Protein AF-F2UC76-F1 (afdb_monomer_lite)

InterPro domains:
  IPR046627 Protein of unknown function DUF6739 [PF20524] (129-553)
  IPR046627 Protein of unknown function DUF6739 [PF20524] (578-669)

pLDDT: mean 73.54, std 25.94, range [25.98, 98.62]

Structure (mmCIF, N/CA/C/O backbone):
data_AF-F2UC76-F1
#
_entry.id   AF-F2UC76-F1
#
loop_
_atom_site.group_PDB
_atom_site.id
_atom_site.type_symbol
_atom_site.label_atom_id
_atom_site.label_alt_id
_atom_site.label_comp_id
_atom_site.label_asym_id
_atom_site.label_entity_id
_atom_site.label_seq_id
_atom_site.pdbx_PDB_ins_code
_atom_site.Cartn_x
_atom_site.Cartn_y
_atom_site.Cartn_z
_atom_site.occupancy
_atom_site.B_iso_or_equiv
_atom_site.auth_seq_id
_atom_site.auth_comp_id
_atom_site.auth_asym_id
_atom_site.auth_atom_id
_atom_site.pdbx_PDB_model_num
ATOM 1 N N . MET A 1 1 ? -33.907 -21.914 22.502 1.00 32.28 1 MET A N 1
ATOM 2 C CA . MET A 1 1 ? -32.679 -21.281 23.038 1.00 32.28 1 MET A CA 1
ATOM 3 C C . MET A 1 1 ? -32.233 -22.052 24.275 1.00 32.28 1 MET A C 1
ATOM 5 O O . MET A 1 1 ? -33.024 -22.198 25.196 1.00 32.28 1 MET A O 1
ATOM 9 N N . ARG A 1 2 ? -31.029 -22.641 24.252 1.00 27.33 2 ARG A N 1
ATOM 10 C CA . ARG A 1 2 ? -30.475 -23.437 25.363 1.00 27.33 2 ARG A CA 1
ATOM 11 C C . ARG A 1 2 ? -29.870 -22.514 26.425 1.00 27.33 2 ARG A C 1
ATOM 13 O O . ARG A 1 2 ? -29.122 -21.603 26.089 1.00 27.33 2 ARG A O 1
ATOM 20 N N . TRP A 1 3 ? -30.226 -22.780 27.677 1.00 30.31 3 TRP A N 1
ATOM 21 C CA . TRP A 1 3 ? -29.804 -22.070 28.883 1.00 30.31 3 TRP A CA 1
ATOM 22 C C . TRP A 1 3 ? -28.308 -22.251 29.192 1.00 30.31 3 TRP A C 1
ATOM 24 O O . TRP A 1 3 ? -27.760 -23.338 29.016 1.00 30.31 3 TRP A O 1
ATOM 34 N N . TRP A 1 4 ? -27.679 -21.194 29.708 1.00 25.98 4 TRP A N 1
ATOM 35 C CA . TRP A 1 4 ? -26.390 -21.222 30.411 1.00 25.98 4 TRP A CA 1
ATOM 36 C C . TRP A 1 4 ? -26.646 -21.045 31.917 1.00 25.98 4 TRP A C 1
ATOM 38 O O . TRP A 1 4 ? -27.416 -20.150 32.269 1.00 25.98 4 TRP A O 1
ATOM 48 N N . PRO A 1 5 ? -26.024 -21.833 32.815 1.00 39.22 5 PRO A N 1
ATOM 49 C CA . PRO A 1 5 ? -26.157 -21.629 34.249 1.00 39.22 5 PRO A CA 1
ATOM 50 C C . PRO A 1 5 ? -25.074 -20.685 34.789 1.00 39.22 5 PRO A C 1
ATOM 52 O O . PRO A 1 5 ? -23.874 -20.885 34.599 1.00 39.22 5 PRO A O 1
ATOM 55 N N . THR A 1 6 ? -25.524 -19.664 35.509 1.00 32.34 6 THR A N 1
ATOM 56 C CA . THR A 1 6 ? -24.740 -18.779 36.368 1.00 32.34 6 THR A CA 1
ATOM 57 C C . THR A 1 6 ? -24.556 -19.417 37.745 1.00 32.34 6 THR A C 1
ATOM 59 O O . THR A 1 6 ? -25.487 -19.481 38.541 1.00 32.34 6 THR A O 1
ATOM 62 N N . SER A 1 7 ? -23.337 -19.840 38.077 1.00 29.94 7 SER A N 1
ATOM 63 C CA . SER A 1 7 ? -22.935 -20.052 39.472 1.00 29.94 7 SER A CA 1
ATOM 64 C C . SER A 1 7 ? -21.415 -19.988 39.600 1.00 29.94 7 SER A C 1
ATOM 66 O O . SER A 1 7 ? -20.745 -20.923 39.177 1.00 29.94 7 SER A O 1
ATOM 68 N N . LEU A 1 8 ? -20.879 -18.900 40.166 1.00 30.73 8 LEU A N 1
ATOM 69 C CA . LEU A 1 8 ? -19.572 -18.850 40.846 1.00 30.73 8 LEU A CA 1
ATOM 70 C C . LEU A 1 8 ? -19.371 -17.466 41.494 1.00 30.73 8 LEU A C 1
ATOM 72 O O . LEU A 1 8 ? -18.718 -16.581 40.951 1.00 30.73 8 LEU A O 1
ATOM 76 N N . LEU A 1 9 ? -19.936 -17.288 42.689 1.00 31.45 9 LEU A N 1
ATOM 77 C CA . LEU A 1 9 ? -19.522 -16.265 43.652 1.00 31.45 9 LEU A CA 1
ATOM 78 C C . LEU A 1 9 ? -19.392 -16.942 45.019 1.00 31.45 9 LEU A C 1
ATOM 80 O O . LEU A 1 9 ? -20.353 -17.051 45.773 1.00 31.45 9 LEU A O 1
ATOM 84 N N . GLY A 1 10 ? -18.190 -17.437 45.312 1.00 29.48 10 GLY A N 1
ATOM 85 C CA . GLY A 1 10 ? -17.803 -17.955 46.622 1.00 29.48 10 GLY A CA 1
ATOM 86 C C . GLY A 1 10 ? -16.734 -17.058 47.233 1.00 29.48 10 GLY A C 1
ATOM 87 O O . GLY A 1 10 ? -15.594 -17.045 46.776 1.00 29.48 10 GLY A O 1
ATOM 88 N N . ARG A 1 11 ? -17.119 -16.287 48.254 1.00 33.56 11 ARG A N 1
ATOM 89 C CA . ARG A 1 11 ? -16.221 -15.516 49.123 1.00 33.56 11 ARG A CA 1
ATOM 90 C C . ARG A 1 11 ? -15.341 -16.462 49.947 1.00 33.56 11 ARG A C 1
ATOM 92 O O . ARG A 1 11 ? -15.855 -17.396 50.552 1.00 33.56 11 ARG A O 1
ATOM 99 N N . GLY A 1 12 ? -14.052 -16.148 50.063 1.00 27.86 12 GLY A N 1
ATOM 100 C CA . GLY A 1 12 ? -13.157 -16.770 51.040 1.00 27.86 12 GLY A CA 1
ATOM 101 C C . GLY A 1 12 ? -11.856 -15.984 51.226 1.00 27.86 12 GLY A C 1
ATOM 102 O O . GLY A 1 12 ? -11.033 -15.911 50.321 1.00 27.86 12 GLY A O 1
ATOM 103 N N . ARG A 1 13 ? -11.674 -15.392 52.408 1.00 30.11 13 ARG A N 1
ATOM 104 C CA . ARG A 1 13 ? -10.412 -14.890 52.989 1.00 30.11 13 ARG A CA 1
ATOM 105 C C . ARG A 1 13 ? -10.599 -14.840 54.517 1.00 30.11 13 ARG A C 1
ATOM 107 O O . ARG A 1 13 ? -11.734 -14.631 54.941 1.00 30.11 13 ARG A O 1
ATOM 114 N N . PRO A 1 14 ? -9.531 -14.814 55.334 1.00 46.78 14 PRO A N 1
ATOM 115 C CA . PRO A 1 14 ? -8.234 -15.488 55.204 1.00 46.78 14 PRO A CA 1
ATOM 116 C C . PRO A 1 14 ? -7.811 -16.167 56.534 1.00 46.78 14 PRO A C 1
ATOM 118 O O . PRO A 1 14 ? -8.412 -15.932 57.579 1.00 46.78 14 PRO A O 1
ATOM 121 N N . ALA A 1 15 ? -6.730 -16.952 56.525 1.00 29.81 15 ALA A N 1
ATOM 122 C CA . ALA A 1 15 ? -6.036 -17.350 57.752 1.00 29.81 15 ALA A CA 1
ATOM 123 C C . ALA A 1 15 ? -4.514 -17.203 57.601 1.00 29.81 15 ALA A C 1
ATOM 125 O O . ALA A 1 15 ? -3.931 -17.587 56.590 1.00 29.81 15 ALA A O 1
ATOM 126 N N . ASN A 1 16 ? -3.932 -16.600 58.638 1.00 33.25 16 ASN A N 1
ATOM 127 C CA . ASN A 1 16 ? -2.515 -16.408 58.934 1.00 33.25 16 ASN A CA 1
ATOM 128 C C . ASN A 1 16 ? -1.682 -17.693 58.850 1.00 33.25 16 ASN A C 1
ATOM 130 O O . ASN A 1 16 ? -2.137 -18.716 59.344 1.00 33.25 16 ASN A O 1
ATOM 134 N N . THR A 1 17 ? -0.406 -17.552 58.469 1.00 31.52 17 THR A N 1
ATOM 135 C CA . THR A 1 17 ? 0.736 -17.959 59.315 1.00 31.52 17 THR A CA 1
ATOM 136 C C . THR A 1 17 ? 2.023 -17.229 58.904 1.00 31.52 17 THR A C 1
ATOM 138 O O . THR A 1 17 ? 2.332 -17.092 57.724 1.00 31.52 17 THR A O 1
ATOM 141 N N . SER A 1 18 ? 2.743 -16.784 59.937 1.00 31.27 18 SER A N 1
ATOM 142 C CA . SER A 1 18 ? 4.163 -16.403 60.062 1.00 31.27 18 SER A CA 1
ATOM 143 C C . SER A 1 18 ? 5.130 -17.377 59.351 1.00 31.27 18 SER A C 1
ATOM 145 O O . SER A 1 18 ? 4.727 -18.485 59.031 1.00 31.27 18 SER A O 1
ATOM 147 N N . SER A 1 19 ? 6.420 -17.148 59.086 1.00 31.45 19 SER A N 1
ATOM 148 C CA . SER A 1 19 ? 7.520 -16.399 59.723 1.00 31.45 19 SER A CA 1
ATOM 149 C C . SER A 1 19 ? 8.758 -16.575 58.821 1.00 31.45 19 SER A C 1
ATOM 151 O O . SER A 1 19 ? 8.915 -17.652 58.249 1.00 31.45 19 SER A O 1
ATOM 153 N N . GLY A 1 20 ? 9.688 -15.614 58.759 1.00 29.23 20 GLY A N 1
ATOM 154 C CA . GLY A 1 20 ? 10.981 -15.844 58.095 1.00 29.23 20 GLY A CA 1
ATOM 155 C C . GLY A 1 20 ? 11.883 -14.615 58.003 1.00 29.23 20 GLY A C 1
ATOM 156 O O . GLY A 1 20 ? 11.845 -13.876 57.031 1.00 29.23 20 GLY A O 1
ATOM 157 N N . SER A 1 21 ? 12.688 -14.415 59.040 1.00 33.66 21 SER A N 1
ATOM 158 C CA . SER A 1 21 ? 13.716 -13.387 59.241 1.00 33.66 21 SER A CA 1
ATOM 159 C C . SER A 1 21 ? 14.981 -13.542 58.378 1.00 33.66 21 SER A C 1
ATOM 161 O O . SER A 1 21 ? 15.459 -14.668 58.252 1.00 33.66 21 SER A O 1
ATOM 163 N N . ARG A 1 22 ? 15.587 -12.412 57.957 1.00 30.31 22 ARG A N 1
ATOM 164 C CA . ARG A 1 22 ? 17.033 -12.022 58.016 1.00 30.31 22 ARG A CA 1
ATOM 165 C C . ARG A 1 22 ? 17.294 -10.864 57.027 1.00 30.31 22 ARG A C 1
ATOM 167 O O . ARG A 1 22 ? 16.986 -11.001 55.854 1.00 30.31 22 ARG A O 1
ATOM 174 N N . SER A 1 23 ? 17.568 -9.637 57.501 1.00 30.31 23 SER A N 1
ATOM 175 C CA . SER A 1 23 ? 18.907 -9.009 57.680 1.00 30.31 23 SER A CA 1
ATOM 176 C C . SER A 1 23 ? 19.735 -8.978 56.384 1.00 30.31 23 SER A C 1
ATOM 178 O O . SER A 1 23 ? 19.892 -10.019 55.770 1.00 30.31 23 SER A O 1
ATOM 180 N N . SER A 1 24 ? 20.405 -7.925 55.924 1.00 31.89 24 SER A N 1
ATOM 181 C CA . SER A 1 24 ? 20.704 -6.562 56.381 1.00 31.89 24 SER A CA 1
ATOM 182 C C . SER A 1 24 ? 21.755 -6.046 55.385 1.00 31.89 24 SER A C 1
ATOM 184 O O . SER A 1 24 ? 22.731 -6.762 55.185 1.00 31.89 24 SER A O 1
ATOM 186 N N . SER A 1 25 ? 21.633 -4.839 54.834 1.00 31.98 25 SER A N 1
ATOM 187 C CA . SER A 1 25 ? 22.802 -3.984 54.554 1.00 31.98 25 SER A CA 1
ATOM 188 C C . SER A 1 25 ? 22.365 -2.610 54.061 1.00 31.98 25 SER A C 1
ATOM 190 O O . SER A 1 25 ? 21.724 -2.455 53.027 1.00 31.98 25 SER A O 1
ATOM 192 N N . SER A 1 26 ? 22.758 -1.643 54.872 1.00 30.92 26 SER A N 1
ATOM 193 C CA . SER A 1 26 ? 22.805 -0.202 54.700 1.00 30.92 26 SER A CA 1
ATOM 194 C C . SER A 1 26 ? 23.547 0.280 53.451 1.00 30.92 26 SER A C 1
ATOM 196 O O . SER A 1 26 ? 24.639 -0.210 53.172 1.00 30.92 26 SER A O 1
ATOM 198 N N . SER A 1 27 ? 23.090 1.393 52.880 1.00 32.66 27 SER A N 1
ATOM 199 C CA . SER A 1 27 ? 23.957 2.559 52.673 1.00 32.66 27 SER A CA 1
ATOM 200 C C . SER A 1 27 ? 23.132 3.846 52.589 1.00 32.66 27 SER A C 1
ATOM 202 O O . SER A 1 27 ? 22.078 3.916 51.964 1.00 32.66 27 SER A O 1
ATOM 204 N N . ASN A 1 28 ? 23.627 4.838 53.325 1.00 32.12 28 ASN A N 1
ATOM 205 C CA . ASN A 1 28 ? 23.124 6.196 53.454 1.00 32.12 28 ASN A CA 1
ATOM 206 C C . ASN A 1 28 ? 23.307 7.000 52.160 1.00 32.12 28 ASN A C 1
ATOM 208 O O . ASN A 1 28 ? 24.297 6.827 51.455 1.00 32.12 28 ASN A O 1
ATOM 212 N N . GLY A 1 29 ? 22.420 7.971 51.949 1.00 29.19 29 GLY A N 1
ATOM 213 C CA . GLY A 1 29 ? 22.563 9.031 50.954 1.00 29.19 29 GLY A CA 1
ATOM 214 C C . GLY A 1 29 ? 21.520 10.118 51.191 1.00 29.19 29 GLY A C 1
ATOM 215 O O . GLY A 1 29 ? 20.415 10.053 50.676 1.00 29.19 29 GLY A O 1
ATOM 216 N N . SER A 1 30 ? 21.867 11.052 52.067 1.00 32.28 30 SER A N 1
ATOM 217 C CA . SER A 1 30 ? 21.104 12.205 52.553 1.00 32.28 30 SER A CA 1
ATOM 218 C C . SER A 1 30 ? 20.958 13.355 51.543 1.00 32.28 30 SER A C 1
ATOM 220 O O . SER A 1 30 ? 21.730 13.438 50.593 1.00 32.28 30 SER A O 1
ATOM 222 N N . SER A 1 31 ? 20.083 14.311 51.905 1.00 30.73 31 SER A N 1
ATOM 223 C CA . SER A 1 31 ? 19.826 15.658 51.338 1.00 30.73 31 SER A CA 1
ATOM 224 C C . SER A 1 31 ? 18.783 15.694 50.207 1.00 30.73 31 SER A C 1
ATOM 226 O O . SER A 1 31 ? 18.779 14.824 49.355 1.00 30.73 31 SER A O 1
ATOM 228 N N . SER A 1 32 ? 17.821 16.617 50.139 1.00 32.28 32 SER A N 1
ATOM 229 C CA . SER A 1 32 ? 17.533 17.829 50.913 1.00 32.28 32 SER A CA 1
ATOM 230 C C . SER A 1 32 ? 16.061 18.230 50.739 1.00 32.28 32 SER A C 1
ATOM 232 O O . SER A 1 32 ? 15.419 17.919 49.742 1.00 32.28 32 SER A O 1
ATOM 234 N N . SER A 1 33 ? 15.583 18.959 51.739 1.00 30.77 33 SER A N 1
ATOM 235 C CA . SER A 1 33 ? 14.315 19.670 51.905 1.00 30.77 33 SER A CA 1
ATOM 236 C C . SER A 1 33 ? 13.882 20.620 50.777 1.00 30.77 33 SER A C 1
ATOM 238 O O . SER A 1 33 ? 14.704 21.375 50.265 1.00 30.77 33 SER A O 1
ATOM 240 N N . ASN A 1 34 ? 12.569 20.651 50.516 1.00 30.95 34 ASN A N 1
ATOM 241 C CA . ASN A 1 34 ? 11.653 21.811 50.387 1.00 30.95 34 ASN A CA 1
ATOM 242 C C . ASN A 1 34 ? 10.381 21.270 49.699 1.00 30.95 34 ASN A C 1
ATOM 244 O O . ASN A 1 34 ? 10.485 20.623 48.670 1.00 30.95 34 ASN A O 1
ATOM 248 N N . GLY A 1 35 ? 9.165 21.347 50.239 1.00 28.56 35 GLY A N 1
ATOM 249 C CA . GLY A 1 35 ? 8.511 22.488 50.870 1.00 28.56 35 GLY A CA 1
ATOM 250 C C . GLY A 1 35 ? 7.480 23.028 49.871 1.00 28.56 35 GLY A C 1
ATOM 251 O O . GLY A 1 35 ? 7.880 23.601 48.864 1.00 28.56 35 GLY A O 1
ATOM 252 N N . GLY A 1 36 ? 6.180 22.825 50.121 1.00 28.36 36 GLY A N 1
ATOM 253 C CA . GLY A 1 36 ? 5.116 23.463 49.335 1.00 28.36 36 GLY A CA 1
ATOM 254 C C . GLY A 1 36 ? 3.846 22.635 49.150 1.00 28.36 36 GLY A C 1
ATOM 255 O O . GLY A 1 36 ? 3.586 22.139 48.059 1.00 28.36 36 GLY A O 1
ATOM 256 N N . GLU A 1 37 ? 3.032 22.533 50.201 1.00 35.44 37 GLU A N 1
ATOM 257 C CA . GLU A 1 37 ? 1.597 22.266 50.075 1.00 35.44 37 GLU A CA 1
ATOM 258 C C . GLU A 1 37 ? 0.928 23.430 49.323 1.00 35.44 37 GLU A C 1
ATOM 260 O O . GLU A 1 37 ? 1.077 24.590 49.711 1.00 35.44 37 GLU A O 1
ATOM 265 N N . ARG A 1 38 ? 0.156 23.135 48.272 1.00 33.72 38 ARG A N 1
ATOM 266 C CA . ARG A 1 38 ? -0.876 24.042 47.753 1.00 33.72 38 ARG A CA 1
ATOM 267 C C . ARG A 1 38 ? -2.137 23.259 47.413 1.00 33.72 38 ARG A C 1
ATOM 269 O O . ARG A 1 38 ? -2.201 22.538 46.424 1.00 33.72 38 ARG A O 1
ATOM 276 N N . GLN A 1 39 ? -3.133 23.445 48.274 1.00 33.88 39 GLN A N 1
ATOM 277 C CA . GLN A 1 39 ? -4.551 23.295 47.972 1.00 33.88 39 GLN A CA 1
ATOM 278 C C . GLN A 1 39 ? -4.970 24.362 46.945 1.00 33.88 39 GLN A C 1
ATOM 280 O O . GLN A 1 39 ? -4.563 25.516 47.044 1.00 33.88 39 GLN A O 1
ATOM 285 N N . SER A 1 40 ? -5.795 23.974 45.978 1.00 34.41 40 SER A N 1
ATOM 286 C CA . SER A 1 40 ? -6.665 24.849 45.170 1.00 34.41 40 SER A CA 1
ATOM 287 C C . SER A 1 40 ? -7.873 23.973 44.828 1.00 34.41 40 SER A C 1
ATOM 289 O O . SER A 1 40 ? -7.716 22.954 44.165 1.00 34.41 40 SER A O 1
ATOM 291 N N . GLN A 1 41 ? -8.942 24.006 45.624 1.00 31.23 41 GLN A N 1
ATOM 292 C CA . GLN A 1 41 ? -10.063 24.954 45.613 1.00 31.23 41 GLN A CA 1
ATOM 293 C C . GLN A 1 41 ? -10.718 25.142 44.240 1.00 31.23 41 GLN A C 1
ATOM 295 O O . GLN A 1 41 ? -10.104 25.599 43.282 1.00 31.23 41 GLN A O 1
ATOM 300 N N . GLU A 1 42 ? -11.981 24.717 44.234 1.00 32.81 42 GLU A N 1
ATOM 301 C CA . GLU A 1 42 ? -13.008 24.786 43.207 1.00 32.81 42 GLU A CA 1
ATOM 302 C C . GLU A 1 42 ? -13.317 26.231 42.805 1.00 32.81 42 GLU A C 1
ATOM 304 O O . GLU A 1 42 ? -13.507 27.081 43.671 1.00 32.81 42 GLU A O 1
ATOM 309 N N . GLU A 1 43 ? -13.505 26.470 41.508 1.00 32.41 43 GLU A N 1
ATOM 310 C CA . GLU A 1 43 ? -14.373 27.546 41.026 1.00 32.41 43 GLU A CA 1
ATOM 311 C C . GLU A 1 43 ? -15.364 26.973 40.008 1.00 32.41 43 GLU A C 1
ATOM 313 O O . GLU A 1 43 ? -15.029 26.633 38.873 1.00 32.41 43 GLU A O 1
ATOM 318 N N . ASN A 1 44 ? -16.606 26.846 40.479 1.00 30.11 44 ASN A N 1
ATOM 319 C CA . ASN A 1 44 ? -17.812 26.743 39.672 1.00 30.11 44 ASN A CA 1
ATOM 320 C C . ASN A 1 44 ? -18.089 28.110 39.039 1.00 30.11 44 ASN A C 1
ATOM 322 O O . ASN A 1 44 ? -18.127 29.110 39.752 1.00 30.11 44 ASN A O 1
ATOM 326 N N . ASN A 1 45 ? -18.371 28.143 37.737 1.00 33.19 45 ASN A N 1
ATOM 327 C CA . ASN A 1 45 ? -19.042 29.279 37.114 1.00 33.19 45 ASN A CA 1
ATOM 328 C C . ASN A 1 45 ? -20.336 28.802 36.453 1.00 33.19 45 ASN A C 1
ATOM 330 O O . ASN A 1 45 ? -20.331 28.196 35.381 1.00 33.19 45 ASN A O 1
ATOM 334 N N . ASP A 1 46 ? -21.434 29.101 37.144 1.00 31.62 46 ASP A N 1
ATOM 335 C CA . ASP A 1 46 ? -22.800 29.106 36.641 1.00 31.62 46 ASP A CA 1
ATOM 336 C C . ASP A 1 46 ? -22.956 30.193 35.567 1.00 31.62 46 ASP A C 1
ATOM 338 O O . ASP A 1 46 ? -22.718 31.378 35.816 1.00 31.62 46 ASP A O 1
ATOM 342 N N . ARG A 1 47 ? -23.445 29.815 34.384 1.00 32.84 47 ARG A N 1
ATOM 343 C CA . ARG A 1 47 ? -24.202 30.727 33.520 1.00 32.84 47 ARG A CA 1
ATOM 344 C C . ARG A 1 47 ? -25.540 30.093 33.184 1.00 32.84 47 ARG A C 1
ATOM 346 O O . ARG A 1 47 ? -25.640 29.129 32.434 1.00 32.84 47 ARG A O 1
ATOM 353 N N . SER A 1 48 ? -26.551 30.666 33.818 1.00 31.42 48 SER A N 1
ATOM 354 C CA . SER A 1 48 ? -27.967 30.536 33.533 1.00 31.42 48 SER A CA 1
ATOM 355 C C . SER A 1 48 ? -28.304 31.180 32.190 1.00 31.42 48 SER A C 1
ATOM 357 O O . SER A 1 48 ? -28.091 32.382 32.056 1.00 31.42 48 SER A O 1
ATOM 359 N N . ASP A 1 49 ? -28.930 30.443 31.277 1.00 39.00 49 ASP A N 1
ATOM 360 C CA . ASP A 1 49 ? -29.746 31.040 30.221 1.00 39.00 49 ASP A CA 1
ATOM 361 C C . ASP A 1 49 ? -31.150 30.445 30.288 1.00 39.00 49 ASP A C 1
ATOM 363 O O . ASP A 1 49 ? -31.358 29.230 30.263 1.00 39.00 49 ASP A O 1
ATOM 367 N N . LYS A 1 50 ? -32.102 31.356 30.492 1.00 33.72 50 LYS A N 1
ATOM 368 C CA . LYS A 1 50 ? -33.532 31.107 30.603 1.00 33.72 50 LYS A CA 1
ATOM 369 C C . LYS A 1 50 ? -34.153 30.950 29.220 1.00 33.72 50 LYS A C 1
ATOM 371 O O . LYS A 1 50 ? -33.788 31.635 28.272 1.00 33.72 50 LYS A O 1
ATOM 376 N N . GLU A 1 51 ? -35.150 30.079 29.200 1.00 34.56 51 GLU A N 1
ATOM 377 C CA . GLU A 1 51 ? -36.161 29.867 28.171 1.00 34.56 51 GLU A CA 1
ATOM 378 C C . GLU A 1 51 ? -36.737 31.162 27.580 1.00 34.56 51 GLU A C 1
ATOM 380 O O . GLU A 1 51 ? -36.970 32.146 28.284 1.00 34.56 51 GLU A O 1
ATOM 385 N N . THR A 1 52 ? -37.128 31.099 26.308 1.00 31.05 52 THR A N 1
ATOM 386 C CA . THR A 1 52 ? -38.484 31.509 25.918 1.00 31.05 52 THR A CA 1
ATOM 387 C C . THR A 1 52 ? -38.908 30.791 24.640 1.00 31.05 52 THR A C 1
ATOM 389 O O . THR A 1 52 ? -38.316 30.958 23.576 1.00 31.05 52 THR A O 1
ATOM 392 N N . ASP A 1 53 ? -39.954 29.982 24.788 1.00 33.53 53 ASP A N 1
ATOM 393 C CA . ASP A 1 53 ? -40.819 29.488 23.724 1.00 33.53 53 ASP A CA 1
ATOM 394 C C . ASP A 1 53 ? -41.482 30.643 22.963 1.00 33.53 53 ASP A C 1
ATOM 396 O O . ASP A 1 53 ? -41.895 31.631 23.575 1.00 33.53 53 ASP A O 1
ATOM 400 N N . GLN A 1 54 ? -41.732 30.446 21.664 1.00 30.08 54 GLN A N 1
ATOM 401 C CA . GLN A 1 54 ? -43.023 30.803 21.073 1.00 30.08 54 GLN A CA 1
ATOM 402 C C . GLN A 1 54 ? -43.270 30.080 19.743 1.00 30.08 54 GLN A C 1
ATOM 404 O O . GLN A 1 54 ? -42.513 30.180 18.781 1.00 30.08 54 GLN A O 1
ATOM 409 N N . ALA A 1 55 ? -44.382 29.349 19.726 1.00 32.66 55 ALA A N 1
ATOM 410 C CA . ALA A 1 55 ? -45.025 28.760 18.565 1.00 32.66 55 ALA A CA 1
ATOM 411 C C . ALA A 1 55 ? -45.928 29.786 17.860 1.00 32.66 55 ALA A C 1
ATOM 413 O O . ALA A 1 55 ? -46.584 30.568 18.543 1.00 32.66 55 ALA A O 1
ATOM 414 N N . ALA A 1 56 ? -46.060 29.707 16.528 1.00 29.00 56 ALA A N 1
ATOM 415 C CA . ALA A 1 56 ? -47.270 30.132 15.811 1.00 29.00 56 ALA A CA 1
ATOM 416 C C . ALA A 1 56 ? -47.340 29.575 14.369 1.00 29.00 56 ALA A C 1
ATOM 418 O O . ALA A 1 56 ? -46.643 30.007 13.461 1.00 29.00 56 ALA A O 1
ATOM 419 N N . THR A 1 57 ? -48.208 28.578 14.219 1.00 29.31 57 THR A N 1
ATOM 420 C CA . THR A 1 57 ? -49.252 28.354 13.198 1.00 29.31 57 THR A CA 1
ATOM 421 C C . THR A 1 57 ? -49.462 29.323 12.005 1.00 29.31 57 THR A C 1
ATOM 423 O O . THR A 1 57 ? -49.631 30.519 12.199 1.00 29.31 57 THR A O 1
ATOM 426 N N . VAL A 1 58 ? -49.746 28.688 10.847 1.00 30.47 58 VAL A N 1
ATOM 427 C CA . VAL A 1 58 ? -50.789 28.970 9.812 1.00 30.47 58 VAL A CA 1
ATOM 428 C C . VAL A 1 58 ? -50.602 30.146 8.837 1.00 30.47 58 VAL A C 1
ATOM 430 O O . VAL A 1 58 ? -50.543 31.301 9.234 1.00 30.47 58 VAL A O 1
ATOM 433 N N . GLY A 1 59 ? -50.726 29.851 7.532 1.00 26.36 59 GLY A N 1
ATOM 434 C CA . GLY A 1 59 ? -51.064 30.846 6.506 1.00 26.36 59 GLY A CA 1
ATOM 435 C C . GLY A 1 59 ? -51.181 30.286 5.082 1.00 26.36 59 GLY A C 1
ATOM 436 O O . GLY A 1 59 ? -50.190 29.888 4.492 1.00 26.36 59 GLY A O 1
ATOM 437 N N . TYR A 1 60 ? -52.408 30.259 4.561 1.00 30.47 60 TYR A N 1
ATOM 438 C CA . TYR A 1 60 ? -52.851 29.849 3.219 1.00 30.47 60 TYR A CA 1
ATOM 439 C C . TYR A 1 60 ? -52.610 30.926 2.133 1.00 30.47 60 TYR A C 1
ATOM 441 O O . TYR A 1 60 ? -52.664 32.112 2.444 1.00 30.47 60 TYR A O 1
ATOM 449 N N . GLY A 1 61 ? -52.578 30.500 0.857 1.00 27.08 61 GLY A N 1
ATOM 450 C CA . GLY A 1 61 ? -52.952 31.289 -0.342 1.00 27.08 61 GLY A CA 1
ATOM 451 C C . GLY A 1 61 ? -51.789 31.978 -1.079 1.00 27.08 61 GLY A C 1
ATOM 452 O O . GLY A 1 61 ? -50.858 32.441 -0.446 1.00 27.08 61 GLY A O 1
ATOM 453 N N . GLY A 1 62 ? -51.748 32.109 -2.408 1.00 26.84 62 GLY A N 1
ATOM 454 C CA . GLY A 1 62 ? -52.674 31.760 -3.485 1.00 26.84 62 GLY A CA 1
ATOM 455 C C . GLY A 1 62 ? -52.154 32.305 -4.835 1.00 26.84 62 GLY A C 1
ATOM 456 O O . GLY A 1 62 ? -51.484 33.326 -4.861 1.00 26.84 62 GLY A O 1
ATOM 457 N N . VAL A 1 63 ? -52.445 31.555 -5.904 1.00 30.81 63 VAL A N 1
ATOM 458 C CA . VAL A 1 63 ? -52.860 31.893 -7.293 1.00 30.81 63 VAL A CA 1
ATOM 459 C C . VAL A 1 63 ? -52.400 33.192 -8.013 1.00 30.81 63 VAL A C 1
ATOM 461 O O . VAL A 1 63 ? -52.516 34.287 -7.473 1.00 30.81 63 VAL A O 1
ATOM 464 N N . ASN A 1 64 ? -52.155 33.005 -9.329 1.00 29.70 64 ASN A N 1
ATOM 465 C CA . ASN A 1 64 ? -52.159 33.919 -10.503 1.00 29.70 64 ASN A CA 1
ATOM 466 C C . ASN A 1 64 ? -50.811 34.555 -10.894 1.00 29.70 64 ASN A C 1
ATOM 468 O O . ASN A 1 64 ? -50.053 34.960 -10.027 1.00 29.70 64 ASN A O 1
ATOM 472 N N . ALA A 1 65 ? -50.469 34.779 -12.168 1.00 30.55 65 ALA A N 1
ATOM 473 C CA . ALA A 1 65 ? -50.978 34.368 -13.485 1.00 30.55 65 ALA A CA 1
ATOM 474 C C . ALA A 1 65 ? -49.967 34.867 -14.551 1.00 30.55 65 ALA A C 1
ATOM 476 O O . ALA A 1 65 ? -49.291 35.863 -14.309 1.00 30.55 65 ALA A O 1
ATOM 477 N N . ASP A 1 66 ? -49.916 34.162 -15.687 1.00 29.31 66 ASP A N 1
ATOM 478 C CA . ASP A 1 66 ? -49.724 34.600 -17.085 1.00 29.31 66 ASP A CA 1
ATOM 479 C C . ASP A 1 66 ? -48.727 35.705 -17.497 1.00 29.31 66 ASP A C 1
ATOM 481 O O . ASP A 1 66 ? -48.754 36.821 -16.991 1.00 29.31 66 ASP A O 1
ATOM 485 N N . VAL A 1 67 ? -47.960 35.397 -18.560 1.00 32.09 67 VAL A N 1
ATOM 486 C CA . VAL A 1 67 ? -47.841 36.093 -19.879 1.00 32.09 67 VAL A CA 1
ATOM 487 C C . VAL A 1 67 ? -46.806 35.289 -20.705 1.00 32.09 67 VAL A C 1
ATOM 489 O O . VAL A 1 67 ? -45.656 35.182 -20.299 1.00 32.09 67 VAL A O 1
ATOM 492 N N . GLN A 1 68 ? -47.209 34.445 -21.665 1.00 29.89 68 GLN A N 1
ATOM 493 C CA . GLN A 1 68 ? -47.491 34.692 -23.099 1.00 29.89 68 GLN A CA 1
ATOM 494 C C . GLN A 1 68 ? -46.279 34.975 -24.017 1.00 29.89 68 GLN A C 1
ATOM 496 O O . GLN A 1 68 ? -45.470 35.855 -23.745 1.00 29.89 68 GLN A O 1
ATOM 501 N N . GLY A 1 69 ? -46.273 34.274 -25.165 1.00 28.53 69 GLY A N 1
ATOM 502 C CA . GLY A 1 69 ? -45.468 34.523 -26.373 1.00 28.53 69 GLY A CA 1
ATOM 503 C C . GLY A 1 69 ? -44.766 33.249 -26.862 1.00 28.53 69 GLY A C 1
ATOM 504 O O . GLY A 1 69 ? -43.675 32.952 -26.398 1.00 28.53 69 GLY A O 1
ATOM 505 N N . GLU A 1 70 ? -45.429 32.333 -27.580 1.00 30.28 70 GLU A N 1
ATOM 506 C CA . GLU A 1 70 ? -45.585 32.310 -29.057 1.00 30.28 70 GLU A CA 1
ATOM 507 C C . GLU A 1 70 ? -44.236 32.461 -29.815 1.00 30.28 70 GLU A C 1
ATOM 509 O O . GLU A 1 70 ? -43.493 33.401 -29.572 1.00 30.28 70 GLU A O 1
ATOM 514 N N . GLY A 1 71 ? -43.839 31.591 -30.751 1.00 29.12 71 GLY A N 1
ATOM 515 C CA . GLY A 1 71 ? -44.691 30.779 -31.604 1.00 29.12 71 GLY A CA 1
ATOM 516 C C . GLY A 1 71 ? -44.014 29.657 -32.400 1.00 29.12 71 GLY A C 1
ATOM 517 O O . GLY A 1 71 ? -42.809 29.412 -32.369 1.00 29.12 71 GLY A O 1
ATOM 518 N N . GLU A 1 72 ? -44.934 28.980 -33.075 1.00 31.88 72 GLU A N 1
ATOM 519 C CA . GLU A 1 72 ? -44.889 27.834 -33.976 1.00 31.88 72 GLU A CA 1
ATOM 520 C C . GLU A 1 72 ? -44.010 28.083 -35.220 1.00 31.88 72 GLU A C 1
ATOM 522 O O . GLU A 1 72 ? -43.841 29.208 -35.679 1.00 31.88 72 GLU A O 1
ATOM 527 N N . THR A 1 73 ? -43.398 27.083 -35.848 1.00 32.03 73 THR A N 1
ATOM 528 C CA . THR A 1 73 ? -43.944 26.199 -36.907 1.00 32.03 73 THR A CA 1
ATOM 529 C C . THR A 1 73 ? -42.698 25.549 -37.553 1.00 32.03 73 THR A C 1
ATOM 531 O O . THR A 1 73 ? -41.624 26.136 -37.528 1.00 32.03 73 THR A O 1
ATOM 534 N N . GLY A 1 74 ? -42.674 24.369 -38.160 1.00 29.19 74 GLY A N 1
ATOM 535 C CA . GLY A 1 74 ? -43.695 23.429 -38.574 1.00 29.19 74 GLY A CA 1
ATOM 536 C C . GLY A 1 74 ? -42.999 22.193 -39.167 1.00 29.19 74 GLY A C 1
ATOM 537 O O . GLY A 1 74 ? -41.845 22.236 -39.591 1.00 29.19 74 GLY A O 1
ATOM 538 N N . ALA A 1 75 ? -43.720 21.081 -39.135 1.00 31.77 75 ALA A N 1
ATOM 539 C CA . ALA A 1 75 ? -43.306 19.753 -39.562 1.00 31.77 75 ALA A CA 1
ATOM 540 C C . ALA A 1 75 ? -43.256 19.577 -41.090 1.00 31.77 75 ALA A C 1
ATOM 542 O O . ALA A 1 75 ? -44.024 20.216 -41.805 1.00 31.77 75 ALA A O 1
ATOM 543 N N . ALA A 1 76 ? -42.485 18.588 -41.563 1.00 30.03 76 ALA A N 1
ATOM 544 C CA . ALA A 1 76 ? -42.914 17.706 -42.654 1.00 30.03 76 ALA A CA 1
ATOM 545 C C . ALA A 1 76 ? -42.091 16.402 -42.721 1.00 30.03 76 ALA A C 1
ATOM 547 O O . ALA A 1 76 ? -40.870 16.410 -42.839 1.00 30.03 76 ALA A O 1
ATOM 548 N N . HIS A 1 77 ? -42.827 15.289 -42.691 1.00 34.78 77 HIS A N 1
ATOM 549 C CA . HIS A 1 77 ? -42.480 13.951 -43.180 1.00 34.78 77 HIS A CA 1
ATOM 550 C C . HIS A 1 77 ? -41.863 13.951 -44.593 1.00 34.78 77 HIS A C 1
ATOM 552 O O . HIS A 1 77 ? -42.288 14.755 -45.413 1.00 34.78 77 HIS A O 1
ATOM 558 N N . VAL A 1 78 ? -41.023 12.950 -44.918 1.00 28.84 78 VAL A N 1
ATOM 559 C CA . VAL A 1 78 ? -41.183 11.995 -46.050 1.00 28.84 78 VAL A CA 1
ATOM 560 C C . VAL A 1 78 ? -40.104 10.891 -45.969 1.00 28.84 78 VAL A C 1
ATOM 562 O O . VAL A 1 78 ? -38.990 11.106 -45.509 1.00 28.84 78 VAL A O 1
ATOM 565 N N . SER A 1 79 ? -40.517 9.686 -46.363 1.00 32.62 79 SER A N 1
ATOM 566 C CA . SER A 1 79 ? -39.847 8.376 -46.324 1.00 32.62 79 SER A CA 1
ATOM 567 C C . SER A 1 79 ? -38.935 8.102 -47.559 1.00 32.62 79 SER A C 1
ATOM 569 O O . SER A 1 79 ? -38.791 8.990 -48.397 1.00 32.62 79 SER A O 1
ATOM 571 N N . PRO A 1 80 ? -38.293 6.914 -47.677 1.00 55.59 80 PRO A N 1
ATOM 572 C CA . PRO A 1 80 ? -36.993 6.709 -48.331 1.00 55.59 80 PRO A CA 1
ATOM 573 C C . PRO A 1 80 ? -37.081 6.297 -49.808 1.00 55.59 80 PRO A C 1
ATOM 575 O O . PRO A 1 80 ? -38.141 5.887 -50.278 1.00 55.59 80 PRO A O 1
ATOM 578 N N . ASN A 1 81 ? -35.945 6.312 -50.523 1.00 27.77 81 ASN A N 1
ATOM 579 C CA . ASN A 1 81 ? -35.805 5.502 -51.733 1.00 27.77 81 ASN A CA 1
ATOM 580 C C . ASN A 1 81 ? -34.363 5.098 -52.085 1.00 27.77 81 ASN A C 1
ATOM 582 O O . ASN A 1 81 ? -33.402 5.839 -51.898 1.00 27.77 81 ASN A O 1
ATOM 586 N N . SER A 1 82 ? -34.312 3.887 -52.627 1.00 34.00 82 SER A N 1
ATOM 587 C CA . SER A 1 82 ? -33.246 3.111 -53.259 1.00 34.00 82 SER A CA 1
ATOM 588 C C . SER A 1 82 ? -32.573 3.754 -54.476 1.00 34.00 82 SER A C 1
ATOM 590 O O . SER A 1 82 ? -33.252 4.435 -55.243 1.00 34.00 82 SER A O 1
ATOM 592 N N . SER A 1 83 ? -31.339 3.334 -54.780 1.00 32.38 83 SER A N 1
ATOM 593 C CA . SER A 1 83 ? -30.953 2.987 -56.160 1.00 32.38 83 SER A CA 1
ATOM 594 C C . SER A 1 83 ? -29.653 2.182 -56.231 1.00 32.38 83 SER A C 1
ATOM 596 O O . SER A 1 83 ? -28.613 2.606 -55.727 1.00 32.38 83 SER A O 1
ATOM 598 N N . ASP A 1 84 ? -29.759 1.053 -56.926 1.00 32.03 84 ASP A N 1
ATOM 599 C CA . ASP A 1 84 ? -28.703 0.246 -57.531 1.00 32.03 84 ASP A CA 1
ATOM 600 C C . ASP A 1 84 ? -27.748 1.048 -58.429 1.00 32.03 84 ASP A C 1
ATOM 602 O O . ASP A 1 84 ? -28.194 1.936 -59.151 1.00 32.03 84 ASP A O 1
ATOM 606 N N . THR A 1 85 ? -26.491 0.598 -58.536 1.00 35.62 85 THR A N 1
ATOM 607 C CA . THR A 1 85 ? -25.815 0.451 -59.841 1.00 35.62 85 THR A CA 1
ATOM 608 C C . THR A 1 85 ? -24.747 -0.643 -59.792 1.00 35.62 85 THR A C 1
ATOM 610 O O . THR A 1 85 ? -23.795 -0.573 -59.020 1.00 35.62 85 THR A O 1
ATOM 613 N N . ASN A 1 86 ? -24.918 -1.624 -60.680 1.00 32.12 86 ASN A N 1
ATOM 614 C CA . ASN A 1 86 ? -23.938 -2.616 -61.119 1.00 32.12 86 ASN A CA 1
ATOM 615 C C . ASN A 1 86 ? -22.750 -1.974 -61.857 1.00 32.12 86 ASN A C 1
ATOM 617 O O . ASN A 1 86 ? -22.956 -1.067 -62.661 1.00 32.12 86 ASN A O 1
ATOM 621 N N . HIS A 1 87 ? -21.561 -2.577 -61.740 1.00 34.69 87 HIS A N 1
ATOM 622 C CA . HIS A 1 87 ? -20.700 -2.824 -62.903 1.00 34.69 87 HIS A CA 1
ATOM 623 C C . HIS A 1 87 ? -19.747 -4.011 -62.669 1.00 34.69 87 HIS A C 1
ATOM 625 O O . HIS A 1 87 ? -18.815 -3.944 -61.874 1.00 34.69 87 HIS A O 1
ATOM 631 N N . ASP A 1 88 ? -19.988 -5.089 -63.417 1.00 34.50 88 ASP A N 1
ATOM 632 C CA . ASP A 1 88 ? -19.050 -6.176 -63.711 1.00 34.50 88 ASP A CA 1
ATOM 633 C C . ASP A 1 88 ? -17.902 -5.694 -64.617 1.00 34.50 88 ASP A C 1
ATOM 635 O O . ASP A 1 88 ? -18.154 -4.957 -65.573 1.00 34.50 88 ASP A O 1
ATOM 639 N N . THR A 1 89 ? -16.676 -6.211 -64.423 1.00 33.00 89 THR A N 1
ATOM 640 C CA . THR A 1 89 ? -15.888 -6.886 -65.488 1.00 33.00 89 THR A CA 1
ATOM 641 C C . THR A 1 89 ? -14.583 -7.548 -64.991 1.00 33.00 89 THR A C 1
ATOM 643 O O . THR A 1 89 ? -13.634 -6.892 -64.590 1.00 33.00 89 THR A O 1
ATOM 646 N N . ARG A 1 90 ? -14.553 -8.885 -65.116 1.00 30.83 90 ARG A N 1
ATOM 647 C CA . ARG A 1 90 ? -13.490 -9.780 -65.646 1.00 30.83 90 ARG A CA 1
ATOM 648 C C . ARG A 1 90 ? -11.989 -9.579 -65.308 1.00 30.83 90 ARG A C 1
ATOM 650 O O . ARG A 1 90 ? -11.307 -8.768 -65.911 1.00 30.83 90 ARG A O 1
ATOM 657 N N . ASN A 1 91 ? -11.479 -10.561 -64.550 1.00 32.03 91 ASN A N 1
ATOM 658 C CA . ASN A 1 91 ? -10.590 -11.676 -64.962 1.00 32.03 91 ASN A CA 1
ATOM 659 C C . ASN A 1 91 ? -9.220 -11.394 -65.633 1.00 32.03 91 ASN A C 1
ATOM 661 O O . ASN A 1 91 ? -9.194 -10.975 -66.783 1.00 32.03 91 ASN A O 1
ATOM 665 N N . SER A 1 92 ? -8.131 -11.830 -64.967 1.00 33.00 92 SER A N 1
ATOM 666 C CA . SER A 1 92 ? -7.028 -12.708 -65.451 1.00 33.00 92 SER A CA 1
ATOM 667 C C . SER A 1 92 ? -5.642 -12.272 -64.942 1.00 33.00 92 SER A C 1
ATOM 669 O O . SER A 1 92 ? -5.182 -11.199 -65.313 1.00 33.00 92 SER A O 1
ATOM 671 N N . ASN A 1 93 ? -4.952 -13.098 -64.148 1.00 29.22 93 ASN A N 1
ATOM 672 C CA . ASN A 1 93 ? -3.805 -13.920 -64.580 1.00 29.22 93 ASN A CA 1
ATOM 673 C C . ASN A 1 93 ? -2.959 -14.396 -63.389 1.00 29.22 93 ASN A C 1
ATOM 675 O O . ASN A 1 93 ? -2.508 -13.613 -62.561 1.00 29.22 93 ASN A O 1
ATOM 679 N N . ALA A 1 94 ? -2.699 -15.701 -63.386 1.00 39.66 94 ALA A N 1
ATOM 680 C CA . ALA A 1 94 ? -1.666 -16.362 -62.608 1.00 39.66 94 ALA A CA 1
ATOM 681 C C . ALA A 1 94 ? -0.379 -16.446 -63.444 1.00 39.66 94 ALA A C 1
ATOM 683 O O . ALA A 1 94 ? -0.444 -16.878 -64.594 1.00 39.66 94 ALA A O 1
ATOM 684 N N . ASN A 1 95 ? 0.761 -16.047 -62.874 1.00 35.88 95 ASN A N 1
ATOM 685 C CA . ASN A 1 95 ? 2.096 -16.637 -63.068 1.00 35.88 95 ASN A CA 1
ATOM 686 C C . ASN A 1 95 ? 3.161 -15.740 -62.425 1.00 35.88 95 ASN A C 1
ATOM 688 O O . ASN A 1 95 ? 3.189 -14.542 -62.688 1.00 35.88 95 ASN A O 1
ATOM 692 N N . GLY A 1 96 ? 4.077 -16.337 -61.663 1.00 32.06 96 GLY A N 1
ATOM 693 C CA . GLY A 1 96 ? 5.274 -15.651 -61.175 1.00 32.06 96 GLY A CA 1
ATOM 694 C C . GLY A 1 96 ? 5.846 -16.308 -59.928 1.00 32.06 96 GLY A C 1
ATOM 695 O O . GLY A 1 96 ? 5.603 -15.842 -58.825 1.00 32.06 96 GLY A O 1
ATOM 696 N N . LYS A 1 97 ? 6.556 -17.421 -60.125 1.00 44.09 97 LYS A N 1
ATOM 697 C CA . LYS A 1 97 ? 7.449 -18.051 -59.149 1.00 44.09 97 LYS A CA 1
ATOM 698 C C . LYS A 1 97 ? 8.884 -17.610 -59.454 1.00 44.09 97 LYS A C 1
ATOM 700 O O . LYS A 1 97 ? 9.226 -17.485 -60.628 1.00 44.09 97 LYS A O 1
ATOM 705 N N . ASP A 1 98 ? 9.670 -17.503 -58.386 1.00 45.56 98 ASP A N 1
ATOM 706 C CA . ASP A 1 98 ? 11.137 -17.492 -58.320 1.00 45.56 98 ASP A CA 1
ATOM 707 C C . ASP A 1 98 ? 11.830 -16.158 -58.682 1.00 45.56 98 ASP A C 1
ATOM 709 O O . ASP A 1 98 ? 12.196 -15.917 -59.831 1.00 45.56 98 ASP A O 1
ATOM 713 N N . GLY A 1 99 ? 12.060 -15.307 -57.666 1.00 45.31 99 GLY A N 1
ATOM 714 C CA . GLY A 1 99 ? 12.860 -14.079 -57.812 1.00 45.31 99 GLY A CA 1
ATOM 715 C C . GLY A 1 99 ? 13.290 -13.313 -56.545 1.00 45.31 99 GLY A C 1
ATOM 716 O O . GLY A 1 99 ? 13.933 -12.281 -56.694 1.00 45.31 99 GLY A O 1
ATOM 717 N N . ASP A 1 100 ? 13.002 -13.768 -55.318 1.00 44.94 100 ASP A N 1
ATOM 718 C CA . ASP A 1 100 ? 13.030 -12.862 -54.145 1.00 44.94 100 ASP A CA 1
ATOM 719 C C . ASP A 1 100 ? 14.266 -12.942 -53.223 1.00 44.94 100 ASP A C 1
ATOM 721 O O . ASP A 1 100 ? 14.270 -12.350 -52.146 1.00 44.94 100 ASP A O 1
ATOM 725 N N . ALA A 1 101 ? 15.347 -13.623 -53.616 1.00 46.62 101 ALA A N 1
ATOM 726 C CA . ALA A 1 101 ? 16.546 -13.715 -52.766 1.00 46.62 101 ALA A CA 1
ATOM 727 C C . ALA A 1 101 ? 17.541 -12.541 -52.928 1.00 46.62 101 ALA A C 1
ATOM 729 O O . ALA A 1 101 ? 18.212 -12.201 -51.960 1.00 46.62 101 ALA A O 1
ATOM 730 N N . ASP A 1 102 ? 17.609 -11.882 -54.094 1.00 48.22 102 ASP A N 1
ATOM 731 C CA . ASP A 1 102 ? 18.596 -10.809 -54.364 1.00 48.22 102 ASP A CA 1
ATOM 732 C C . ASP A 1 102 ? 18.090 -9.387 -54.020 1.00 48.22 102 ASP A C 1
ATOM 734 O O . ASP A 1 102 ? 18.873 -8.437 -53.908 1.00 48.22 102 ASP A O 1
ATOM 738 N N . ASN A 1 103 ? 16.779 -9.210 -53.814 1.00 51.66 103 ASN A N 1
ATOM 739 C CA . ASN A 1 103 ? 16.199 -7.899 -53.488 1.00 51.66 103 ASN A CA 1
ATOM 740 C C . ASN A 1 103 ? 16.371 -7.518 -52.008 1.00 51.66 103 ASN A C 1
ATOM 742 O O . ASN A 1 103 ? 16.557 -6.342 -51.698 1.00 51.66 103 ASN A O 1
ATOM 746 N N . SER A 1 104 ? 16.390 -8.497 -51.100 1.00 50.41 104 SER A N 1
ATOM 747 C CA . SER A 1 104 ? 16.518 -8.254 -49.656 1.00 50.41 104 SER A CA 1
ATOM 748 C C . SER A 1 104 ? 17.891 -7.688 -49.269 1.00 50.41 104 SER A C 1
ATOM 750 O O . SER A 1 104 ? 17.974 -6.782 -48.441 1.00 50.41 104 SER A O 1
ATOM 752 N N . GLU A 1 105 ? 18.974 -8.133 -49.920 1.00 49.56 105 GLU A N 1
ATOM 753 C CA . GLU A 1 105 ? 20.326 -7.599 -49.688 1.00 49.56 105 GLU A CA 1
ATOM 754 C C . GLU A 1 105 ? 20.474 -6.162 -50.227 1.00 49.56 105 GLU A C 1
ATOM 756 O O . GLU A 1 105 ? 21.186 -5.331 -49.656 1.00 49.56 105 GLU A O 1
ATOM 761 N N . THR A 1 106 ? 19.758 -5.837 -51.306 1.00 52.72 106 THR A N 1
ATOM 762 C CA . THR A 1 106 ? 19.761 -4.499 -51.914 1.00 52.72 106 THR A CA 1
ATOM 763 C C . THR A 1 106 ? 18.960 -3.498 -51.072 1.00 52.72 106 THR A C 1
ATOM 765 O O . THR A 1 106 ? 19.401 -2.362 -50.891 1.00 52.72 106 THR A O 1
ATOM 768 N N . GLU A 1 107 ? 17.838 -3.920 -50.484 1.00 53.03 107 GLU A N 1
ATOM 769 C CA . GLU A 1 107 ? 17.044 -3.107 -49.550 1.00 53.03 107 GLU A CA 1
ATOM 770 C C . GLU A 1 107 ? 17.740 -2.922 -48.192 1.00 53.03 107 GLU A C 1
ATOM 772 O O . GLU A 1 107 ? 17.748 -1.811 -47.662 1.00 53.03 107 GLU A O 1
ATOM 777 N N . LEU A 1 108 ? 18.435 -3.941 -47.668 1.00 52.66 108 LEU A N 1
ATOM 778 C CA . LEU A 1 108 ? 19.301 -3.800 -46.486 1.00 52.66 108 LEU A CA 1
ATOM 779 C C . LEU A 1 108 ? 20.421 -2.776 -46.714 1.00 52.66 108 LEU A C 1
ATOM 781 O O . LEU A 1 108 ? 20.696 -1.954 -45.840 1.00 52.66 108 LEU A O 1
ATOM 785 N N . ARG A 1 109 ? 21.025 -2.747 -47.909 1.00 56.97 109 ARG A N 1
ATOM 786 C CA . ARG A 1 109 ? 21.997 -1.705 -48.285 1.00 56.97 109 ARG A CA 1
ATOM 787 C C . ARG A 1 109 ? 21.357 -0.326 -48.438 1.00 56.97 109 ARG A C 1
ATOM 789 O O . ARG A 1 109 ? 22.007 0.667 -48.117 1.00 56.97 109 ARG A O 1
ATOM 796 N N . GLN A 1 110 ? 20.100 -0.237 -48.877 1.00 57.22 110 GLN A N 1
ATOM 797 C CA . GLN A 1 110 ? 19.362 1.030 -48.877 1.00 57.22 110 GLN A CA 1
ATOM 798 C C . GLN A 1 110 ? 19.058 1.509 -47.454 1.00 57.22 110 GLN A C 1
ATOM 800 O O . GLN A 1 110 ? 19.206 2.698 -47.192 1.00 57.22 110 GLN A O 1
ATOM 805 N N . LEU A 1 111 ? 18.742 0.623 -46.509 1.00 52.66 111 LEU A N 1
ATOM 806 C CA . LEU A 1 111 ? 18.578 0.985 -45.095 1.00 52.66 111 LEU A CA 1
ATOM 807 C C . LEU A 1 111 ? 19.889 1.401 -44.447 1.00 52.66 111 LEU A C 1
ATOM 809 O O . LEU A 1 111 ? 19.901 2.385 -43.716 1.00 52.66 111 LEU A O 1
ATOM 813 N N . GLN A 1 112 ? 20.990 0.714 -44.762 1.00 53.47 112 GLN A N 1
ATOM 814 C CA . GLN A 1 112 ? 22.326 1.164 -44.386 1.00 53.47 112 GLN A CA 1
ATOM 815 C C . GLN A 1 112 ? 22.560 2.577 -44.937 1.00 53.47 112 GLN A C 1
ATOM 817 O O . GLN A 1 112 ? 22.963 3.453 -44.190 1.00 53.47 112 GLN A O 1
ATOM 822 N N . SER A 1 113 ? 22.176 2.849 -46.192 1.00 54.66 113 SER A N 1
ATOM 823 C CA . SER A 1 113 ? 22.300 4.182 -46.795 1.00 54.66 113 SER A CA 1
ATOM 824 C C . SER A 1 113 ? 21.370 5.242 -46.184 1.00 54.66 113 SER A C 1
ATOM 826 O O . SER A 1 113 ? 21.752 6.406 -46.117 1.00 54.66 113 SER A O 1
ATOM 828 N N . VAL A 1 114 ? 20.176 4.870 -45.704 1.00 52.97 114 VAL A N 1
ATOM 829 C CA . VAL A 1 114 ? 19.241 5.766 -44.997 1.00 52.97 114 VAL A CA 1
ATOM 830 C C . VAL A 1 114 ? 19.731 6.030 -43.573 1.00 52.97 114 VAL A C 1
ATOM 832 O O . VAL A 1 114 ? 19.669 7.168 -43.114 1.00 52.97 114 VAL A O 1
ATOM 835 N N . ALA A 1 115 ? 20.284 5.021 -42.896 1.00 48.19 115 ALA A N 1
ATOM 836 C CA . ALA A 1 115 ? 20.964 5.170 -41.614 1.00 48.19 115 ALA A CA 1
ATOM 837 C C . ALA A 1 115 ? 22.227 6.037 -41.757 1.00 48.19 115 ALA A C 1
ATOM 839 O O . ALA A 1 115 ? 22.445 6.944 -40.956 1.00 48.19 115 ALA A O 1
ATOM 840 N N . ASP A 1 116 ? 23.001 5.845 -42.827 1.00 50.47 116 ASP A N 1
ATOM 841 C CA . ASP A 1 116 ? 24.171 6.653 -43.171 1.00 50.47 116 ASP A CA 1
ATOM 842 C C . ASP A 1 116 ? 23.766 8.090 -43.549 1.00 50.47 116 ASP A C 1
ATOM 844 O O . ASP A 1 116 ? 24.431 9.046 -43.152 1.00 50.47 116 ASP A O 1
ATOM 848 N N . ALA A 1 117 ? 22.640 8.284 -44.245 1.00 50.59 117 ALA A N 1
ATOM 849 C CA . ALA A 1 117 ? 22.088 9.603 -44.562 1.00 50.59 117 ALA A CA 1
ATOM 850 C C . ALA A 1 117 ? 21.542 10.327 -43.318 1.00 50.59 117 ALA A C 1
ATOM 852 O O . ALA A 1 117 ? 21.751 11.531 -43.170 1.00 50.59 117 ALA A O 1
ATOM 853 N N . ALA A 1 118 ? 20.906 9.606 -42.390 1.00 43.31 118 ALA A N 1
ATOM 854 C CA . ALA A 1 118 ? 20.472 10.138 -41.098 1.00 43.31 118 ALA A CA 1
ATOM 855 C C . ALA A 1 118 ? 21.663 10.448 -40.167 1.00 43.31 118 ALA A C 1
ATOM 857 O O . ALA A 1 118 ? 21.615 11.401 -39.388 1.00 43.31 118 ALA A O 1
ATOM 858 N N . SER A 1 119 ? 22.755 9.684 -40.275 1.00 42.53 119 SER A N 1
ATOM 859 C CA . SER A 1 119 ? 24.013 9.896 -39.547 1.00 42.53 119 SER A CA 1
ATOM 860 C C . SER A 1 119 ? 24.818 11.092 -40.086 1.00 42.53 119 SER A C 1
ATOM 862 O O . SER A 1 119 ? 25.406 11.851 -39.312 1.00 42.53 119 SER A O 1
ATOM 864 N N . ASN A 1 120 ? 24.781 11.335 -41.402 1.00 42.88 120 ASN A N 1
ATOM 865 C CA . ASN A 1 120 ? 25.565 12.379 -42.076 1.00 42.88 120 ASN A CA 1
ATOM 866 C C . ASN A 1 120 ? 25.088 13.824 -41.851 1.00 42.88 120 ASN A C 1
ATOM 868 O O . ASN A 1 120 ? 25.792 14.755 -42.236 1.00 42.88 120 ASN A O 1
ATOM 872 N N . ASN A 1 121 ? 23.961 14.048 -41.170 1.00 40.47 121 ASN A N 1
ATOM 873 C CA . ASN A 1 121 ? 23.494 15.401 -40.848 1.00 40.47 121 ASN A CA 1
ATOM 874 C C . ASN A 1 121 ? 24.101 16.002 -39.563 1.00 40.47 121 ASN A C 1
ATOM 876 O O . ASN A 1 121 ? 23.689 17.086 -39.166 1.00 40.47 121 ASN A O 1
ATOM 880 N N . ASN A 1 122 ? 25.079 15.352 -38.913 1.00 41.66 122 ASN A N 1
ATOM 881 C CA . ASN A 1 122 ? 25.771 15.910 -37.736 1.00 41.66 122 ASN A CA 1
ATOM 882 C C . ASN A 1 122 ? 27.200 15.351 -37.527 1.00 41.66 122 ASN A C 1
ATOM 884 O O . ASN A 1 122 ? 27.567 14.925 -36.430 1.00 41.66 122 ASN A O 1
ATOM 888 N N . SER A 1 123 ? 28.046 15.338 -38.562 1.00 34.62 123 SER A N 1
ATOM 889 C CA . SER A 1 123 ? 29.430 14.856 -38.430 1.00 34.62 123 SER A CA 1
ATOM 890 C C . SER A 1 123 ? 30.399 15.950 -37.949 1.00 34.62 123 SER A C 1
ATOM 892 O O . SER A 1 123 ? 30.999 16.670 -38.747 1.00 34.62 123 SER A O 1
ATOM 894 N N . SER A 1 124 ? 30.608 16.018 -36.633 1.00 34.72 124 SER A N 1
ATOM 895 C CA . SER A 1 124 ? 31.812 16.581 -36.009 1.00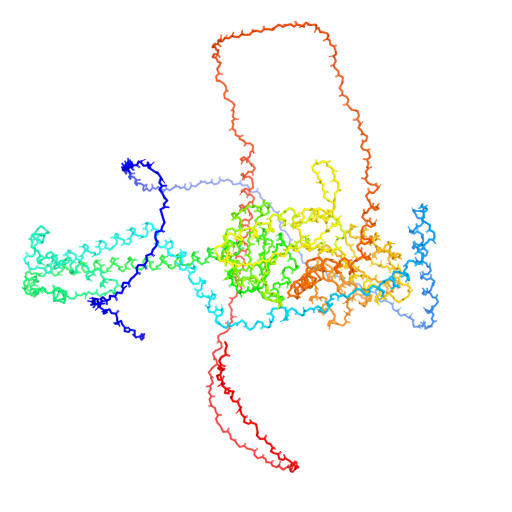 34.72 124 SER A CA 1
ATOM 896 C C . SER A 1 124 ? 32.515 15.472 -35.216 1.00 34.72 124 SER A C 1
ATOM 898 O O . SER A 1 124 ? 32.021 15.030 -34.185 1.00 34.72 124 SER A O 1
ATOM 900 N N . LEU A 1 125 ? 33.633 14.991 -35.777 1.00 40.47 125 LEU A N 1
ATOM 901 C CA . LEU A 1 125 ? 34.756 14.260 -35.160 1.00 40.47 125 LEU A CA 1
ATOM 902 C C . LEU A 1 125 ? 34.450 13.319 -33.970 1.00 40.47 125 LEU A C 1
ATOM 904 O O . LEU A 1 125 ? 34.517 13.723 -32.811 1.00 40.47 125 LEU A O 1
ATOM 908 N N . VAL A 1 126 ? 34.310 12.015 -34.246 1.00 35.53 126 VAL A N 1
ATOM 909 C CA . VAL A 1 126 ? 34.483 10.939 -33.246 1.00 35.53 126 VAL A CA 1
ATOM 910 C C . VAL A 1 126 ? 35.632 10.017 -33.697 1.00 35.53 126 VAL A C 1
ATOM 912 O O . VAL A 1 126 ? 35.645 9.590 -34.852 1.00 35.53 126 VAL A O 1
ATOM 915 N N . PRO A 1 127 ? 36.636 9.726 -32.846 1.00 36.62 127 PRO A N 1
ATOM 916 C CA . PRO A 1 127 ? 37.820 8.958 -33.234 1.00 36.62 127 PRO A CA 1
ATOM 917 C C . PRO A 1 127 ? 37.540 7.453 -33.380 1.00 36.62 127 PRO A C 1
ATOM 919 O O . PRO A 1 127 ? 36.791 6.858 -32.607 1.00 36.62 127 PRO A O 1
ATOM 922 N N . ALA A 1 128 ? 38.239 6.825 -34.331 1.00 35.97 128 ALA A N 1
ATOM 923 C CA . ALA A 1 128 ? 38.101 5.442 -34.810 1.00 35.97 128 ALA A CA 1
ATOM 924 C C . ALA A 1 128 ? 38.449 4.307 -33.806 1.00 35.97 128 ALA A C 1
ATOM 926 O O . ALA A 1 128 ? 38.913 3.245 -34.212 1.00 35.97 128 ALA A O 1
ATOM 927 N N . SER A 1 129 ? 38.241 4.491 -32.496 1.00 36.97 129 SER A N 1
ATOM 928 C CA . SER A 1 129 ? 38.543 3.469 -31.470 1.00 36.97 129 SER A CA 1
ATOM 929 C C . SER A 1 129 ? 37.331 2.663 -30.966 1.00 36.97 129 SER A C 1
ATOM 931 O O . SER A 1 129 ? 37.499 1.757 -30.147 1.00 36.97 129 SER A O 1
ATOM 933 N N . VAL A 1 130 ? 36.120 2.940 -31.464 1.00 44.72 130 VAL A N 1
ATOM 934 C CA . VAL A 1 130 ? 34.860 2.455 -30.860 1.00 44.72 130 VAL A CA 1
ATOM 935 C C . VAL A 1 130 ? 34.363 1.116 -31.427 1.00 44.72 130 VAL A C 1
ATOM 937 O O . VAL A 1 130 ? 33.759 0.338 -30.695 1.00 44.72 130 VAL A O 1
ATOM 940 N N . THR A 1 131 ? 34.741 0.729 -32.648 1.00 40.47 131 THR A N 1
ATOM 941 C CA . THR A 1 131 ? 34.286 -0.537 -33.268 1.00 40.47 131 THR A CA 1
ATOM 942 C C . THR A 1 131 ? 34.868 -1.811 -32.626 1.00 40.47 131 THR A C 1
ATOM 944 O O . THR A 1 131 ? 34.413 -2.912 -32.915 1.00 40.47 131 THR A O 1
ATOM 947 N N . SER A 1 132 ? 35.825 -1.688 -31.690 1.00 41.75 132 SER A N 1
ATOM 948 C CA . SER A 1 132 ? 36.314 -2.799 -30.841 1.00 41.75 132 SER A CA 1
ATOM 949 C C . SER A 1 132 ? 35.615 -2.906 -29.473 1.00 41.75 132 SER A C 1
ATOM 951 O O . SER A 1 132 ? 35.953 -3.779 -28.668 1.00 41.75 132 SER A O 1
ATOM 953 N N . GLY A 1 133 ? 34.663 -2.011 -29.181 1.00 45.91 133 GLY A N 1
ATOM 954 C CA . GLY A 1 133 ? 34.002 -1.911 -27.878 1.00 45.91 133 GLY A CA 1
ATOM 955 C C . GLY A 1 133 ? 33.113 -3.111 -27.555 1.00 45.91 133 GLY A C 1
ATOM 956 O O . GLY A 1 133 ? 33.126 -3.593 -26.423 1.00 45.91 133 GLY A O 1
ATOM 957 N N . PHE A 1 134 ? 32.412 -3.651 -28.555 1.00 43.34 134 PHE A N 1
ATOM 958 C CA . PHE A 1 134 ? 31.390 -4.678 -28.345 1.00 43.34 134 PHE A CA 1
ATOM 959 C C . PHE A 1 134 ? 31.974 -6.031 -27.897 1.00 43.34 134 PHE A C 1
ATOM 961 O O . PHE A 1 134 ? 31.481 -6.630 -26.939 1.00 43.34 134 PHE A O 1
ATOM 968 N N . SER A 1 135 ? 33.088 -6.483 -28.494 1.00 45.75 135 SER A N 1
ATOM 969 C CA . SER A 1 135 ? 33.732 -7.746 -28.087 1.00 45.75 135 SER A CA 1
ATOM 970 C C . SER A 1 135 ? 34.502 -7.624 -26.763 1.00 45.75 135 SER A C 1
ATOM 972 O O . SER A 1 135 ? 34.495 -8.558 -25.962 1.00 45.75 135 SER A O 1
ATOM 974 N N . LYS A 1 136 ? 35.079 -6.451 -26.454 1.00 47.84 136 LYS A N 1
ATOM 975 C CA . LYS A 1 136 ? 35.733 -6.175 -25.157 1.00 47.84 136 LYS A CA 1
ATOM 976 C C . LYS A 1 136 ? 34.749 -6.080 -23.993 1.00 47.84 136 LYS A C 1
ATOM 978 O O . LYS A 1 136 ? 35.086 -6.482 -22.880 1.00 47.84 136 LYS A O 1
ATOM 983 N N . LEU A 1 137 ? 33.551 -5.553 -24.233 1.00 48.59 137 LEU A N 1
ATOM 984 C CA . LEU A 1 137 ? 32.478 -5.493 -23.240 1.00 48.59 137 LEU A CA 1
ATOM 985 C C . LEU A 1 137 ? 31.933 -6.905 -22.960 1.00 48.59 137 LEU A C 1
ATOM 987 O O . LEU A 1 137 ? 31.743 -7.275 -21.804 1.00 48.59 137 LEU A O 1
ATOM 991 N N . HIS A 1 138 ? 31.832 -7.745 -23.998 1.00 44.84 138 HIS A N 1
ATOM 992 C CA . HIS A 1 138 ? 31.500 -9.167 -23.870 1.00 44.84 138 HIS A CA 1
ATOM 993 C C . HIS A 1 138 ? 32.558 -9.960 -23.078 1.00 44.84 138 HIS A C 1
ATOM 995 O O . HIS A 1 138 ? 32.216 -10.717 -22.172 1.00 44.84 138 HIS A O 1
ATOM 1001 N N . GLN A 1 139 ? 33.847 -9.733 -23.345 1.00 43.81 139 GLN A N 1
ATOM 1002 C CA . GLN A 1 139 ? 34.947 -10.415 -22.653 1.00 43.81 139 GLN A CA 1
ATOM 1003 C C . GLN A 1 139 ? 35.074 -9.981 -21.177 1.00 43.81 139 GLN A C 1
ATOM 1005 O O . GLN A 1 139 ? 35.338 -10.807 -20.307 1.00 43.81 139 GLN A O 1
ATOM 1010 N N . ARG A 1 140 ? 34.777 -8.711 -20.855 1.00 48.12 140 ARG A N 1
ATOM 1011 C CA . ARG A 1 140 ? 34.749 -8.200 -19.468 1.00 48.12 140 ARG A CA 1
ATOM 1012 C C . ARG A 1 140 ? 33.549 -8.675 -18.645 1.00 48.12 140 ARG A C 1
ATOM 1014 O O . ARG A 1 140 ? 33.678 -8.813 -17.430 1.00 48.12 140 ARG A O 1
ATOM 1021 N N . LEU A 1 141 ? 32.409 -8.953 -19.278 1.00 45.00 141 LEU A N 1
ATOM 1022 C CA . LEU A 1 141 ? 31.223 -9.513 -18.616 1.00 45.00 141 LEU A CA 1
ATOM 1023 C C . LEU A 1 141 ? 31.433 -10.957 -18.132 1.00 45.00 141 LEU A C 1
ATOM 1025 O O . LEU A 1 141 ? 30.792 -11.376 -17.167 1.00 45.00 141 LEU A O 1
ATOM 1029 N N . VAL A 1 142 ? 32.340 -11.697 -18.776 1.00 44.25 142 VAL A N 1
ATOM 1030 C CA . VAL A 1 142 ? 32.654 -13.101 -18.466 1.00 44.25 142 VAL A CA 1
ATOM 1031 C C . VAL A 1 142 ? 33.745 -13.238 -17.386 1.00 44.25 142 VAL A C 1
ATOM 1033 O O . VAL A 1 142 ? 33.769 -14.241 -16.678 1.00 44.25 142 VAL A O 1
ATOM 1036 N N . GLU A 1 143 ? 34.604 -12.230 -17.183 1.00 38.06 143 GLU A N 1
ATOM 1037 C CA . GLU A 1 143 ? 35.801 -12.340 -16.320 1.00 38.06 143 GLU A CA 1
ATOM 1038 C C . GLU A 1 143 ? 35.668 -11.786 -14.882 1.00 38.06 143 GLU A C 1
ATOM 1040 O O . GLU A 1 143 ? 36.574 -11.966 -14.067 1.00 38.06 143 GLU A O 1
ATOM 1045 N N . LEU A 1 144 ? 34.546 -11.165 -14.497 1.00 41.38 144 LEU A N 1
ATOM 1046 C CA . LEU A 1 144 ? 34.338 -10.694 -13.115 1.00 41.38 144 LEU A CA 1
ATOM 1047 C C . LEU A 1 144 ? 33.799 -11.810 -12.208 1.00 41.38 144 LEU A C 1
ATOM 1049 O O . LEU A 1 144 ? 32.613 -11.872 -11.883 1.00 41.38 144 LEU A O 1
ATOM 1053 N N . ASN A 1 145 ? 34.714 -12.683 -11.785 1.00 35.72 145 ASN A N 1
ATOM 1054 C CA . ASN A 1 145 ? 34.495 -13.776 -10.837 1.00 35.72 145 ASN A CA 1
ATOM 1055 C C . ASN A 1 145 ? 34.667 -13.307 -9.373 1.00 35.72 145 ASN A C 1
ATOM 1057 O O . ASN A 1 145 ? 35.418 -13.890 -8.592 1.00 35.72 145 ASN A O 1
ATOM 1061 N N . VAL A 1 146 ? 33.989 -12.215 -9.008 1.00 44.59 146 VAL A N 1
ATOM 1062 C CA . VAL A 1 146 ? 33.630 -11.947 -7.606 1.00 44.59 146 VAL A CA 1
ATOM 1063 C C . VAL A 1 146 ? 32.409 -12.818 -7.331 1.00 44.59 146 VAL A C 1
ATOM 1065 O O . VAL A 1 146 ? 31.540 -12.900 -8.197 1.00 44.59 146 VAL A O 1
ATOM 1068 N N . GLY A 1 147 ? 32.359 -13.519 -6.194 1.00 56.81 147 GLY A N 1
ATOM 1069 C CA . GLY A 1 147 ? 31.253 -14.423 -5.862 1.00 56.81 147 GLY A CA 1
ATOM 1070 C C . GLY A 1 147 ? 29.907 -13.703 -5.953 1.00 56.81 147 GLY A C 1
ATOM 1071 O O . GLY A 1 147 ? 29.530 -13.002 -5.022 1.00 56.81 147 GLY A O 1
ATOM 1072 N N . ARG A 1 148 ? 29.227 -13.853 -7.096 1.00 75.81 148 ARG A N 1
ATOM 1073 C CA . ARG A 1 148 ? 27.936 -13.227 -7.394 1.00 75.81 148 ARG A CA 1
ATOM 1074 C C . ARG A 1 148 ? 26.929 -13.643 -6.332 1.00 75.81 148 ARG A C 1
ATOM 1076 O O . ARG A 1 148 ? 26.885 -14.824 -5.967 1.00 75.81 148 ARG A O 1
ATOM 1083 N N . LEU A 1 149 ? 26.088 -12.715 -5.885 1.00 83.06 149 LEU A N 1
ATOM 1084 C CA . LEU A 1 149 ? 24.944 -13.108 -5.064 1.00 83.06 149 LEU A CA 1
ATOM 1085 C C . LEU A 1 149 ? 24.047 -14.079 -5.857 1.00 83.06 149 LEU A C 1
ATOM 1087 O O . LEU A 1 149 ? 24.005 -14.016 -7.093 1.00 83.06 149 LEU A O 1
ATOM 1091 N N . PRO A 1 150 ? 23.339 -15.004 -5.181 1.00 81.19 150 PRO A N 1
ATOM 1092 C CA . PRO A 1 150 ? 22.460 -15.950 -5.855 1.00 81.19 150 PRO A CA 1
ATOM 1093 C C . PRO A 1 150 ? 21.474 -15.213 -6.764 1.00 81.19 150 PRO A C 1
ATOM 1095 O O . PRO A 1 150 ? 20.702 -14.376 -6.295 1.00 81.19 150 PRO A O 1
ATOM 1098 N N . ARG A 1 151 ? 21.515 -15.536 -8.061 1.00 72.12 151 ARG A N 1
ATOM 1099 C CA . ARG A 1 151 ? 20.652 -14.940 -9.095 1.00 72.12 151 ARG A CA 1
ATOM 1100 C C . ARG A 1 151 ? 19.282 -15.596 -9.197 1.00 72.12 151 ARG A C 1
ATOM 1102 O O . ARG A 1 151 ? 18.433 -15.105 -9.935 1.00 72.12 151 ARG A O 1
ATOM 1109 N N . ASP A 1 152 ? 19.077 -16.709 -8.497 1.00 70.50 152 ASP A N 1
ATOM 1110 C CA . ASP A 1 152 ? 17.800 -17.405 -8.499 1.00 70.50 152 ASP A CA 1
ATOM 1111 C C . ASP A 1 152 ? 16.750 -16.501 -7.856 1.00 70.50 152 ASP A C 1
ATOM 1113 O O . ASP A 1 152 ? 16.665 -16.403 -6.628 1.00 70.50 152 ASP A O 1
ATOM 1117 N N . ILE A 1 153 ? 15.952 -15.838 -8.700 1.00 70.44 153 ILE A N 1
ATOM 1118 C CA . ILE A 1 153 ? 14.800 -15.055 -8.263 1.00 70.44 153 ILE A CA 1
ATOM 1119 C C . ILE A 1 153 ? 13.920 -16.005 -7.462 1.00 70.44 153 ILE A C 1
ATOM 1121 O O . ILE A 1 153 ? 13.324 -16.957 -7.984 1.00 70.44 153 ILE A O 1
ATOM 1125 N N . VAL A 1 154 ? 13.876 -15.773 -6.154 1.00 77.12 154 VAL A N 1
ATOM 1126 C CA . VAL A 1 154 ? 13.058 -16.572 -5.259 1.00 77.12 154 VAL A CA 1
ATOM 1127 C C . VAL A 1 154 ? 11.615 -16.369 -5.694 1.00 77.12 154 VAL A C 1
ATOM 1129 O O . VAL A 1 154 ? 11.091 -15.254 -5.690 1.00 77.12 154 VAL A O 1
ATOM 1132 N N . LYS A 1 155 ? 10.969 -17.465 -6.110 1.00 83.19 155 LYS A N 1
ATOM 1133 C CA . LYS A 1 155 ? 9.530 -17.461 -6.391 1.00 83.19 155 LYS A CA 1
ATOM 1134 C C . LYS A 1 155 ? 8.816 -16.840 -5.193 1.00 83.19 155 LYS A C 1
ATOM 1136 O O . LYS A 1 155 ? 9.111 -17.235 -4.067 1.00 83.19 155 LYS A O 1
ATOM 1141 N N . HIS A 1 156 ? 7.873 -15.932 -5.427 1.00 79.25 156 HIS A N 1
ATOM 1142 C CA . HIS A 1 156 ? 7.133 -15.237 -4.365 1.00 79.25 156 HIS A CA 1
ATOM 1143 C C . HIS A 1 156 ? 6.580 -16.203 -3.289 1.00 79.25 156 HIS A C 1
ATOM 1145 O O . HIS A 1 156 ? 6.697 -15.933 -2.098 1.00 79.25 156 HIS A O 1
ATOM 1151 N N . GLU A 1 157 ? 6.117 -17.402 -3.677 1.00 80.56 157 GLU A N 1
ATOM 1152 C CA . GLU A 1 157 ? 5.673 -18.465 -2.749 1.00 80.56 157 GLU A CA 1
ATOM 1153 C C . GLU A 1 157 ? 6.722 -18.904 -1.706 1.00 80.56 157 GLU A C 1
ATOM 1155 O O . GLU A 1 157 ? 6.377 -19.451 -0.657 1.00 80.56 157 GLU A O 1
ATOM 1160 N N . ARG A 1 158 ? 8.012 -18.751 -2.014 1.00 83.56 158 ARG A N 1
ATOM 1161 C CA . ARG A 1 158 ? 9.133 -19.184 -1.172 1.00 83.56 158 ARG A CA 1
ATOM 1162 C C . ARG A 1 158 ? 9.671 -18.071 -0.277 1.00 83.56 158 ARG A C 1
ATOM 1164 O O . ARG A 1 158 ? 10.334 -18.399 0.700 1.00 83.56 158 ARG A O 1
ATOM 1171 N N . GLU A 1 159 ? 9.387 -16.802 -0.574 1.00 82.75 159 GLU A N 1
ATOM 1172 C CA . GLU A 1 159 ? 9.931 -15.658 0.174 1.00 82.75 159 GLU A CA 1
ATOM 1173 C C . GLU A 1 159 ? 9.466 -15.665 1.640 1.00 82.75 159 GLU A C 1
ATOM 1175 O O . GLU A 1 159 ? 10.283 -15.603 2.561 1.00 82.75 159 GLU A O 1
ATOM 1180 N N . PHE A 1 160 ? 8.158 -15.836 1.853 1.00 83.25 160 PHE A N 1
ATOM 1181 C CA . PHE A 1 160 ? 7.530 -15.908 3.180 1.00 83.25 160 PHE A CA 1
ATOM 1182 C C . PHE A 1 160 ? 7.026 -17.320 3.535 1.00 83.25 160 PHE A C 1
ATOM 1184 O O . PHE A 1 160 ? 6.403 -17.525 4.578 1.00 83.25 160 PHE A O 1
ATOM 1191 N N . GLY A 1 161 ? 7.322 -18.307 2.679 1.00 76.69 161 GLY A N 1
ATOM 1192 C CA . GLY A 1 161 ? 6.761 -19.658 2.734 1.00 76.69 161 GLY A CA 1
ATOM 1193 C C . GLY A 1 161 ? 5.292 -19.711 2.295 1.00 76.69 161 GLY A C 1
ATOM 1194 O O . GLY A 1 161 ? 4.597 -18.697 2.242 1.00 76.69 161 GLY A O 1
ATOM 1195 N N . ARG A 1 162 ? 4.784 -20.915 1.986 1.00 65.06 162 ARG A N 1
ATOM 1196 C CA . ARG A 1 162 ? 3.360 -21.099 1.661 1.00 65.06 162 ARG A CA 1
ATOM 1197 C C . ARG A 1 162 ? 2.508 -20.758 2.878 1.00 65.06 162 ARG A C 1
ATOM 1199 O O . ARG A 1 162 ? 2.410 -21.538 3.827 1.00 65.06 162 ARG A O 1
ATOM 1206 N N . PHE A 1 163 ? 1.874 -19.594 2.827 1.00 58.38 163 PHE A N 1
ATOM 1207 C CA . PHE A 1 163 ? 0.932 -19.155 3.839 1.00 58.38 163 PHE A CA 1
ATOM 1208 C C . PHE A 1 163 ? -0.377 -19.932 3.696 1.00 58.38 163 PHE A C 1
ATOM 1210 O O . PHE A 1 163 ? -1.311 -19.513 3.017 1.00 58.38 163 PHE A O 1
ATOM 1217 N N . ASN A 1 164 ? -0.482 -21.057 4.402 1.00 57.12 164 ASN A N 1
ATOM 1218 C CA . ASN A 1 164 ? -1.792 -21.548 4.808 1.00 57.12 164 ASN A CA 1
ATOM 1219 C C . ASN A 1 164 ? -2.317 -20.553 5.838 1.00 57.12 164 ASN A C 1
ATOM 1221 O O . ASN A 1 164 ? -1.998 -20.684 7.018 1.00 57.12 164 ASN A O 1
ATOM 1225 N N . ILE A 1 165 ? -3.056 -19.531 5.389 1.00 58.50 165 ILE A N 1
ATOM 1226 C CA . ILE A 1 165 ? -3.765 -18.594 6.265 1.00 58.50 165 ILE A CA 1
ATOM 1227 C C . ILE A 1 165 ? -4.602 -19.457 7.212 1.00 58.50 165 ILE A C 1
ATOM 1229 O O . ILE A 1 165 ? -5.594 -20.046 6.774 1.00 58.50 165 ILE A O 1
ATOM 1233 N N . PRO A 1 166 ? -4.222 -19.597 8.494 1.00 64.56 166 PRO A N 1
ATOM 1234 C CA . PRO A 1 166 ? -4.950 -20.486 9.376 1.00 64.56 166 PRO A CA 1
ATOM 1235 C C . PRO A 1 166 ? -6.360 -19.923 9.499 1.00 64.56 166 PRO A C 1
ATOM 1237 O O . PRO A 1 166 ? -6.506 -18.708 9.667 1.00 64.56 166 PRO A O 1
ATOM 1240 N N . LEU A 1 167 ? -7.391 -20.768 9.473 1.00 68.94 167 LEU A N 1
ATOM 1241 C CA . LEU A 1 167 ? -8.784 -20.343 9.678 1.00 68.94 167 LEU A CA 1
ATOM 1242 C C . LEU A 1 167 ? -8.924 -19.442 10.929 1.00 68.94 167 LEU A C 1
ATOM 1244 O O . LEU A 1 167 ? -9.692 -18.482 10.946 1.00 68.94 167 LEU A O 1
ATOM 1248 N N . ALA A 1 168 ? -8.082 -19.679 11.941 1.00 70.81 168 ALA A N 1
ATOM 1249 C CA . ALA A 1 168 ? -7.948 -18.856 13.141 1.00 70.81 168 ALA A CA 1
ATOM 1250 C C . ALA A 1 168 ? -7.641 -17.367 12.867 1.00 70.81 168 ALA A C 1
ATOM 1252 O O . ALA A 1 168 ? -8.157 -16.497 13.565 1.00 70.81 168 ALA A O 1
ATOM 1253 N N . SER A 1 169 ? -6.838 -17.039 11.852 1.00 69.81 169 SER A N 1
ATOM 1254 C CA . SER A 1 169 ? -6.532 -15.649 11.478 1.00 69.81 169 SER A CA 1
ATOM 1255 C C . SER A 1 169 ? -7.730 -14.939 10.834 1.00 69.81 169 SER A C 1
ATOM 1257 O O . SER A 1 169 ? -7.952 -13.751 11.086 1.00 69.81 169 SER A O 1
ATOM 1259 N N . PHE A 1 170 ? -8.565 -15.675 10.092 1.00 70.88 170 PHE A N 1
ATOM 1260 C CA . PHE A 1 170 ? -9.823 -15.164 9.552 1.00 70.88 170 PHE A CA 1
ATOM 1261 C C . PHE A 1 170 ? -10.823 -14.868 10.676 1.00 70.88 170 PHE A C 1
ATOM 1263 O O . PHE A 1 170 ? -11.363 -13.762 10.752 1.00 70.88 170 PHE A O 1
ATOM 1270 N N . VAL A 1 171 ? -10.994 -15.807 11.614 1.00 77.62 171 VAL A N 1
ATOM 1271 C CA . VAL A 1 171 ? -11.841 -15.619 12.806 1.00 77.62 171 VAL A CA 1
ATOM 1272 C C . VAL A 1 171 ? -11.355 -14.433 13.642 1.00 77.62 171 VAL A C 1
ATOM 1274 O O . VAL A 1 171 ? -12.164 -13.599 14.047 1.00 77.62 171 VAL A O 1
ATOM 1277 N N . ARG A 1 172 ? -10.037 -14.299 13.841 1.00 76.75 172 ARG A N 1
ATOM 1278 C CA . ARG A 1 172 ? -9.437 -13.174 14.573 1.00 76.75 172 ARG A CA 1
ATOM 1279 C C . ARG A 1 172 ? -9.658 -11.837 13.869 1.00 76.75 172 ARG A C 1
ATOM 1281 O O . ARG A 1 172 ? -9.923 -10.844 14.535 1.00 76.75 172 ARG A O 1
ATOM 1288 N N . THR A 1 173 ? -9.594 -11.804 12.540 1.00 73.62 173 THR A N 1
ATOM 1289 C CA . THR A 1 173 ? -9.881 -10.585 11.768 1.00 73.62 173 THR A CA 1
ATOM 1290 C C . THR A 1 173 ? -11.352 -10.190 11.912 1.00 73.62 173 THR A C 1
ATOM 1292 O O . THR A 1 173 ? -11.659 -9.024 12.156 1.00 73.62 173 THR A O 1
ATOM 1295 N N . ARG A 1 174 ? -12.270 -11.164 11.856 1.00 77.56 174 ARG A N 1
ATOM 1296 C CA . ARG A 1 174 ? -13.712 -10.924 12.013 1.00 77.56 174 ARG A CA 1
ATOM 1297 C C . ARG A 1 174 ? -14.083 -10.465 13.424 1.00 77.56 174 ARG A C 1
ATOM 1299 O O . ARG A 1 174 ? -14.824 -9.494 13.558 1.00 77.56 174 ARG A O 1
ATOM 1306 N N . SER A 1 175 ? -13.560 -11.114 14.467 1.00 78.31 175 SER A N 1
ATOM 1307 C CA . SER A 1 175 ? -13.825 -10.717 15.859 1.00 78.31 175 SER A CA 1
ATOM 1308 C C . SER A 1 175 ? -13.297 -9.316 16.162 1.00 78.31 175 SER A C 1
ATOM 1310 O O . SER A 1 175 ? -13.908 -8.553 16.902 1.00 78.31 175 SER A O 1
ATOM 1312 N N . GLN A 1 176 ? -12.193 -8.935 15.531 1.00 73.88 176 GLN A N 1
ATOM 1313 C CA . GLN A 1 176 ? -11.611 -7.614 15.682 1.00 73.88 176 GLN A CA 1
ATOM 1314 C C . GLN A 1 176 ? -12.378 -6.518 14.948 1.00 73.88 176 GLN A C 1
ATOM 1316 O O . GLN A 1 176 ? -12.558 -5.447 15.522 1.00 73.88 176 GLN A O 1
ATOM 1321 N N . ALA A 1 177 ? -12.841 -6.774 13.723 1.00 74.44 177 ALA A N 1
ATOM 1322 C CA . ALA A 1 177 ? -13.741 -5.855 13.033 1.00 74.44 177 ALA A CA 1
ATOM 1323 C C . ALA A 1 177 ? -15.034 -5.662 13.843 1.00 74.44 177 ALA A C 1
ATOM 1325 O O . ALA A 1 177 ? -15.515 -4.542 13.984 1.00 74.44 177 ALA A O 1
ATOM 1326 N N . ALA A 1 178 ? -15.557 -6.734 14.453 1.00 79.88 178 ALA A N 1
ATOM 1327 C CA . ALA A 1 178 ? -16.693 -6.650 15.367 1.00 79.88 178 ALA A CA 1
ATOM 1328 C C . ALA A 1 178 ? -16.377 -5.809 16.617 1.00 79.88 178 ALA A C 1
ATOM 1330 O O . ALA A 1 178 ? -17.176 -4.957 16.985 1.00 79.88 178 ALA A O 1
ATOM 1331 N N . MET A 1 179 ? -15.197 -5.977 17.221 1.00 82.50 179 MET A N 1
ATOM 1332 C CA . MET A 1 179 ? -14.773 -5.175 18.374 1.00 82.50 179 MET A CA 1
ATOM 1333 C C . MET A 1 179 ? -14.606 -3.689 18.026 1.00 82.50 179 MET A C 1
ATOM 1335 O O . MET A 1 179 ? -15.003 -2.827 18.798 1.00 82.50 179 MET A O 1
ATOM 1339 N N . GLN A 1 180 ? -14.051 -3.365 16.856 1.00 81.38 180 GLN A N 1
ATOM 1340 C CA . GLN A 1 180 ? -13.922 -1.974 16.403 1.00 81.38 180 GLN A CA 1
ATOM 1341 C C . GLN A 1 180 ? -15.288 -1.331 16.166 1.00 81.38 180 GLN A C 1
ATOM 1343 O O . GLN A 1 180 ? -15.517 -0.211 16.617 1.00 81.38 180 GLN A O 1
ATOM 1348 N N . ARG A 1 181 ? -16.217 -2.067 15.541 1.00 81.19 181 ARG A N 1
ATOM 1349 C CA . ARG A 1 181 ? -17.617 -1.638 15.417 1.00 81.19 181 ARG A CA 1
ATOM 1350 C C . ARG A 1 181 ? -18.244 -1.415 16.785 1.00 81.19 181 ARG A C 1
ATOM 1352 O O . ARG A 1 181 ? -18.872 -0.387 16.983 1.00 81.19 181 ARG A O 1
ATOM 1359 N N . PHE A 1 182 ? -18.020 -2.322 17.734 1.00 81.50 182 PHE A N 1
ATOM 1360 C CA . PHE A 1 182 ? -18.525 -2.181 19.096 1.00 81.50 182 PHE A CA 1
ATOM 1361 C C . PHE A 1 182 ? -17.966 -0.939 19.799 1.00 81.50 182 PHE A C 1
ATOM 1363 O O . PHE A 1 182 ? -18.719 -0.231 20.451 1.00 81.50 182 PHE A O 1
ATOM 1370 N N . VAL A 1 183 ? -16.677 -0.620 19.647 1.00 84.44 183 VAL A N 1
ATOM 1371 C CA . VAL A 1 183 ? -16.085 0.594 20.240 1.00 84.44 183 VAL A CA 1
ATOM 1372 C C . VAL A 1 183 ? -16.685 1.867 19.634 1.00 84.44 183 VAL A C 1
ATOM 1374 O O . VAL A 1 183 ? -16.997 2.795 20.378 1.00 84.44 183 VAL A O 1
ATOM 1377 N N . LEU A 1 184 ? -16.878 1.918 18.310 1.00 83.00 184 LEU A N 1
ATOM 1378 C CA . LEU A 1 184 ? -17.549 3.044 17.645 1.00 83.00 184 LEU A CA 1
ATOM 1379 C C . LEU A 1 184 ? -19.010 3.169 18.104 1.00 83.00 184 LEU A C 1
ATOM 1381 O O . LEU A 1 184 ? -19.446 4.253 18.487 1.00 83.00 184 LEU A O 1
ATOM 1385 N N . GLN A 1 185 ? -19.733 2.048 18.162 1.00 82.50 185 GLN A N 1
ATOM 1386 C CA . GLN A 1 185 ? -21.106 1.988 18.669 1.00 82.50 185 GLN A CA 1
ATOM 1387 C C . GLN A 1 185 ? -21.191 2.436 20.125 1.00 82.50 185 GLN A C 1
ATOM 1389 O O . GLN A 1 185 ? -22.062 3.226 20.459 1.00 82.50 185 GLN A O 1
ATOM 1394 N N . ALA A 1 186 ? -20.280 1.982 20.987 1.00 84.50 186 ALA A N 1
ATOM 1395 C CA . ALA A 1 186 ? -20.250 2.357 22.393 1.00 84.50 186 ALA A CA 1
ATOM 1396 C C . ALA A 1 186 ? -20.031 3.866 22.548 1.00 84.50 186 ALA A C 1
ATOM 1398 O O . ALA A 1 186 ? -20.785 4.513 23.267 1.00 84.50 186 ALA A O 1
ATOM 1399 N N . LYS A 1 187 ? -19.067 4.452 21.822 1.00 85.25 187 LYS A N 1
ATOM 1400 C CA . LYS A 1 187 ? -18.844 5.909 21.831 1.00 85.25 187 LYS A CA 1
ATOM 1401 C C . LYS A 1 187 ? -20.102 6.689 21.447 1.00 85.25 187 LYS A C 1
ATOM 1403 O O . LYS A 1 187 ? -20.413 7.690 22.083 1.00 85.25 187 LYS A O 1
ATOM 1408 N N . GLN A 1 188 ? -20.834 6.221 20.439 1.00 83.06 188 GLN A N 1
ATOM 1409 C CA . GLN A 1 188 ? -22.074 6.860 20.003 1.00 83.06 188 GLN A CA 1
ATOM 1410 C C . GLN A 1 188 ? -23.242 6.609 20.976 1.00 83.06 188 GLN A C 1
ATOM 1412 O O . GLN A 1 188 ? -24.062 7.499 21.202 1.00 83.06 188 GLN A O 1
ATOM 1417 N N . PHE A 1 189 ? -23.310 5.424 21.587 1.00 80.75 189 PHE A N 1
ATOM 1418 C CA . PHE A 1 189 ? -24.346 5.043 22.549 1.00 80.75 189 PHE A CA 1
ATOM 1419 C C . PHE A 1 189 ? -24.234 5.828 23.859 1.00 80.75 189 PHE A C 1
ATOM 1421 O O . PHE A 1 189 ? -25.242 6.262 24.408 1.00 80.75 189 PHE A O 1
ATOM 1428 N N . PHE A 1 190 ? -23.011 6.089 24.325 1.00 85.88 190 PHE A N 1
ATOM 1429 C CA . PHE A 1 190 ? -22.743 6.902 25.514 1.00 85.88 190 PHE A CA 1
ATOM 1430 C C . PHE A 1 190 ? -22.771 8.413 25.240 1.00 85.88 190 PHE A C 1
ATOM 1432 O O . PHE A 1 190 ? -22.203 9.197 25.999 1.00 85.88 190 PHE A O 1
ATOM 1439 N N . THR A 1 191 ? -23.455 8.855 24.180 1.00 86.25 191 THR A N 1
ATOM 1440 C CA . THR A 1 191 ? -23.701 10.286 23.987 1.00 86.25 191 THR A CA 1
ATOM 1441 C C . THR A 1 191 ? -24.617 10.813 25.103 1.00 86.25 191 THR A C 1
ATOM 1443 O O . THR A 1 191 ? -25.621 10.167 25.426 1.00 86.25 191 THR A O 1
ATOM 1446 N N . PRO A 1 192 ? -24.335 11.998 25.685 1.00 87.81 192 PRO A N 1
ATOM 1447 C CA . PRO A 1 192 ? -25.081 12.522 26.834 1.00 87.81 192 PRO A CA 1
ATOM 1448 C C . PRO A 1 192 ? -26.596 12.567 26.617 1.00 87.81 192 PRO A C 1
ATOM 1450 O O . PRO A 1 192 ? -27.368 12.287 27.526 1.00 87.81 192 PRO A O 1
ATOM 1453 N N . ARG A 1 193 ? -27.031 12.841 25.380 1.00 84.50 193 ARG A N 1
ATOM 1454 C CA . ARG A 1 193 ? -28.449 12.875 24.996 1.00 84.50 193 ARG A CA 1
ATOM 1455 C C . ARG A 1 193 ? -29.135 11.512 25.118 1.00 84.50 193 ARG A C 1
ATOM 1457 O O . ARG A 1 193 ? -30.285 11.450 25.545 1.00 84.50 193 ARG A O 1
ATOM 1464 N N . ILE A 1 194 ? -28.458 10.425 24.742 1.00 82.69 194 ILE A N 1
ATOM 1465 C CA . ILE A 1 194 ? -29.017 9.068 24.833 1.00 82.69 194 ILE A CA 1
ATOM 1466 C C . ILE A 1 194 ? -29.086 8.639 26.292 1.00 82.69 194 ILE A C 1
ATOM 1468 O O . ILE A 1 194 ? -30.128 8.154 26.730 1.00 82.69 194 ILE A O 1
ATOM 1472 N N . VAL A 1 195 ? -28.012 8.879 27.046 1.00 87.06 195 VAL A N 1
ATOM 1473 C CA . VAL A 1 195 ? -27.968 8.593 28.483 1.00 87.06 195 VAL A CA 1
ATOM 1474 C C . VAL A 1 195 ? -29.070 9.362 29.216 1.00 87.06 195 VAL A C 1
ATOM 1476 O O . VAL A 1 195 ? -29.801 8.752 29.987 1.00 87.06 195 VAL A O 1
ATOM 1479 N N . ALA A 1 196 ? -29.267 10.647 28.904 1.00 88.00 196 ALA A N 1
ATOM 1480 C CA . ALA A 1 196 ? -30.328 11.473 29.481 1.00 88.00 196 ALA A CA 1
ATOM 1481 C C . ALA A 1 196 ? -31.740 10.969 29.126 1.00 88.00 196 ALA A C 1
ATOM 1483 O O . ALA A 1 196 ? -32.620 10.916 29.983 1.00 88.00 196 ALA A O 1
ATOM 1484 N N . ALA A 1 197 ? -31.969 10.562 27.873 1.00 85.50 197 ALA A N 1
ATOM 1485 C CA . ALA A 1 197 ? -33.257 10.010 27.455 1.00 85.50 197 ALA A CA 1
ATOM 1486 C C . ALA A 1 197 ? -33.558 8.668 28.148 1.00 85.50 197 ALA A C 1
ATOM 1488 O O . ALA A 1 197 ? -34.680 8.442 28.602 1.00 85.50 197 ALA A O 1
ATOM 1489 N N . LEU A 1 198 ? -32.550 7.796 28.269 1.00 86.56 198 LEU A N 1
ATOM 1490 C CA . LEU A 1 198 ? -32.656 6.535 29.002 1.00 86.56 198 LEU A CA 1
ATOM 1491 C C . LEU A 1 198 ? -32.901 6.780 30.493 1.00 86.56 198 LEU A C 1
ATOM 1493 O O . LEU A 1 198 ? -33.805 6.171 31.062 1.00 86.56 198 LEU A O 1
ATOM 1497 N N . SER A 1 199 ? -32.178 7.711 31.117 1.00 90.25 199 SER A N 1
ATOM 1498 C CA . SER A 1 199 ? -32.397 8.044 32.525 1.00 90.25 199 SER A CA 1
ATOM 1499 C C . SER A 1 199 ? -33.784 8.631 32.755 1.00 90.25 199 SER A C 1
ATOM 1501 O O . SER A 1 199 ? -34.462 8.213 33.684 1.00 90.25 199 SER A O 1
ATOM 1503 N N . LEU A 1 200 ? -34.256 9.532 31.885 1.00 91.00 200 LEU A N 1
ATOM 1504 C CA . LEU A 1 200 ? -35.596 10.110 31.995 1.00 91.00 200 LEU A CA 1
ATOM 1505 C C . LEU A 1 200 ? -36.676 9.025 31.895 1.00 91.00 200 LEU A C 1
ATOM 1507 O O . LEU A 1 200 ? -37.612 9.008 32.691 1.00 91.00 200 LEU A O 1
ATOM 1511 N N . SER A 1 201 ? -36.516 8.082 30.964 1.00 90.00 201 SER A N 1
ATOM 1512 C CA . SER A 1 201 ? -37.445 6.960 30.816 1.00 90.00 201 SER A CA 1
ATOM 1513 C C . SER A 1 201 ? -37.440 6.001 32.007 1.00 90.00 201 SER A C 1
ATOM 1515 O O . SER A 1 201 ? -38.507 5.583 32.453 1.00 90.00 201 SER A O 1
ATOM 1517 N N . ALA A 1 202 ? -36.261 5.687 32.552 1.00 91.62 202 ALA A N 1
ATOM 1518 C CA . ALA A 1 202 ? -36.123 4.843 33.732 1.00 91.62 202 ALA A CA 1
ATOM 1519 C C . ALA A 1 202 ? -36.760 5.517 34.955 1.00 91.62 202 ALA A C 1
ATOM 1521 O O . ALA A 1 202 ? -37.535 4.884 35.668 1.00 91.62 202 ALA A O 1
ATOM 1522 N N . THR A 1 203 ? -36.525 6.819 35.142 1.00 95.00 203 THR A N 1
ATOM 1523 C CA . THR A 1 203 ? -37.142 7.619 36.209 1.00 95.00 203 THR A CA 1
ATOM 1524 C C . THR A 1 203 ? -38.664 7.666 36.077 1.00 95.00 203 THR A C 1
ATOM 1526 O O . THR A 1 203 ? -39.365 7.502 37.072 1.00 95.00 203 THR A O 1
ATOM 1529 N N . ALA A 1 204 ? -39.197 7.836 34.864 1.00 94.38 204 ALA A N 1
ATOM 1530 C CA . ALA A 1 204 ? -40.639 7.830 34.628 1.00 94.38 204 ALA A CA 1
ATOM 1531 C C . ALA A 1 204 ? -41.270 6.449 34.897 1.00 94.38 204 ALA A C 1
ATOM 15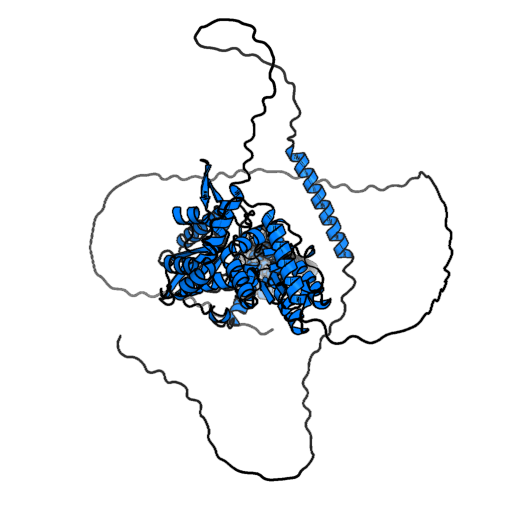33 O O . ALA A 1 204 ? -42.303 6.368 35.561 1.00 94.38 204 ALA A O 1
ATOM 1534 N N . ALA A 1 205 ? -40.634 5.359 34.455 1.00 94.69 205 ALA A N 1
ATOM 1535 C CA . ALA A 1 205 ? -41.092 3.997 34.736 1.00 94.69 205 ALA A CA 1
ATOM 1536 C C . ALA A 1 205 ? -41.050 3.671 36.239 1.00 94.69 205 ALA A C 1
ATOM 1538 O O . ALA A 1 205 ? -42.000 3.098 36.773 1.00 94.69 205 ALA A O 1
ATOM 1539 N N . PHE A 1 206 ? -39.984 4.087 36.928 1.00 96.62 206 PHE A N 1
ATOM 1540 C CA . PHE A 1 206 ? -39.855 3.969 38.377 1.00 96.62 206 PHE A CA 1
ATOM 1541 C C . PHE A 1 206 ? -40.942 4.771 39.108 1.00 96.62 206 PHE A C 1
ATOM 1543 O O . PHE A 1 206 ? -41.603 4.236 39.992 1.00 96.62 206 PHE A O 1
ATOM 1550 N N . GLY A 1 207 ? -41.188 6.023 38.708 1.00 96.44 207 GLY A N 1
ATOM 1551 C CA . GLY A 1 207 ? -42.232 6.867 39.297 1.00 96.44 207 GLY A CA 1
ATOM 1552 C C . GLY A 1 207 ? -43.640 6.288 39.125 1.00 96.44 207 GLY A C 1
ATOM 1553 O O . GLY A 1 207 ? -44.430 6.303 40.067 1.00 96.44 207 GLY A O 1
ATOM 1554 N N . LEU A 1 208 ? -43.944 5.709 37.958 1.00 96.38 208 LEU A N 1
ATOM 1555 C CA . LEU A 1 208 ? -45.206 4.996 37.730 1.00 96.38 208 LEU A CA 1
ATOM 1556 C C . LEU A 1 208 ? -45.314 3.725 38.583 1.00 96.38 208 LEU A C 1
ATOM 1558 O O . LEU A 1 208 ? -46.393 3.446 39.100 1.00 96.38 208 LEU A O 1
ATOM 1562 N N . GLY A 1 209 ? -44.209 2.999 38.779 1.00 97.12 209 GLY A N 1
ATOM 1563 C CA . GLY A 1 209 ? -44.140 1.873 39.714 1.00 97.12 209 GLY A CA 1
ATOM 1564 C C . GLY A 1 209 ? -44.372 2.293 41.170 1.00 97.12 209 GLY A C 1
ATOM 1565 O O . GLY A 1 209 ? -45.022 1.569 41.921 1.00 97.12 209 GLY A O 1
ATOM 1566 N N . LEU A 1 210 ? -43.924 3.493 41.551 1.00 97.31 210 LEU A N 1
ATOM 1567 C CA . LEU A 1 210 ? -44.140 4.037 42.893 1.00 97.31 210 LEU A CA 1
ATOM 1568 C C . LEU A 1 210 ? -45.616 4.376 43.099 1.00 97.31 210 LEU A C 1
ATOM 1570 O O . LEU A 1 210 ? -46.199 3.997 44.108 1.00 97.31 210 LEU A O 1
ATOM 1574 N N . MET A 1 211 ? -46.240 5.029 42.117 1.00 97.00 211 MET A N 1
ATOM 1575 C CA . MET A 1 211 ? -47.678 5.319 42.127 1.00 97.00 211 MET A CA 1
ATOM 1576 C C . MET A 1 211 ? -48.523 4.039 42.161 1.00 97.00 211 MET A C 1
ATOM 1578 O O . MET A 1 211 ? -49.504 3.963 42.899 1.00 97.00 211 MET A O 1
ATOM 1582 N N . GLU A 1 212 ? -48.120 3.014 41.407 1.00 96.88 212 GLU A N 1
ATOM 1583 C CA . GLU A 1 212 ? -48.719 1.678 41.454 1.00 96.88 212 GLU A CA 1
ATOM 1584 C C . GLU A 1 212 ? -48.609 1.082 42.870 1.00 96.88 212 GLU A C 1
ATOM 1586 O O . GLU A 1 212 ? -49.622 0.658 43.427 1.00 96.88 212 GLU A O 1
ATOM 1591 N N . ALA A 1 213 ? -47.428 1.156 43.504 1.00 97.00 213 ALA A N 1
ATOM 1592 C CA . ALA A 1 213 ? -47.197 0.696 44.877 1.00 97.00 213 ALA A CA 1
ATOM 1593 C C . ALA A 1 213 ? -48.084 1.412 45.916 1.00 97.00 213 ALA A C 1
ATOM 1595 O O . ALA A 1 213 ? -48.616 0.779 46.831 1.00 97.00 213 ALA A O 1
ATOM 1596 N N . LEU A 1 214 ? -48.295 2.724 45.771 1.00 96.38 214 LEU A N 1
ATOM 1597 C CA . LEU A 1 214 ? -49.172 3.509 46.653 1.00 96.38 214 LEU A CA 1
ATOM 1598 C C . LEU A 1 214 ? -50.642 3.084 46.550 1.00 96.38 214 LEU A C 1
ATOM 1600 O O . LEU A 1 214 ? -51.375 3.120 47.534 1.00 96.38 214 LEU A O 1
ATOM 1604 N N . HIS A 1 215 ? -51.088 2.662 45.365 1.00 95.69 215 HIS A N 1
ATOM 1605 C CA . HIS A 1 215 ? -52.465 2.215 45.159 1.00 95.69 215 HIS A CA 1
ATOM 1606 C C . HIS A 1 215 ? -52.734 0.791 45.656 1.00 95.69 215 HIS A C 1
ATOM 1608 O O . HIS A 1 215 ? -53.880 0.485 45.984 1.00 95.69 215 HIS A O 1
ATOM 1614 N N . ILE A 1 216 ? -51.709 -0.063 45.729 1.00 96.44 216 ILE A N 1
ATOM 1615 C CA . ILE A 1 216 ? -51.828 -1.451 46.211 1.00 96.44 216 ILE A CA 1
ATOM 1616 C C . ILE A 1 216 ? -51.520 -1.612 47.706 1.00 96.44 216 ILE A C 1
ATOM 1618 O O . ILE A 1 216 ? -51.756 -2.683 48.266 1.00 96.44 216 ILE A O 1
ATOM 1622 N N . THR A 1 217 ? -50.992 -0.577 48.360 1.00 96.75 217 THR A N 1
ATOM 1623 C CA . THR A 1 217 ? -50.644 -0.612 49.785 1.00 96.75 217 THR A CA 1
ATOM 1624 C C . THR A 1 217 ? -51.842 -0.317 50.686 1.00 96.75 217 THR A C 1
ATOM 1626 O O . THR A 1 217 ? -52.768 0.428 50.350 1.00 96.75 217 THR A O 1
ATOM 1629 N N . LYS A 1 218 ? -51.848 -0.949 51.859 1.00 93.62 218 LYS A N 1
ATOM 1630 C CA . LYS A 1 218 ? -52.926 -0.855 52.842 1.00 93.62 218 LYS A CA 1
ATOM 1631 C C . LYS A 1 218 ? -53.060 0.576 53.366 1.00 93.62 218 LYS A C 1
ATOM 1633 O O . LYS A 1 218 ? -52.074 1.208 53.716 1.00 93.62 218 LYS A O 1
ATOM 1638 N N . GLY A 1 219 ? -54.293 1.075 53.444 1.00 89.50 219 GLY A N 1
ATOM 1639 C CA . GLY A 1 219 ? -54.580 2.415 53.969 1.00 89.50 219 GLY A CA 1
ATOM 1640 C C . GLY A 1 219 ? -54.331 3.567 52.992 1.00 89.50 219 GLY A C 1
ATOM 1641 O O . GLY A 1 219 ? -54.651 4.695 53.345 1.00 89.50 219 GLY A O 1
ATOM 1642 N N . GLN A 1 220 ? -53.839 3.288 51.776 1.00 88.31 220 GLN A N 1
ATOM 1643 C CA . GLN A 1 220 ? -53.586 4.284 50.718 1.00 88.31 220 GLN A CA 1
ATOM 1644 C C . GLN A 1 220 ? -52.795 5.495 51.226 1.00 88.31 220 GLN A C 1
ATOM 1646 O O . GLN A 1 220 ? -53.261 6.637 51.157 1.00 88.31 220 GLN A O 1
ATOM 1651 N N . PRO A 1 221 ? -51.612 5.226 51.786 1.00 90.88 221 PRO A N 1
ATOM 1652 C CA . PRO A 1 221 ? -50.809 6.229 52.452 1.00 90.88 221 PRO A CA 1
ATOM 1653 C C . PRO A 1 221 ? -50.426 7.336 51.467 1.00 90.88 221 PRO A C 1
ATOM 1655 O O . PRO A 1 221 ? -50.110 7.081 50.299 1.00 90.88 221 PRO A O 1
ATOM 1658 N N . SER A 1 222 ? -50.441 8.583 51.934 1.00 93.38 222 SER A N 1
ATOM 1659 C CA . SER A 1 222 ? -49.869 9.677 51.159 1.00 93.38 222 SER A CA 1
ATOM 1660 C C . SER A 1 222 ? -48.360 9.460 50.994 1.00 93.38 222 SER A C 1
ATOM 1662 O O . SER A 1 222 ? -47.728 8.722 51.752 1.00 93.38 222 SER A O 1
ATOM 1664 N N . VAL A 1 223 ? -47.742 10.137 50.024 1.00 92.44 223 VAL A N 1
ATOM 1665 C CA . VAL A 1 223 ? -46.280 10.069 49.826 1.00 92.44 223 VAL A CA 1
ATOM 1666 C C . VAL A 1 223 ? -45.520 10.419 51.114 1.00 92.44 223 VAL A C 1
ATOM 1668 O O . VAL A 1 223 ? -44.475 9.834 51.394 1.00 92.44 223 VAL A O 1
ATOM 1671 N N . MET A 1 224 ? -46.064 11.333 51.924 1.00 93.44 224 MET A N 1
ATOM 1672 C CA . MET A 1 224 ? -45.472 11.714 53.207 1.00 93.44 224 MET A CA 1
ATOM 1673 C C . MET A 1 224 ? -45.572 10.597 54.248 1.00 93.44 224 MET A C 1
ATOM 1675 O O . MET A 1 224 ? -44.604 10.366 54.968 1.00 93.44 224 MET A O 1
ATOM 1679 N N . ASP A 1 225 ? -46.688 9.868 54.286 1.00 92.69 225 ASP A N 1
ATOM 1680 C CA . ASP A 1 225 ? -46.869 8.727 55.193 1.00 92.69 225 ASP A CA 1
ATOM 1681 C C . ASP A 1 225 ? -45.897 7.594 54.835 1.00 92.69 225 ASP A C 1
ATOM 1683 O O . ASP A 1 225 ? -45.259 7.005 55.706 1.00 92.69 225 ASP A O 1
ATOM 1687 N N . VAL A 1 226 ? -45.687 7.361 53.534 1.00 93.31 226 VAL A N 1
ATOM 1688 C CA . VAL A 1 226 ? -44.711 6.382 53.031 1.00 93.31 226 VAL A CA 1
ATOM 1689 C C . VAL A 1 226 ? -43.301 6.733 53.478 1.00 93.31 226 VAL A C 1
ATOM 1691 O O . VAL A 1 226 ? -42.566 5.843 53.884 1.00 93.31 226 VAL A O 1
ATOM 1694 N N . MET A 1 227 ? -42.913 8.011 53.437 1.00 93.38 227 MET A N 1
ATOM 1695 C CA . MET A 1 227 ? -41.588 8.441 53.898 1.00 93.38 227 MET A CA 1
ATOM 1696 C C . MET A 1 227 ? -41.401 8.316 55.415 1.00 93.38 227 MET A C 1
ATOM 1698 O O . MET A 1 227 ? -40.265 8.188 55.871 1.00 93.38 227 MET A O 1
ATOM 1702 N N . GLN A 1 228 ? -42.483 8.347 56.196 1.00 95.38 228 GLN A N 1
ATOM 1703 C CA . GLN A 1 228 ? -42.434 8.210 57.654 1.00 95.38 228 GLN A CA 1
ATOM 1704 C C . GLN A 1 228 ? -42.404 6.750 58.114 1.00 95.38 228 GLN A C 1
ATOM 1706 O O . GLN A 1 228 ? -41.843 6.463 59.172 1.00 95.38 228 GLN A O 1
ATOM 1711 N N . GLU A 1 229 ? -42.964 5.824 57.331 1.00 95.94 229 GLU A N 1
ATOM 1712 C CA . GLU A 1 229 ? -43.025 4.404 57.668 1.00 95.94 229 GLU A CA 1
ATOM 1713 C C . GLU A 1 229 ? -41.950 3.585 56.913 1.00 95.94 229 GLU A C 1
ATOM 1715 O O . GLU A 1 229 ? -42.088 3.304 55.719 1.00 95.94 229 GLU A O 1
ATOM 1720 N N . PRO A 1 230 ? -40.872 3.122 57.584 1.00 95.12 230 PRO A N 1
ATOM 1721 C CA . PRO A 1 230 ? -39.711 2.534 56.905 1.00 95.12 230 PRO A CA 1
ATOM 1722 C C . PRO A 1 230 ? -40.014 1.255 56.113 1.00 95.12 230 PRO A C 1
ATOM 1724 O O . PRO A 1 230 ? -39.383 0.991 55.088 1.00 95.12 230 PRO A O 1
ATOM 1727 N N . LEU A 1 231 ? -40.961 0.440 56.594 1.00 95.25 231 LEU A N 1
ATOM 1728 C CA . LEU A 1 231 ? -41.361 -0.809 55.936 1.00 95.25 231 LEU A CA 1
ATOM 1729 C C . LEU A 1 231 ? -42.103 -0.535 54.626 1.00 95.25 231 LEU A C 1
ATOM 1731 O O . LEU A 1 231 ? -41.840 -1.188 53.616 1.00 95.25 231 LEU A O 1
ATOM 1735 N N . LEU A 1 232 ? -42.979 0.465 54.644 1.00 95.00 232 LEU A N 1
ATOM 1736 C CA . LEU A 1 232 ? -43.770 0.893 53.504 1.00 95.00 232 LEU A CA 1
ATOM 1737 C C . LEU A 1 232 ? -42.893 1.578 52.448 1.00 95.00 232 LEU A C 1
ATOM 1739 O O . LEU A 1 232 ? -42.964 1.216 51.274 1.00 95.00 232 LEU A O 1
ATOM 1743 N N . PHE A 1 233 ? -41.989 2.475 52.862 1.00 96.56 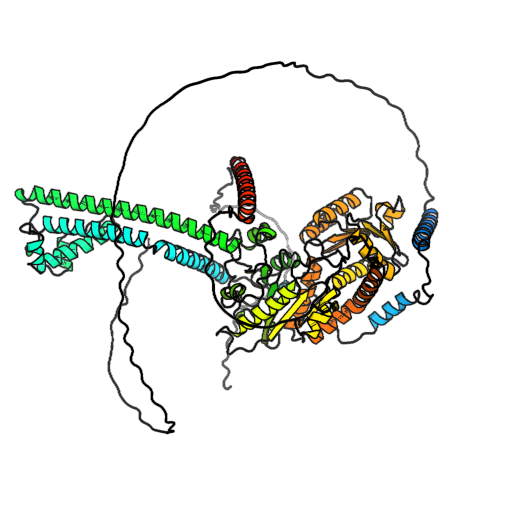233 PHE A N 1
ATOM 1744 C CA . PHE A 1 233 ? -40.980 3.066 51.976 1.00 96.56 233 PHE A CA 1
ATOM 1745 C C . PHE A 1 233 ? -40.160 1.991 51.262 1.00 96.56 233 PHE A C 1
ATOM 1747 O O . PHE A 1 233 ? -40.024 2.004 50.036 1.00 96.56 233 PHE A O 1
ATOM 1754 N N . ARG A 1 234 ? -39.638 1.027 52.031 1.00 96.69 234 ARG A N 1
ATOM 1755 C CA . ARG A 1 234 ? -38.826 -0.067 51.498 1.00 96.69 234 ARG A CA 1
ATOM 1756 C C . ARG A 1 234 ? -39.613 -0.911 50.501 1.00 96.69 234 ARG A C 1
ATOM 1758 O O . ARG A 1 234 ? -39.072 -1.214 49.442 1.00 96.69 234 ARG A O 1
ATOM 1765 N N . PHE A 1 235 ? -40.867 -1.253 50.804 1.00 97.50 235 PHE A N 1
ATOM 1766 C CA . PHE A 1 235 ? -41.729 -1.976 49.869 1.00 97.50 235 PHE A CA 1
ATOM 1767 C C . PHE A 1 235 ? -41.949 -1.185 48.575 1.00 97.50 235 PHE A C 1
ATOM 1769 O O . PHE A 1 235 ? -41.687 -1.720 47.501 1.00 97.50 235 PHE A O 1
ATOM 1776 N N . CYS A 1 236 ? -42.365 0.083 48.658 1.00 97.38 236 CYS A N 1
ATOM 1777 C CA . CYS A 1 236 ? -42.667 0.901 47.483 1.00 97.38 236 CYS A CA 1
ATOM 1778 C C . CYS A 1 236 ? -41.448 1.076 46.567 1.00 97.38 236 CYS A C 1
ATOM 1780 O O . CYS A 1 236 ? -41.571 0.928 45.351 1.00 97.38 236 CYS A O 1
ATOM 1782 N N . VAL A 1 237 ? -40.262 1.332 47.128 1.00 97.12 237 VAL A N 1
ATOM 1783 C CA . VAL A 1 237 ? -39.018 1.458 46.348 1.00 97.12 237 VAL A CA 1
ATOM 1784 C C . VAL A 1 237 ? -38.632 0.128 45.700 1.00 97.12 237 VAL A C 1
ATOM 1786 O O . VAL A 1 237 ? -38.359 0.094 44.500 1.00 97.12 237 VAL A O 1
ATOM 1789 N N . SER A 1 238 ? -38.645 -0.968 46.464 1.00 96.75 238 SER A N 1
ATOM 1790 C CA . SER A 1 238 ? -38.353 -2.311 45.951 1.00 96.75 238 SER A CA 1
ATOM 1791 C C . SER A 1 238 ? -39.309 -2.718 44.833 1.00 96.75 238 SER A C 1
ATOM 1793 O O . SER A 1 238 ? -38.872 -3.155 43.773 1.00 96.75 238 SER A O 1
ATOM 1795 N N . TYR A 1 239 ? -40.610 -2.517 45.036 1.00 97.62 239 TYR A N 1
ATOM 1796 C CA . TYR A 1 239 ? -41.636 -2.796 44.038 1.00 97.62 239 TYR A CA 1
ATOM 1797 C C . TYR A 1 239 ? -41.432 -1.975 42.772 1.00 97.62 239 TYR A C 1
ATOM 1799 O O . TYR A 1 239 ? -41.455 -2.530 41.679 1.00 97.62 239 TYR A O 1
ATOM 1807 N N . SER A 1 240 ? -41.143 -0.682 42.901 1.00 97.06 240 SER A N 1
ATOM 1808 C CA . SER A 1 240 ? -40.895 0.192 41.751 1.00 97.06 240 SER A CA 1
ATOM 1809 C C . SER A 1 240 ? -39.669 -0.234 40.941 1.00 97.06 240 SER A C 1
ATOM 1811 O O . SER A 1 240 ? -39.718 -0.220 39.712 1.00 97.06 240 SER A O 1
ATOM 1813 N N . LEU A 1 241 ? -38.580 -0.645 41.605 1.00 96.00 241 LEU A N 1
ATOM 1814 C CA . LEU A 1 241 ? -37.384 -1.174 40.939 1.00 96.00 241 LEU A CA 1
ATOM 1815 C C . LEU A 1 241 ? -37.677 -2.486 40.203 1.00 96.00 241 LEU A C 1
ATOM 1817 O O . LEU A 1 241 ? -37.322 -2.619 39.031 1.00 96.00 241 LEU A O 1
ATOM 1821 N N . GLU A 1 242 ? -38.353 -3.429 40.862 1.00 95.62 242 GLU A N 1
ATOM 1822 C CA . GLU A 1 242 ? -38.724 -4.716 40.264 1.00 95.62 242 GLU A CA 1
ATOM 1823 C C . GLU A 1 242 ? -39.679 -4.529 39.080 1.00 95.62 242 GLU A C 1
ATOM 1825 O O . GLU A 1 242 ? -39.476 -5.119 38.020 1.00 95.62 242 GLU A O 1
ATOM 1830 N N . GLN A 1 243 ? -40.672 -3.641 39.202 1.00 95.62 243 GLN A N 1
ATOM 1831 C CA . GLN A 1 243 ? -41.571 -3.322 38.096 1.00 95.62 243 GLN A CA 1
ATOM 1832 C C . GLN A 1 243 ? -40.854 -2.610 36.952 1.00 95.62 243 GLN A C 1
ATOM 1834 O O . GLN A 1 243 ? -41.122 -2.924 35.795 1.00 95.62 243 GLN A O 1
ATOM 1839 N N . MET A 1 244 ? -39.928 -1.686 37.224 1.00 94.19 244 MET A N 1
ATOM 1840 C CA . MET A 1 244 ? -39.117 -1.048 36.181 1.00 94.19 244 MET A CA 1
ATOM 1841 C C . MET A 1 244 ? -38.353 -2.102 35.368 1.00 94.19 244 MET A C 1
ATOM 1843 O O . MET A 1 244 ? -38.390 -2.066 34.139 1.00 94.19 244 MET A O 1
ATOM 1847 N N . MET A 1 245 ? -37.724 -3.074 36.037 1.00 90.56 245 MET A N 1
ATOM 1848 C CA . MET A 1 245 ? -36.996 -4.161 35.376 1.00 90.56 245 MET A CA 1
ATOM 1849 C C . MET A 1 245 ? -37.927 -5.110 34.611 1.00 90.56 245 MET A C 1
ATOM 1851 O O . MET A 1 245 ? -37.666 -5.424 33.448 1.00 90.56 245 MET A O 1
ATOM 1855 N N . ALA A 1 246 ? -39.039 -5.526 35.221 1.00 92.12 246 ALA A N 1
ATOM 1856 C CA . ALA A 1 246 ? -40.014 -6.423 34.602 1.00 92.12 246 ALA A CA 1
ATOM 1857 C C . ALA A 1 246 ? -40.695 -5.791 33.371 1.00 92.12 246 ALA A C 1
ATOM 1859 O O . ALA A 1 246 ? -40.966 -6.481 32.384 1.00 92.12 246 ALA A O 1
ATOM 1860 N N . SER A 1 247 ? -40.863 -4.461 33.367 1.00 92.19 247 SER A N 1
ATOM 1861 C CA . SER A 1 247 ? -41.418 -3.701 32.234 1.00 92.19 247 SER A CA 1
ATOM 1862 C C . SER A 1 247 ? -40.628 -3.889 30.940 1.00 92.19 247 SER A C 1
ATOM 1864 O O . SER A 1 247 ? -41.226 -3.899 29.866 1.00 92.19 247 SER A O 1
ATOM 1866 N N . PHE A 1 248 ? -39.304 -4.075 31.017 1.00 84.69 248 PHE A N 1
ATOM 1867 C CA . PHE A 1 248 ? -38.477 -4.344 29.834 1.00 84.69 248 PHE A CA 1
ATOM 1868 C C . PHE A 1 248 ? -38.793 -5.701 29.195 1.00 84.69 248 PHE A C 1
ATOM 1870 O O . PHE A 1 248 ? -38.642 -5.859 27.986 1.00 84.69 248 PHE A O 1
ATOM 1877 N N . ALA A 1 249 ? -39.255 -6.669 29.991 1.00 87.62 249 ALA A N 1
ATOM 1878 C CA . ALA A 1 249 ? -39.666 -7.992 29.529 1.00 87.62 249 ALA A CA 1
ATOM 1879 C C . ALA A 1 249 ? -41.166 -8.076 29.200 1.00 87.62 249 ALA A C 1
ATOM 1881 O O . ALA A 1 249 ? -41.640 -9.148 28.837 1.00 87.62 249 ALA A O 1
ATOM 1882 N N . MET A 1 250 ? -41.911 -6.968 29.319 1.00 88.81 250 MET A N 1
ATOM 1883 C CA . MET A 1 250 ? -43.377 -6.944 29.229 1.00 88.81 250 MET A CA 1
ATOM 1884 C C . MET A 1 250 ? -44.062 -7.833 30.280 1.00 88.81 250 MET A C 1
ATOM 1886 O O . MET A 1 250 ? -45.137 -8.379 30.038 1.00 88.81 250 MET A O 1
ATOM 1890 N N . VAL A 1 251 ? -43.434 -7.993 31.445 1.00 93.50 251 VAL A N 1
ATOM 1891 C CA . VAL A 1 251 ? -43.962 -8.787 32.559 1.00 93.50 251 VAL A CA 1
ATOM 1892 C C . VAL A 1 251 ? -44.194 -7.869 33.754 1.00 93.50 251 VAL A C 1
ATOM 1894 O O . VAL A 1 251 ? -43.573 -6.813 33.881 1.00 93.50 251 VAL A O 1
ATOM 1897 N N . THR A 1 252 ? -45.098 -8.270 34.639 1.00 95.00 252 THR A N 1
ATOM 1898 C CA . THR A 1 252 ? -45.258 -7.654 35.952 1.00 95.00 252 THR A CA 1
ATOM 1899 C C . THR A 1 252 ? -44.998 -8.672 37.041 1.00 95.00 252 THR A C 1
ATOM 1901 O O . THR A 1 252 ? -45.385 -9.837 36.943 1.00 95.00 252 THR A O 1
ATOM 1904 N N . THR A 1 253 ? -44.288 -8.240 38.079 1.00 96.38 253 THR A N 1
ATOM 1905 C CA . THR A 1 253 ? -44.002 -9.099 39.229 1.00 96.38 253 THR A CA 1
ATOM 1906 C C . THR A 1 253 ? -45.155 -8.976 40.227 1.00 96.38 253 THR A C 1
ATOM 1908 O O . THR A 1 253 ? -45.526 -7.852 40.573 1.00 96.38 253 THR A O 1
ATOM 1911 N N . PRO A 1 254 ? -45.751 -10.079 40.709 1.00 96.88 254 PRO A N 1
ATOM 1912 C CA . PRO A 1 254 ? -46.818 -9.987 41.697 1.00 96.88 254 PRO A CA 1
ATOM 1913 C C . PRO A 1 254 ? -46.304 -9.318 42.987 1.00 96.88 254 PRO A C 1
ATOM 1915 O O . PRO A 1 254 ? -45.188 -9.620 43.430 1.00 96.88 254 PRO A O 1
ATOM 1918 N N . PRO A 1 255 ? -47.073 -8.394 43.592 1.00 97.06 255 PRO A N 1
ATOM 1919 C CA . PRO A 1 255 ? -46.621 -7.610 44.741 1.00 97.06 255 PRO A CA 1
ATOM 1920 C C . PRO A 1 255 ? -46.299 -8.467 45.969 1.00 97.06 255 PRO A C 1
ATOM 1922 O O . PRO A 1 255 ? -45.383 -8.135 46.720 1.00 97.06 255 PRO A O 1
ATOM 1925 N N . GLU A 1 256 ? -46.972 -9.605 46.139 1.00 97.38 256 GLU A N 1
ATOM 1926 C CA . GLU A 1 256 ? -46.702 -10.576 47.201 1.00 97.38 256 GLU A CA 1
ATOM 1927 C C . GLU A 1 256 ? -45.311 -11.193 47.043 1.00 97.38 256 GLU A C 1
ATOM 1929 O O . GLU A 1 256 ? -44.586 -11.353 48.023 1.00 97.38 256 GLU A O 1
ATOM 1934 N N . ALA A 1 257 ? -44.905 -11.501 45.807 1.00 97.12 257 ALA A N 1
ATOM 1935 C CA . ALA A 1 257 ? -43.585 -12.057 45.533 1.00 97.12 257 ALA A CA 1
ATOM 1936 C C . ALA A 1 257 ? -42.478 -11.038 45.826 1.00 97.12 257 ALA A C 1
ATOM 1938 O O . ALA A 1 257 ? -41.465 -11.403 46.420 1.00 97.12 257 ALA A O 1
ATOM 1939 N N . VAL A 1 258 ? -42.688 -9.763 45.478 1.00 97.31 258 VAL A N 1
ATOM 1940 C CA . VAL A 1 258 ? -41.743 -8.687 45.819 1.00 97.31 258 VAL A CA 1
ATOM 1941 C C . VAL A 1 258 ? -41.658 -8.499 47.337 1.00 97.31 258 VAL A C 1
ATOM 1943 O O . VAL A 1 258 ? -40.559 -8.432 47.888 1.00 97.31 258 VAL A O 1
ATOM 1946 N N . ALA A 1 259 ? -42.798 -8.463 48.036 1.00 97.12 259 ALA A N 1
ATOM 1947 C CA . ALA A 1 259 ? -42.833 -8.347 49.493 1.00 97.12 259 ALA A CA 1
ATOM 1948 C C . ALA A 1 259 ? -42.072 -9.505 50.162 1.00 97.12 259 ALA A C 1
ATOM 1950 O O . ALA A 1 259 ? -41.156 -9.269 50.954 1.00 97.12 259 ALA A O 1
ATOM 1951 N N . HIS A 1 260 ? -42.352 -10.749 49.762 1.00 97.50 260 HIS A N 1
ATOM 1952 C CA . HIS A 1 260 ? -41.648 -11.928 50.264 1.00 97.50 260 HIS A CA 1
ATOM 1953 C C . HIS A 1 260 ? -40.146 -11.905 49.959 1.00 97.50 260 HIS A C 1
ATOM 1955 O O . HIS A 1 260 ? -39.346 -12.198 50.849 1.00 97.50 260 HIS A O 1
ATOM 1961 N N . ALA A 1 261 ? -39.746 -11.512 48.744 1.00 96.75 261 ALA A N 1
ATOM 1962 C CA . ALA A 1 261 ? -38.338 -11.412 48.355 1.00 96.75 261 ALA A CA 1
ATOM 1963 C C . ALA A 1 261 ? -37.557 -10.420 49.232 1.00 96.75 261 ALA A C 1
ATOM 1965 O O . ALA A 1 261 ? -36.377 -10.630 49.517 1.00 96.75 261 ALA A O 1
ATOM 1966 N N . HIS A 1 262 ? -38.222 -9.371 49.722 1.00 96.25 262 HIS A N 1
ATOM 1967 C CA . HIS A 1 262 ? -37.632 -8.376 50.614 1.00 96.25 262 HIS A CA 1
ATOM 1968 C C . HIS A 1 262 ? -37.904 -8.616 52.108 1.00 96.25 262 HIS A C 1
ATOM 1970 O O . HIS A 1 262 ? -37.564 -7.749 52.917 1.00 96.25 262 HIS A O 1
ATOM 1976 N N . MET A 1 263 ? -38.422 -9.797 52.480 1.00 97.12 263 MET A N 1
ATOM 1977 C CA . MET A 1 263 ? -38.765 -10.194 53.857 1.00 97.12 263 MET A CA 1
ATOM 1978 C C . MET A 1 263 ? -39.817 -9.288 54.517 1.00 97.12 263 MET A C 1
ATOM 1980 O O . MET A 1 263 ? -39.771 -9.036 55.720 1.00 97.12 263 MET A O 1
ATOM 1984 N N . ILE A 1 264 ? -40.753 -8.779 53.722 1.00 96.94 264 ILE A N 1
ATOM 1985 C CA . ILE A 1 264 ? -41.887 -7.976 54.170 1.00 96.94 264 ILE A CA 1
ATOM 1986 C C . ILE A 1 264 ? -43.113 -8.887 54.160 1.00 96.94 264 ILE A C 1
ATOM 1988 O O . ILE A 1 264 ? -43.397 -9.525 53.148 1.00 96.94 264 ILE A O 1
ATOM 1992 N N . ASP A 1 265 ? -43.824 -8.975 55.283 1.00 96.81 265 ASP A N 1
ATOM 1993 C CA . ASP A 1 265 ? -45.079 -9.724 55.343 1.00 96.81 265 ASP A CA 1
ATOM 1994 C C . ASP A 1 265 ? -46.130 -9.016 54.462 1.00 96.81 265 ASP A C 1
ATOM 1996 O O . ASP A 1 265 ? -46.498 -7.870 54.759 1.00 96.81 265 ASP A O 1
ATOM 2000 N N . PRO A 1 266 ? -46.621 -9.658 53.382 1.00 96.38 266 PRO A N 1
ATOM 2001 C CA . PRO A 1 266 ? -47.575 -9.037 52.471 1.00 96.38 266 PRO A CA 1
ATOM 2002 C C . PRO A 1 266 ? -48.868 -8.617 53.174 1.00 96.38 266 PRO A C 1
ATOM 2004 O O . PRO A 1 266 ? -49.464 -7.615 52.795 1.00 96.38 266 PRO A O 1
ATOM 2007 N N . SER A 1 267 ? -49.284 -9.332 54.225 1.00 95.94 267 SER A N 1
ATOM 2008 C CA . SER A 1 267 ? -50.529 -9.051 54.954 1.00 95.94 267 SER A CA 1
ATOM 2009 C C . SER A 1 267 ? -50.493 -7.738 55.748 1.00 95.94 267 SER A C 1
ATOM 2011 O O . SER A 1 267 ? -51.538 -7.155 56.061 1.00 95.94 267 SER A O 1
ATOM 2013 N N . ILE A 1 268 ? -49.285 -7.260 56.061 1.00 94.69 268 ILE A N 1
ATOM 2014 C CA . ILE A 1 268 ? -49.060 -6.002 56.773 1.00 94.69 268 ILE A CA 1
ATOM 2015 C C . ILE A 1 268 ? -49.138 -4.825 55.797 1.00 94.69 268 ILE A C 1
ATOM 2017 O O . ILE A 1 268 ? -49.731 -3.800 56.129 1.00 94.69 268 ILE A O 1
ATOM 2021 N N . VAL A 1 269 ? -48.570 -4.982 54.598 1.00 95.06 269 VAL A N 1
ATOM 2022 C CA . VAL A 1 269 ? -48.299 -3.866 53.677 1.00 95.06 269 VAL A CA 1
ATOM 2023 C C . VAL A 1 269 ? -49.288 -3.781 52.511 1.00 95.06 269 VAL A C 1
ATOM 2025 O O . VAL A 1 269 ? -49.603 -2.675 52.077 1.00 95.06 269 VAL A O 1
ATOM 2028 N N . LEU A 1 270 ? -49.817 -4.900 52.012 1.00 96.12 270 LEU A N 1
ATOM 2029 C CA . LEU A 1 270 ? -50.728 -4.927 50.862 1.00 96.12 270 LEU A CA 1
ATOM 2030 C C . LEU A 1 270 ? -52.196 -4.792 51.283 1.00 96.12 270 LEU A C 1
ATOM 2032 O O . LEU A 1 270 ? -52.630 -5.321 52.309 1.00 96.12 270 LEU A O 1
ATOM 2036 N N . ALA A 1 271 ? -52.975 -4.085 50.467 1.00 93.06 271 ALA A N 1
ATOM 2037 C CA . ALA A 1 271 ? -54.423 -4.022 50.598 1.00 93.06 271 ALA A CA 1
ATOM 2038 C C . ALA A 1 271 ? -55.078 -5.287 50.016 1.00 93.06 271 ALA A C 1
ATOM 2040 O O . ALA A 1 271 ? -54.658 -5.802 48.980 1.00 93.06 271 ALA A O 1
ATOM 2041 N N . ASP A 1 272 ? -56.153 -5.761 50.648 1.00 92.62 272 ASP A N 1
ATOM 2042 C CA . ASP A 1 272 ? -56.982 -6.835 50.097 1.00 92.62 272 ASP A CA 1
ATOM 2043 C C . ASP A 1 272 ? -57.857 -6.293 48.958 1.00 92.62 272 ASP A C 1
ATOM 2045 O O . ASP A 1 272 ? -58.980 -5.825 49.159 1.00 92.62 272 ASP A O 1
ATOM 2049 N N . MET A 1 273 ? -57.323 -6.354 47.738 1.00 89.00 273 MET A N 1
ATOM 2050 C CA . MET A 1 273 ? -57.962 -5.816 46.533 1.00 89.00 273 MET A CA 1
ATOM 2051 C C . MET A 1 273 ? -59.238 -6.561 46.107 1.00 89.00 273 MET A C 1
ATOM 2053 O O . MET A 1 273 ? -59.871 -6.163 45.129 1.00 89.00 273 MET A O 1
ATOM 2057 N N . THR A 1 274 ? -59.650 -7.614 46.823 1.00 90.81 274 THR A N 1
ATOM 2058 C CA . THR A 1 274 ? -60.933 -8.293 46.576 1.00 90.81 274 THR A CA 1
ATOM 2059 C C . THR A 1 274 ? -62.135 -7.496 47.095 1.00 90.81 274 THR A C 1
ATOM 2061 O O . THR A 1 274 ? -63.278 -7.772 46.722 1.00 90.81 274 THR A O 1
ATOM 2064 N N . GLN A 1 275 ? -61.901 -6.472 47.922 1.00 91.56 275 GLN A N 1
ATOM 2065 C CA . GLN A 1 275 ? -62.963 -5.699 48.556 1.00 91.56 275 GLN A CA 1
ATOM 2066 C C . GLN A 1 275 ? -63.571 -4.658 47.589 1.00 91.56 275 GLN A C 1
ATOM 2068 O O . GLN A 1 275 ? -62.838 -3.862 46.999 1.00 91.56 275 GLN A O 1
ATOM 2073 N N . PRO A 1 276 ? -64.914 -4.572 47.458 1.00 89.94 276 PRO A N 1
ATOM 2074 C CA . PRO A 1 276 ? -65.566 -3.731 46.444 1.00 89.94 276 PRO A CA 1
ATOM 2075 C C . PRO A 1 276 ? -65.233 -2.237 46.534 1.00 89.94 276 PRO A C 1
ATOM 2077 O O . PRO A 1 276 ? -65.160 -1.555 45.516 1.00 89.94 276 PRO A O 1
ATOM 2080 N N . HIS A 1 277 ? -65.014 -1.716 47.744 1.00 90.75 277 HIS A N 1
ATOM 2081 C CA . HIS A 1 277 ? -64.704 -0.298 47.948 1.00 90.75 277 HIS A CA 1
ATOM 2082 C C . HIS A 1 277 ? -63.295 0.086 47.461 1.00 90.75 277 HIS A C 1
ATOM 2084 O O . HIS A 1 277 ? -63.029 1.264 47.238 1.00 90.75 277 HIS A O 1
ATOM 2090 N N . LEU A 1 278 ? -62.411 -0.894 47.238 1.00 90.25 278 LEU A N 1
ATOM 2091 C CA . LEU A 1 278 ? -61.066 -0.694 46.693 1.00 90.25 278 LEU A CA 1
ATOM 2092 C C . LEU A 1 278 ? -61.011 -0.815 45.163 1.00 90.25 278 LEU A C 1
ATOM 2094 O O . LEU A 1 278 ? -59.954 -0.591 44.573 1.00 90.25 278 LEU A O 1
ATOM 2098 N N . ALA A 1 279 ? -62.136 -1.089 44.493 1.00 89.19 279 ALA A N 1
ATOM 2099 C CA . ALA A 1 279 ? -62.183 -1.261 43.039 1.00 89.19 279 ALA A CA 1
ATOM 2100 C C . ALA A 1 279 ? -61.603 -0.059 42.268 1.00 89.19 279 ALA A C 1
ATOM 2102 O O . ALA A 1 279 ? -60.902 -0.244 41.275 1.00 89.19 279 ALA A O 1
ATOM 2103 N N . HIS A 1 280 ? -61.824 1.172 42.746 1.00 90.00 280 HIS A N 1
ATOM 2104 C CA . HIS A 1 280 ? -61.243 2.374 42.137 1.00 90.00 280 HIS A CA 1
ATOM 2105 C C . HIS A 1 280 ? -59.702 2.366 42.174 1.00 90.00 280 HIS A C 1
ATOM 2107 O O . HIS A 1 280 ? -59.052 2.751 41.204 1.00 90.00 280 HIS A O 1
ATOM 2113 N N . HIS A 1 281 ? -59.112 1.874 43.264 1.00 88.19 281 HIS A N 1
ATOM 2114 C CA . HIS A 1 281 ? -57.659 1.799 43.440 1.00 88.19 281 HIS A CA 1
ATOM 2115 C C . HIS A 1 281 ? -57.044 0.682 42.617 1.00 88.19 281 HIS A C 1
ATOM 2117 O O . HIS A 1 281 ? -55.986 0.878 42.028 1.00 88.19 281 HIS A O 1
ATOM 2123 N N . LEU A 1 282 ? -57.743 -0.446 42.487 1.00 91.75 282 LEU A N 1
ATOM 2124 C CA . LEU A 1 282 ? -57.347 -1.503 41.564 1.00 91.75 282 LEU A CA 1
ATOM 2125 C C . LEU A 1 282 ? -57.316 -0.994 40.116 1.00 91.75 282 LEU A C 1
ATOM 2127 O O . LEU A 1 282 ? -56.345 -1.233 39.402 1.00 91.75 282 LEU A O 1
ATOM 2131 N N . VAL A 1 283 ? -58.335 -0.240 39.689 1.00 93.88 283 VAL A N 1
ATOM 2132 C CA . VAL A 1 283 ? -58.357 0.376 38.353 1.00 93.88 283 VAL A CA 1
ATOM 2133 C C . VAL A 1 283 ? -57.219 1.389 38.190 1.00 93.88 283 VAL A C 1
ATOM 2135 O O . VAL A 1 283 ? -56.572 1.404 37.143 1.00 93.88 283 VAL A O 1
ATOM 2138 N N . ALA A 1 284 ? -56.938 2.213 39.204 1.00 92.88 284 ALA A N 1
ATOM 2139 C CA . ALA A 1 284 ? -55.825 3.162 39.175 1.00 92.88 284 ALA A CA 1
ATOM 2140 C C . ALA A 1 284 ? -54.461 2.454 39.074 1.00 92.88 284 ALA A C 1
ATOM 2142 O O . ALA A 1 284 ? -53.666 2.796 38.200 1.00 92.88 284 ALA A O 1
ATOM 2143 N N . ALA A 1 285 ? -54.232 1.409 39.874 1.00 93.00 285 ALA A N 1
ATOM 2144 C CA . ALA A 1 285 ? -53.030 0.579 39.807 1.00 93.00 285 ALA A CA 1
ATOM 2145 C C . ALA A 1 285 ? -52.860 -0.055 38.416 1.00 93.00 285 ALA A C 1
ATOM 2147 O O . ALA A 1 285 ? -51.794 0.059 37.819 1.00 93.00 285 ALA A O 1
ATOM 2148 N N . LYS A 1 286 ? -53.931 -0.613 37.830 1.00 94.38 286 LYS A N 1
ATOM 2149 C CA . LYS A 1 286 ? -53.906 -1.172 36.465 1.00 94.38 286 LYS A CA 1
ATOM 2150 C C . LYS A 1 286 ? -53.635 -0.132 35.374 1.00 94.38 286 LYS A C 1
ATOM 2152 O O . LYS A 1 286 ? -53.027 -0.459 34.352 1.00 94.38 286 LYS A O 1
ATOM 2157 N N . ARG A 1 287 ? -54.048 1.126 35.569 1.00 95.88 287 ARG A N 1
ATOM 2158 C CA . ARG A 1 287 ? -53.689 2.234 34.666 1.00 95.88 287 ARG A CA 1
ATOM 2159 C C . ARG A 1 287 ? -52.208 2.583 34.775 1.00 95.88 287 ARG A C 1
ATOM 2161 O O . ARG A 1 287 ? -51.571 2.743 33.738 1.00 95.88 287 ARG A O 1
ATOM 2168 N N . CYS A 1 288 ? -51.660 2.658 35.990 1.00 94.88 288 CYS A N 1
ATOM 2169 C CA . CYS A 1 288 ? -50.225 2.860 36.210 1.00 94.88 288 CYS A CA 1
ATOM 2170 C C . CYS A 1 288 ? -49.398 1.720 35.602 1.00 94.88 288 CYS A C 1
ATOM 2172 O O . CYS A 1 288 ? -48.446 1.996 34.876 1.00 94.88 288 CYS A O 1
ATOM 2174 N N . GLU A 1 289 ? -49.817 0.467 35.806 1.00 94.31 289 GLU A N 1
ATOM 2175 C CA . GLU A 1 289 ? -49.225 -0.726 35.190 1.00 94.31 289 GLU A CA 1
ATOM 2176 C C . GLU A 1 289 ? -49.188 -0.600 33.660 1.00 94.31 289 GLU A C 1
ATOM 2178 O O . GLU A 1 289 ? -48.127 -0.694 33.043 1.00 94.31 289 GLU A O 1
ATOM 2183 N N . SER A 1 290 ? -50.338 -0.315 33.042 1.00 94.94 290 SER A N 1
ATOM 2184 C CA . SER A 1 290 ? -50.454 -0.195 31.583 1.00 94.94 290 SER A CA 1
ATOM 2185 C C . SER A 1 290 ? -49.615 0.962 31.031 1.00 94.94 290 SER A C 1
ATOM 2187 O O . SER A 1 290 ? -48.937 0.804 30.014 1.00 94.94 290 SER A O 1
ATOM 2189 N N . ALA A 1 291 ? -49.626 2.118 31.702 1.00 94.00 291 ALA A N 1
ATOM 2190 C CA . ALA A 1 291 ? -48.844 3.289 31.311 1.00 94.00 291 ALA A CA 1
ATOM 2191 C C . ALA A 1 291 ? -47.339 3.018 31.406 1.00 94.00 291 ALA A C 1
ATOM 2193 O O . ALA A 1 291 ? -46.601 3.339 30.476 1.00 94.00 291 ALA A O 1
ATOM 2194 N N . ARG A 1 292 ? -46.892 2.376 32.491 1.00 94.56 292 ARG A N 1
ATOM 2195 C CA . ARG A 1 292 ? -45.497 1.982 32.706 1.00 94.56 292 ARG A CA 1
ATOM 2196 C C . ARG A 1 292 ? -45.029 1.026 31.616 1.00 94.56 292 ARG A C 1
ATOM 2198 O O . ARG A 1 292 ? -44.019 1.298 30.976 1.00 94.56 292 ARG A O 1
ATOM 2205 N N . ILE A 1 293 ? -45.780 -0.048 31.367 1.00 93.25 293 ILE A N 1
ATOM 2206 C CA . ILE A 1 293 ? -45.449 -1.032 30.327 1.00 93.25 293 ILE A CA 1
ATOM 2207 C C . ILE A 1 293 ? -45.375 -0.349 28.958 1.00 93.25 293 ILE A C 1
ATOM 2209 O O . ILE A 1 293 ? -44.379 -0.504 28.258 1.00 93.25 293 ILE A O 1
ATOM 2213 N N . THR A 1 294 ? -46.376 0.461 28.600 1.00 92.25 294 THR A N 1
ATOM 2214 C CA . THR A 1 294 ? -46.414 1.168 27.307 1.00 92.25 294 THR A CA 1
ATOM 2215 C C . THR A 1 294 ? -45.226 2.119 27.149 1.00 92.25 294 THR A C 1
ATOM 2217 O O . THR A 1 294 ? -44.571 2.126 26.107 1.00 92.25 294 THR A O 1
ATOM 2220 N N . LEU A 1 295 ? -44.902 2.891 28.193 1.00 91.19 295 LEU A N 1
ATOM 2221 C CA . LEU A 1 295 ? -43.764 3.809 28.205 1.00 91.19 295 LEU A CA 1
ATOM 2222 C C . LEU A 1 295 ? -42.444 3.051 28.017 1.00 91.19 295 LEU A C 1
ATOM 2224 O O . LEU A 1 295 ? -41.652 3.398 27.140 1.00 91.19 295 LEU A O 1
ATOM 2228 N N . THR A 1 296 ? -42.209 1.998 28.804 1.00 89.94 296 THR A N 1
ATOM 2229 C CA . THR A 1 296 ? -40.979 1.205 28.710 1.00 89.94 296 THR A CA 1
ATOM 2230 C C . THR A 1 296 ? -40.862 0.516 27.355 1.00 89.94 296 THR A C 1
ATOM 2232 O O . THR A 1 296 ? -39.770 0.489 26.791 1.00 89.94 296 THR A O 1
ATOM 2235 N N . GLN A 1 297 ? -41.958 0.013 26.784 1.00 88.00 297 GLN A N 1
ATOM 2236 C CA . GLN A 1 297 ? -41.965 -0.583 25.446 1.00 88.00 297 GLN A CA 1
ATOM 2237 C C . GLN A 1 297 ? -41.616 0.440 24.365 1.00 88.00 297 GLN A C 1
ATOM 2239 O O . GLN A 1 297 ? -40.717 0.187 23.564 1.00 88.00 297 GLN A O 1
ATOM 2244 N N . LEU A 1 298 ? -42.271 1.605 24.366 1.00 90.12 298 LEU A N 1
ATOM 2245 C CA . LEU A 1 298 ? -42.011 2.663 23.390 1.00 90.12 298 LEU A CA 1
ATOM 2246 C C . LEU A 1 298 ? -40.547 3.105 23.440 1.00 90.12 298 LEU A C 1
ATOM 2248 O O . LEU A 1 298 ? -39.891 3.229 22.405 1.00 90.12 298 LEU A O 1
ATOM 2252 N N . VAL A 1 299 ? -40.015 3.285 24.648 1.00 88.19 299 VAL A N 1
ATOM 2253 C CA . VAL A 1 299 ? -38.609 3.623 24.864 1.00 88.19 299 VAL A CA 1
ATOM 2254 C C . VAL A 1 299 ? -37.714 2.496 24.362 1.00 88.19 299 VAL A C 1
ATOM 2256 O O . VAL A 1 299 ? -36.814 2.758 23.574 1.00 88.19 299 VAL A O 1
ATOM 2259 N N . THR A 1 300 ? -37.966 1.248 24.753 1.00 84.75 300 THR A N 1
ATOM 2260 C CA . THR A 1 300 ? -37.132 0.101 24.362 1.00 84.75 300 THR A CA 1
ATOM 2261 C C . THR A 1 300 ? -37.078 -0.048 22.844 1.00 84.75 300 THR A C 1
ATOM 2263 O O . THR A 1 300 ? -35.993 -0.135 22.276 1.00 84.75 300 THR A O 1
ATOM 2266 N N . VAL A 1 301 ? -38.228 0.011 22.169 1.00 89.12 301 VAL A N 1
ATOM 2267 C CA . VAL A 1 301 ? -38.320 -0.052 20.704 1.00 89.12 301 VAL A CA 1
ATOM 2268 C C . VAL A 1 301 ? -37.586 1.124 20.057 1.00 89.12 301 VAL A C 1
ATOM 2270 O O . VAL A 1 301 ? -36.776 0.919 19.155 1.00 89.12 301 VAL A O 1
ATOM 2273 N N . THR A 1 302 ? -37.781 2.348 20.556 1.00 89.00 302 THR A N 1
ATOM 2274 C CA . THR A 1 302 ? -37.078 3.540 20.048 1.00 89.00 302 THR A CA 1
ATOM 2275 C C . THR A 1 302 ? -35.561 3.400 20.185 1.00 89.00 302 THR A C 1
ATOM 2277 O O . THR A 1 302 ? -34.813 3.758 19.274 1.00 89.00 302 THR A O 1
ATOM 2280 N N . GLN A 1 303 ? -35.084 2.857 21.305 1.00 85.25 303 GLN A N 1
ATOM 2281 C CA . GLN A 1 303 ? -33.657 2.654 21.548 1.00 85.25 303 GLN A CA 1
ATOM 2282 C C . GLN A 1 303 ? -33.086 1.518 20.694 1.00 85.25 303 GLN A C 1
ATOM 2284 O O . GLN A 1 303 ? -31.960 1.642 20.221 1.00 85.25 303 GLN A O 1
ATOM 2289 N N . LEU A 1 304 ? -33.859 0.463 20.413 1.00 84.56 304 LEU A N 1
ATOM 2290 C CA . LEU A 1 304 ? -33.470 -0.591 19.470 1.00 84.56 304 LEU A CA 1
ATOM 2291 C C . LEU A 1 304 ? -33.317 -0.049 18.043 1.00 84.56 304 LEU A C 1
ATOM 2293 O O . LEU A 1 304 ? -32.292 -0.305 17.412 1.00 84.56 304 LEU A O 1
ATOM 2297 N N . PHE A 1 305 ? -34.269 0.754 17.552 1.00 89.19 305 PHE A N 1
ATOM 2298 C CA . PHE A 1 305 ? -34.150 1.406 16.239 1.00 89.19 305 PHE A CA 1
ATOM 2299 C C . PHE A 1 305 ? -32.951 2.354 16.174 1.00 89.19 305 PHE A C 1
ATOM 2301 O O . PHE A 1 305 ? -32.200 2.350 15.199 1.00 89.19 305 PHE A O 1
ATOM 2308 N N . ARG A 1 306 ? -32.717 3.140 17.231 1.00 85.88 306 ARG A N 1
ATOM 2309 C CA . ARG A 1 306 ? -31.529 3.999 17.316 1.00 85.88 306 ARG A CA 1
ATOM 2310 C C . ARG A 1 306 ? -30.244 3.184 17.315 1.00 85.88 306 ARG A C 1
ATOM 2312 O O . ARG A 1 306 ? -29.332 3.526 16.573 1.00 85.88 306 ARG A O 1
ATOM 2319 N N . LEU A 1 307 ? -30.170 2.105 18.092 1.00 83.00 307 LEU A N 1
ATOM 2320 C CA . LEU A 1 307 ? -29.007 1.222 18.131 1.00 83.00 307 LEU A CA 1
ATOM 2321 C C . LEU A 1 307 ? -28.738 0.586 16.760 1.00 83.00 307 LEU A C 1
ATOM 2323 O O . LEU A 1 307 ? -27.580 0.510 16.346 1.00 83.00 307 LEU A O 1
ATOM 2327 N N . ALA A 1 308 ? -29.787 0.183 16.037 1.00 86.38 308 ALA A N 1
ATOM 2328 C CA . ALA A 1 308 ? -29.676 -0.310 14.667 1.00 86.38 308 ALA A CA 1
ATOM 2329 C C . ALA A 1 308 ? -29.113 0.771 13.725 1.00 86.38 308 ALA A C 1
ATOM 2331 O O . ALA A 1 308 ? -28.119 0.525 13.040 1.00 86.38 308 ALA A O 1
ATOM 2332 N N . ASN A 1 309 ? -29.652 1.993 13.771 1.00 89.81 309 ASN A N 1
ATOM 2333 C CA . ASN A 1 309 ? -29.175 3.115 12.955 1.00 89.81 309 ASN A CA 1
ATOM 2334 C C . ASN A 1 309 ? -27.726 3.518 13.284 1.00 89.81 309 ASN A C 1
ATOM 2336 O O . ASN A 1 309 ? -26.927 3.738 12.376 1.00 89.81 309 ASN A O 1
ATOM 2340 N N . LEU A 1 310 ? -27.354 3.574 14.568 1.00 86.62 310 LEU A N 1
ATOM 2341 C CA . LEU A 1 310 ? -25.973 3.823 15.001 1.00 86.62 310 LEU A CA 1
ATOM 2342 C C . LEU A 1 310 ? -25.036 2.706 14.536 1.00 86.62 310 LEU A C 1
ATOM 2344 O O . LEU A 1 310 ? -23.920 2.965 14.101 1.00 86.62 310 LEU A O 1
ATOM 2348 N N . THR A 1 311 ? -25.499 1.456 14.565 1.00 84.44 311 THR A N 1
ATOM 2349 C CA . THR A 1 311 ? -24.731 0.311 14.066 1.00 84.44 311 THR A CA 1
ATOM 2350 C C . THR A 1 311 ? -24.463 0.412 12.567 1.00 84.44 311 THR A C 1
ATOM 2352 O O . THR A 1 311 ? -23.346 0.111 12.140 1.00 84.44 311 THR A O 1
ATOM 2355 N N . MET A 1 312 ? -25.452 0.843 11.779 1.00 88.88 312 MET A N 1
ATOM 2356 C CA . MET A 1 312 ? -25.285 1.082 10.343 1.00 88.88 312 MET A CA 1
ATOM 2357 C C . MET A 1 312 ? -24.304 2.230 10.090 1.00 88.88 312 MET A C 1
ATOM 2359 O O . MET A 1 312 ? -23.295 2.018 9.426 1.00 88.88 312 MET A O 1
ATOM 2363 N N . ARG A 1 313 ? -24.491 3.385 10.742 1.00 90.12 313 ARG A N 1
ATOM 2364 C CA . ARG A 1 313 ? -23.573 4.531 10.614 1.00 90.12 313 ARG A CA 1
ATOM 2365 C C . ARG A 1 313 ? -22.142 4.194 11.020 1.00 90.12 313 ARG A C 1
ATOM 2367 O O . ARG A 1 313 ? -21.217 4.519 10.293 1.00 90.12 313 ARG A O 1
ATOM 2374 N N . ALA A 1 314 ? -21.946 3.485 12.131 1.00 88.00 314 ALA A N 1
ATOM 2375 C CA . ALA A 1 314 ? -20.620 3.053 12.570 1.00 88.00 314 ALA A CA 1
ATOM 2376 C C . ALA A 1 314 ? -19.962 2.074 11.581 1.00 88.00 314 ALA A C 1
ATOM 2378 O O . ALA A 1 314 ? -18.736 2.034 11.466 1.00 88.00 314 ALA A O 1
ATOM 2379 N N . ARG A 1 315 ? -20.754 1.261 10.869 1.00 90.00 315 ARG A N 1
ATOM 2380 C CA . ARG A 1 315 ? -20.249 0.397 9.795 1.00 90.00 315 ARG A CA 1
ATOM 2381 C C . ARG A 1 315 ? -19.804 1.227 8.594 1.00 90.00 315 ARG A C 1
ATOM 2383 O O . ARG A 1 315 ? -18.732 0.937 8.066 1.00 90.00 315 ARG A O 1
ATOM 2390 N N . ASP A 1 316 ? -20.594 2.210 8.184 1.00 94.19 316 ASP A N 1
ATOM 2391 C CA . ASP A 1 316 ? -20.294 3.056 7.026 1.00 94.19 316 ASP A CA 1
ATOM 2392 C C . ASP A 1 316 ? -19.117 3.993 7.311 1.00 94.19 316 ASP A C 1
ATOM 2394 O O . ASP A 1 316 ? -18.214 4.111 6.491 1.00 94.19 316 ASP A O 1
ATOM 2398 N N . GLU A 1 317 ? -19.039 4.542 8.523 1.00 93.94 317 GLU A N 1
ATOM 2399 C CA . GLU A 1 317 ? -17.901 5.325 9.012 1.00 93.94 317 GLU A CA 1
ATOM 2400 C C . GLU A 1 317 ? -16.622 4.478 9.063 1.00 93.94 317 GLU A C 1
ATOM 2402 O O . GLU A 1 317 ? -15.570 4.898 8.585 1.00 93.94 317 GLU A O 1
ATOM 2407 N N . LEU A 1 318 ? -16.695 3.244 9.579 1.00 91.44 318 LEU A N 1
ATOM 2408 C CA . LEU A 1 318 ? -15.560 2.317 9.551 1.00 91.44 318 LEU A CA 1
ATOM 2409 C C . LEU A 1 318 ? -15.130 2.006 8.113 1.00 91.44 318 LEU A C 1
ATOM 2411 O O . LEU A 1 318 ? -13.932 1.995 7.830 1.00 91.44 318 LEU A O 1
ATOM 2415 N N . LYS A 1 319 ? -16.093 1.760 7.216 1.00 95.31 319 LYS A N 1
ATOM 2416 C CA . LYS A 1 319 ? -15.834 1.525 5.793 1.00 95.31 319 LYS A CA 1
ATOM 2417 C C . LYS A 1 319 ? -15.124 2.735 5.186 1.00 95.31 319 LYS A C 1
ATOM 2419 O O . LYS A 1 319 ? -14.047 2.558 4.631 1.00 95.31 319 LYS A O 1
ATOM 2424 N N . ALA A 1 320 ? -15.661 3.942 5.351 1.00 96.50 320 ALA A N 1
ATOM 2425 C CA . ALA A 1 320 ? -15.074 5.182 4.848 1.00 96.50 320 ALA A CA 1
ATOM 2426 C C . ALA A 1 320 ? -13.656 5.407 5.394 1.00 96.50 320 ALA A C 1
ATOM 2428 O O . ALA A 1 320 ? -12.726 5.643 4.630 1.00 96.50 320 ALA A O 1
ATOM 2429 N N . ASN A 1 321 ? -13.446 5.221 6.697 1.00 95.38 321 ASN A N 1
ATOM 2430 C CA . ASN A 1 321 ? -12.132 5.375 7.320 1.00 95.38 321 ASN A CA 1
ATOM 2431 C C . ASN A 1 321 ? -11.108 4.343 6.815 1.00 95.38 321 ASN A C 1
ATOM 2433 O O . ASN A 1 321 ? -9.926 4.664 6.692 1.00 95.38 321 ASN A O 1
ATOM 2437 N N . ILE A 1 322 ? -11.533 3.113 6.504 1.00 95.62 322 ILE A N 1
ATOM 2438 C CA . ILE A 1 322 ? -10.670 2.110 5.857 1.00 95.62 322 ILE A CA 1
ATOM 2439 C C . ILE A 1 322 ? -10.372 2.512 4.409 1.00 95.62 322 ILE A C 1
ATOM 2441 O O . ILE A 1 322 ? -9.220 2.434 3.993 1.00 95.62 322 ILE A O 1
ATOM 2445 N N . MET A 1 323 ? -11.385 2.960 3.663 1.00 96.81 323 MET A N 1
ATOM 2446 C CA . MET A 1 323 ? -11.240 3.428 2.279 1.00 96.81 323 MET A CA 1
ATOM 2447 C C . MET A 1 323 ? -10.377 4.693 2.162 1.00 96.81 323 MET A C 1
ATOM 2449 O O . MET A 1 323 ? -9.839 4.951 1.094 1.00 96.81 323 MET A O 1
ATOM 2453 N N . ASN A 1 324 ? -10.233 5.453 3.252 1.00 97.06 324 ASN A N 1
ATOM 2454 C CA . ASN A 1 324 ? -9.416 6.663 3.343 1.00 97.06 324 ASN A CA 1
ATOM 2455 C C . ASN A 1 324 ? -8.045 6.430 4.005 1.00 97.06 324 ASN A C 1
ATOM 2457 O O . ASN A 1 324 ? -7.291 7.385 4.186 1.00 97.06 324 ASN A O 1
ATOM 2461 N N . GLY A 1 325 ? -7.710 5.192 4.388 1.00 95.88 325 GLY A N 1
ATOM 2462 C CA . GLY A 1 325 ? -6.408 4.848 4.974 1.00 95.88 325 GLY A CA 1
ATOM 2463 C C . GLY A 1 325 ? -6.182 5.391 6.389 1.00 95.88 325 GLY A C 1
ATOM 2464 O O . GLY A 1 325 ? -5.043 5.469 6.836 1.00 95.88 325 GLY A O 1
ATOM 2465 N N . VAL A 1 326 ? -7.257 5.753 7.099 1.00 94.88 326 VAL A N 1
ATOM 2466 C CA . VAL A 1 326 ? -7.225 6.288 8.476 1.00 94.88 326 VAL A CA 1
ATOM 2467 C C . VAL A 1 326 ? -7.065 5.165 9.508 1.00 94.88 326 VAL A C 1
ATOM 2469 O O . VAL A 1 326 ? -6.566 5.372 10.612 1.00 94.88 326 VAL A O 1
ATOM 2472 N N . TYR A 1 327 ? -7.481 3.940 9.169 1.00 91.50 327 TYR A N 1
ATOM 2473 C CA . TYR A 1 327 ? -7.332 2.782 10.049 1.00 91.50 327 TYR A CA 1
ATOM 2474 C C . TYR A 1 327 ? -6.043 2.007 9.781 1.00 91.50 327 TYR A C 1
ATOM 2476 O O . TYR A 1 327 ? -5.874 1.393 8.733 1.00 91.50 327 TYR A O 1
ATOM 2484 N N . ALA A 1 328 ? -5.182 1.944 10.797 1.00 90.19 328 ALA A N 1
ATOM 2485 C CA . ALA A 1 328 ? -3.893 1.266 10.728 1.00 90.19 328 ALA A CA 1
ATOM 2486 C C . ALA A 1 328 ? -4.030 -0.264 10.482 1.00 90.19 328 ALA A C 1
ATOM 2488 O O . ALA A 1 328 ? -4.747 -0.946 11.235 1.00 90.19 328 ALA A O 1
ATOM 2489 N N . PRO A 1 329 ? -3.327 -0.839 9.481 1.00 91.56 329 PRO A N 1
ATOM 2490 C CA . PRO A 1 329 ? -3.382 -2.273 9.175 1.00 91.56 329 PRO A CA 1
ATOM 2491 C C . PRO A 1 329 ? -2.729 -3.150 10.243 1.00 91.56 329 PRO A C 1
ATOM 2493 O O . PRO A 1 329 ? -1.526 -3.098 10.495 1.00 91.56 329 PRO A O 1
ATOM 2496 N N . LYS A 1 330 ? -3.505 -4.040 10.856 1.00 86.94 330 LYS A N 1
ATOM 2497 C CA . LYS A 1 330 ? -3.014 -4.845 11.981 1.00 86.94 330 LYS A CA 1
ATOM 2498 C C . LYS A 1 330 ? -1.832 -5.737 11.642 1.00 86.94 330 LYS A C 1
ATOM 2500 O O . LYS A 1 330 ? -1.672 -6.206 10.521 1.00 86.94 330 LYS A O 1
ATOM 2505 N N . ASP A 1 331 ? -1.066 -6.041 12.682 1.00 83.19 331 ASP A N 1
ATOM 2506 C CA . ASP A 1 331 ? 0.019 -7.001 12.597 1.00 83.19 331 ASP A CA 1
ATOM 2507 C C . ASP A 1 331 ? -0.403 -8.440 12.341 1.00 83.19 331 ASP A C 1
ATOM 2509 O O . ASP A 1 331 ? -1.300 -8.983 12.993 1.00 83.19 331 ASP A O 1
ATOM 2513 N N . ARG A 1 332 ? 0.284 -9.042 11.369 1.00 84.25 332 ARG A N 1
ATOM 2514 C CA . ARG A 1 332 ? 0.052 -10.394 10.867 1.00 84.25 332 ARG A CA 1
ATOM 2515 C C . ARG A 1 332 ? 1.344 -11.196 10.699 1.00 84.25 332 ARG A C 1
ATOM 2517 O O . ARG A 1 332 ? 1.298 -12.276 10.116 1.00 84.25 332 ARG A O 1
ATOM 2524 N N . GLY A 1 333 ? 2.450 -10.722 11.273 1.00 90.38 333 GLY A N 1
ATOM 2525 C CA . GLY A 1 333 ? 3.764 -11.352 11.171 1.00 90.38 333 GLY A CA 1
ATOM 2526 C C . GLY A 1 333 ? 4.710 -10.540 10.296 1.00 90.38 333 GLY A C 1
ATOM 2527 O O . GLY A 1 333 ? 4.482 -9.353 10.087 1.00 90.38 333 GLY A O 1
ATOM 2528 N N . GLU A 1 334 ? 5.771 -11.191 9.817 1.00 93.62 334 GLU A N 1
ATOM 2529 C CA . GLU A 1 334 ? 6.856 -10.548 9.068 1.00 93.62 334 GLU A CA 1
ATOM 2530 C C . GLU A 1 334 ? 6.332 -9.778 7.854 1.00 93.62 334 GLU A C 1
ATOM 2532 O O . GLU A 1 334 ? 5.647 -10.353 7.005 1.00 93.62 334 GLU A O 1
ATOM 2537 N N . ARG A 1 335 ? 6.690 -8.497 7.760 1.00 94.69 335 ARG A N 1
ATOM 2538 C CA . ARG A 1 335 ? 6.351 -7.621 6.642 1.00 94.69 335 ARG A CA 1
ATOM 2539 C C . ARG A 1 335 ? 7.433 -6.585 6.376 1.00 94.69 335 ARG A C 1
ATOM 2541 O O . ARG A 1 335 ? 8.242 -6.279 7.250 1.00 94.69 335 ARG A O 1
ATOM 2548 N N . PHE A 1 336 ? 7.402 -6.030 5.176 1.00 96.81 336 PHE A N 1
ATOM 2549 C CA . PHE A 1 336 ? 8.129 -4.823 4.806 1.00 96.81 336 PHE A CA 1
ATOM 2550 C C . PHE A 1 336 ? 7.146 -3.668 4.602 1.00 96.81 336 PHE A C 1
ATOM 2552 O O . PHE A 1 336 ? 5.957 -3.877 4.339 1.00 96.81 336 PHE A O 1
ATOM 2559 N N . ILE A 1 337 ? 7.637 -2.449 4.775 1.00 98.12 337 ILE A N 1
ATOM 2560 C CA . ILE A 1 337 ? 6.872 -1.221 4.556 1.00 98.12 337 ILE A CA 1
ATOM 2561 C C . ILE A 1 337 ? 7.280 -0.683 3.197 1.00 98.12 337 ILE A C 1
ATOM 2563 O O . ILE A 1 337 ? 8.474 -0.640 2.914 1.00 98.12 337 ILE A O 1
ATOM 2567 N N . ARG A 1 338 ? 6.316 -0.273 2.375 1.00 98.38 338 ARG A N 1
ATOM 2568 C CA . ARG A 1 338 ? 6.617 0.364 1.095 1.00 98.38 338 ARG A CA 1
ATOM 2569 C C . ARG A 1 338 ? 5.938 1.718 0.986 1.00 98.38 338 ARG A C 1
ATOM 2571 O O . ARG A 1 338 ? 4.719 1.806 1.110 1.00 98.38 338 ARG A O 1
ATOM 2578 N N . LEU A 1 339 ? 6.733 2.751 0.761 1.00 98.56 339 LEU A N 1
ATOM 2579 C CA . LEU A 1 339 ? 6.292 4.102 0.445 1.00 98.56 339 LEU A CA 1
ATOM 2580 C C . LEU A 1 339 ? 6.003 4.147 -1.052 1.00 98.56 339 LEU A C 1
ATOM 2582 O O . LEU A 1 339 ? 6.870 3.777 -1.840 1.00 98.56 339 LEU A O 1
ATOM 2586 N N . CYS A 1 340 ? 4.780 4.512 -1.416 1.00 97.38 340 CYS A N 1
ATOM 2587 C CA . CYS A 1 340 ? 4.246 4.308 -2.762 1.00 97.38 340 CYS A CA 1
ATOM 2588 C C . CYS A 1 340 ? 3.898 5.613 -3.487 1.00 97.38 340 CYS A C 1
ATOM 2590 O O . CYS A 1 340 ? 3.333 5.533 -4.570 1.00 97.38 340 CYS A O 1
ATOM 2592 N N . GLY A 1 341 ? 4.120 6.781 -2.870 1.00 96.44 341 GLY A N 1
ATOM 2593 C CA . GLY A 1 341 ? 3.651 8.059 -3.410 1.00 96.44 341 GLY A CA 1
ATOM 2594 C C . GLY A 1 341 ? 2.130 8.078 -3.603 1.00 96.44 341 GLY A C 1
ATOM 2595 O O . GLY A 1 341 ? 1.364 7.593 -2.755 1.00 96.44 341 GLY A O 1
ATOM 2596 N N . GLU A 1 342 ? 1.677 8.611 -4.735 1.00 96.12 342 GLU A N 1
ATOM 2597 C CA . GLU A 1 342 ? 0.262 8.632 -5.112 1.00 96.12 342 GLU A CA 1
ATOM 2598 C C . GLU A 1 342 ? -0.235 7.270 -5.621 1.00 96.12 342 GLU A C 1
ATOM 2600 O O . GLU A 1 342 ? -1.283 6.786 -5.175 1.00 96.12 342 GLU A O 1
ATOM 2605 N N . ILE A 1 343 ? 0.520 6.639 -6.526 1.00 95.62 343 ILE A N 1
ATOM 2606 C CA . ILE A 1 343 ? 0.205 5.368 -7.189 1.00 95.62 343 ILE A CA 1
ATOM 2607 C C . ILE A 1 343 ? 1.494 4.544 -7.304 1.00 95.62 343 ILE A C 1
ATOM 2609 O O . ILE A 1 343 ? 2.572 5.080 -7.500 1.00 95.62 343 ILE A O 1
ATOM 2613 N N . SER A 1 344 ? 1.392 3.215 -7.205 1.00 95.56 344 SER A N 1
ATOM 2614 C CA . SER A 1 344 ? 2.528 2.322 -7.460 1.00 95.56 344 SER A CA 1
ATOM 2615 C C . SER A 1 344 ? 2.048 1.004 -8.060 1.00 95.56 344 SER A C 1
ATOM 2617 O O . SER A 1 344 ? 1.419 0.178 -7.382 1.00 95.56 344 SER A O 1
ATOM 2619 N N . ASP A 1 345 ? 2.374 0.797 -9.336 1.00 94.94 345 ASP A N 1
ATOM 2620 C CA . ASP A 1 345 ? 2.038 -0.419 -10.085 1.00 94.94 345 ASP A CA 1
ATOM 2621 C C . ASP A 1 345 ? 2.836 -1.628 -9.589 1.00 94.94 345 ASP A C 1
ATOM 2623 O O . ASP A 1 345 ? 2.304 -2.737 -9.475 1.00 94.94 345 ASP A O 1
ATOM 2627 N N . CYS A 1 346 ? 4.091 -1.396 -9.195 1.00 94.94 346 CYS A N 1
ATOM 2628 C CA . CYS A 1 346 ? 4.929 -2.378 -8.511 1.00 94.94 346 CYS A CA 1
ATOM 2629 C C . CYS A 1 346 ? 4.251 -2.868 -7.223 1.00 94.94 346 CYS A C 1
ATOM 2631 O O . CYS A 1 346 ? 4.162 -4.070 -6.975 1.00 94.94 346 CYS A O 1
ATOM 2633 N N . THR A 1 347 ? 3.695 -1.960 -6.417 1.00 96.31 347 THR A N 1
ATOM 2634 C CA . THR A 1 347 ? 2.988 -2.312 -5.176 1.00 96.31 347 THR A CA 1
ATOM 2635 C C . THR A 1 347 ? 1.667 -3.019 -5.431 1.00 96.31 347 THR A C 1
ATOM 2637 O O . THR A 1 347 ? 1.353 -3.975 -4.719 1.00 96.31 347 THR A O 1
ATOM 2640 N N . ALA A 1 348 ? 0.901 -2.596 -6.440 1.00 95.44 348 ALA A N 1
ATOM 2641 C CA . ALA A 1 348 ? -0.318 -3.291 -6.840 1.00 95.44 348 ALA A CA 1
ATOM 2642 C C . ALA A 1 348 ? -0.017 -4.759 -7.186 1.00 95.44 348 ALA A C 1
ATOM 2644 O O . ALA A 1 348 ? -0.672 -5.660 -6.661 1.00 95.44 348 ALA A O 1
ATOM 2645 N N . LEU A 1 349 ? 1.045 -5.008 -7.958 1.00 94.81 349 LEU A N 1
ATOM 2646 C CA . LEU A 1 349 ? 1.515 -6.355 -8.274 1.00 94.81 349 LEU A CA 1
ATOM 2647 C C . LEU A 1 349 ? 2.033 -7.105 -7.037 1.00 94.81 349 LEU A C 1
ATOM 2649 O O . LEU A 1 349 ? 1.698 -8.277 -6.835 1.00 94.81 349 LEU A O 1
ATOM 2653 N N . SER A 1 350 ? 2.810 -6.447 -6.173 1.00 95.00 350 SER A N 1
ATOM 2654 C CA . SER A 1 350 ? 3.268 -7.051 -4.920 1.00 95.00 350 SER A CA 1
ATOM 2655 C C . SER A 1 350 ? 2.098 -7.454 -4.024 1.00 95.00 350 SER A C 1
ATOM 2657 O O . SER A 1 350 ? 2.208 -8.469 -3.361 1.00 95.00 350 SER A O 1
ATOM 2659 N N . LEU A 1 351 ? 0.977 -6.727 -3.998 1.00 94.44 351 LEU A N 1
ATOM 2660 C CA . LEU A 1 351 ? -0.218 -7.103 -3.222 1.00 94.44 351 LEU A CA 1
ATOM 2661 C C . LEU A 1 351 ? -0.942 -8.336 -3.784 1.00 94.44 351 LEU A C 1
ATOM 2663 O O . LEU A 1 351 ? -1.634 -9.037 -3.042 1.00 94.44 351 LEU A O 1
ATOM 2667 N N . GLU A 1 352 ? -0.809 -8.598 -5.085 1.00 91.56 352 GLU A N 1
ATOM 2668 C CA . GLU A 1 352 ? -1.352 -9.800 -5.722 1.00 91.56 352 GLU A CA 1
ATOM 2669 C C . GLU A 1 352 ? -0.451 -11.019 -5.495 1.00 91.56 352 GLU A C 1
ATOM 2671 O O . GLU A 1 352 ? -0.944 -12.113 -5.214 1.00 91.56 352 GLU A O 1
ATOM 2676 N N . ARG A 1 353 ? 0.872 -10.829 -5.571 1.00 90.06 353 ARG A N 1
ATOM 2677 C CA . ARG A 1 353 ? 1.880 -11.890 -5.385 1.00 90.06 353 ARG A CA 1
ATOM 2678 C C . ARG A 1 353 ? 2.137 -12.209 -3.919 1.00 90.06 353 ARG A C 1
ATOM 2680 O O . ARG A 1 353 ? 2.218 -13.373 -3.521 1.00 90.06 353 ARG A O 1
ATOM 2687 N N . CYS A 1 354 ? 2.292 -11.168 -3.117 1.00 82.88 354 CYS A N 1
ATOM 2688 C CA . CYS A 1 354 ? 2.492 -11.229 -1.684 1.00 82.88 354 CYS A CA 1
ATOM 2689 C C . CYS A 1 354 ? 1.148 -10.954 -1.022 1.00 82.88 354 CYS A C 1
ATOM 2691 O O . CYS A 1 354 ? 0.529 -9.914 -1.219 1.00 82.88 354 CYS A O 1
ATOM 2693 N N . SER A 1 355 ? 0.698 -11.880 -0.179 1.00 82.50 355 SER A N 1
ATOM 2694 C CA . SER A 1 355 ? -0.468 -11.631 0.666 1.00 82.50 355 SER A CA 1
ATOM 2695 C C . SER A 1 355 ? -0.323 -10.290 1.399 1.00 82.50 355 SER A C 1
ATOM 2697 O O . SER A 1 355 ? 0.760 -9.967 1.891 1.00 82.50 355 SER A O 1
ATOM 2699 N N . ILE A 1 356 ? -1.438 -9.579 1.582 1.00 89.75 356 ILE A N 1
ATOM 2700 C CA . ILE A 1 356 ? -1.603 -8.355 2.400 1.00 89.75 356 ILE A CA 1
ATOM 2701 C C . ILE A 1 356 ? -1.040 -8.438 3.834 1.00 89.75 356 ILE A C 1
ATOM 2703 O O . ILE A 1 356 ? -1.120 -7.489 4.606 1.00 89.75 356 ILE A O 1
ATOM 2707 N N . ASN A 1 357 ? -0.554 -9.608 4.241 1.00 88.81 357 ASN A N 1
ATOM 2708 C CA . ASN A 1 357 ? 0.095 -9.846 5.519 1.00 88.81 357 ASN A CA 1
ATOM 2709 C C . ASN A 1 357 ? 1.579 -9.441 5.521 1.00 88.81 357 ASN A C 1
ATOM 2711 O O . ASN A 1 357 ? 2.114 -9.232 6.605 1.00 88.81 357 ASN A O 1
ATOM 2715 N N . HIS A 1 358 ? 2.226 -9.369 4.352 1.00 92.56 358 HIS A N 1
ATOM 2716 C CA . HIS A 1 358 ? 3.684 -9.221 4.214 1.00 92.56 358 HIS A CA 1
ATOM 2717 C C . HIS A 1 358 ? 4.137 -7.874 3.667 1.00 92.56 358 HIS A C 1
ATOM 2719 O O . HIS A 1 358 ? 5.313 -7.541 3.766 1.00 92.56 358 HIS A O 1
ATOM 2725 N N . ILE A 1 359 ? 3.217 -7.096 3.117 1.00 95.69 359 ILE A N 1
ATOM 2726 C CA . ILE A 1 359 ? 3.478 -5.741 2.655 1.00 95.69 359 ILE A CA 1
ATOM 2727 C C . ILE A 1 359 ? 2.562 -4.790 3.419 1.00 95.69 359 ILE A C 1
ATOM 2729 O O . ILE A 1 359 ? 1.381 -5.078 3.619 1.00 95.69 359 ILE A O 1
ATOM 2733 N N . LEU A 1 360 ? 3.122 -3.673 3.871 1.00 97.25 360 LEU A N 1
ATOM 2734 C CA . LEU A 1 360 ? 2.391 -2.537 4.417 1.00 97.25 360 LEU A CA 1
ATOM 2735 C C . LEU A 1 360 ? 2.604 -1.338 3.482 1.00 97.25 360 LEU A C 1
ATOM 2737 O O . LEU A 1 360 ? 3.602 -0.631 3.634 1.00 97.25 360 LEU A O 1
ATOM 2741 N N . PRO A 1 361 ? 1.704 -1.129 2.505 1.00 97.81 361 PRO A N 1
ATOM 2742 C CA . PRO A 1 361 ? 1.763 0.015 1.610 1.00 97.81 361 PRO A CA 1
ATOM 2743 C C . PRO A 1 361 ? 1.440 1.315 2.345 1.00 97.81 361 PRO A C 1
ATOM 2745 O O . PRO A 1 361 ? 0.538 1.350 3.192 1.00 97.81 361 PRO A O 1
ATOM 2748 N N . VAL A 1 362 ? 2.133 2.384 1.972 1.00 98.25 362 VAL A N 1
ATOM 2749 C CA . VAL A 1 362 ? 1.882 3.757 2.407 1.00 98.25 362 VAL A CA 1
ATOM 2750 C C . VAL A 1 362 ? 1.626 4.606 1.167 1.00 98.25 362 VAL A C 1
ATOM 2752 O O . VAL A 1 362 ? 2.505 4.705 0.317 1.00 98.25 362 VAL A O 1
ATOM 2755 N N . TYR A 1 363 ? 0.432 5.189 1.073 1.00 98.12 363 TYR A N 1
ATOM 2756 C CA . TYR A 1 363 ? -0.013 5.996 -0.067 1.00 98.12 363 TYR A CA 1
ATOM 2757 C C . TYR A 1 363 ? -0.401 7.413 0.362 1.00 98.12 363 TYR A C 1
ATOM 2759 O O . TYR A 1 363 ? -0.877 7.625 1.479 1.00 98.12 363 TYR A O 1
ATOM 2767 N N . GLU A 1 364 ? -0.300 8.368 -0.554 1.00 97.75 364 GLU A N 1
ATOM 2768 C CA . GLU A 1 364 ? -0.636 9.775 -0.306 1.00 97.75 364 GLU A CA 1
ATOM 2769 C C . GLU A 1 364 ? -2.114 10.076 -0.553 1.00 97.75 364 GLU A C 1
ATOM 2771 O O . GLU A 1 364 ? -2.799 10.686 0.285 1.00 97.75 364 GLU A O 1
ATOM 2776 N N . LYS A 1 365 ? -2.628 9.587 -1.690 1.00 97.06 365 LYS A N 1
ATOM 2777 C CA . LYS A 1 365 ? -3.974 9.875 -2.196 1.00 97.06 365 LYS A CA 1
ATOM 2778 C C . LYS A 1 365 ? -4.803 8.594 -2.368 1.00 97.06 365 LYS A C 1
ATOM 2780 O O . LYS A 1 365 ? -4.717 7.925 -3.394 1.00 97.06 365 LYS A O 1
ATOM 2785 N N . PRO A 1 366 ? -5.692 8.262 -1.411 1.00 97.06 366 PRO A N 1
ATOM 2786 C CA . PRO A 1 366 ? -6.598 7.115 -1.532 1.00 97.06 366 PRO A CA 1
ATOM 2787 C C . PRO A 1 366 ? -7.494 7.126 -2.778 1.00 97.06 366 PRO A C 1
ATOM 2789 O O . PRO A 1 366 ? -7.886 6.067 -3.264 1.00 97.06 366 PRO A O 1
ATOM 2792 N N . THR A 1 367 ? -7.833 8.313 -3.286 1.00 97.12 367 THR A N 1
ATOM 2793 C CA . THR A 1 367 ? -8.670 8.497 -4.479 1.00 97.12 367 THR A CA 1
ATOM 2794 C C . THR A 1 367 ? -8.007 7.930 -5.731 1.00 97.12 367 THR A C 1
ATOM 2796 O O . THR A 1 367 ? -8.671 7.223 -6.489 1.00 97.12 367 THR A O 1
ATOM 2799 N N . ALA A 1 368 ? -6.695 8.128 -5.885 1.00 96.12 368 ALA A N 1
ATOM 2800 C CA . ALA A 1 368 ? -5.905 7.615 -7.004 1.00 96.12 368 ALA A CA 1
ATOM 2801 C C . ALA A 1 368 ? -5.896 6.074 -7.059 1.00 96.12 368 ALA A C 1
ATOM 2803 O O . ALA A 1 368 ? -5.906 5.467 -8.127 1.00 96.12 368 ALA A O 1
ATOM 2804 N N . ILE A 1 369 ? -5.993 5.421 -5.896 1.00 96.31 369 ILE A N 1
ATOM 2805 C CA . ILE A 1 369 ? -5.999 3.959 -5.757 1.00 96.31 369 ILE A CA 1
ATOM 2806 C C . ILE A 1 369 ? -7.376 3.379 -5.392 1.00 96.31 369 ILE A C 1
ATOM 2808 O O . ILE A 1 369 ? -7.462 2.238 -4.933 1.00 96.31 369 ILE A O 1
ATOM 2812 N N . LYS A 1 370 ? -8.484 4.108 -5.610 1.00 96.88 370 LYS A N 1
ATOM 2813 C CA . LYS A 1 370 ? -9.849 3.705 -5.191 1.00 96.88 370 LYS A CA 1
ATOM 2814 C C . LYS A 1 370 ? -10.217 2.286 -5.642 1.00 96.88 370 LYS A C 1
ATOM 2816 O O . LYS A 1 370 ? -10.781 1.514 -4.862 1.00 96.88 370 LYS A O 1
ATOM 2821 N N . ARG A 1 371 ? -9.864 1.915 -6.881 1.00 95.94 371 ARG A N 1
ATOM 2822 C CA . ARG A 1 371 ? -10.108 0.569 -7.441 1.00 95.94 371 ARG A CA 1
ATOM 2823 C C . ARG A 1 371 ? -9.317 -0.511 -6.698 1.00 95.94 371 ARG A C 1
ATOM 2825 O O . ARG A 1 371 ? -9.902 -1.510 -6.274 1.00 95.94 371 ARG A O 1
ATOM 2832 N N . LEU A 1 372 ? -8.020 -0.284 -6.478 1.00 95.69 372 LEU A N 1
ATOM 2833 C CA . LEU A 1 372 ? -7.147 -1.190 -5.728 1.00 95.69 372 LEU A CA 1
ATOM 2834 C C . LEU A 1 372 ? -7.628 -1.338 -4.281 1.00 95.69 372 LEU A C 1
ATOM 2836 O O . LEU A 1 372 ? -7.767 -2.458 -3.787 1.00 95.69 372 LEU A O 1
ATOM 2840 N N . VAL A 1 373 ? -7.971 -0.226 -3.624 1.00 96.50 373 VAL A N 1
ATOM 2841 C CA . VAL A 1 373 ? -8.483 -0.232 -2.254 1.00 96.50 373 VAL A CA 1
ATOM 2842 C C . VAL A 1 373 ? -9.780 -1.023 -2.178 1.00 96.50 373 VAL A C 1
ATOM 2844 O O . VAL A 1 373 ? -9.869 -1.925 -1.348 1.00 96.50 373 VAL A O 1
ATOM 2847 N N . LYS A 1 374 ? -10.758 -0.781 -3.061 1.00 96.44 374 LYS A N 1
ATOM 2848 C CA . LYS A 1 374 ? -12.023 -1.537 -3.091 1.00 96.44 374 LYS A CA 1
ATOM 2849 C C . LYS A 1 374 ? -11.779 -3.042 -3.270 1.00 96.44 374 LYS A C 1
ATOM 2851 O O . LYS A 1 374 ? -12.347 -3.833 -2.513 1.00 96.44 374 LYS A O 1
ATOM 2856 N N . LYS A 1 375 ? -10.892 -3.433 -4.196 1.00 95.31 375 LYS A N 1
ATOM 2857 C CA . LYS A 1 375 ? -10.520 -4.835 -4.473 1.00 95.31 375 LYS A CA 1
ATOM 2858 C C . LYS A 1 375 ? -9.862 -5.499 -3.256 1.00 95.31 375 LYS A C 1
ATOM 2860 O O . LYS A 1 375 ? -10.363 -6.501 -2.746 1.00 95.31 375 LYS A O 1
ATOM 2865 N N . VAL A 1 376 ? -8.773 -4.924 -2.748 1.00 94.62 376 VAL A N 1
ATOM 2866 C CA . VAL A 1 376 ? -7.915 -5.543 -1.721 1.00 94.62 376 VAL A CA 1
ATOM 2867 C C . VAL A 1 376 ? -8.536 -5.465 -0.322 1.00 94.62 376 VAL A C 1
ATOM 2869 O O . VAL A 1 376 ? -8.501 -6.442 0.431 1.00 94.62 376 VAL A O 1
ATOM 2872 N N . SER A 1 377 ? -9.187 -4.349 0.024 1.00 93.88 377 SER A N 1
ATOM 2873 C CA . SER A 1 377 ? -9.889 -4.193 1.310 1.00 93.88 377 SER A CA 1
ATOM 2874 C C . SER A 1 377 ? -11.204 -4.975 1.392 1.00 93.88 377 SER A C 1
ATOM 2876 O O . SER A 1 377 ? -11.817 -5.031 2.464 1.00 93.88 377 SER A O 1
ATOM 2878 N N . ARG A 1 378 ? -11.649 -5.584 0.281 1.00 94.50 378 ARG A N 1
ATOM 2879 C CA . ARG A 1 378 ? -12.973 -6.208 0.124 1.00 94.50 378 ARG A CA 1
ATOM 2880 C C . ARG A 1 378 ? -14.095 -5.218 0.436 1.00 94.50 378 ARG A C 1
ATOM 2882 O O . ARG A 1 378 ? -14.957 -5.509 1.269 1.00 94.50 378 ARG A O 1
ATOM 2889 N N . ASP A 1 379 ? -14.046 -4.061 -0.218 1.00 95.19 379 ASP A N 1
ATOM 2890 C CA . ASP A 1 379 ? -15.000 -2.957 -0.070 1.00 95.19 379 ASP A CA 1
ATOM 2891 C C . ASP A 1 379 ? -15.024 -2.369 1.359 1.00 95.19 379 ASP A C 1
ATOM 2893 O O . ASP A 1 379 ? -16.057 -2.279 2.022 1.00 95.19 379 ASP A O 1
ATOM 2897 N N . GLY A 1 380 ? -13.839 -2.030 1.873 1.00 93.00 380 GLY A N 1
ATOM 2898 C CA . GLY A 1 380 ? -13.633 -1.405 3.182 1.00 93.00 380 GLY A CA 1
ATOM 2899 C C . GLY A 1 380 ? -13.878 -2.334 4.374 1.00 93.00 380 GLY A C 1
ATOM 2900 O O . GLY A 1 380 ? -14.106 -1.878 5.490 1.00 93.00 380 GLY A O 1
ATOM 2901 N N . LYS A 1 381 ? -13.833 -3.657 4.172 1.00 90.75 381 LYS A N 1
ATOM 2902 C CA . LYS A 1 381 ? -13.927 -4.646 5.263 1.00 90.75 381 LYS A CA 1
ATOM 2903 C C . LYS A 1 381 ? -12.592 -4.857 5.972 1.00 90.75 381 LYS A C 1
ATOM 2905 O O . LYS A 1 381 ? -12.584 -5.338 7.107 1.00 90.75 381 LYS A O 1
ATOM 2910 N N . LEU A 1 382 ? -11.479 -4.547 5.308 1.00 91.1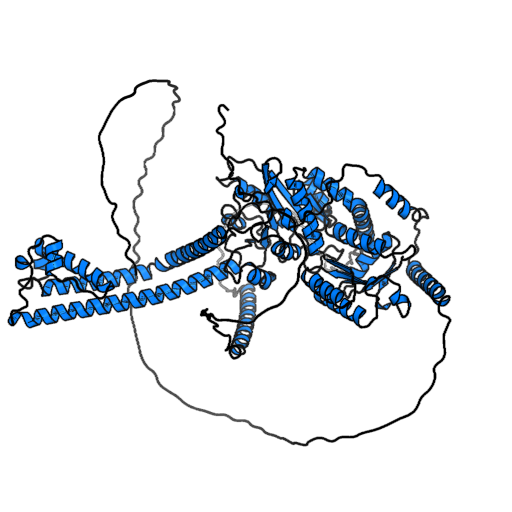2 382 LEU A N 1
ATOM 2911 C CA . LEU A 1 382 ? -10.138 -4.805 5.806 1.00 91.12 382 LEU A CA 1
ATOM 2912 C C . LEU A 1 382 ? -9.152 -3.679 5.471 1.00 91.12 382 LEU A C 1
ATOM 2914 O O . LEU A 1 382 ? -8.862 -3.433 4.307 1.00 91.12 382 LEU A O 1
ATOM 2918 N N . ALA A 1 383 ? -8.566 -3.072 6.502 1.00 94.06 383 ALA A N 1
ATOM 2919 C CA . ALA A 1 383 ? -7.419 -2.183 6.347 1.00 94.06 383 ALA A CA 1
ATOM 2920 C C . ALA A 1 383 ? -6.168 -2.968 5.926 1.00 94.06 383 ALA A C 1
ATOM 2922 O O . ALA A 1 383 ? -5.805 -3.949 6.585 1.00 94.06 383 ALA A O 1
ATOM 2923 N N . PHE A 1 384 ? -5.513 -2.521 4.855 1.00 95.19 384 PHE A N 1
ATOM 2924 C CA . PHE A 1 384 ? -4.270 -3.115 4.346 1.00 95.19 384 PHE A CA 1
ATOM 2925 C C . PHE A 1 384 ? -3.166 -2.085 4.073 1.00 95.19 384 PHE A C 1
ATOM 2927 O O . PHE A 1 384 ? -2.006 -2.473 4.066 1.00 95.19 384 PHE A O 1
ATOM 2934 N N . TYR A 1 385 ? -3.503 -0.802 3.913 1.00 97.62 385 TYR A N 1
ATOM 2935 C CA . TYR A 1 385 ? -2.555 0.283 3.658 1.00 97.62 385 TYR A CA 1
ATOM 2936 C C . TYR A 1 385 ? -2.695 1.405 4.693 1.00 97.62 385 TYR A C 1
ATOM 2938 O O . TYR A 1 385 ? -3.661 1.439 5.461 1.00 97.62 385 TYR A O 1
ATOM 2946 N N . TRP A 1 386 ? -1.721 2.307 4.711 1.00 97.88 386 TRP A N 1
ATOM 2947 C CA . TRP A 1 386 ? -1.715 3.516 5.526 1.00 97.88 386 TRP A CA 1
ATOM 2948 C C . TRP A 1 386 ? -1.674 4.760 4.645 1.00 97.88 386 TRP A C 1
ATOM 2950 O O . TRP A 1 386 ? -1.041 4.738 3.589 1.00 97.88 386 TRP A O 1
ATOM 2960 N N . ARG A 1 387 ? -2.339 5.837 5.069 1.00 97.75 387 ARG A N 1
ATOM 2961 C CA . ARG A 1 387 ? -2.272 7.119 4.368 1.00 97.75 387 ARG A CA 1
ATOM 2962 C C . ARG A 1 387 ? -1.282 8.063 5.045 1.00 97.75 387 ARG A C 1
ATOM 2964 O O . ARG A 1 387 ? -1.418 8.322 6.236 1.00 97.75 387 ARG A O 1
ATOM 2971 N N . VAL A 1 388 ? -0.368 8.636 4.267 1.00 98.00 388 VAL A N 1
ATOM 2972 C CA . VAL A 1 388 ? 0.471 9.775 4.674 1.00 98.00 388 VAL A CA 1
ATOM 2973 C C . VAL A 1 388 ? 0.397 10.819 3.567 1.00 98.00 388 VAL A C 1
ATOM 2975 O O . VAL A 1 388 ? 0.886 10.533 2.485 1.00 98.00 388 VAL A O 1
ATOM 2978 N N . PRO A 1 389 ? -0.248 11.979 3.776 1.00 97.00 389 PRO A N 1
ATOM 2979 C CA . PRO A 1 389 ? -0.296 13.031 2.763 1.00 97.00 389 PRO A CA 1
ATOM 2980 C C . PRO A 1 389 ? 1.096 13.488 2.288 1.00 97.00 389 PRO A C 1
ATOM 2982 O O . PRO A 1 389 ? 2.057 13.495 3.060 1.00 97.00 389 PRO A O 1
ATOM 2985 N N . ALA A 1 390 ? 1.180 13.928 1.029 1.00 95.88 390 ALA A N 1
ATOM 2986 C CA . ALA A 1 390 ? 2.388 14.537 0.475 1.00 95.88 390 ALA A CA 1
ATOM 2987 C C . ALA A 1 390 ? 2.887 15.689 1.369 1.00 95.88 390 ALA A C 1
ATOM 2989 O O . ALA A 1 390 ? 2.090 16.489 1.869 1.00 95.88 390 ALA A O 1
ATOM 2990 N N . GLY A 1 391 ? 4.200 15.761 1.603 1.00 96.00 391 GLY A N 1
ATOM 2991 C CA . GLY A 1 391 ? 4.823 16.778 2.454 1.00 96.00 391 GLY A CA 1
ATOM 2992 C C . GLY A 1 391 ? 4.641 16.590 3.968 1.00 96.00 391 GLY A C 1
ATOM 2993 O O . GLY A 1 391 ? 5.213 17.358 4.743 1.00 96.00 391 GLY A O 1
ATOM 2994 N N . THR A 1 392 ? 3.898 15.575 4.435 1.00 97.62 392 THR A N 1
ATOM 2995 C CA . THR A 1 392 ? 3.731 15.295 5.878 1.00 97.62 392 THR A CA 1
ATOM 2996 C C . THR A 1 392 ? 4.506 14.066 6.360 1.00 97.62 392 THR A C 1
ATOM 2998 O O . THR A 1 392 ? 4.376 13.678 7.525 1.00 97.62 392 THR A O 1
ATOM 3001 N N . TYR A 1 393 ? 5.368 13.472 5.524 1.00 97.62 393 TYR A N 1
ATOM 3002 C CA . TYR A 1 393 ? 6.202 12.316 5.891 1.00 97.62 393 TYR A CA 1
ATOM 3003 C C . TYR A 1 393 ? 7.150 12.598 7.063 1.00 97.62 393 TYR A C 1
ATOM 3005 O O . TYR A 1 393 ? 7.510 11.678 7.796 1.00 97.62 393 TYR A O 1
ATOM 3013 N N . GLY A 1 394 ? 7.524 13.861 7.277 1.00 97.12 394 GLY A N 1
ATOM 3014 C CA . GLY A 1 394 ? 8.341 14.297 8.410 1.00 97.12 394 GLY A CA 1
ATOM 3015 C C . GLY A 1 394 ? 7.598 14.528 9.723 1.00 97.12 394 GLY A C 1
ATOM 3016 O O . GLY A 1 394 ? 8.248 14.768 10.737 1.00 97.12 394 GLY A O 1
ATOM 3017 N N . GLN A 1 395 ? 6.264 14.497 9.715 1.00 97.19 395 GLN A N 1
ATOM 3018 C CA . GLN A 1 395 ? 5.448 14.808 10.887 1.00 97.19 395 GLN A CA 1
ATOM 3019 C C . GLN A 1 395 ? 5.213 13.539 11.721 1.00 97.19 395 GLN A C 1
ATOM 3021 O O . GLN A 1 395 ? 4.694 12.557 11.183 1.00 97.19 395 GLN A O 1
ATOM 3026 N N . PRO A 1 396 ? 5.569 13.513 13.020 1.00 95.25 396 PRO A N 1
ATOM 3027 C CA . PRO A 1 396 ? 5.323 12.366 13.899 1.00 95.25 396 PRO A CA 1
ATOM 3028 C C . PRO A 1 396 ? 3.861 11.896 13.920 1.00 95.25 396 PRO A C 1
ATOM 3030 O O . PRO A 1 396 ? 3.593 10.693 13.971 1.00 95.25 396 PRO A O 1
ATOM 3033 N N . GLU A 1 397 ? 2.920 12.833 13.828 1.00 95.44 397 GLU A N 1
ATOM 3034 C CA . GLU A 1 397 ? 1.473 12.609 13.866 1.00 95.44 397 GLU A CA 1
ATOM 3035 C C . GLU A 1 397 ? 0.997 11.753 12.682 1.00 95.44 397 GLU A C 1
ATOM 3037 O O . GLU A 1 397 ? 0.089 10.933 12.835 1.00 95.44 397 GLU A O 1
ATOM 3042 N N . SER A 1 398 ? 1.666 11.860 11.525 1.00 96.19 398 SER A N 1
ATOM 3043 C CA . SER A 1 398 ? 1.412 11.019 10.344 1.00 96.19 398 SER A CA 1
ATOM 3044 C C . SER A 1 398 ? 1.686 9.533 10.602 1.00 96.19 398 SER A C 1
ATOM 3046 O O . SER A 1 398 ? 1.196 8.675 9.868 1.00 96.19 398 SER A O 1
ATOM 3048 N N . TRP A 1 399 ? 2.468 9.205 11.636 1.00 95.62 399 TRP A N 1
ATOM 3049 C CA . TRP A 1 399 ? 2.951 7.850 11.910 1.00 95.62 399 TRP A CA 1
ATOM 3050 C C . TRP A 1 399 ? 2.456 7.273 13.233 1.00 95.62 399 TRP A C 1
ATOM 3052 O O . TRP A 1 399 ? 2.431 6.051 13.377 1.00 95.62 399 TRP A O 1
ATOM 3062 N N . GLU A 1 400 ? 2.032 8.110 14.182 1.00 89.31 400 GLU A N 1
ATOM 3063 C CA . GLU A 1 400 ? 1.697 7.717 15.558 1.00 89.31 400 GLU A CA 1
ATOM 3064 C C . GLU A 1 400 ? 0.717 6.534 15.626 1.00 89.31 400 GLU A C 1
ATOM 3066 O O . GLU A 1 400 ? 0.893 5.593 16.397 1.00 89.31 400 GLU A O 1
ATOM 3071 N N . GLN A 1 401 ? -0.318 6.535 14.784 1.00 89.19 401 GLN A N 1
ATOM 3072 C CA . GLN A 1 401 ? -1.315 5.462 14.795 1.00 89.19 401 GLN A CA 1
ATOM 3073 C C . GLN A 1 401 ? -0.848 4.186 14.088 1.00 89.19 401 GLN A C 1
ATOM 3075 O O . GLN A 1 401 ? -1.340 3.094 14.405 1.00 89.19 401 GLN A O 1
ATOM 3080 N N . LEU A 1 402 ? 0.068 4.309 13.126 1.00 91.44 402 LEU A N 1
ATOM 3081 C CA . LEU A 1 402 ? 0.648 3.175 12.417 1.00 91.44 402 LEU A CA 1
ATOM 3082 C C . LEU A 1 402 ? 1.652 2.454 13.315 1.00 91.44 402 LEU A C 1
ATOM 3084 O O . LEU A 1 402 ? 1.596 1.233 13.503 1.00 91.44 402 LEU A O 1
ATOM 3088 N N . VAL A 1 403 ? 2.559 3.228 13.897 1.00 87.81 403 VAL A N 1
ATOM 3089 C CA . VAL A 1 403 ? 3.683 2.762 14.692 1.00 87.81 403 VAL A CA 1
ATOM 3090 C C . VAL A 1 403 ? 3.168 2.402 16.092 1.00 87.81 403 VAL A C 1
ATOM 3092 O O . VAL A 1 403 ? 2.821 3.252 16.894 1.00 87.81 403 VAL A O 1
ATOM 3095 N N . GLY A 1 404 ? 3.044 1.102 16.373 1.00 81.00 404 GLY A N 1
ATOM 3096 C CA . GLY A 1 404 ? 2.497 0.563 17.630 1.00 81.00 404 GLY A CA 1
ATOM 3097 C C . GLY A 1 404 ? 1.272 -0.326 17.430 1.00 81.00 404 GLY A C 1
ATOM 3098 O O . GLY A 1 404 ? 1.034 -1.252 18.207 1.00 81.00 404 GLY A O 1
ATOM 3099 N N . ARG A 1 405 ? 0.529 -0.126 16.335 1.00 87.56 405 ARG A N 1
ATOM 3100 C CA . ARG A 1 405 ? -0.558 -1.031 15.907 1.00 87.56 405 ARG A CA 1
ATOM 3101 C C . ARG A 1 405 ? -0.121 -1.957 14.777 1.00 87.56 405 ARG A C 1
ATOM 3103 O O . ARG A 1 405 ? -0.453 -3.147 14.772 1.00 87.56 405 ARG A O 1
ATOM 3110 N N . SER A 1 406 ? 0.631 -1.393 13.842 1.00 91.12 406 SER A N 1
ATOM 3111 C CA . SER A 1 406 ? 1.029 -1.994 12.572 1.00 91.12 406 SER A CA 1
ATOM 3112 C C . SER A 1 406 ? 2.535 -2.170 12.449 1.00 91.12 406 SER A C 1
ATOM 3114 O O . SER A 1 406 ? 3.010 -2.605 11.416 1.00 91.12 406 SER A O 1
ATOM 3116 N N . ILE A 1 407 ? 3.314 -1.844 13.469 1.00 94.31 407 ILE A N 1
ATOM 3117 C CA . ILE A 1 407 ? 4.731 -2.200 13.511 1.00 94.31 407 ILE A CA 1
ATOM 3118 C C . ILE A 1 407 ? 4.978 -2.723 14.911 1.00 94.31 407 ILE A C 1
ATOM 3120 O O . ILE A 1 407 ? 5.000 -1.959 15.870 1.00 94.31 407 ILE A O 1
ATOM 3124 N N . THR A 1 408 ? 5.077 -4.043 15.024 1.00 94.06 408 THR A N 1
ATOM 3125 C CA . THR A 1 408 ? 5.394 -4.743 16.273 1.00 94.06 408 THR A CA 1
ATOM 3126 C C . THR A 1 408 ? 6.687 -5.532 16.089 1.00 94.06 408 THR A C 1
ATOM 3128 O O . THR A 1 408 ? 7.104 -5.781 14.954 1.00 94.06 408 THR A O 1
ATOM 3131 N N . PRO A 1 409 ? 7.327 -6.024 17.156 1.00 94.12 409 PRO A N 1
ATOM 3132 C CA . PRO A 1 409 ? 8.532 -6.823 16.993 1.00 94.12 409 PRO A CA 1
ATOM 3133 C C . PRO A 1 409 ? 8.351 -8.054 16.096 1.00 94.12 409 PRO A C 1
ATOM 3135 O O . PRO A 1 409 ? 9.308 -8.493 15.464 1.00 94.12 409 PRO A O 1
ATOM 3138 N N . ASN A 1 410 ? 7.148 -8.638 16.050 1.00 92.69 410 ASN A N 1
ATOM 3139 C CA . ASN A 1 410 ? 6.846 -9.793 15.198 1.00 92.69 410 ASN A CA 1
ATOM 3140 C C . ASN A 1 410 ? 6.645 -9.417 13.730 1.00 92.69 410 ASN A C 1
ATOM 3142 O O . ASN A 1 410 ? 6.661 -10.311 12.889 1.00 92.69 410 ASN A O 1
ATOM 3146 N N . SER A 1 411 ? 6.483 -8.125 13.451 1.00 94.12 411 SER A N 1
ATOM 3147 C CA . SER A 1 411 ? 6.385 -7.608 12.096 1.00 94.12 411 SER A CA 1
ATOM 3148 C C . SER A 1 411 ? 7.720 -7.445 11.387 1.00 94.12 411 SER A C 1
ATOM 3150 O O . SER A 1 411 ? 7.749 -7.386 10.165 1.00 94.12 411 SER A O 1
ATOM 3152 N N . LEU A 1 412 ? 8.824 -7.415 12.137 1.00 96.31 412 LEU A N 1
ATOM 3153 C CA . LEU A 1 412 ? 10.160 -7.306 11.564 1.00 96.31 412 LEU A CA 1
ATOM 3154 C C . LEU A 1 412 ? 10.527 -8.567 10.779 1.00 96.31 412 LEU A C 1
ATOM 3156 O O . LEU A 1 412 ? 10.276 -9.683 11.246 1.00 96.31 412 LEU A O 1
ATOM 3160 N N . LEU A 1 413 ? 11.185 -8.389 9.633 1.00 96.00 413 LEU A N 1
ATOM 3161 C CA . LEU A 1 413 ? 11.737 -9.499 8.865 1.00 96.00 413 LEU A CA 1
ATOM 3162 C C . LEU A 1 413 ? 12.801 -10.220 9.692 1.00 96.00 413 LEU A C 1
ATOM 3164 O O . LEU A 1 413 ? 13.572 -9.587 10.418 1.00 96.00 413 LEU A O 1
ATOM 3168 N N . ARG A 1 414 ? 12.863 -11.546 9.570 1.00 95.56 414 ARG A N 1
ATOM 3169 C CA . ARG A 1 414 ? 13.915 -12.346 10.200 1.00 95.56 414 ARG A CA 1
ATOM 3170 C C . ARG A 1 414 ? 14.945 -12.770 9.177 1.00 95.56 414 ARG A C 1
ATOM 3172 O O . ARG A 1 414 ? 14.597 -13.268 8.106 1.00 95.56 414 ARG A O 1
ATOM 3179 N N . THR A 1 415 ? 16.209 -12.610 9.534 1.00 95.81 415 THR A N 1
ATOM 3180 C CA . THR A 1 415 ? 17.302 -13.186 8.760 1.00 95.81 415 THR A CA 1
ATOM 3181 C C . THR A 1 415 ? 17.521 -14.653 9.107 1.00 95.81 415 THR A C 1
ATOM 3183 O O . THR A 1 415 ? 16.984 -15.172 10.090 1.00 95.81 415 THR A O 1
ATOM 3186 N N . LYS A 1 416 ? 18.355 -15.328 8.317 1.00 94.31 416 LYS A N 1
ATOM 3187 C CA . LYS A 1 416 ? 18.778 -16.711 8.531 1.00 94.31 416 LYS A CA 1
ATOM 3188 C C . LYS A 1 416 ? 19.483 -16.900 9.880 1.00 94.31 416 LYS A C 1
ATOM 3190 O O . LYS A 1 416 ? 19.296 -17.935 10.513 1.00 94.31 416 LYS A O 1
ATOM 3195 N N . SER A 1 417 ? 20.236 -15.904 10.343 1.00 95.50 417 SER A N 1
ATOM 3196 C CA . SER A 1 417 ? 20.861 -15.866 11.672 1.00 95.50 417 SER A CA 1
ATOM 3197 C C . SER A 1 417 ? 19.887 -15.519 12.806 1.00 95.50 417 SER A C 1
ATOM 3199 O O . SER A 1 417 ? 20.253 -15.589 13.977 1.00 95.50 417 SER A O 1
ATOM 3201 N N . GLY A 1 418 ? 18.640 -15.162 12.487 1.00 95.06 418 GLY A N 1
ATOM 3202 C CA . GLY A 1 418 ? 17.610 -14.789 13.455 1.00 95.06 418 GLY A CA 1
ATOM 3203 C C . GLY A 1 418 ? 17.608 -13.309 13.848 1.00 95.06 418 GLY A C 1
ATOM 3204 O O . GLY A 1 418 ? 16.806 -12.925 14.708 1.00 95.06 418 GLY A O 1
ATOM 3205 N N . ARG A 1 419 ? 18.448 -12.469 13.219 1.00 95.62 419 ARG A N 1
ATOM 3206 C CA . ARG A 1 419 ? 18.400 -11.008 13.392 1.00 95.62 419 ARG A CA 1
ATOM 3207 C C . ARG A 1 419 ? 17.060 -10.470 12.902 1.00 95.62 419 ARG A C 1
ATOM 3209 O O . ARG A 1 419 ? 16.459 -11.018 11.978 1.00 95.62 419 ARG A O 1
ATOM 3216 N N . ARG A 1 420 ? 16.583 -9.400 13.541 1.00 96.44 420 ARG A N 1
ATOM 3217 C CA . ARG A 1 420 ? 15.340 -8.723 13.160 1.00 96.44 420 ARG A CA 1
ATOM 3218 C C . ARG A 1 420 ? 15.652 -7.453 12.387 1.00 96.44 420 ARG A C 1
ATOM 3220 O O . ARG A 1 420 ? 16.485 -6.665 12.831 1.00 96.44 420 ARG A O 1
ATOM 3227 N N . ILE A 1 421 ? 14.958 -7.267 11.271 1.00 97.81 421 ILE A N 1
ATOM 3228 C CA . ILE A 1 421 ? 15.166 -6.151 10.354 1.00 97.81 421 ILE A CA 1
ATOM 3229 C C . ILE A 1 421 ? 13.850 -5.405 10.143 1.00 97.81 421 ILE A C 1
ATOM 3231 O O . ILE A 1 421 ? 12.843 -6.000 9.752 1.00 97.81 421 ILE A O 1
ATOM 3235 N N . LEU A 1 422 ? 13.870 -4.098 10.389 1.00 97.94 422 LEU A N 1
ATOM 3236 C CA . LEU A 1 422 ? 12.854 -3.165 9.918 1.00 97.94 422 LEU A CA 1
ATOM 3237 C C . LEU A 1 422 ? 13.175 -2.827 8.461 1.00 97.94 422 LEU A C 1
ATOM 3239 O O . LEU A 1 422 ? 14.121 -2.098 8.189 1.00 97.94 422 LEU A O 1
ATOM 3243 N N . HIS A 1 423 ? 12.436 -3.425 7.531 1.00 98.31 423 HIS A N 1
ATOM 3244 C CA . HIS A 1 423 ? 12.681 -3.267 6.100 1.00 98.31 423 HIS A CA 1
ATOM 3245 C C . HIS A 1 423 ? 11.703 -2.243 5.522 1.00 98.31 423 HIS A C 1
ATOM 3247 O O . HIS A 1 423 ? 10.487 -2.452 5.588 1.00 98.31 423 HIS A O 1
ATOM 3253 N N . ILE A 1 424 ? 12.236 -1.145 4.990 1.00 98.56 424 ILE A N 1
ATOM 3254 C CA . ILE A 1 424 ? 11.473 -0.031 4.432 1.00 98.56 424 ILE A CA 1
ATOM 3255 C C . ILE A 1 424 ? 11.948 0.201 3.000 1.00 98.56 424 ILE A C 1
ATOM 3257 O O . ILE A 1 424 ? 13.138 0.369 2.752 1.00 98.56 424 ILE A O 1
ATOM 3261 N N . GLU A 1 425 ? 11.007 0.214 2.070 1.00 98.62 425 GLU A N 1
ATOM 3262 C CA . GLU A 1 425 ? 11.238 0.438 0.648 1.00 98.62 425 GLU A CA 1
ATOM 3263 C C . GLU A 1 425 ? 10.563 1.748 0.239 1.00 98.62 425 GLU A C 1
ATOM 3265 O O . GLU A 1 425 ? 9.427 2.005 0.633 1.00 98.62 425 GLU A O 1
ATOM 3270 N N . ALA A 1 426 ? 11.243 2.568 -0.548 1.00 98.31 426 ALA A N 1
ATOM 3271 C CA . ALA A 1 426 ? 10.665 3.708 -1.240 1.00 98.31 426 ALA A CA 1
ATOM 3272 C C . ALA A 1 426 ? 10.573 3.370 -2.725 1.00 98.31 426 ALA A C 1
ATOM 3274 O O . ALA A 1 426 ? 11.596 3.104 -3.356 1.00 98.31 426 ALA A O 1
ATOM 3275 N N . ASP A 1 427 ? 9.354 3.350 -3.253 1.00 97.25 427 ASP A N 1
ATOM 3276 C CA . ASP A 1 427 ? 9.093 3.283 -4.683 1.00 97.25 427 ASP A CA 1
ATOM 3277 C C . ASP A 1 427 ? 8.874 4.709 -5.191 1.00 97.25 427 ASP A C 1
ATOM 3279 O O . ASP A 1 427 ? 7.795 5.276 -5.047 1.00 97.25 427 ASP A O 1
ATOM 3283 N N . ALA A 1 428 ? 9.949 5.300 -5.703 1.00 95.25 428 ALA A N 1
ATOM 3284 C CA . ALA A 1 428 ? 9.995 6.630 -6.298 1.00 95.25 428 ALA A CA 1
ATOM 3285 C C . ALA A 1 428 ? 10.011 6.536 -7.835 1.00 95.25 428 ALA A C 1
ATOM 3287 O O . ALA A 1 428 ? 10.726 7.272 -8.518 1.00 95.25 428 ALA A O 1
ATOM 3288 N N . THR A 1 429 ? 9.281 5.557 -8.373 1.00 93.19 429 THR A N 1
ATOM 3289 C CA . THR A 1 429 ? 9.004 5.427 -9.806 1.00 93.19 429 THR A CA 1
ATOM 3290 C C . THR A 1 429 ? 7.627 6.003 -10.117 1.00 93.19 429 THR A C 1
ATOM 3292 O O . THR A 1 429 ? 6.783 6.106 -9.231 1.00 93.19 429 THR A O 1
ATOM 3295 N N . ASN A 1 430 ? 7.409 6.389 -11.372 1.00 89.19 430 ASN A N 1
ATOM 3296 C CA . ASN A 1 430 ? 6.139 6.967 -11.804 1.00 89.19 430 ASN A CA 1
ATOM 3297 C C . ASN A 1 430 ? 5.270 5.893 -12.446 1.00 89.19 430 ASN A C 1
ATOM 3299 O O . ASN A 1 430 ? 5.747 5.136 -13.299 1.00 89.19 430 ASN A O 1
ATOM 3303 N N . SER A 1 431 ? 3.993 5.855 -12.070 1.00 84.81 431 SER A N 1
ATOM 3304 C CA . SER A 1 431 ? 3.010 4.991 -12.730 1.00 84.81 431 SER A CA 1
ATOM 3305 C C . SER A 1 431 ? 2.844 5.388 -14.206 1.00 84.81 431 SER A C 1
ATOM 3307 O O . SER A 1 431 ? 2.870 6.573 -14.528 1.00 84.81 431 SER A O 1
ATOM 3309 N N . GLU A 1 432 ? 2.720 4.397 -15.099 1.00 85.50 432 GLU A N 1
ATOM 3310 C CA . GLU A 1 432 ? 2.574 4.567 -16.570 1.00 85.50 432 GLU A CA 1
ATOM 3311 C C . GLU A 1 432 ? 3.718 5.350 -17.264 1.00 85.50 432 GLU A C 1
ATOM 3313 O O . GLU A 1 432 ? 3.600 5.773 -18.411 1.00 85.50 432 GLU A O 1
ATOM 3318 N N . HIS A 1 433 ? 4.847 5.556 -16.577 1.00 84.56 433 HIS A N 1
ATOM 3319 C CA . HIS A 1 433 ? 5.994 6.303 -17.101 1.00 84.56 433 HIS A CA 1
ATOM 3320 C C . HIS A 1 433 ? 7.341 5.685 -16.708 1.00 84.56 433 HIS A C 1
ATOM 3322 O O . HIS A 1 433 ? 8.382 6.326 -16.850 1.00 84.56 433 HIS A O 1
ATOM 3328 N N . ALA A 1 434 ? 7.370 4.444 -16.220 1.00 77.06 434 ALA A N 1
ATOM 3329 C CA . ALA A 1 434 ? 8.608 3.822 -15.758 1.00 77.06 434 ALA A CA 1
ATOM 3330 C C . ALA A 1 434 ? 9.579 3.526 -16.913 1.00 77.06 434 ALA A C 1
ATOM 3332 O O . ALA A 1 434 ? 10.793 3.454 -16.715 1.00 77.06 434 ALA A O 1
ATOM 3333 N N . VAL A 1 435 ? 9.049 3.363 -18.126 1.00 75.06 435 VAL A N 1
ATOM 3334 C CA . VAL A 1 435 ? 9.826 3.162 -19.359 1.00 75.06 435 VAL A CA 1
ATOM 3335 C C . VAL A 1 435 ? 10.318 4.487 -19.956 1.00 75.06 435 VAL A C 1
ATOM 3337 O O . VAL A 1 435 ? 11.194 4.507 -20.823 1.00 75.06 435 VAL A O 1
ATOM 3340 N N . ALA A 1 436 ? 9.806 5.618 -19.482 1.00 72.44 436 ALA A N 1
ATOM 3341 C CA . ALA A 1 436 ? 10.240 6.906 -19.964 1.00 72.44 436 ALA A CA 1
ATOM 3342 C C . ALA A 1 436 ? 11.594 7.265 -19.349 1.00 72.44 436 ALA A C 1
ATOM 3344 O O . ALA A 1 436 ? 11.682 7.734 -18.221 1.00 72.44 436 ALA A O 1
ATOM 3345 N N . PHE A 1 437 ? 12.672 7.042 -20.103 1.00 74.69 437 PHE A N 1
ATOM 3346 C CA . PHE A 1 437 ? 14.058 7.223 -19.653 1.00 74.69 437 PHE A CA 1
ATOM 3347 C C . PHE A 1 437 ? 14.481 8.695 -19.398 1.00 74.69 437 PHE A C 1
ATOM 3349 O O . PHE A 1 437 ? 15.623 9.072 -19.680 1.00 74.69 437 PHE A O 1
ATOM 3356 N N . ARG A 1 438 ? 13.587 9.554 -18.890 1.00 74.06 438 ARG A N 1
ATOM 3357 C CA . ARG A 1 438 ? 13.793 10.987 -18.628 1.00 74.06 438 ARG A CA 1
ATOM 3358 C C . ARG A 1 438 ? 13.503 11.368 -17.171 1.00 74.06 438 ARG A C 1
ATOM 3360 O O . ARG A 1 438 ? 12.765 10.703 -16.460 1.00 74.06 438 ARG A O 1
ATOM 3367 N N . ASN A 1 439 ? 14.115 12.474 -16.738 1.00 60.56 439 ASN A N 1
ATOM 3368 C CA . ASN A 1 439 ? 14.014 13.012 -15.377 1.00 60.56 439 ASN A CA 1
ATOM 3369 C C . ASN A 1 439 ? 12.671 13.731 -15.165 1.00 60.56 439 ASN A C 1
ATOM 3371 O O . ASN A 1 439 ? 12.616 14.961 -15.245 1.00 60.56 439 ASN A O 1
ATOM 3375 N N . TRP A 1 440 ? 11.598 12.992 -14.903 1.00 63.44 440 TRP A N 1
ATOM 3376 C CA . TRP A 1 440 ? 10.337 13.589 -14.461 1.00 63.44 440 TRP A CA 1
ATOM 3377 C C . TRP A 1 440 ? 10.223 13.658 -12.943 1.00 63.44 440 TRP A C 1
ATOM 3379 O O . TRP A 1 440 ? 11.001 13.050 -12.205 1.00 63.44 440 TRP A O 1
ATOM 3389 N N . SER A 1 441 ? 9.283 14.487 -12.485 1.00 71.00 441 SER A N 1
ATOM 3390 C CA . SER A 1 441 ? 8.849 14.535 -11.091 1.00 71.00 441 SER A CA 1
ATOM 3391 C C . SER A 1 441 ? 8.508 13.123 -10.637 1.00 71.00 441 SER A C 1
ATOM 3393 O O . SER A 1 441 ? 7.679 12.482 -11.270 1.00 71.00 441 SER A O 1
ATOM 3395 N N . SER A 1 442 ? 9.171 12.644 -9.589 1.00 81.69 442 SER A N 1
ATOM 3396 C CA . SER A 1 442 ? 8.801 11.387 -8.943 1.00 81.69 442 SER A CA 1
ATOM 3397 C C . SER A 1 442 ? 7.513 11.587 -8.147 1.00 81.69 442 SER A C 1
ATOM 3399 O O . SER A 1 442 ? 7.433 12.574 -7.411 1.00 81.69 442 SER A O 1
ATOM 3401 N N . ASP A 1 443 ? 6.566 10.649 -8.238 1.00 86.19 443 ASP A N 1
ATOM 3402 C CA . ASP A 1 443 ? 5.356 10.621 -7.395 1.00 86.19 443 ASP A CA 1
ATOM 3403 C C . ASP A 1 443 ? 5.715 10.662 -5.903 1.00 86.19 443 ASP A C 1
ATOM 3405 O O . ASP A 1 443 ? 5.027 11.286 -5.103 1.00 86.19 443 ASP A O 1
ATOM 3409 N N . LEU A 1 444 ? 6.832 10.030 -5.529 1.00 94.25 444 LEU A N 1
ATOM 3410 C CA . LEU A 1 444 ? 7.405 10.097 -4.190 1.00 94.25 444 LEU A CA 1
ATOM 3411 C C . LEU A 1 444 ? 8.735 10.852 -4.229 1.00 94.25 444 LEU A C 1
ATOM 3413 O O . LEU A 1 444 ? 9.731 10.363 -4.775 1.00 94.25 444 LEU A O 1
ATOM 3417 N N . SER A 1 445 ? 8.794 12.035 -3.620 1.00 94.31 445 SER A N 1
ATOM 3418 C CA . SER A 1 445 ? 10.031 12.813 -3.620 1.00 94.31 445 SER A CA 1
ATOM 3419 C C . SER A 1 445 ? 11.151 12.115 -2.830 1.00 94.31 445 SER A C 1
ATOM 3421 O O . SER A 1 445 ? 10.923 11.359 -1.876 1.00 94.31 445 SER A O 1
ATOM 3423 N N . VAL A 1 446 ? 12.405 12.390 -3.208 1.00 94.75 446 VAL A N 1
ATOM 3424 C CA . VAL A 1 446 ? 13.584 11.901 -2.469 1.00 94.75 446 VAL A CA 1
ATOM 3425 C C . VAL A 1 446 ? 13.525 12.365 -1.012 1.00 94.75 446 VAL A C 1
ATOM 3427 O O . VAL A 1 446 ? 13.784 11.580 -0.106 1.00 94.75 446 VAL A O 1
ATOM 3430 N N . MET A 1 447 ? 13.132 13.619 -0.770 1.00 95.44 447 MET A N 1
ATOM 3431 C CA . MET A 1 447 ? 13.045 14.168 0.584 1.00 95.44 447 MET A CA 1
ATOM 3432 C C . MET A 1 447 ? 11.948 13.496 1.411 1.00 95.44 447 MET A C 1
ATOM 3434 O O . MET A 1 447 ? 12.207 13.124 2.555 1.00 95.44 447 MET A O 1
ATOM 3438 N N . ASP A 1 448 ? 10.768 13.262 0.836 1.00 96.94 448 ASP A N 1
ATOM 3439 C CA . ASP A 1 448 ? 9.679 12.551 1.516 1.00 96.94 448 ASP A CA 1
ATOM 3440 C C . ASP A 1 448 ? 10.093 11.126 1.896 1.00 96.94 448 ASP A C 1
ATOM 3442 O O . ASP A 1 448 ? 9.887 10.702 3.035 1.00 96.94 448 ASP A O 1
ATOM 3446 N N . SER A 1 449 ? 10.778 10.421 0.988 1.00 97.25 449 SER A N 1
ATOM 3447 C CA . SER A 1 449 ? 11.333 9.084 1.242 1.00 97.25 449 SER A CA 1
ATOM 3448 C C . SER A 1 449 ? 12.272 9.079 2.452 1.00 97.25 449 SER A C 1
ATOM 3450 O O . SER A 1 449 ? 12.159 8.242 3.349 1.00 97.25 449 SER A O 1
ATOM 3452 N N . ILE A 1 450 ? 13.183 10.052 2.508 1.00 97.31 450 ILE A N 1
ATOM 3453 C CA . ILE A 1 450 ? 14.169 10.192 3.583 1.00 97.31 450 ILE A CA 1
ATOM 3454 C C . ILE A 1 450 ? 13.495 10.511 4.920 1.00 97.31 450 ILE A C 1
ATOM 3456 O O . ILE A 1 450 ? 13.794 9.885 5.944 1.00 97.31 450 ILE A O 1
ATOM 3460 N N . MET A 1 451 ? 12.567 11.470 4.919 1.00 97.81 451 MET A N 1
ATOM 3461 C CA . MET A 1 451 ? 11.806 11.837 6.110 1.00 97.81 451 MET A CA 1
ATOM 3462 C C . MET A 1 451 ? 11.024 10.639 6.649 1.00 97.81 451 MET A C 1
ATOM 3464 O O . MET A 1 451 ? 11.049 10.381 7.854 1.00 97.81 451 MET A O 1
ATOM 3468 N N . ALA A 1 452 ? 10.408 9.861 5.761 1.00 98.00 452 ALA A N 1
ATOM 3469 C CA . ALA A 1 452 ? 9.689 8.647 6.108 1.00 98.00 452 ALA A CA 1
ATOM 3470 C C . ALA A 1 452 ? 10.604 7.578 6.718 1.00 98.00 452 ALA A C 1
ATOM 3472 O O . ALA A 1 452 ? 10.285 7.047 7.782 1.00 98.00 452 ALA A O 1
ATOM 3473 N N . PHE A 1 453 ? 11.757 7.286 6.097 1.00 98.06 453 PHE A N 1
ATOM 3474 C CA . PHE A 1 453 ? 12.733 6.332 6.637 1.00 98.06 453 PHE A CA 1
ATOM 3475 C C . PHE A 1 453 ? 13.108 6.683 8.076 1.00 98.06 453 PHE A C 1
ATOM 3477 O O . PHE A 1 453 ? 13.059 5.825 8.963 1.00 98.06 453 PHE A O 1
ATOM 3484 N N . ARG A 1 454 ? 13.419 7.960 8.320 1.00 97.38 454 ARG A N 1
ATOM 3485 C CA . ARG A 1 454 ? 13.771 8.459 9.648 1.00 97.38 454 ARG A CA 1
ATOM 3486 C C . ARG A 1 454 ? 12.605 8.359 10.629 1.00 97.38 454 ARG A C 1
ATOM 3488 O O . ARG A 1 454 ? 12.804 7.876 11.742 1.00 97.38 454 ARG A O 1
ATOM 3495 N N . MET A 1 455 ? 11.410 8.811 10.248 1.00 97.62 455 MET A N 1
ATOM 3496 C CA . MET A 1 455 ? 10.250 8.817 11.142 1.00 97.62 455 MET A CA 1
ATOM 3497 C C . MET A 1 455 ? 9.814 7.405 11.523 1.00 97.62 455 MET A C 1
ATOM 3499 O O . MET A 1 455 ? 9.590 7.138 12.703 1.00 97.62 455 MET A O 1
ATOM 3503 N N . ILE A 1 456 ? 9.756 6.481 10.565 1.00 97.31 456 ILE A N 1
ATOM 3504 C CA . ILE A 1 456 ? 9.390 5.088 10.832 1.00 97.31 456 ILE A CA 1
ATOM 3505 C C . ILE A 1 456 ? 10.409 4.442 11.781 1.00 97.31 456 ILE A C 1
ATOM 3507 O O . ILE A 1 456 ? 10.001 3.808 12.758 1.00 97.31 456 ILE A O 1
ATOM 3511 N N . ASP A 1 457 ? 11.717 4.610 11.543 1.00 96.69 457 ASP A N 1
ATOM 3512 C CA . ASP A 1 457 ? 12.762 4.064 12.422 1.00 96.69 457 ASP A CA 1
ATOM 3513 C C . ASP A 1 457 ? 12.683 4.665 13.833 1.00 96.69 457 ASP A C 1
ATOM 3515 O O . ASP A 1 457 ? 12.568 3.930 14.818 1.00 96.69 457 ASP A O 1
ATOM 3519 N N . GLN A 1 458 ? 12.654 5.997 13.934 1.00 95.81 458 GLN A N 1
ATOM 3520 C CA . GLN A 1 458 ? 12.610 6.717 15.205 1.00 95.81 458 GLN A CA 1
ATOM 3521 C C . GLN A 1 458 ? 11.377 6.331 16.028 1.00 95.81 458 GLN A C 1
ATOM 3523 O O . GLN A 1 458 ? 11.510 5.932 17.185 1.00 95.81 458 GLN A O 1
ATOM 3528 N N . GLN A 1 459 ? 10.182 6.398 15.438 1.00 95.50 459 GLN A N 1
ATOM 3529 C CA . GLN A 1 459 ? 8.941 6.058 16.134 1.00 95.50 459 GLN A CA 1
ATOM 3530 C C . GLN A 1 459 ? 8.917 4.577 16.540 1.00 95.50 459 GLN A C 1
ATOM 3532 O O . GLN A 1 459 ? 8.430 4.237 17.617 1.00 95.50 459 GLN A O 1
ATOM 3537 N N . THR A 1 460 ? 9.488 3.678 15.727 1.00 95.50 460 THR A N 1
ATOM 3538 C CA . THR A 1 460 ? 9.569 2.249 16.073 1.00 95.50 460 THR A CA 1
ATOM 3539 C C . THR A 1 460 ? 10.479 2.019 17.278 1.00 95.50 460 THR A C 1
ATOM 3541 O O . THR A 1 460 ? 10.123 1.244 18.165 1.00 95.50 460 THR A O 1
ATOM 3544 N N . ARG A 1 461 ? 11.617 2.720 17.365 1.00 94.94 461 ARG A N 1
ATOM 3545 C CA . ARG A 1 461 ? 12.539 2.635 18.513 1.00 94.94 461 ARG A CA 1
ATOM 3546 C C . ARG A 1 461 ? 11.948 3.199 19.804 1.00 94.94 461 ARG A C 1
ATOM 3548 O O . ARG A 1 461 ? 12.272 2.698 20.876 1.00 94.94 461 ARG A O 1
ATOM 3555 N N . LEU A 1 462 ? 11.080 4.208 19.713 1.00 93.88 462 LEU A N 1
ATOM 3556 C CA . LEU A 1 462 ? 10.416 4.806 20.879 1.00 93.88 462 LEU A CA 1
ATOM 3557 C C . LEU A 1 462 ? 9.355 3.891 21.507 1.00 93.88 462 LEU A C 1
ATOM 3559 O O . LEU A 1 462 ? 8.992 4.073 22.670 1.00 93.88 462 LEU A O 1
ATOM 3563 N N . GLN A 1 463 ? 8.865 2.888 20.777 1.00 93.31 463 GLN A N 1
ATOM 3564 C CA . GLN A 1 463 ? 7.855 1.981 21.301 1.00 93.31 463 GLN A CA 1
ATOM 3565 C C . GLN A 1 463 ? 8.391 1.117 22.461 1.00 93.31 463 GLN A C 1
ATOM 3567 O O . GLN A 1 463 ? 9.413 0.439 22.308 1.00 93.31 463 GLN A O 1
ATOM 3572 N N . PRO A 1 464 ? 7.634 0.977 23.569 1.00 93.19 464 PRO A N 1
ATOM 3573 C CA . PRO A 1 464 ? 8.006 0.105 24.688 1.00 93.19 464 PRO A CA 1
ATOM 3574 C C . PRO A 1 464 ? 8.277 -1.347 24.277 1.00 93.19 464 PRO A C 1
ATOM 3576 O O . PRO A 1 464 ? 9.144 -2.010 24.835 1.00 93.19 464 PRO A O 1
ATOM 3579 N N . ALA A 1 465 ? 7.577 -1.843 23.251 1.00 91.06 465 ALA A N 1
ATOM 3580 C CA . ALA A 1 465 ? 7.745 -3.205 22.744 1.00 91.06 465 ALA A CA 1
ATOM 3581 C C . ALA A 1 465 ? 9.140 -3.488 22.140 1.00 91.06 465 ALA A C 1
ATOM 3583 O O . ALA A 1 465 ? 9.483 -4.658 21.935 1.00 91.06 465 ALA A O 1
ATOM 3584 N N . PHE A 1 466 ? 9.921 -2.444 21.844 1.00 92.25 466 PHE A N 1
ATOM 3585 C CA . PHE A 1 466 ? 11.235 -2.524 21.209 1.00 92.25 466 PHE A CA 1
ATOM 3586 C C . PHE A 1 466 ? 12.397 -2.085 22.113 1.00 92.25 466 PHE A C 1
ATOM 3588 O O . PHE A 1 466 ? 13.540 -2.302 21.725 1.00 92.25 466 PHE A O 1
ATOM 3595 N N . GLN A 1 467 ? 12.140 -1.556 23.317 1.00 87.06 467 GLN A N 1
ATOM 3596 C CA . GLN A 1 467 ? 13.191 -1.059 24.224 1.00 87.06 467 GLN A CA 1
ATOM 3597 C C . GLN A 1 467 ? 14.255 -2.123 24.553 1.00 87.06 467 GLN A C 1
ATOM 3599 O O . GLN A 1 467 ? 15.445 -1.823 24.554 1.00 87.06 467 GLN A O 1
ATOM 3604 N N . ASP A 1 468 ? 13.842 -3.383 24.719 1.00 82.44 468 ASP A N 1
ATOM 3605 C CA . ASP A 1 468 ? 14.747 -4.501 25.033 1.00 82.44 468 ASP A CA 1
ATOM 3606 C C . ASP A 1 468 ? 15.192 -5.307 23.798 1.00 82.44 468 ASP A C 1
ATOM 3608 O O . ASP A 1 468 ? 15.830 -6.357 23.919 1.00 82.44 468 ASP A O 1
ATOM 3612 N N . ARG A 1 469 ? 14.800 -4.895 22.586 1.00 82.31 469 ARG A N 1
ATOM 3613 C CA . ARG A 1 469 ? 14.987 -5.696 21.368 1.00 82.31 469 ARG A CA 1
ATOM 3614 C C . ARG A 1 469 ? 15.843 -4.957 20.360 1.00 82.31 469 ARG A C 1
ATOM 3616 O O . ARG A 1 469 ? 15.405 -4.000 19.734 1.00 82.31 469 ARG A O 1
ATOM 3623 N N . GLN A 1 470 ? 17.038 -5.484 20.125 1.00 90.50 470 GLN A N 1
ATOM 3624 C CA . GLN A 1 470 ? 17.890 -4.998 19.050 1.00 90.50 470 GLN A CA 1
ATOM 3625 C C . GLN A 1 470 ? 17.302 -5.391 17.689 1.00 90.50 470 GLN A C 1
ATOM 3627 O O . GLN A 1 470 ? 16.989 -6.559 17.436 1.00 90.50 470 GLN A O 1
ATOM 3632 N N . PHE A 1 471 ? 17.156 -4.399 16.816 1.00 96.56 471 PHE A N 1
ATOM 3633 C CA . PHE A 1 471 ? 16.855 -4.579 15.404 1.00 96.56 471 PHE A CA 1
ATOM 3634 C C . PHE A 1 471 ? 17.660 -3.579 14.575 1.00 96.56 471 PHE A C 1
ATOM 3636 O O . PHE A 1 471 ? 18.013 -2.495 15.052 1.00 96.56 471 PHE A O 1
ATOM 3643 N N . THR A 1 472 ? 17.945 -3.960 13.335 1.00 96.81 472 THR A N 1
ATOM 3644 C CA . THR A 1 472 ? 18.559 -3.084 12.334 1.00 96.81 472 THR A CA 1
ATOM 3645 C C . THR A 1 472 ? 17.502 -2.607 11.353 1.00 96.81 472 THR A C 1
ATOM 3647 O O . THR A 1 472 ? 16.474 -3.263 11.179 1.00 96.81 472 THR A O 1
ATOM 3650 N N . THR A 1 473 ? 17.759 -1.488 10.695 1.00 97.75 473 THR A N 1
ATOM 3651 C CA . THR A 1 473 ? 16.863 -0.939 9.674 1.00 97.75 473 THR A CA 1
ATOM 3652 C C . THR A 1 473 ? 17.538 -1.077 8.318 1.00 97.75 473 THR A C 1
ATOM 3654 O O . THR A 1 473 ? 18.753 -0.943 8.231 1.00 97.75 473 THR A O 1
ATOM 3657 N N . MET A 1 474 ? 16.763 -1.456 7.305 1.00 98.25 474 MET A N 1
ATOM 3658 C CA . MET A 1 474 ? 17.188 -1.560 5.912 1.00 98.25 474 MET A CA 1
ATOM 3659 C C . MET A 1 474 ? 16.292 -0.634 5.094 1.00 98.25 474 MET A C 1
ATOM 3661 O O . MET A 1 474 ? 15.083 -0.865 5.026 1.00 98.25 474 MET A O 1
ATOM 3665 N N . ARG A 1 475 ? 16.885 0.408 4.517 1.00 98.50 475 ARG A N 1
ATOM 3666 C CA . ARG A 1 475 ? 16.248 1.453 3.713 1.00 98.50 475 ARG A CA 1
ATOM 3667 C C . ARG A 1 475 ? 16.620 1.233 2.255 1.00 98.50 475 ARG A C 1
ATOM 3669 O O . ARG A 1 475 ? 17.783 1.378 1.881 1.00 98.50 475 ARG A O 1
ATOM 3676 N N . VAL A 1 476 ? 15.640 0.877 1.439 1.00 98.62 476 VAL A N 1
ATOM 3677 C CA . VAL A 1 476 ? 15.829 0.618 0.010 1.00 98.62 476 VAL A CA 1
ATOM 3678 C C . VAL A 1 476 ? 15.142 1.721 -0.776 1.00 98.62 476 VAL A C 1
ATOM 3680 O O . VAL A 1 476 ? 13.954 1.954 -0.582 1.00 98.62 476 VAL A O 1
ATOM 3683 N N . TYR A 1 477 ? 15.866 2.390 -1.664 1.00 98.31 477 TYR A N 1
ATOM 3684 C CA . TYR A 1 477 ? 15.328 3.413 -2.555 1.00 98.31 477 TYR A CA 1
ATOM 3685 C C . TYR A 1 477 ? 15.331 2.892 -3.994 1.00 98.31 477 TYR A C 1
ATOM 3687 O O . TYR A 1 477 ? 16.397 2.620 -4.544 1.00 98.31 477 TYR A O 1
ATOM 3695 N N . LEU A 1 478 ? 14.154 2.737 -4.596 1.00 97.44 478 LEU A N 1
ATOM 3696 C CA . LEU A 1 478 ? 13.971 2.453 -6.018 1.00 97.44 478 LEU A CA 1
ATOM 3697 C C . LEU A 1 478 ? 13.553 3.748 -6.713 1.00 97.44 478 LEU A C 1
ATOM 3699 O O . LEU A 1 478 ? 12.526 4.318 -6.365 1.00 97.44 478 LEU A O 1
ATOM 3703 N N . GLY A 1 479 ? 14.326 4.198 -7.696 1.00 94.81 479 GLY A N 1
ATOM 3704 C CA . GLY A 1 479 ? 14.008 5.417 -8.435 1.00 94.81 479 GLY A CA 1
ATOM 3705 C C . GLY A 1 479 ? 15.083 5.756 -9.457 1.00 94.81 479 GLY A C 1
ATOM 3706 O O . GLY A 1 479 ? 15.711 4.862 -10.027 1.00 94.81 479 GLY A O 1
ATOM 3707 N N . TYR A 1 480 ? 15.321 7.052 -9.660 1.00 92.31 480 TYR A N 1
ATOM 3708 C CA . TYR A 1 480 ? 16.231 7.568 -10.686 1.00 92.31 480 TYR A CA 1
ATOM 3709 C C . TYR A 1 480 ? 17.518 8.136 -10.059 1.00 92.31 480 TYR A C 1
ATOM 3711 O O . TYR A 1 480 ? 17.645 9.347 -9.876 1.00 92.31 480 TYR A O 1
ATOM 3719 N N . PRO A 1 481 ? 18.516 7.295 -9.721 1.00 92.69 481 PRO A N 1
ATOM 3720 C CA . PRO A 1 481 ? 19.712 7.720 -8.987 1.00 92.69 481 PRO A CA 1
ATOM 3721 C C . PRO A 1 481 ? 20.540 8.789 -9.702 1.00 92.69 481 PRO A C 1
ATOM 3723 O O . PRO A 1 481 ? 21.239 9.555 -9.046 1.00 92.69 481 PRO A O 1
ATOM 3726 N N . HIS A 1 482 ? 20.469 8.838 -11.033 1.00 90.19 482 HIS A N 1
ATOM 3727 C CA . HIS A 1 482 ? 21.195 9.795 -11.869 1.00 90.19 482 HIS A CA 1
ATOM 3728 C C . HIS A 1 482 ? 20.483 11.141 -12.032 1.00 90.19 482 HIS A C 1
ATOM 3730 O O . HIS A 1 482 ? 21.056 12.061 -12.624 1.00 90.19 482 HIS A O 1
ATOM 3736 N N . GLN A 1 483 ? 19.259 11.276 -11.514 1.00 88.75 483 GLN A N 1
ATOM 3737 C CA . GLN A 1 483 ? 18.558 12.552 -11.492 1.00 88.75 483 GLN A CA 1
ATOM 3738 C C . GLN A 1 483 ? 19.386 13.571 -10.707 1.00 88.75 483 GLN A C 1
ATOM 3740 O O . GLN A 1 483 ? 19.980 13.259 -9.674 1.00 88.75 483 GLN A O 1
ATOM 3745 N N . ARG A 1 484 ? 19.462 14.799 -11.223 1.00 88.50 484 ARG A N 1
ATOM 3746 C CA . ARG A 1 484 ? 20.205 15.879 -10.575 1.00 88.50 484 ARG A CA 1
ATOM 3747 C C . ARG A 1 484 ? 19.368 16.498 -9.468 1.00 88.50 484 ARG A C 1
ATOM 3749 O O . ARG A 1 484 ? 18.215 16.859 -9.689 1.00 88.50 484 ARG A O 1
ATOM 3756 N N . VAL A 1 485 ? 19.986 16.675 -8.311 1.00 89.50 485 VAL A N 1
ATOM 3757 C CA . VAL A 1 485 ? 19.477 17.490 -7.214 1.00 89.50 485 VAL A CA 1
ATOM 3758 C C . VAL A 1 485 ? 20.368 18.714 -7.056 1.00 89.50 485 VAL A C 1
ATOM 3760 O O . VAL A 1 485 ? 21.565 18.692 -7.357 1.00 89.50 485 VAL A O 1
ATOM 3763 N N . TRP A 1 486 ? 19.755 19.807 -6.624 1.00 88.62 486 TRP A N 1
ATOM 3764 C CA . TRP A 1 486 ? 20.424 21.090 -6.479 1.00 88.62 486 TRP A CA 1
ATOM 3765 C C . TRP A 1 486 ? 20.451 21.474 -5.012 1.00 88.62 486 TRP A C 1
ATOM 3767 O O . TRP A 1 486 ? 19.413 21.499 -4.350 1.00 88.62 486 TRP A O 1
ATOM 3777 N N . SER A 1 487 ? 21.638 21.792 -4.504 1.00 87.12 487 SER A N 1
ATOM 3778 C CA . SER A 1 487 ? 21.739 22.445 -3.204 1.00 87.12 487 SER A CA 1
ATOM 3779 C C . SER A 1 487 ? 21.246 23.892 -3.301 1.00 87.12 487 SER A C 1
ATOM 3781 O O . SER A 1 487 ? 21.262 24.495 -4.377 1.00 87.12 487 SER A O 1
ATOM 3783 N N . GLY A 1 488 ? 20.878 24.495 -2.166 1.00 87.44 488 GLY A N 1
ATOM 3784 C CA . GLY A 1 488 ? 20.531 25.923 -2.116 1.00 87.44 488 GLY A CA 1
ATOM 3785 C C . GLY A 1 488 ? 21.667 26.852 -2.576 1.00 87.44 488 GLY A C 1
ATOM 3786 O O . GLY A 1 488 ? 21.410 27.984 -2.964 1.00 87.44 488 GLY A O 1
ATOM 3787 N N . GLY A 1 489 ? 22.915 26.365 -2.583 1.00 91.50 489 GLY A N 1
ATOM 3788 C CA . GLY A 1 489 ? 24.083 27.068 -3.126 1.00 91.50 489 GLY A CA 1
ATOM 3789 C C . GLY A 1 489 ? 24.360 26.796 -4.610 1.00 91.50 489 GLY A C 1
ATOM 3790 O O . GLY A 1 489 ? 25.414 27.186 -5.104 1.00 91.50 489 GLY A O 1
ATOM 3791 N N . GLY A 1 490 ? 23.474 26.087 -5.318 1.00 90.75 490 GLY A N 1
ATOM 3792 C CA . GLY A 1 490 ? 23.616 25.778 -6.745 1.00 90.75 490 GLY A CA 1
ATOM 3793 C C . GLY A 1 490 ? 24.580 24.631 -7.072 1.00 90.75 490 GLY A C 1
ATOM 3794 O O . GLY A 1 490 ? 24.855 24.386 -8.248 1.00 90.75 490 GLY A O 1
ATOM 3795 N N . VAL A 1 491 ? 25.090 23.906 -6.067 1.00 91.19 491 VAL A N 1
ATOM 3796 C CA . VAL A 1 491 ? 25.913 22.710 -6.300 1.00 91.19 491 VAL A CA 1
ATOM 3797 C C . VAL A 1 491 ? 25.016 21.604 -6.842 1.00 91.19 491 VAL A C 1
ATOM 3799 O O . VAL A 1 491 ? 23.996 21.268 -6.239 1.00 91.19 491 VAL A O 1
ATOM 3802 N N . LYS A 1 492 ? 25.413 21.050 -7.987 1.00 89.94 492 LYS A N 1
ATOM 3803 C CA . LYS A 1 492 ? 24.758 19.905 -8.616 1.00 89.94 492 LYS A CA 1
ATOM 3804 C C . LYS A 1 492 ? 25.328 18.618 -8.031 1.00 89.94 492 LYS A C 1
ATOM 3806 O O . LYS A 1 492 ? 26.531 18.392 -8.145 1.00 89.94 492 LYS A O 1
ATOM 3811 N N . SER A 1 493 ? 24.475 17.762 -7.492 1.00 92.88 493 SER A N 1
ATOM 3812 C CA . SER A 1 493 ? 24.802 16.366 -7.183 1.00 92.88 493 SER A CA 1
ATOM 3813 C C . SER A 1 493 ? 23.748 15.445 -7.792 1.00 92.88 493 SER A C 1
ATOM 3815 O O . SER A 1 493 ? 22.701 15.904 -8.254 1.00 92.88 493 SER A O 1
ATOM 3817 N N . THR A 1 494 ? 24.031 14.148 -7.885 1.00 92.88 494 THR A N 1
ATOM 3818 C CA . THR A 1 494 ? 22.998 13.176 -8.265 1.00 92.88 494 THR A CA 1
ATOM 3819 C C . THR A 1 494 ? 22.204 12.737 -7.036 1.00 92.88 494 THR A C 1
ATOM 3821 O O . THR A 1 494 ? 22.691 12.846 -5.909 1.00 92.88 494 THR A O 1
ATOM 3824 N N . VAL A 1 495 ? 20.990 12.215 -7.228 1.00 93.81 495 VAL A N 1
ATOM 3825 C CA . VAL A 1 495 ? 20.200 11.610 -6.143 1.00 93.81 495 VAL A CA 1
ATOM 3826 C C . VAL A 1 495 ? 21.010 10.528 -5.428 1.00 93.81 495 VAL A C 1
ATOM 3828 O O . VAL A 1 495 ? 21.000 10.474 -4.203 1.00 93.81 495 VAL A O 1
ATOM 3831 N N . ARG A 1 496 ? 21.758 9.695 -6.162 1.00 94.31 496 ARG A N 1
ATOM 3832 C CA . ARG A 1 496 ? 22.624 8.672 -5.560 1.00 94.31 496 ARG A CA 1
ATOM 3833 C C . ARG A 1 496 ? 23.738 9.280 -4.718 1.00 94.31 496 ARG A C 1
ATOM 3835 O O . ARG A 1 496 ? 23.920 8.829 -3.592 1.00 94.31 496 ARG A O 1
ATOM 3842 N N . ASP A 1 497 ? 24.449 10.283 -5.231 1.00 93.81 497 ASP A N 1
ATOM 3843 C CA . ASP A 1 497 ? 25.515 10.943 -4.466 1.00 93.81 497 ASP A CA 1
ATOM 3844 C C . ASP A 1 497 ? 24.949 11.555 -3.185 1.00 93.81 497 ASP A C 1
ATOM 3846 O O . ASP A 1 497 ? 25.491 11.336 -2.110 1.00 93.81 497 ASP A O 1
ATOM 3850 N N . PHE A 1 498 ? 23.801 12.228 -3.288 1.00 94.38 498 PHE A N 1
ATOM 3851 C CA . PHE A 1 498 ? 23.096 12.803 -2.148 1.00 94.38 498 PHE A CA 1
ATOM 3852 C C . PHE A 1 498 ? 22.689 11.737 -1.117 1.00 94.38 498 PHE A C 1
ATOM 3854 O O . PHE A 1 498 ? 22.957 11.884 0.074 1.00 94.38 498 PHE A O 1
ATOM 3861 N N . LEU A 1 499 ? 22.081 10.630 -1.549 1.00 95.25 499 LEU A N 1
ATOM 3862 C CA . LEU A 1 499 ? 21.666 9.558 -0.640 1.00 95.25 499 LEU A CA 1
ATOM 3863 C C . LEU A 1 499 ? 22.855 8.892 0.068 1.00 95.25 499 LEU A C 1
ATOM 3865 O O . LEU A 1 499 ? 22.736 8.558 1.248 1.00 95.25 499 LEU A O 1
ATOM 3869 N N . LEU A 1 500 ? 23.979 8.707 -0.631 1.00 91.06 500 LEU A N 1
ATOM 3870 C CA . LEU A 1 500 ? 25.187 8.085 -0.085 1.00 91.06 500 LEU A CA 1
ATOM 3871 C C . LEU A 1 500 ? 25.975 9.034 0.826 1.00 91.06 500 LEU A C 1
ATOM 3873 O O . LEU A 1 500 ? 26.406 8.621 1.899 1.00 91.06 500 LEU A O 1
ATOM 3877 N N . GLU A 1 501 ? 26.148 10.296 0.425 1.00 91.31 501 GLU A N 1
ATOM 3878 C CA . GLU A 1 501 ? 26.882 11.313 1.191 1.00 91.31 501 GLU A CA 1
ATOM 3879 C C . GLU A 1 501 ? 26.259 11.533 2.571 1.00 91.31 501 GLU A C 1
ATOM 3881 O O . GLU A 1 501 ? 26.969 11.656 3.569 1.00 91.31 501 GLU A O 1
ATOM 3886 N N . TYR A 1 502 ? 24.927 11.529 2.636 1.00 92.50 502 TYR A N 1
ATOM 3887 C CA . TYR A 1 502 ? 24.189 11.765 3.870 1.00 92.50 502 TYR A CA 1
ATOM 3888 C C . TYR A 1 502 ? 23.746 10.483 4.588 1.00 92.50 502 TYR A C 1
ATOM 3890 O O . TYR A 1 502 ? 23.030 10.600 5.582 1.00 92.50 502 TYR A O 1
ATOM 3898 N N . ASP A 1 503 ? 24.131 9.289 4.119 1.00 94.62 503 ASP A N 1
ATOM 3899 C CA . ASP A 1 503 ? 23.701 7.992 4.672 1.00 94.62 503 ASP A CA 1
ATOM 3900 C C . ASP A 1 503 ? 22.171 7.914 4.862 1.00 94.62 503 ASP A C 1
ATOM 3902 O O . ASP A 1 503 ? 21.653 7.662 5.953 1.00 94.62 503 ASP A O 1
ATOM 3906 N N . GLN A 1 504 ? 21.416 8.218 3.803 1.00 95.88 504 GLN A N 1
ATOM 3907 C CA . GLN A 1 504 ? 19.951 8.304 3.856 1.00 95.88 504 GLN A CA 1
ATOM 3908 C C . GLN A 1 504 ? 19.242 7.070 3.287 1.00 95.88 504 GLN A C 1
ATOM 3910 O O . GLN A 1 504 ? 18.089 6.817 3.641 1.00 95.88 504 GLN A O 1
ATOM 3915 N N . ALA A 1 505 ? 19.931 6.271 2.470 1.00 97.38 505 ALA A N 1
ATOM 3916 C CA . ALA A 1 505 ? 19.464 4.979 1.977 1.00 97.38 505 ALA A CA 1
ATOM 3917 C C . ALA A 1 505 ? 20.599 3.949 2.042 1.00 97.38 505 ALA A C 1
ATOM 3919 O O . ALA A 1 505 ? 21.748 4.270 1.750 1.00 97.38 505 ALA A O 1
ATOM 3920 N N . ASP A 1 506 ? 20.262 2.709 2.397 1.00 98.00 506 ASP A N 1
ATOM 3921 C CA . ASP A 1 506 ? 21.230 1.617 2.529 1.00 98.00 506 ASP A CA 1
ATOM 3922 C C . ASP A 1 506 ? 21.465 0.903 1.187 1.00 98.00 506 ASP A C 1
ATOM 3924 O O . ASP A 1 506 ? 22.556 0.398 0.925 1.00 98.00 506 ASP A O 1
ATOM 3928 N N . VAL A 1 507 ? 20.433 0.857 0.335 1.00 98.12 507 VAL A N 1
ATOM 3929 C CA . VAL A 1 507 ? 20.473 0.284 -1.017 1.00 98.12 507 VAL A CA 1
ATOM 3930 C C . VAL A 1 507 ? 19.718 1.202 -1.979 1.00 98.12 507 VAL A C 1
ATOM 3932 O O . VAL A 1 507 ? 18.577 1.574 -1.717 1.00 98.12 507 VAL A O 1
ATOM 3935 N N . VAL A 1 508 ? 20.334 1.537 -3.113 1.00 97.88 508 VAL A N 1
ATOM 3936 C CA . VAL A 1 508 ? 19.785 2.393 -4.173 1.00 97.88 508 VAL A CA 1
ATOM 3937 C C . VAL A 1 508 ? 19.687 1.600 -5.476 1.00 97.88 508 VAL A C 1
ATOM 3939 O O . VAL A 1 508 ? 20.700 1.305 -6.124 1.00 97.88 508 VAL A O 1
ATOM 3942 N N . VAL A 1 509 ? 18.455 1.286 -5.870 1.00 97.12 509 VAL A N 1
ATOM 3943 C CA . VAL A 1 509 ? 18.107 0.564 -7.097 1.00 97.12 509 VAL A CA 1
ATOM 3944 C C . VAL A 1 509 ? 17.816 1.563 -8.217 1.00 97.12 509 VAL A C 1
ATOM 3946 O O . VAL A 1 509 ? 16.946 2.423 -8.089 1.00 97.12 509 VAL A O 1
ATOM 3949 N N . ASP A 1 510 ? 18.543 1.430 -9.325 1.00 95.38 510 ASP A N 1
ATOM 3950 C CA . ASP A 1 510 ? 18.356 2.239 -10.531 1.00 95.38 510 ASP A CA 1
ATOM 3951 C C . ASP A 1 510 ? 17.231 1.666 -11.402 1.00 95.38 510 ASP A C 1
ATOM 3953 O O . ASP A 1 510 ? 17.415 0.650 -12.077 1.00 95.38 510 ASP A O 1
ATOM 3957 N N . ALA A 1 511 ? 16.069 2.318 -11.395 1.00 94.31 511 ALA A N 1
ATOM 3958 C CA . ALA A 1 511 ? 14.898 1.889 -12.153 1.00 94.31 511 ALA A CA 1
ATOM 3959 C C . ALA A 1 511 ? 15.186 1.791 -13.666 1.00 94.31 511 ALA A C 1
ATOM 3961 O O . ALA A 1 511 ? 14.864 0.779 -14.298 1.00 94.31 511 ALA A O 1
ATOM 3962 N N . HIS A 1 512 ? 15.870 2.788 -14.239 1.00 91.56 512 HIS A N 1
ATOM 3963 C CA . HIS A 1 512 ? 16.206 2.802 -15.664 1.00 91.56 512 HIS A CA 1
ATOM 3964 C C . HIS A 1 512 ? 17.190 1.696 -16.019 1.00 91.56 512 HIS A C 1
ATOM 3966 O O . HIS A 1 512 ? 16.994 0.995 -17.014 1.00 91.56 512 HIS A O 1
ATOM 3972 N N . ALA A 1 513 ? 18.242 1.513 -15.218 1.00 93.06 513 ALA A N 1
ATOM 3973 C CA . ALA A 1 513 ? 19.256 0.520 -15.541 1.00 93.06 513 ALA A CA 1
ATOM 3974 C C . ALA A 1 513 ? 18.696 -0.909 -15.518 1.00 93.06 513 ALA A C 1
ATOM 3976 O O . ALA A 1 513 ? 19.099 -1.739 -16.339 1.00 93.06 513 ALA A O 1
ATOM 3977 N N . VAL A 1 514 ? 17.735 -1.190 -14.630 1.00 94.00 514 VAL A N 1
ATOM 3978 C CA . VAL A 1 514 ? 17.089 -2.505 -14.568 1.00 94.00 514 VAL A CA 1
ATOM 3979 C C . VAL A 1 514 ? 16.228 -2.738 -15.818 1.00 94.00 514 VAL A C 1
ATOM 3981 O O . VAL A 1 514 ? 16.384 -3.773 -16.467 1.00 94.00 514 VAL A O 1
ATOM 3984 N N . ILE A 1 515 ? 15.391 -1.776 -16.229 1.00 93.69 515 ILE A N 1
ATOM 3985 C CA . ILE A 1 515 ? 14.575 -1.896 -17.455 1.00 93.69 515 ILE A CA 1
ATOM 3986 C C . ILE A 1 515 ? 15.466 -2.030 -18.696 1.00 93.69 515 ILE A C 1
ATOM 3988 O O . ILE A 1 515 ? 15.298 -2.963 -19.487 1.00 93.69 515 ILE A O 1
ATOM 3992 N N . LEU A 1 516 ? 16.457 -1.148 -18.849 1.00 92.88 516 LEU A N 1
ATOM 3993 C CA . LEU A 1 516 ? 17.374 -1.158 -19.991 1.00 92.88 516 LEU A CA 1
ATOM 3994 C C . LEU A 1 516 ? 18.168 -2.459 -20.076 1.00 92.88 516 LEU A C 1
ATOM 3996 O O . LEU A 1 516 ? 18.366 -2.978 -21.170 1.00 92.88 516 LEU A O 1
ATOM 4000 N N . GLN A 1 517 ? 18.590 -3.043 -18.951 1.00 93.88 517 GLN A N 1
ATOM 4001 C CA . GLN A 1 517 ? 19.249 -4.348 -18.973 1.00 93.88 517 GLN A CA 1
ATOM 4002 C C . GLN A 1 517 ? 18.347 -5.429 -19.588 1.00 93.88 517 GLN A C 1
ATOM 4004 O O . GLN A 1 517 ? 18.831 -6.256 -20.367 1.00 93.88 517 GLN A O 1
ATOM 4009 N N . HIS A 1 518 ? 17.060 -5.447 -19.237 1.00 94.06 518 HIS A N 1
ATOM 4010 C CA . HIS A 1 518 ? 16.104 -6.405 -19.791 1.00 94.06 518 HIS A CA 1
ATOM 4011 C C . HIS A 1 518 ? 15.839 -6.149 -21.276 1.00 94.06 518 HIS A C 1
ATOM 4013 O O . HIS A 1 518 ? 15.862 -7.097 -22.062 1.00 94.06 518 HIS A O 1
ATOM 4019 N N . LEU A 1 519 ? 15.691 -4.882 -21.668 1.00 94.31 519 LEU A N 1
ATOM 4020 C CA . LEU A 1 519 ? 15.528 -4.488 -23.063 1.00 94.31 519 LEU A CA 1
ATOM 4021 C C . LEU A 1 519 ? 16.728 -4.913 -23.917 1.00 94.31 519 LEU A C 1
ATOM 4023 O O . LEU A 1 519 ? 16.571 -5.600 -24.922 1.00 94.31 519 LEU A O 1
ATOM 4027 N N . LEU A 1 520 ? 17.945 -4.581 -23.485 1.00 92.62 520 LEU A N 1
ATOM 4028 C CA . LEU A 1 520 ? 19.168 -4.942 -24.200 1.00 92.62 520 LEU A CA 1
ATOM 4029 C C . LEU A 1 520 ? 19.374 -6.454 -24.269 1.00 92.62 520 LEU A C 1
ATOM 4031 O O . LEU A 1 520 ? 19.918 -6.953 -25.250 1.00 92.62 520 LEU A O 1
ATOM 4035 N N . ARG A 1 521 ? 18.949 -7.201 -23.243 1.00 92.50 521 ARG A N 1
ATOM 4036 C CA . ARG A 1 521 ? 18.978 -8.668 -23.271 1.00 92.50 521 ARG A CA 1
ATOM 4037 C C . ARG A 1 521 ? 18.016 -9.219 -24.322 1.00 92.50 521 ARG A C 1
ATOM 4039 O O . ARG A 1 521 ? 18.396 -10.157 -25.012 1.00 92.50 521 ARG A O 1
ATOM 4046 N N . TRP A 1 522 ? 16.821 -8.641 -24.454 1.00 93.56 522 TRP A N 1
ATOM 4047 C CA . TRP A 1 522 ? 15.867 -9.024 -25.496 1.00 93.56 522 TRP A CA 1
ATOM 4048 C C . TRP A 1 522 ? 16.405 -8.705 -26.894 1.00 93.56 522 TRP A C 1
ATOM 4050 O O . TRP A 1 522 ? 16.480 -9.611 -27.717 1.00 93.56 522 TRP A O 1
ATOM 4060 N N . ILE A 1 523 ? 16.894 -7.479 -27.126 1.00 92.69 523 ILE A N 1
ATOM 4061 C CA . ILE A 1 523 ? 17.487 -7.085 -28.417 1.00 92.69 523 ILE A CA 1
ATOM 4062 C C . ILE A 1 523 ? 18.622 -8.044 -28.794 1.00 92.69 523 ILE A C 1
ATOM 4064 O O . ILE A 1 523 ? 18.644 -8.565 -29.900 1.00 92.69 523 ILE A O 1
ATOM 4068 N N . LYS A 1 524 ? 19.530 -8.352 -27.859 1.00 88.94 524 LYS A N 1
ATOM 4069 C CA . LYS A 1 524 ? 20.637 -9.297 -28.092 1.00 88.94 524 LYS A CA 1
ATOM 4070 C C . LYS A 1 524 ? 20.182 -10.728 -28.362 1.00 88.94 524 LYS A C 1
ATOM 4072 O O . LYS A 1 524 ? 20.913 -11.470 -29.002 1.00 88.94 524 LYS A O 1
ATOM 4077 N N . HIS A 1 525 ? 19.044 -11.138 -27.808 1.00 89.88 525 HIS A N 1
ATOM 4078 C CA . HIS A 1 525 ? 18.511 -12.475 -28.036 1.00 89.88 525 HIS A CA 1
ATOM 4079 C C . HIS A 1 525 ? 17.897 -12.608 -29.431 1.00 89.88 525 HIS A C 1
ATOM 4081 O O . HIS A 1 525 ? 18.012 -13.674 -30.023 1.00 89.88 525 HIS A O 1
ATOM 4087 N N . GLN A 1 526 ? 17.284 -11.533 -29.936 1.00 88.00 526 GLN A N 1
ATOM 4088 C CA . GLN A 1 526 ? 16.642 -11.503 -31.252 1.00 88.00 526 GLN A CA 1
ATOM 4089 C C . GLN A 1 526 ? 17.596 -11.123 -32.393 1.00 88.00 526 GLN A C 1
ATOM 4091 O O . GLN A 1 526 ? 17.389 -11.521 -33.533 1.00 88.00 526 GLN A O 1
ATOM 4096 N N . ALA A 1 527 ? 18.646 -10.350 -32.109 1.00 77.94 527 ALA A N 1
ATOM 4097 C CA . ALA A 1 527 ? 19.611 -9.914 -33.110 1.00 77.94 527 ALA A CA 1
ATOM 4098 C C . ALA A 1 527 ? 20.518 -11.075 -33.565 1.00 77.94 527 ALA A C 1
ATOM 4100 O O . ALA A 1 527 ? 21.562 -11.338 -32.967 1.00 77.94 527 ALA A O 1
ATOM 4101 N N . GLU A 1 528 ? 20.152 -11.749 -34.654 1.00 65.12 528 GLU A N 1
ATOM 4102 C CA . GLU A 1 528 ? 21.051 -12.637 -35.402 1.00 65.12 528 GLU A CA 1
ATOM 4103 C C . GLU A 1 528 ? 22.123 -11.794 -36.121 1.00 65.12 528 GLU A C 1
ATOM 4105 O O . GLU A 1 528 ? 21.791 -11.184 -37.124 1.00 65.12 528 GLU A O 1
ATOM 4110 N N . GLU A 1 529 ? 23.356 -11.696 -35.592 1.00 60.19 529 GLU A N 1
ATOM 4111 C CA . GLU A 1 529 ? 24.605 -11.053 -36.112 1.00 60.19 529 GLU A CA 1
ATOM 4112 C C . GLU A 1 529 ? 24.559 -9.689 -36.874 1.00 60.19 529 GLU A C 1
ATOM 4114 O O . GLU A 1 529 ? 25.611 -9.079 -37.075 1.00 60.19 529 GLU A O 1
ATOM 4119 N N . HIS A 1 530 ? 23.403 -9.134 -37.251 1.00 60.88 530 HIS A N 1
ATOM 4120 C CA . HIS A 1 530 ? 23.255 -8.070 -38.257 1.00 60.88 530 HIS A CA 1
ATOM 4121 C C . HIS A 1 530 ? 22.182 -7.014 -37.932 1.00 60.88 530 HIS A C 1
ATOM 4123 O O . HIS A 1 530 ? 21.972 -6.087 -38.715 1.00 60.88 530 HIS A O 1
ATOM 4129 N N . TRP A 1 531 ? 21.504 -7.101 -36.786 1.00 70.56 531 TRP A N 1
ATOM 4130 C CA . TRP A 1 531 ? 20.398 -6.194 -36.470 1.00 70.56 531 TRP A CA 1
ATOM 4131 C C . TRP A 1 531 ? 20.905 -4.968 -35.711 1.00 70.56 531 TRP A C 1
ATOM 4133 O O . TRP A 1 531 ? 20.927 -4.937 -34.482 1.00 70.56 531 TRP A O 1
ATOM 4143 N N . ASN A 1 532 ? 21.290 -3.940 -36.466 1.00 84.44 532 ASN A N 1
ATOM 4144 C CA . ASN A 1 532 ? 21.656 -2.629 -35.921 1.00 84.44 532 ASN A CA 1
ATOM 4145 C C . ASN A 1 532 ? 20.498 -1.623 -35.982 1.00 84.44 532 ASN A C 1
ATOM 4147 O O . ASN A 1 532 ? 20.703 -0.455 -35.671 1.00 84.44 532 ASN A O 1
ATOM 4151 N N . VAL A 1 533 ? 19.300 -2.036 -36.410 1.00 90.50 533 VAL A N 1
ATOM 4152 C CA . VAL A 1 533 ? 18.143 -1.148 -36.586 1.00 90.50 533 VAL A CA 1
ATOM 4153 C C . VAL A 1 533 ? 16.956 -1.669 -35.785 1.00 90.50 533 VAL A C 1
ATOM 4155 O O . VAL A 1 533 ? 16.598 -2.842 -35.876 1.00 90.50 533 VAL A O 1
ATOM 4158 N N . VAL A 1 534 ? 16.339 -0.781 -35.010 1.00 93.81 534 VAL A N 1
ATOM 4159 C CA . VAL A 1 534 ? 15.136 -1.046 -34.218 1.00 93.81 534 VAL A CA 1
ATOM 4160 C C . VAL A 1 534 ? 14.091 0.008 -34.554 1.00 93.81 534 VAL A C 1
ATOM 4162 O O . VAL A 1 534 ? 14.367 1.205 -34.519 1.00 93.81 534 VAL A O 1
ATOM 4165 N N . SER A 1 535 ? 12.882 -0.434 -34.867 1.00 95.19 535 SER A N 1
ATOM 4166 C CA . SER A 1 535 ? 11.728 0.430 -35.060 1.00 95.19 535 SER A CA 1
ATOM 4167 C C . SER A 1 535 ? 11.040 0.662 -33.721 1.00 95.19 535 SER A C 1
ATOM 4169 O O . SER A 1 535 ? 10.695 -0.295 -33.026 1.00 95.19 535 SER A O 1
ATOM 4171 N N . PHE A 1 536 ? 10.835 1.924 -33.356 1.00 95.69 536 PHE A N 1
ATOM 4172 C CA . PHE A 1 536 ? 10.146 2.281 -32.122 1.00 95.69 536 PHE A CA 1
ATOM 4173 C C . PHE A 1 536 ? 8.785 2.909 -32.425 1.00 95.69 536 PHE A C 1
ATOM 4175 O O . PHE A 1 536 ? 8.690 3.921 -33.120 1.00 95.69 536 PHE A O 1
ATOM 4182 N N . HIS A 1 537 ? 7.734 2.268 -31.921 1.00 95.81 537 HIS A N 1
ATOM 4183 C CA . HIS A 1 537 ? 6.349 2.720 -31.977 1.00 95.81 537 HIS A CA 1
ATOM 4184 C C . HIS A 1 537 ? 6.014 3.397 -30.651 1.00 95.81 537 HIS A C 1
ATOM 4186 O O . HIS A 1 537 ? 5.902 2.731 -29.621 1.00 95.81 537 HIS A O 1
ATOM 4192 N N . THR A 1 538 ? 5.908 4.720 -30.688 1.00 94.38 538 THR A N 1
ATOM 4193 C CA . THR A 1 538 ? 5.545 5.564 -29.549 1.00 94.38 538 THR A CA 1
ATOM 4194 C C . THR A 1 538 ? 4.839 6.808 -30.065 1.00 94.38 538 THR A C 1
ATOM 4196 O O . THR A 1 538 ? 5.165 7.309 -31.140 1.00 94.38 538 THR A O 1
ATOM 4199 N N . ASP A 1 539 ? 3.875 7.311 -29.306 1.00 92.50 539 ASP A N 1
ATOM 4200 C CA . ASP A 1 539 ? 3.234 8.612 -29.521 1.00 92.50 539 ASP A CA 1
ATOM 4201 C C . ASP A 1 539 ? 3.928 9.748 -28.757 1.00 92.50 539 ASP A C 1
ATOM 4203 O O . ASP A 1 539 ? 3.695 10.915 -29.063 1.00 92.50 539 ASP A O 1
ATOM 4207 N N . ALA A 1 540 ? 4.807 9.414 -27.809 1.00 89.50 540 ALA A N 1
ATOM 4208 C CA . ALA A 1 540 ? 5.564 10.356 -26.994 1.00 89.50 540 ALA A CA 1
ATOM 4209 C C . ALA A 1 540 ? 6.959 10.647 -27.600 1.00 89.50 540 ALA A C 1
ATOM 4211 O O . ALA A 1 540 ? 7.840 9.769 -27.569 1.00 89.50 540 ALA A O 1
ATOM 4212 N N . PRO A 1 541 ? 7.216 11.864 -28.127 1.00 89.38 541 PRO A N 1
ATOM 4213 C CA . PRO A 1 541 ? 8.506 12.234 -28.724 1.00 89.38 541 PRO A CA 1
ATOM 4214 C C . PRO A 1 541 ? 9.684 12.114 -27.751 1.00 89.38 541 PRO A C 1
ATOM 4216 O O . PRO A 1 541 ? 10.783 11.696 -28.111 1.00 89.38 541 PRO A O 1
ATOM 4219 N N . GLU A 1 542 ? 9.453 12.433 -26.484 1.00 84.50 542 GLU A N 1
ATOM 4220 C CA . GLU A 1 542 ? 10.407 12.295 -25.389 1.00 84.50 542 GLU A CA 1
ATOM 4221 C C . GLU A 1 542 ? 10.915 10.861 -25.195 1.00 84.50 542 GLU A C 1
ATOM 4223 O O . GLU A 1 542 ? 12.108 10.669 -24.932 1.00 84.50 542 GLU A O 1
ATOM 4228 N N . HIS A 1 543 ? 10.040 9.858 -25.325 1.00 87.81 543 HIS A N 1
ATOM 4229 C CA . HIS A 1 543 ? 10.406 8.451 -25.203 1.00 87.81 543 HIS A CA 1
ATOM 4230 C C . HIS A 1 543 ? 11.309 8.090 -26.373 1.00 87.81 543 HIS A C 1
ATOM 4232 O O . HIS A 1 543 ? 12.367 7.484 -26.177 1.00 87.81 543 HIS A O 1
ATOM 4238 N N . PHE A 1 544 ? 10.919 8.523 -27.578 1.00 91.50 544 PHE A N 1
ATOM 4239 C CA . PHE A 1 544 ? 11.674 8.293 -28.800 1.00 91.50 544 PHE A CA 1
ATOM 4240 C C . PHE A 1 544 ? 13.089 8.863 -28.705 1.00 91.50 544 PHE A C 1
ATOM 4242 O O . PHE A 1 544 ? 14.061 8.126 -28.872 1.00 91.50 544 PHE A O 1
ATOM 4249 N N . GLU A 1 545 ? 13.226 10.144 -28.355 1.00 89.81 545 GLU A N 1
ATOM 4250 C CA . GLU A 1 545 ? 14.530 10.797 -28.206 1.00 89.81 545 GLU A CA 1
ATOM 4251 C C . GLU A 1 545 ? 15.420 10.099 -27.176 1.00 89.81 545 GLU A C 1
ATOM 4253 O O . GLU A 1 545 ? 16.624 9.940 -27.390 1.00 89.81 545 GLU A O 1
ATOM 4258 N N . SER A 1 546 ? 14.845 9.726 -26.032 1.00 87.00 546 SER A N 1
ATOM 4259 C CA . SER A 1 546 ? 15.597 9.143 -24.920 1.00 87.00 546 SER A CA 1
ATOM 4260 C C . SER A 1 546 ? 16.103 7.754 -25.286 1.00 87.00 546 SER A C 1
ATOM 4262 O O . SER A 1 546 ? 17.299 7.479 -25.158 1.00 87.00 546 SER A O 1
ATOM 4264 N N . LEU A 1 547 ? 15.227 6.903 -25.829 1.00 90.12 547 LEU A N 1
ATOM 4265 C CA . LEU A 1 547 ? 15.608 5.567 -26.270 1.00 90.12 547 LEU A CA 1
ATOM 4266 C C . LEU A 1 547 ? 16.592 5.621 -27.444 1.00 90.12 547 LEU A C 1
ATOM 4268 O O . LEU A 1 547 ? 17.577 4.884 -27.444 1.00 90.12 547 LEU A O 1
ATOM 4272 N N . GLN A 1 548 ? 16.385 6.528 -28.402 1.00 92.50 548 GLN A N 1
ATOM 4273 C CA . GLN A 1 548 ? 17.301 6.733 -29.521 1.00 92.50 548 GLN A CA 1
ATOM 4274 C C . GLN A 1 548 ? 18.697 7.131 -29.038 1.00 92.50 548 GLN A C 1
ATOM 4276 O O . GLN A 1 548 ? 19.679 6.539 -29.479 1.00 92.50 548 GLN A O 1
ATOM 4281 N N . LYS A 1 549 ? 18.816 8.096 -28.117 1.00 89.75 549 LYS A N 1
ATOM 4282 C CA . LYS A 1 549 ? 20.113 8.508 -27.551 1.00 89.75 549 LYS A CA 1
ATOM 4283 C C . LYS A 1 549 ? 20.808 7.355 -26.825 1.00 89.75 549 LYS A C 1
ATOM 4285 O O . LYS A 1 549 ? 22.012 7.172 -26.999 1.00 89.75 549 LYS A O 1
ATOM 4290 N N . LEU A 1 550 ? 20.056 6.575 -26.047 1.00 88.81 550 LEU A N 1
ATOM 4291 C CA . LEU A 1 550 ? 20.574 5.431 -25.294 1.00 88.81 550 LEU A CA 1
ATOM 4292 C C . LEU A 1 550 ? 21.075 4.311 -26.209 1.00 88.81 550 LEU A C 1
ATOM 4294 O O . LEU A 1 550 ? 22.194 3.833 -26.038 1.00 88.81 550 LEU A O 1
ATOM 4298 N N . LEU A 1 551 ? 20.273 3.912 -27.195 1.00 91.06 551 LEU A N 1
ATOM 4299 C CA . LEU A 1 551 ? 20.611 2.822 -28.109 1.00 91.06 551 LEU A CA 1
ATOM 4300 C C . LEU A 1 551 ? 21.665 3.230 -29.148 1.00 91.06 551 LEU A C 1
ATOM 4302 O O . LEU A 1 551 ? 22.528 2.418 -29.480 1.00 91.06 551 LEU A O 1
ATOM 4306 N N . LYS A 1 552 ? 21.704 4.503 -29.565 1.00 91.69 552 LYS A N 1
ATOM 4307 C CA . LYS A 1 552 ? 22.752 5.027 -30.457 1.00 91.69 552 LYS A CA 1
ATOM 4308 C C . LYS A 1 552 ? 24.148 4.904 -29.851 1.00 91.69 552 LYS A C 1
ATOM 4310 O O . LYS A 1 552 ? 25.104 4.649 -30.572 1.00 91.69 552 LYS A O 1
ATOM 4315 N N . ALA A 1 553 ? 24.277 5.045 -28.532 1.00 88.81 553 ALA A N 1
ATOM 4316 C CA . ALA A 1 553 ? 25.549 4.852 -27.837 1.00 88.81 553 ALA A CA 1
ATOM 4317 C C . ALA A 1 553 ? 26.017 3.377 -27.799 1.00 88.81 553 ALA A C 1
ATOM 4319 O O . ALA A 1 553 ? 27.143 3.102 -27.389 1.00 88.81 553 ALA A O 1
ATOM 4320 N N . LEU A 1 554 ? 25.176 2.442 -28.251 1.00 88.62 554 LEU A N 1
ATOM 4321 C CA . LEU A 1 554 ? 25.489 1.026 -28.462 1.00 88.62 554 LEU A CA 1
ATOM 4322 C C . LEU A 1 554 ? 25.547 0.647 -29.951 1.00 88.62 554 LEU A C 1
ATOM 4324 O O . LEU A 1 554 ? 25.446 -0.535 -30.268 1.00 88.62 554 LEU A O 1
ATOM 4328 N N . ASP A 1 555 ? 25.666 1.633 -30.845 1.00 90.75 555 ASP A N 1
ATOM 4329 C CA . ASP A 1 555 ? 25.626 1.459 -32.303 1.00 90.75 555 ASP A CA 1
ATOM 4330 C C . ASP A 1 555 ? 24.303 0.852 -32.828 1.00 90.75 555 ASP A C 1
ATOM 4332 O O . ASP A 1 555 ? 24.252 0.293 -33.923 1.00 90.75 555 ASP A O 1
ATOM 4336 N N . ILE A 1 556 ? 23.207 0.998 -32.070 1.00 92.50 556 ILE A N 1
ATOM 4337 C CA . ILE A 1 556 ? 21.856 0.597 -32.482 1.00 92.50 556 ILE A CA 1
ATOM 4338 C C . ILE A 1 556 ? 21.083 1.840 -32.935 1.00 92.50 556 ILE A C 1
ATOM 4340 O O . ILE A 1 556 ? 20.845 2.779 -32.173 1.00 92.50 556 ILE A O 1
ATOM 4344 N N . THR A 1 557 ? 20.659 1.837 -34.191 1.00 93.31 557 THR A N 1
ATOM 4345 C CA . THR A 1 557 ? 19.868 2.899 -34.809 1.00 93.31 557 THR A CA 1
ATOM 4346 C C . THR A 1 557 ? 18.394 2.700 -34.487 1.00 93.31 557 THR A C 1
ATOM 4348 O O . THR A 1 557 ? 17.788 1.708 -34.885 1.00 93.31 557 THR A O 1
ATOM 4351 N N . VAL A 1 558 ? 17.802 3.667 -33.787 1.00 94.19 558 VAL A N 1
ATOM 4352 C CA . VAL A 1 558 ? 16.355 3.698 -33.542 1.00 94.19 558 VAL A CA 1
ATOM 4353 C C . VAL A 1 558 ? 15.688 4.549 -34.613 1.00 94.19 558 VAL A C 1
ATOM 4355 O O . VAL A 1 558 ? 16.018 5.731 -34.759 1.00 94.19 558 VAL A O 1
ATOM 4358 N N . VAL A 1 559 ? 14.764 3.938 -35.350 1.00 94.94 559 VAL A N 1
ATOM 4359 C CA . VAL A 1 559 ? 13.973 4.572 -36.409 1.00 94.94 559 VAL A CA 1
ATOM 4360 C C . VAL A 1 559 ? 12.512 4.673 -35.990 1.00 94.94 559 VAL A C 1
ATOM 4362 O O . VAL A 1 559 ? 11.983 3.799 -35.300 1.00 94.94 559 VAL A O 1
ATOM 4365 N N . ASP A 1 560 ? 11.857 5.751 -36.406 1.00 94.75 560 ASP A N 1
ATOM 4366 C CA . ASP A 1 560 ? 10.434 5.945 -36.149 1.00 94.75 560 ASP A CA 1
ATOM 4367 C C . ASP A 1 560 ? 9.604 4.931 -36.947 1.00 94.75 560 ASP A C 1
ATOM 4369 O O . ASP A 1 560 ? 9.917 4.616 -38.101 1.00 94.75 560 ASP A O 1
ATOM 4373 N N . SER A 1 561 ? 8.539 4.413 -36.340 1.00 90.81 561 SER A N 1
ATOM 4374 C CA . SER A 1 561 ? 7.641 3.439 -36.971 1.00 90.81 561 SER A CA 1
ATOM 4375 C C . SER A 1 561 ? 7.094 3.865 -38.343 1.00 90.81 561 SER A C 1
ATOM 4377 O O . SER A 1 561 ? 6.957 3.025 -39.237 1.00 90.81 561 SER A O 1
ATOM 4379 N N . GLY A 1 562 ? 6.847 5.161 -38.555 1.00 88.75 562 GLY A N 1
ATOM 4380 C CA . GLY A 1 562 ? 6.365 5.717 -39.816 1.00 88.75 562 GLY A CA 1
ATOM 4381 C C . GLY A 1 562 ? 7.415 5.726 -40.929 1.00 88.75 562 GLY A C 1
ATOM 4382 O O . GLY A 1 562 ? 7.055 5.754 -42.104 1.00 88.75 562 GLY A O 1
ATOM 4383 N N . THR A 1 563 ? 8.704 5.657 -40.581 1.00 87.88 563 THR A N 1
ATOM 4384 C CA . THR A 1 563 ? 9.816 5.693 -41.551 1.00 87.88 563 THR A CA 1
ATOM 4385 C C . THR A 1 563 ? 10.145 4.331 -42.153 1.00 87.88 563 THR A C 1
ATOM 4387 O O . THR A 1 563 ? 10.701 4.255 -43.248 1.00 87.88 563 THR A O 1
ATOM 4390 N N . VAL A 1 564 ? 9.774 3.243 -41.476 1.00 84.25 564 VAL A N 1
ATOM 4391 C CA . VAL A 1 564 ? 9.960 1.882 -41.990 1.00 84.25 564 VAL A CA 1
ATOM 4392 C C . VAL A 1 564 ? 8.833 1.584 -42.979 1.00 84.25 564 VAL A C 1
ATOM 4394 O O . VAL A 1 564 ? 7.672 1.839 -42.662 1.00 84.25 564 VAL A O 1
ATOM 4397 N N . SER A 1 565 ? 9.123 1.041 -44.165 1.00 77.44 565 SER A N 1
ATOM 4398 C CA . SER A 1 565 ? 8.113 0.739 -45.198 1.00 77.44 565 SER A CA 1
ATOM 4399 C C . SER A 1 565 ? 8.221 -0.697 -45.726 1.00 77.44 565 SER A C 1
ATOM 4401 O O . SER A 1 565 ? 9.304 -1.276 -45.718 1.00 77.44 565 SER A O 1
ATOM 4403 N N . GLY A 1 566 ? 7.092 -1.264 -46.175 1.00 73.19 566 GLY A N 1
ATOM 4404 C CA . GLY A 1 566 ? 7.036 -2.522 -46.935 1.00 73.19 566 GLY A CA 1
ATOM 4405 C C . GLY A 1 566 ? 7.721 -3.727 -46.277 1.00 73.19 566 GLY A C 1
ATOM 4406 O O . GLY A 1 566 ? 7.565 -3.955 -45.080 1.00 73.19 566 GLY A O 1
ATOM 4407 N N . ILE A 1 567 ? 8.481 -4.470 -47.091 1.00 62.94 567 ILE A N 1
ATOM 4408 C CA . ILE A 1 567 ? 9.167 -5.742 -46.783 1.00 62.94 567 ILE A CA 1
ATOM 4409 C C . ILE A 1 567 ? 10.129 -5.606 -45.593 1.00 62.94 567 ILE A C 1
ATOM 4411 O O . ILE A 1 567 ? 10.267 -6.518 -44.781 1.00 62.94 567 ILE A O 1
ATOM 4415 N N . VAL A 1 568 ? 10.730 -4.428 -45.415 1.00 72.25 568 VAL A N 1
ATOM 4416 C CA . VAL A 1 568 ? 11.636 -4.138 -44.296 1.00 72.25 568 VAL A CA 1
ATOM 4417 C C . VAL A 1 568 ? 10.933 -4.244 -42.941 1.00 72.25 568 VAL A C 1
ATOM 4419 O O . VAL A 1 568 ? 11.560 -4.644 -41.961 1.00 72.25 568 VAL A O 1
ATOM 4422 N N . ARG A 1 569 ? 9.632 -3.927 -42.866 1.00 78.38 569 ARG A N 1
ATOM 4423 C CA . ARG A 1 569 ? 8.872 -4.007 -41.606 1.00 78.38 569 ARG A CA 1
ATOM 4424 C C . ARG A 1 569 ? 8.839 -5.421 -41.039 1.00 78.38 569 ARG A C 1
ATOM 4426 O O . ARG A 1 569 ? 8.778 -5.585 -39.834 1.00 78.38 569 ARG A O 1
ATOM 4433 N N . GLU A 1 570 ? 8.930 -6.455 -41.864 1.00 76.69 570 GLU A N 1
ATOM 4434 C CA . GLU A 1 570 ? 8.905 -7.823 -41.347 1.00 76.69 570 GLU A CA 1
ATOM 4435 C C . GLU A 1 570 ? 10.228 -8.265 -40.707 1.00 76.69 570 GLU A C 1
ATOM 4437 O O . GLU A 1 570 ? 10.244 -9.226 -39.937 1.00 76.69 570 GLU A O 1
ATOM 4442 N N . HIS A 1 571 ? 11.331 -7.587 -41.027 1.00 83.19 571 HIS A N 1
ATOM 4443 C CA . HIS A 1 571 ? 12.695 -7.987 -40.673 1.00 83.19 571 HIS A CA 1
ATOM 4444 C C . HIS A 1 571 ? 13.371 -7.038 -39.677 1.00 83.19 571 HIS A C 1
ATOM 4446 O O . HIS A 1 571 ? 14.577 -7.130 -39.472 1.00 83.19 571 HIS A O 1
ATOM 4452 N N . VAL A 1 572 ? 12.625 -6.108 -39.078 1.00 90.19 572 VAL A N 1
ATOM 4453 C CA . VAL A 1 572 ? 13.136 -5.155 -38.084 1.00 90.19 572 VAL A CA 1
ATOM 4454 C C . VAL A 1 572 ? 12.512 -5.454 -36.724 1.00 90.19 572 VAL A C 1
ATOM 4456 O O . VAL A 1 572 ? 11.369 -5.895 -36.634 1.00 90.19 572 VAL A O 1
ATOM 4459 N N . LEU A 1 573 ? 13.274 -5.253 -35.642 1.00 94.31 573 LEU A N 1
ATOM 4460 C CA . LEU A 1 573 ? 12.731 -5.405 -34.294 1.00 94.31 573 LEU A CA 1
ATOM 4461 C C . LEU A 1 573 ? 11.825 -4.221 -34.004 1.00 94.31 573 LEU A C 1
ATOM 4463 O O . LEU A 1 573 ? 12.220 -3.071 -34.193 1.00 94.31 573 LEU A O 1
ATOM 4467 N N . HIS A 1 574 ? 10.635 -4.505 -33.501 1.00 95.06 574 HIS A N 1
ATOM 4468 C CA . HIS A 1 574 ? 9.651 -3.505 -33.138 1.00 95.06 574 HIS A CA 1
ATOM 4469 C C . HIS A 1 574 ? 9.535 -3.425 -31.627 1.00 95.06 574 HIS A C 1
ATOM 4471 O O . HIS A 1 574 ? 9.152 -4.386 -30.968 1.00 95.06 574 HIS A O 1
ATOM 4477 N N . ILE A 1 575 ? 9.840 -2.257 -31.081 1.00 96.38 575 ILE A N 1
ATOM 4478 C CA . ILE A 1 575 ? 9.518 -1.909 -29.702 1.00 96.38 575 ILE A CA 1
ATOM 4479 C C . ILE A 1 575 ? 8.244 -1.071 -29.743 1.00 96.38 575 ILE A C 1
ATOM 4481 O O . ILE A 1 575 ? 8.152 -0.151 -30.553 1.00 96.38 575 ILE A O 1
ATOM 4485 N N . VAL A 1 576 ? 7.275 -1.370 -28.884 1.00 96.94 576 VAL A N 1
ATOM 4486 C CA . VAL A 1 576 ? 6.022 -0.615 -28.767 1.00 96.94 576 VAL A CA 1
ATOM 4487 C C . VAL A 1 576 ? 5.871 -0.121 -27.333 1.00 96.94 576 VAL A C 1
ATOM 4489 O O . VAL A 1 576 ? 5.923 -0.924 -26.400 1.00 96.94 576 VAL A O 1
ATOM 4492 N N . CYS A 1 577 ? 5.713 1.190 -27.161 1.00 95.44 577 CYS A N 1
ATOM 4493 C CA . CYS A 1 577 ? 5.497 1.853 -25.875 1.00 95.44 577 CYS A CA 1
ATOM 4494 C C . CYS A 1 577 ? 4.701 3.140 -26.106 1.00 95.44 577 CYS A C 1
ATOM 4496 O O . CYS A 1 577 ? 5.208 4.062 -26.734 1.00 95.44 577 CYS A O 1
ATOM 4498 N N . HIS A 1 578 ? 3.483 3.207 -25.588 1.00 93.56 578 HIS A N 1
ATOM 4499 C CA . HIS A 1 578 ? 2.613 4.385 -25.645 1.00 93.56 578 HIS A CA 1
ATOM 4500 C C . HIS A 1 578 ? 2.419 4.987 -24.250 1.00 93.56 578 HIS A C 1
ATOM 4502 O O . HIS A 1 578 ? 2.932 4.440 -23.273 1.00 93.56 578 HIS A O 1
ATOM 4508 N N . HIS A 1 579 ? 1.693 6.105 -24.162 1.00 89.94 579 HIS A N 1
ATOM 4509 C CA . HIS A 1 579 ? 1.383 6.784 -22.899 1.00 89.94 579 HIS A CA 1
ATOM 4510 C C . HIS A 1 579 ? 0.797 5.853 -21.827 1.00 89.94 579 HIS A C 1
ATOM 4512 O O . HIS A 1 579 ? 1.167 5.975 -20.663 1.00 89.94 579 HIS A O 1
ATOM 4518 N N . SER A 1 580 ? -0.102 4.939 -22.198 1.00 93.19 580 SER A N 1
ATOM 4519 C CA . SER A 1 580 ? -0.659 3.966 -21.259 1.00 93.19 580 SER A CA 1
ATOM 4520 C C . SER A 1 580 ? -0.347 2.520 -21.636 1.00 93.19 580 SER A C 1
ATOM 4522 O O . SER A 1 580 ? -0.218 2.135 -22.808 1.00 93.19 580 SER A O 1
ATOM 4524 N N . THR A 1 581 ? -0.323 1.660 -20.618 1.00 95.06 581 THR A N 1
ATOM 4525 C CA . THR A 1 581 ? -0.173 0.211 -20.787 1.00 95.06 581 THR A CA 1
ATOM 4526 C C . THR A 1 581 ? -1.242 -0.370 -21.725 1.00 95.06 581 THR A C 1
ATOM 4528 O O . THR A 1 581 ? -0.946 -1.245 -22.539 1.00 95.06 581 THR A O 1
ATOM 4531 N N . MET A 1 582 ? -2.489 0.106 -21.643 1.00 95.75 582 MET A N 1
ATOM 4532 C CA . MET A 1 582 ? -3.590 -0.429 -22.456 1.00 95.75 582 MET A CA 1
ATOM 4533 C C . MET A 1 582 ? -3.539 0.037 -23.912 1.00 95.75 582 MET A C 1
ATOM 4535 O O . MET A 1 582 ? -3.839 -0.759 -24.803 1.00 95.75 582 MET A O 1
ATOM 4539 N N . GLU A 1 583 ? -3.113 1.273 -24.177 1.00 96.50 583 GLU A N 1
ATOM 4540 C CA . GLU A 1 583 ? -2.854 1.738 -25.546 1.00 96.50 583 GLU A CA 1
ATOM 4541 C C . GLU A 1 583 ? -1.708 0.954 -26.178 1.00 96.50 583 GLU A C 1
ATOM 4543 O O . GLU A 1 583 ? -1.833 0.492 -27.310 1.00 96.50 583 GLU A O 1
ATOM 4548 N N . THR A 1 584 ? -0.637 0.702 -25.419 1.00 96.94 584 THR A N 1
ATOM 4549 C CA . THR A 1 584 ? 0.480 -0.133 -25.879 1.00 96.94 584 THR A CA 1
ATOM 4550 C C . THR A 1 584 ? -0.007 -1.518 -26.302 1.00 96.94 584 THR A C 1
ATOM 4552 O O . THR A 1 584 ? 0.303 -1.981 -27.399 1.00 96.94 584 THR A O 1
ATOM 4555 N N . VAL A 1 585 ? -0.820 -2.173 -25.465 1.00 97.81 585 VAL A N 1
ATOM 4556 C CA . VAL A 1 585 ? -1.430 -3.474 -25.786 1.00 97.81 585 VAL A CA 1
ATOM 4557 C C . VAL A 1 585 ? -2.291 -3.392 -27.046 1.00 97.81 585 VAL A C 1
ATOM 4559 O O . VAL A 1 585 ? -2.182 -4.263 -27.907 1.00 97.81 585 VAL A O 1
ATOM 4562 N N . HIS A 1 586 ? -3.124 -2.358 -27.176 1.00 97.88 586 HIS A N 1
ATOM 4563 C CA . HIS A 1 586 ? -4.002 -2.182 -28.331 1.00 97.88 586 HIS A CA 1
ATOM 4564 C C . HIS A 1 586 ? -3.221 -2.005 -29.642 1.00 97.88 586 HIS A C 1
ATOM 4566 O O . HIS A 1 586 ? -3.570 -2.599 -30.668 1.00 97.88 586 HIS A O 1
ATOM 4572 N N . VAL A 1 587 ? -2.142 -1.219 -29.614 1.00 97.62 587 VAL A N 1
ATOM 4573 C CA . VAL A 1 587 ? -1.266 -1.009 -30.772 1.00 97.62 587 VAL A CA 1
ATOM 4574 C C . VAL A 1 587 ? -0.560 -2.309 -31.143 1.00 97.62 587 VAL A C 1
ATOM 4576 O O . VAL A 1 587 ? -0.603 -2.703 -32.307 1.00 97.62 587 VAL A O 1
ATOM 4579 N N . VAL A 1 588 ? -0.001 -3.032 -30.170 1.00 98.00 588 VAL A N 1
ATOM 4580 C CA . VAL A 1 588 ? 0.611 -4.355 -30.389 1.00 98.00 588 VAL A CA 1
ATOM 4581 C C . VAL A 1 588 ? -0.382 -5.328 -31.028 1.00 98.00 588 VAL A C 1
ATOM 4583 O O . VAL A 1 588 ? -0.082 -5.937 -32.054 1.00 98.00 588 VAL A O 1
ATOM 4586 N N . GLU A 1 589 ? -1.582 -5.449 -30.461 1.00 97.94 589 GLU A N 1
ATOM 4587 C CA . GLU A 1 589 ? -2.644 -6.318 -30.975 1.00 97.94 589 GLU A CA 1
ATOM 4588 C C . GLU A 1 589 ? -3.019 -5.949 -32.416 1.00 97.94 589 GLU A C 1
ATOM 4590 O O . GLU A 1 589 ? -3.176 -6.831 -33.262 1.00 97.94 589 GLU A O 1
ATOM 4595 N N . THR A 1 590 ? -3.108 -4.653 -32.717 1.00 97.56 590 THR A N 1
ATOM 4596 C CA . THR A 1 590 ? -3.424 -4.148 -34.057 1.00 97.56 590 THR A CA 1
ATOM 4597 C C . THR A 1 590 ? -2.319 -4.455 -35.061 1.00 97.56 590 THR A C 1
ATOM 4599 O O . THR A 1 590 ? -2.619 -4.930 -36.157 1.00 97.56 590 THR A O 1
ATOM 4602 N N . LEU A 1 591 ? -1.058 -4.192 -34.708 1.00 95.69 591 LEU A N 1
ATOM 4603 C CA . LEU A 1 591 ? 0.091 -4.415 -35.585 1.00 95.69 591 LEU A CA 1
ATOM 4604 C C . LEU A 1 591 ? 0.245 -5.899 -35.923 1.00 95.69 591 LEU A C 1
ATOM 4606 O O . LEU A 1 591 ? 0.463 -6.251 -37.080 1.00 95.69 591 LEU A O 1
ATOM 4610 N N . VAL A 1 592 ? 0.067 -6.765 -34.930 1.00 96.50 592 VAL A N 1
ATOM 4611 C CA . VAL A 1 592 ? 0.271 -8.203 -35.083 1.00 96.50 592 VAL A CA 1
ATOM 4612 C C . VAL A 1 592 ? -0.913 -8.885 -35.777 1.00 96.50 592 VAL A C 1
ATOM 4614 O O . VAL A 1 592 ? -0.713 -9.676 -36.692 1.00 96.50 592 VAL A O 1
ATOM 4617 N N . ARG A 1 593 ? -2.167 -8.558 -35.427 1.00 96.50 593 ARG A N 1
ATOM 4618 C CA . ARG A 1 593 ? -3.341 -9.181 -36.078 1.00 96.50 593 ARG A CA 1
ATOM 4619 C C . ARG A 1 593 ? -3.543 -8.756 -37.524 1.00 96.50 593 ARG A C 1
ATOM 4621 O O . ARG A 1 593 ? -4.141 -9.500 -38.295 1.00 96.50 593 ARG A O 1
ATOM 4628 N N . LYS A 1 594 ? -3.103 -7.549 -37.879 1.00 95.38 594 LYS A N 1
ATOM 4629 C CA . LYS A 1 594 ? -3.120 -7.074 -39.266 1.00 95.38 594 LYS A CA 1
ATOM 4630 C C . LYS A 1 594 ? -1.908 -7.552 -40.067 1.00 95.38 594 LYS A C 1
ATOM 4632 O O . LYS A 1 594 ? -1.778 -7.126 -41.209 1.00 95.38 594 LYS A O 1
ATOM 4637 N N . ASP A 1 595 ? -1.051 -8.385 -39.472 1.00 93.88 595 ASP A N 1
ATOM 4638 C CA . ASP A 1 595 ? 0.176 -8.898 -40.088 1.00 93.88 595 ASP A CA 1
ATOM 4639 C C . ASP A 1 595 ? 1.088 -7.766 -40.601 1.00 93.88 595 ASP A C 1
ATOM 4641 O O . ASP A 1 595 ? 1.725 -7.856 -41.644 1.00 93.88 595 ASP A O 1
ATOM 4645 N N . ILE A 1 596 ? 1.102 -6.634 -39.881 1.00 92.81 596 ILE A N 1
ATOM 4646 C CA . ILE A 1 596 ? 1.971 -5.489 -40.194 1.00 92.81 596 ILE A CA 1
ATOM 4647 C C . ILE A 1 596 ? 3.393 -5.772 -39.703 1.00 92.81 596 ILE A C 1
ATOM 4649 O O . ILE A 1 596 ? 4.357 -5.314 -40.316 1.00 92.81 596 ILE A O 1
ATOM 4653 N N . ILE A 1 597 ? 3.510 -6.489 -38.580 1.00 93.81 597 ILE A N 1
ATOM 4654 C CA . ILE A 1 597 ? 4.775 -6.919 -37.981 1.00 93.81 597 ILE A CA 1
ATOM 4655 C C . ILE A 1 597 ? 4.675 -8.385 -37.563 1.00 93.81 597 ILE A C 1
ATOM 4657 O O . ILE A 1 597 ? 3.618 -8.841 -37.117 1.00 93.81 597 ILE A O 1
ATOM 4661 N N . LYS A 1 598 ? 5.803 -9.096 -37.619 1.00 93.88 598 LYS A N 1
ATOM 4662 C CA . LYS A 1 598 ? 5.898 -10.463 -37.099 1.00 93.88 598 LYS A CA 1
ATOM 4663 C C . LYS A 1 598 ? 5.821 -10.460 -35.564 1.00 93.88 598 LYS A C 1
ATOM 4665 O O . LYS A 1 598 ? 6.556 -9.685 -34.941 1.00 93.88 598 LYS A O 1
ATOM 4670 N N . PRO A 1 599 ? 4.979 -11.305 -34.937 1.00 96.06 599 PRO A N 1
ATOM 4671 C CA . PRO A 1 599 ? 4.820 -11.342 -33.481 1.00 96.06 599 PRO A CA 1
ATOM 4672 C C . PRO A 1 599 ? 6.144 -11.532 -32.727 1.00 96.06 599 PRO A C 1
ATOM 4674 O O . PRO A 1 599 ? 6.388 -10.858 -31.729 1.00 96.06 599 PRO A O 1
ATOM 4677 N N . GLU A 1 600 ? 7.015 -12.409 -33.226 1.00 94.88 600 GLU A N 1
ATOM 4678 C CA . GLU A 1 600 ? 8.320 -12.734 -32.643 1.00 94.88 600 GLU A CA 1
ATOM 4679 C C . GLU A 1 600 ? 9.294 -11.547 -32.619 1.00 94.88 600 GLU A C 1
ATOM 4681 O O . GLU A 1 600 ? 10.122 -11.445 -31.711 1.00 94.88 600 GLU A O 1
ATOM 4686 N N . ASN A 1 601 ? 9.138 -10.611 -33.559 1.00 94.31 601 ASN A N 1
ATOM 4687 C CA . ASN A 1 601 ? 9.951 -9.401 -33.669 1.00 94.31 601 ASN A CA 1
ATOM 4688 C C . ASN A 1 601 ? 9.367 -8.233 -32.863 1.00 94.31 601 ASN A C 1
ATOM 4690 O O . ASN A 1 601 ? 9.938 -7.144 -32.865 1.00 94.31 601 ASN A O 1
ATOM 4694 N N . CYS A 1 602 ? 8.238 -8.435 -32.179 1.00 96.38 602 CYS A N 1
ATOM 4695 C CA . CYS A 1 602 ? 7.549 -7.410 -31.411 1.00 96.38 602 CYS A CA 1
ATOM 4696 C C . CYS A 1 602 ? 7.851 -7.523 -29.910 1.00 96.38 602 CYS A C 1
ATOM 4698 O O . CYS A 1 602 ? 7.692 -8.582 -29.292 1.00 96.38 602 CYS A O 1
ATOM 4700 N N . LEU A 1 603 ? 8.208 -6.390 -29.306 1.00 97.62 603 LEU A N 1
ATOM 4701 C CA . LEU A 1 603 ? 8.343 -6.195 -27.871 1.00 97.62 603 LEU A CA 1
ATOM 4702 C C . LEU A 1 603 ? 7.359 -5.136 -27.377 1.00 97.62 603 LEU A C 1
ATOM 4704 O O . LEU A 1 603 ? 7.485 -3.960 -27.710 1.00 97.62 603 LEU A O 1
ATOM 4708 N N . ALA A 1 604 ? 6.438 -5.542 -26.512 1.00 97.62 604 ALA A N 1
ATOM 4709 C CA . ALA A 1 604 ? 5.607 -4.619 -25.750 1.00 97.62 604 ALA A CA 1
ATOM 4710 C C . ALA A 1 604 ? 6.360 -4.145 -24.494 1.00 97.62 604 ALA A C 1
ATOM 4712 O O . ALA A 1 604 ? 6.749 -4.974 -23.664 1.00 97.62 604 ALA A O 1
ATOM 4713 N N . LEU A 1 605 ? 6.555 -2.836 -24.333 1.00 96.50 605 LEU A N 1
ATOM 4714 C CA . LEU A 1 605 ? 7.034 -2.238 -23.084 1.00 96.50 605 LEU A CA 1
ATOM 4715 C C . LEU A 1 605 ? 5.832 -1.738 -22.287 1.00 96.50 605 LEU A C 1
ATOM 4717 O O . LEU A 1 605 ? 5.107 -0.860 -22.731 1.00 96.50 605 LEU A O 1
ATOM 4721 N N . LEU A 1 606 ? 5.599 -2.344 -21.131 1.00 96.44 606 LEU A N 1
ATOM 4722 C CA . LEU A 1 606 ? 4.406 -2.142 -20.320 1.00 96.44 606 LEU A CA 1
ATOM 4723 C C . LEU A 1 606 ? 4.814 -1.614 -18.947 1.00 96.44 606 LEU A C 1
ATOM 4725 O O . LEU A 1 606 ? 5.769 -2.117 -18.355 1.00 96.44 606 LEU A O 1
ATOM 4729 N N . ASP A 1 607 ? 4.050 -0.696 -18.374 1.00 93.88 607 ASP A N 1
ATOM 4730 C CA . ASP A 1 607 ? 4.271 -0.284 -16.986 1.00 93.88 607 ASP A CA 1
ATOM 4731 C C . ASP A 1 607 ? 3.526 -1.211 -16.022 1.00 93.88 607 ASP A C 1
ATOM 4733 O O . ASP A 1 607 ? 4.088 -1.673 -15.024 1.00 93.88 607 ASP A O 1
ATOM 4737 N N . ARG A 1 608 ? 2.289 -1.589 -16.375 1.00 94.50 608 ARG A N 1
ATOM 4738 C CA . ARG A 1 608 ? 1.370 -2.337 -15.506 1.00 94.50 608 ARG A CA 1
ATOM 4739 C C . ARG A 1 608 ? 1.276 -3.823 -15.799 1.00 94.50 608 ARG A C 1
ATOM 4741 O O . ARG A 1 608 ? 1.322 -4.280 -16.940 1.00 94.50 608 ARG A O 1
ATOM 4748 N N . HIS A 1 609 ? 1.013 -4.583 -14.735 1.00 93.94 609 HIS A N 1
ATOM 4749 C CA . HIS A 1 609 ? 0.818 -6.029 -14.822 1.00 93.94 609 HIS A CA 1
ATOM 4750 C C . HIS A 1 609 ? -0.414 -6.432 -15.645 1.00 93.94 609 HIS A C 1
ATOM 4752 O O . HIS A 1 609 ? -0.387 -7.464 -16.315 1.00 93.94 609 HIS A O 1
ATOM 4758 N N . ASP A 1 610 ? -1.472 -5.616 -15.640 1.00 92.56 610 ASP A N 1
ATOM 4759 C CA . ASP A 1 610 ? -2.704 -5.889 -16.393 1.00 92.56 610 ASP A CA 1
ATOM 4760 C C . ASP A 1 610 ? -2.417 -6.071 -17.899 1.00 92.56 610 ASP A C 1
ATOM 4762 O O . ASP A 1 610 ? -2.983 -6.959 -18.543 1.00 92.56 610 ASP A O 1
ATOM 4766 N N . GLY A 1 611 ? -1.453 -5.318 -18.445 1.00 94.69 611 GLY A N 1
ATOM 4767 C CA . GLY A 1 611 ? -1.037 -5.449 -19.842 1.00 94.69 611 GLY A CA 1
ATOM 4768 C C . GLY A 1 611 ? -0.411 -6.808 -20.164 1.00 94.69 611 GLY A C 1
ATOM 4769 O O . GLY A 1 611 ? -0.636 -7.356 -21.242 1.00 94.69 611 GLY A O 1
ATOM 4770 N N . LEU A 1 612 ? 0.306 -7.426 -19.217 1.00 94.81 612 LEU A N 1
ATOM 4771 C CA . LEU A 1 612 ? 0.874 -8.763 -19.419 1.00 94.81 612 LEU A CA 1
ATOM 4772 C C . LEU A 1 612 ? -0.206 -9.831 -19.569 1.00 94.81 612 LEU A C 1
ATOM 4774 O O . LEU A 1 612 ? -0.014 -10.787 -20.319 1.00 94.81 612 LEU A O 1
ATOM 4778 N N . ALA A 1 613 ? -1.331 -9.702 -18.863 1.00 93.81 613 ALA A N 1
ATOM 4779 C CA . ALA A 1 613 ? -2.449 -10.628 -19.018 1.00 93.81 613 ALA A CA 1
ATOM 4780 C C . ALA A 1 613 ? -3.049 -10.538 -20.432 1.00 93.81 613 ALA A C 1
ATOM 4782 O O . ALA A 1 613 ? -3.355 -11.569 -21.040 1.00 93.81 613 ALA A O 1
ATOM 4783 N N . ALA A 1 614 ? -3.141 -9.326 -20.984 1.00 95.75 614 ALA A N 1
ATOM 4784 C CA . ALA A 1 614 ? -3.597 -9.113 -22.351 1.00 95.75 614 ALA A CA 1
ATOM 4785 C C . ALA A 1 614 ? -2.610 -9.684 -23.385 1.00 95.75 614 ALA A C 1
ATOM 4787 O O . ALA A 1 614 ? -3.024 -10.457 -24.250 1.00 95.75 614 ALA A O 1
ATOM 4788 N N . ILE A 1 615 ? -1.301 -9.434 -23.239 1.00 97.69 615 ILE A N 1
ATOM 4789 C CA . ILE A 1 615 ? -0.283 -10.033 -24.123 1.00 97.69 615 ILE A CA 1
ATOM 4790 C C . ILE A 1 615 ? -0.277 -11.565 -24.022 1.00 97.69 615 ILE A C 1
ATOM 4792 O O . ILE A 1 615 ? -0.217 -12.248 -25.037 1.00 97.69 615 ILE A O 1
ATOM 4796 N N . ARG A 1 616 ? -0.423 -12.151 -22.826 1.00 97.06 616 ARG A N 1
ATOM 4797 C CA . ARG A 1 616 ? -0.553 -13.617 -22.679 1.00 97.06 616 ARG A CA 1
ATOM 4798 C C . ARG A 1 616 ? -1.779 -14.164 -23.405 1.00 97.06 616 ARG A C 1
ATOM 4800 O O . ARG A 1 616 ? -1.712 -15.250 -23.973 1.00 97.06 616 ARG A O 1
ATOM 4807 N N . THR A 1 617 ? -2.885 -13.425 -23.390 1.00 97.06 617 THR A N 1
ATOM 4808 C CA . THR A 1 617 ? -4.098 -13.795 -24.131 1.00 97.06 617 THR A CA 1
ATOM 4809 C C . THR A 1 617 ? -3.834 -13.781 -25.635 1.00 97.06 617 THR A C 1
ATOM 4811 O O . THR A 1 617 ? -4.201 -14.736 -26.315 1.00 97.06 617 THR A O 1
ATOM 4814 N N . LEU A 1 618 ? -3.126 -12.766 -26.136 1.00 96.75 618 LEU A N 1
ATOM 4815 C CA . LEU A 1 618 ? -2.693 -12.681 -27.532 1.00 96.75 618 LEU A CA 1
ATOM 4816 C C . LEU A 1 618 ? -1.746 -13.840 -27.911 1.00 96.75 618 LEU A C 1
ATOM 4818 O O . LEU A 1 618 ? -1.950 -14.499 -28.929 1.00 96.75 618 LEU A O 1
ATOM 4822 N N . ASN A 1 619 ? -0.799 -14.190 -27.037 1.00 97.69 619 ASN A N 1
ATOM 4823 C CA . ASN A 1 619 ? 0.107 -15.328 -27.232 1.00 97.69 619 ASN A CA 1
ATOM 4824 C C . ASN A 1 619 ? -0.648 -16.663 -27.300 1.00 97.69 619 ASN A C 1
ATOM 4826 O O . ASN A 1 619 ? -0.355 -17.498 -28.155 1.00 97.69 619 ASN A O 1
ATOM 4830 N N . ASN A 1 620 ? -1.666 -16.854 -26.457 1.00 97.50 620 ASN A N 1
ATOM 4831 C CA . ASN A 1 620 ? -2.521 -18.045 -26.489 1.00 97.50 620 ASN A CA 1
ATOM 4832 C C . ASN A 1 620 ? -3.371 -18.139 -27.769 1.00 97.50 620 ASN A C 1
ATOM 4834 O O . ASN A 1 620 ? -3.796 -19.232 -28.135 1.00 97.50 620 ASN A O 1
ATOM 4838 N N . GLN A 1 621 ? -3.606 -17.017 -28.455 1.00 97.31 621 GLN A N 1
ATOM 4839 C CA . GLN A 1 621 ? -4.272 -16.970 -29.761 1.00 97.31 621 GLN A CA 1
ATOM 4840 C C . GLN A 1 621 ? -3.326 -17.291 -30.932 1.00 97.31 621 GLN A C 1
ATOM 4842 O O . GLN A 1 621 ? -3.761 -17.258 -32.080 1.00 97.31 621 GLN A O 1
ATOM 4847 N N . GLY A 1 622 ? -2.059 -17.624 -30.662 1.00 97.06 622 GLY A N 1
ATOM 4848 C CA . GLY A 1 622 ? -1.077 -18.007 -31.680 1.00 97.06 622 GLY A CA 1
ATOM 4849 C C . GLY A 1 622 ? -0.147 -16.880 -32.131 1.00 97.06 622 GLY A C 1
ATOM 4850 O O . GLY A 1 622 ? 0.581 -17.065 -33.099 1.00 97.06 622 GLY A O 1
ATOM 4851 N N . TYR A 1 623 ? -0.136 -15.743 -31.434 1.00 96.88 623 TYR A N 1
ATOM 4852 C CA . TYR A 1 623 ? 0.710 -14.593 -31.756 1.00 96.88 623 TYR A CA 1
ATOM 4853 C C . TYR A 1 623 ? 1.796 -14.412 -30.684 1.00 96.88 623 TYR A C 1
ATOM 4855 O O . TYR A 1 623 ? 1.538 -13.726 -29.702 1.00 96.88 623 TYR A O 1
ATOM 4863 N N . PRO A 1 624 ? 2.983 -15.037 -30.800 1.00 96.38 624 PRO A N 1
ATOM 4864 C CA . PRO A 1 624 ? 3.990 -15.079 -29.733 1.00 96.38 624 PRO A CA 1
ATOM 4865 C C . PRO A 1 624 ? 4.742 -13.747 -29.550 1.00 96.38 624 PRO A C 1
ATOM 4867 O O . PRO A 1 624 ? 5.912 -13.625 -29.903 1.00 96.38 624 PRO A O 1
ATOM 4870 N N . VAL A 1 625 ? 4.086 -12.755 -28.951 1.00 97.31 625 VAL A N 1
ATOM 4871 C CA . VAL A 1 625 ? 4.663 -11.437 -28.666 1.00 97.31 625 VAL A CA 1
ATOM 4872 C C . VAL A 1 625 ? 5.468 -11.458 -27.365 1.00 97.31 625 VAL A C 1
ATOM 4874 O O . VAL A 1 625 ? 5.039 -12.007 -26.341 1.00 97.31 625 VAL A O 1
ATOM 4877 N N . SER A 1 626 ? 6.642 -10.825 -27.390 1.00 97.44 626 SER A N 1
ATOM 4878 C CA . SER A 1 626 ? 7.450 -10.594 -26.190 1.00 97.44 626 SER A CA 1
ATOM 4879 C C . SER A 1 626 ? 6.934 -9.380 -25.415 1.00 97.44 626 SER A C 1
ATOM 4881 O O . SER A 1 626 ? 6.527 -8.384 -26.006 1.00 97.44 626 SER A O 1
ATOM 4883 N N . ALA A 1 627 ? 6.998 -9.416 -24.084 1.00 97.31 627 ALA A N 1
ATOM 4884 C CA . ALA A 1 627 ? 6.644 -8.269 -23.251 1.00 97.31 627 ALA A CA 1
ATOM 4885 C C . ALA A 1 627 ? 7.642 -8.069 -22.108 1.00 97.31 627 ALA A C 1
ATOM 4887 O O . ALA A 1 627 ? 8.076 -9.035 -21.476 1.00 97.31 627 ALA A O 1
ATOM 4888 N N . LEU A 1 628 ? 7.966 -6.808 -21.822 1.00 96.44 628 LEU A N 1
ATOM 4889 C CA . LEU A 1 628 ? 8.658 -6.382 -20.609 1.00 96.44 628 LEU A CA 1
ATOM 4890 C C . LEU A 1 628 ? 7.711 -5.511 -19.796 1.00 96.44 628 LEU A C 1
ATOM 4892 O O . LEU A 1 628 ? 7.182 -4.536 -20.314 1.00 96.44 628 LEU A O 1
ATOM 4896 N N . CYS A 1 629 ? 7.516 -5.859 -18.527 1.00 96.81 629 CYS A N 1
ATOM 4897 C CA . CYS A 1 629 ? 6.673 -5.097 -17.616 1.00 96.81 629 CYS A CA 1
ATOM 4898 C C . CYS A 1 629 ? 7.516 -4.478 -16.503 1.00 96.81 629 CYS A C 1
ATOM 4900 O O . CYS A 1 629 ? 8.145 -5.213 -15.735 1.00 96.81 629 CYS A O 1
ATOM 4902 N N . ALA A 1 630 ? 7.510 -3.150 -16.396 1.00 95.75 630 ALA A N 1
ATOM 4903 C CA . ALA A 1 630 ? 8.268 -2.419 -15.389 1.00 95.75 630 ALA A CA 1
ATOM 4904 C C . ALA A 1 630 ? 7.870 -2.841 -13.967 1.00 95.75 630 ALA A C 1
ATOM 4906 O O . ALA A 1 630 ? 8.744 -3.209 -13.184 1.00 95.75 630 ALA A O 1
ATOM 4907 N N . ALA A 1 631 ? 6.568 -2.919 -13.659 1.00 95.88 631 ALA A N 1
ATOM 4908 C CA . ALA A 1 631 ? 6.091 -3.366 -12.348 1.00 95.88 631 ALA A CA 1
ATOM 4909 C C . ALA A 1 631 ? 6.605 -4.765 -11.959 1.00 95.88 631 ALA A C 1
ATOM 4911 O O . ALA A 1 631 ? 6.959 -4.987 -10.802 1.00 95.88 631 ALA A O 1
ATOM 4912 N N . GLU A 1 632 ? 6.679 -5.712 -12.904 1.00 95.44 632 GLU A N 1
ATOM 4913 C CA . GLU A 1 632 ? 7.209 -7.060 -12.644 1.00 95.44 632 GLU A CA 1
ATOM 4914 C C . GLU A 1 632 ? 8.715 -7.043 -12.381 1.00 95.44 632 GLU A C 1
ATOM 4916 O O . GLU A 1 632 ? 9.178 -7.670 -11.427 1.00 95.44 632 GLU A O 1
ATOM 4921 N N . ILE A 1 633 ? 9.459 -6.286 -13.187 1.00 95.69 633 ILE A N 1
ATOM 4922 C CA . ILE A 1 633 ? 10.909 -6.131 -13.063 1.00 95.69 633 ILE A CA 1
ATOM 4923 C C . ILE A 1 633 ? 11.274 -5.468 -11.723 1.00 95.69 633 ILE A C 1
ATOM 4925 O O . ILE A 1 633 ? 12.165 -5.945 -11.016 1.00 95.69 633 ILE A O 1
ATOM 4929 N N . PHE A 1 634 ? 10.567 -4.400 -11.345 1.00 96.25 634 PHE A N 1
ATOM 4930 C CA . PHE A 1 634 ? 10.762 -3.686 -10.083 1.00 96.25 634 PHE A CA 1
ATOM 4931 C C . PHE A 1 634 ? 10.403 -4.541 -8.866 1.00 96.25 634 PHE A C 1
ATOM 4933 O O . PHE A 1 634 ? 11.162 -4.601 -7.895 1.00 96.25 634 PHE A O 1
ATOM 4940 N N . ASP A 1 635 ? 9.281 -5.258 -8.917 1.00 95.94 635 ASP A N 1
ATOM 4941 C CA . ASP A 1 635 ? 8.889 -6.158 -7.835 1.00 95.94 635 ASP A CA 1
ATOM 4942 C C . ASP A 1 635 ? 9.910 -7.294 -7.656 1.00 95.94 635 ASP A C 1
ATOM 4944 O O . ASP A 1 635 ? 10.263 -7.633 -6.524 1.00 95.94 635 ASP A O 1
ATOM 4948 N N . ASP A 1 636 ? 10.440 -7.848 -8.750 1.00 94.94 636 ASP A N 1
ATOM 4949 C CA . ASP A 1 636 ? 11.446 -8.910 -8.702 1.00 94.94 636 ASP A CA 1
ATOM 4950 C C . ASP A 1 636 ? 12.795 -8.426 -8.144 1.00 94.94 636 ASP A C 1
ATOM 4952 O O . ASP A 1 636 ? 13.391 -9.136 -7.326 1.00 94.94 636 ASP A O 1
ATOM 4956 N N . ILE A 1 637 ? 13.268 -7.225 -8.505 1.00 96.19 637 ILE A N 1
ATOM 4957 C CA . ILE A 1 637 ? 14.532 -6.697 -7.962 1.00 96.19 637 ILE A CA 1
ATOM 4958 C C . ILE A 1 637 ? 14.404 -6.318 -6.481 1.00 96.19 637 ILE A C 1
ATOM 4960 O O . ILE A 1 637 ? 15.278 -6.665 -5.686 1.00 96.19 637 ILE A O 1
ATOM 4964 N N . LEU A 1 638 ? 13.285 -5.712 -6.064 1.00 96.88 638 LEU A N 1
ATOM 4965 C CA . LEU A 1 638 ? 13.017 -5.450 -4.645 1.00 96.88 638 LEU A CA 1
ATOM 4966 C C . LEU A 1 638 ? 12.923 -6.764 -3.855 1.00 96.88 638 LEU A C 1
ATOM 4968 O O . LEU A 1 638 ? 13.458 -6.881 -2.750 1.00 96.88 638 LEU A O 1
ATOM 4972 N N . ARG A 1 639 ? 12.325 -7.808 -4.442 1.00 95.25 639 ARG A N 1
ATOM 4973 C CA . ARG A 1 639 ? 12.295 -9.150 -3.843 1.00 95.25 639 ARG A CA 1
ATOM 4974 C C . ARG A 1 639 ? 13.682 -9.767 -3.708 1.00 95.25 639 ARG A C 1
ATOM 4976 O O . ARG A 1 639 ? 13.954 -10.429 -2.701 1.00 95.25 639 ARG A O 1
ATOM 4983 N N . ALA A 1 640 ? 14.560 -9.565 -4.687 1.00 95.12 640 ALA A N 1
ATOM 4984 C CA . ALA A 1 640 ? 15.950 -10.001 -4.601 1.00 95.12 640 ALA A CA 1
ATOM 4985 C C . ALA A 1 640 ? 16.667 -9.304 -3.434 1.00 95.12 640 ALA A C 1
ATOM 4987 O O . ALA A 1 640 ? 17.241 -9.989 -2.587 1.00 95.12 640 ALA A O 1
ATOM 4988 N N . VAL A 1 641 ? 16.518 -7.980 -3.298 1.00 96.88 641 VAL A N 1
ATOM 4989 C CA . VAL A 1 641 ? 17.073 -7.204 -2.173 1.00 96.88 641 VAL A CA 1
ATOM 4990 C C . VAL A 1 641 ? 16.563 -7.723 -0.826 1.00 96.88 641 VAL A C 1
ATOM 4992 O O . VAL A 1 641 ? 17.367 -7.996 0.073 1.00 96.88 641 VAL A O 1
ATOM 4995 N N . ARG A 1 642 ? 15.251 -7.953 -0.674 1.00 96.44 642 ARG A N 1
ATOM 4996 C CA . ARG A 1 642 ? 14.680 -8.554 0.547 1.00 96.44 642 ARG A CA 1
ATOM 4997 C C . ARG A 1 642 ? 15.229 -9.951 0.813 1.00 96.44 642 ARG A C 1
ATOM 4999 O O . ARG A 1 642 ? 15.574 -10.270 1.951 1.00 96.44 642 ARG A O 1
ATOM 5006 N N . THR A 1 643 ? 15.349 -10.782 -0.217 1.00 95.06 643 THR A N 1
ATOM 5007 C CA . THR A 1 643 ? 15.896 -12.139 -0.103 1.00 95.06 643 THR A CA 1
ATOM 5008 C C . THR A 1 643 ? 17.343 -12.111 0.378 1.00 95.06 643 THR A C 1
ATOM 5010 O O . THR A 1 643 ? 17.676 -12.815 1.332 1.00 95.06 643 THR A O 1
ATOM 5013 N N . TRP A 1 644 ? 18.193 -11.281 -0.227 1.00 96.25 644 TRP A N 1
ATOM 5014 C CA . TRP A 1 644 ? 19.589 -11.147 0.180 1.00 96.25 644 TRP A CA 1
ATOM 5015 C C . TRP A 1 644 ? 19.707 -10.583 1.599 1.00 96.25 644 TRP A C 1
ATOM 5017 O O . TRP A 1 644 ? 20.450 -11.119 2.419 1.00 96.25 644 TRP A O 1
ATOM 5027 N N . THR A 1 645 ? 18.865 -9.609 1.951 1.00 96.31 645 THR A N 1
ATOM 5028 C CA . THR A 1 645 ? 18.756 -9.088 3.323 1.00 96.31 645 THR A CA 1
ATOM 5029 C C . THR A 1 645 ? 18.437 -10.208 4.324 1.00 96.31 645 THR A C 1
ATOM 5031 O O . THR A 1 645 ? 19.071 -10.331 5.373 1.00 96.31 645 THR A O 1
ATOM 5034 N N . ARG A 1 646 ? 17.488 -11.096 3.995 1.00 95.06 646 ARG A N 1
ATOM 5035 C CA . ARG A 1 646 ? 17.139 -12.266 4.825 1.00 95.06 646 ARG A CA 1
ATOM 5036 C C . ARG A 1 646 ? 18.253 -13.311 4.877 1.00 95.06 646 ARG A C 1
ATOM 5038 O O . ARG A 1 646 ? 18.336 -14.056 5.848 1.00 95.06 646 ARG A O 1
ATOM 5045 N N . GLN A 1 647 ? 19.110 -13.373 3.865 1.00 95.56 647 GLN A N 1
ATOM 5046 C CA . GLN A 1 647 ? 20.282 -14.251 3.824 1.00 95.56 647 GLN A CA 1
ATOM 5047 C C . GLN A 1 647 ? 21.487 -13.690 4.596 1.00 95.56 647 GLN A C 1
ATOM 5049 O O . GLN A 1 647 ? 22.550 -14.300 4.556 1.00 95.56 647 GLN A O 1
ATOM 5054 N N . ASP A 1 648 ? 21.295 -12.601 5.351 1.00 95.75 648 ASP A N 1
ATOM 5055 C CA . ASP A 1 648 ? 22.308 -11.911 6.155 1.00 95.75 648 ASP A CA 1
ATOM 5056 C C . ASP A 1 648 ? 23.367 -11.130 5.362 1.00 95.75 648 ASP A C 1
ATOM 5058 O O . ASP A 1 648 ? 24.319 -10.651 5.980 1.00 95.75 648 ASP A O 1
ATOM 5062 N N . TYR A 1 649 ? 23.178 -10.919 4.053 1.00 96.44 649 TYR A N 1
ATOM 5063 C CA . TYR A 1 649 ? 24.040 -10.014 3.289 1.00 96.44 649 TYR A CA 1
ATOM 5064 C C . TYR A 1 649 ? 23.911 -8.577 3.799 1.00 96.44 649 TYR A C 1
ATOM 5066 O O . TYR A 1 649 ? 22.826 -8.107 4.159 1.00 96.44 649 TYR A O 1
ATOM 5074 N N . THR A 1 650 ? 25.042 -7.885 3.859 1.00 96.19 650 THR A N 1
ATOM 5075 C CA . THR A 1 650 ? 25.124 -6.485 4.272 1.00 96.19 650 THR A CA 1
ATOM 5076 C C . THR A 1 650 ? 24.597 -5.561 3.169 1.00 96.19 650 THR A C 1
ATOM 5078 O O . THR A 1 650 ? 24.652 -5.924 1.990 1.00 96.19 650 THR A O 1
ATOM 5081 N N . PRO A 1 651 ? 24.123 -4.346 3.507 1.00 96.69 651 PRO A N 1
ATOM 5082 C CA . PRO A 1 651 ? 23.690 -3.393 2.489 1.00 96.69 651 PRO A CA 1
ATOM 5083 C C . PRO A 1 651 ? 24.770 -3.091 1.445 1.00 96.69 651 PRO A C 1
ATOM 5085 O O . PRO A 1 651 ? 24.478 -3.051 0.256 1.00 96.69 651 PRO A O 1
ATOM 5088 N N . LEU A 1 652 ? 26.033 -2.981 1.875 1.00 95.62 652 LEU A N 1
ATOM 5089 C CA . LEU A 1 652 ? 27.168 -2.735 0.985 1.00 95.62 652 LEU A CA 1
ATOM 5090 C C . LEU A 1 652 ? 27.392 -3.879 -0.017 1.00 95.62 652 LEU A C 1
ATOM 5092 O O . LEU A 1 652 ? 27.671 -3.621 -1.185 1.00 95.62 652 LEU A O 1
ATOM 5096 N N . GLU A 1 653 ? 27.260 -5.138 0.413 1.00 96.00 653 GLU A N 1
ATOM 5097 C CA . GLU A 1 653 ? 27.355 -6.299 -0.486 1.00 96.00 653 GLU A CA 1
ATOM 5098 C C . GLU A 1 653 ? 26.213 -6.312 -1.506 1.00 96.00 653 GLU A C 1
ATOM 5100 O O . GLU A 1 653 ? 26.449 -6.566 -2.686 1.00 96.00 653 GLU A O 1
ATOM 5105 N N . ILE A 1 654 ? 24.992 -5.992 -1.066 1.00 96.75 654 ILE A N 1
ATOM 5106 C CA . ILE A 1 654 ? 23.819 -5.899 -1.942 1.00 96.75 654 ILE A CA 1
ATOM 5107 C C . ILE A 1 654 ? 24.004 -4.774 -2.966 1.00 96.75 654 ILE A C 1
ATOM 5109 O O . ILE A 1 654 ? 23.829 -5.003 -4.162 1.00 96.75 654 ILE A O 1
ATOM 5113 N N . GLN A 1 655 ? 24.404 -3.582 -2.518 1.00 96.44 655 GLN A N 1
ATOM 5114 C CA . GLN A 1 655 ? 24.660 -2.435 -3.388 1.00 96.44 655 GLN A CA 1
ATOM 5115 C C . GLN A 1 655 ? 25.759 -2.746 -4.412 1.00 96.44 655 GLN A C 1
ATOM 5117 O O . GLN A 1 655 ? 25.585 -2.488 -5.600 1.00 96.44 655 GLN A O 1
ATOM 5122 N N . SER A 1 656 ? 26.854 -3.373 -3.972 1.00 95.19 656 SER A N 1
ATOM 5123 C CA . SER A 1 656 ? 27.962 -3.785 -4.838 1.00 95.19 656 SER A CA 1
ATOM 5124 C C . SER A 1 656 ? 27.535 -4.800 -5.905 1.00 95.19 656 SER A C 1
ATOM 5126 O O . SER A 1 656 ? 27.955 -4.687 -7.060 1.00 95.19 656 SER A O 1
ATOM 5128 N N . GLU A 1 657 ? 26.672 -5.770 -5.570 1.00 95.12 657 GLU A N 1
ATOM 5129 C CA . GLU A 1 657 ? 26.121 -6.688 -6.576 1.00 95.12 657 GLU A CA 1
ATOM 5130 C C . GLU A 1 657 ? 25.245 -5.944 -7.582 1.00 95.12 657 GLU A C 1
ATOM 5132 O O . GLU A 1 657 ? 25.423 -6.156 -8.779 1.00 95.12 657 GLU A O 1
ATOM 5137 N N . LEU A 1 658 ? 24.346 -5.061 -7.133 1.00 94.94 658 LEU A N 1
ATOM 5138 C CA . LEU A 1 658 ? 23.498 -4.275 -8.035 1.00 94.94 658 LEU A CA 1
ATOM 5139 C C . LEU A 1 658 ? 24.353 -3.424 -8.982 1.00 94.94 658 LEU A C 1
ATOM 5141 O O . LEU A 1 658 ? 24.189 -3.496 -10.200 1.00 94.94 658 LEU A O 1
ATOM 5145 N N . ASP A 1 659 ? 25.335 -2.696 -8.453 1.00 94.44 659 ASP A N 1
ATOM 5146 C CA . ASP A 1 659 ? 26.242 -1.884 -9.264 1.00 94.44 659 ASP A CA 1
ATOM 5147 C C . ASP A 1 659 ? 27.056 -2.744 -10.238 1.00 94.44 659 ASP A C 1
ATOM 5149 O O . ASP A 1 659 ? 27.261 -2.356 -11.385 1.00 94.44 659 ASP A O 1
ATOM 5153 N N . THR A 1 660 ? 27.467 -3.950 -9.837 1.00 92.94 660 THR A N 1
ATOM 5154 C CA . THR A 1 660 ? 28.164 -4.900 -10.718 1.00 92.94 660 THR A CA 1
ATOM 5155 C C . THR A 1 660 ? 27.236 -5.500 -11.777 1.00 92.94 660 THR A C 1
ATOM 5157 O O . THR A 1 660 ? 27.663 -5.765 -12.903 1.00 92.94 660 THR A O 1
ATOM 5160 N N . GLN A 1 661 ? 25.971 -5.750 -11.442 1.00 90.31 661 GLN A N 1
ATOM 5161 C CA . GLN A 1 661 ? 24.962 -6.275 -12.356 1.00 90.31 661 GLN A CA 1
ATOM 5162 C C . GLN A 1 661 ? 24.592 -5.249 -13.427 1.00 90.31 661 GLN A C 1
ATOM 5164 O O . GLN A 1 661 ? 24.410 -5.637 -14.582 1.00 90.31 661 GLN A O 1
ATOM 5169 N N . PHE A 1 662 ? 24.502 -3.971 -13.064 1.00 91.75 662 PHE A N 1
ATOM 5170 C CA . PHE A 1 662 ? 24.026 -2.907 -13.948 1.00 91.75 662 PHE A CA 1
ATOM 5171 C C . PHE A 1 662 ? 25.132 -1.995 -14.487 1.00 91.75 662 PHE A C 1
ATOM 5173 O O . PHE A 1 662 ? 24.839 -1.135 -15.309 1.00 91.75 662 PHE A O 1
ATOM 5180 N N . LYS A 1 663 ? 26.401 -2.224 -14.119 1.00 91.62 663 LYS A N 1
ATOM 5181 C CA . LYS A 1 663 ? 27.569 -1.400 -14.480 1.00 91.62 663 LYS A CA 1
ATOM 5182 C C . LYS A 1 663 ? 27.574 -0.895 -15.922 1.00 91.62 663 LYS A C 1
ATOM 5184 O O . LYS A 1 663 ? 27.768 0.298 -16.151 1.00 91.62 663 LYS A O 1
ATOM 5189 N N . ASP A 1 664 ? 27.385 -1.796 -16.883 1.00 87.38 664 ASP A N 1
ATOM 5190 C CA . ASP A 1 664 ? 27.459 -1.459 -18.308 1.00 87.38 664 ASP A CA 1
ATOM 5191 C C . ASP A 1 664 ? 26.339 -0.493 -18.713 1.00 87.38 664 ASP A C 1
ATOM 5193 O O . ASP A 1 664 ? 26.570 0.478 -19.430 1.00 87.38 664 ASP A O 1
ATOM 5197 N N . VAL A 1 665 ? 25.135 -0.722 -18.188 1.00 89.12 665 VAL A N 1
ATOM 5198 C CA . VAL A 1 665 ? 23.951 0.096 -18.460 1.00 89.12 665 VAL A CA 1
ATOM 5199 C C . VAL A 1 665 ? 24.030 1.428 -17.719 1.00 89.12 665 VAL A C 1
ATOM 5201 O O . VAL A 1 665 ? 23.806 2.475 -18.309 1.00 89.12 665 VAL A O 1
ATOM 5204 N N . THR A 1 666 ? 24.439 1.422 -16.455 1.00 87.75 666 THR A N 1
ATOM 5205 C CA . THR A 1 666 ? 24.662 2.633 -15.658 1.00 87.75 666 THR A CA 1
ATOM 5206 C C . THR A 1 666 ? 25.711 3.550 -16.297 1.00 87.75 666 THR A C 1
ATOM 5208 O O . THR A 1 666 ? 25.535 4.768 -16.339 1.00 87.75 666 THR A O 1
ATOM 5211 N N . THR A 1 667 ? 26.780 2.981 -16.867 1.00 88.31 667 THR A N 1
ATOM 5212 C CA . THR A 1 667 ? 27.805 3.745 -17.604 1.00 88.31 667 THR A CA 1
ATOM 5213 C C . THR A 1 667 ? 27.229 4.364 -18.884 1.00 88.31 667 THR A C 1
ATOM 5215 O O . THR A 1 667 ? 27.525 5.517 -19.215 1.00 88.31 667 THR A O 1
ATOM 5218 N N . LEU A 1 668 ? 26.361 3.629 -19.586 1.00 86.25 668 LEU A N 1
ATOM 5219 C CA . LEU A 1 668 ? 25.650 4.106 -20.773 1.00 86.25 668 LEU A CA 1
ATOM 5220 C C . LEU A 1 668 ? 24.692 5.262 -20.441 1.00 86.25 668 LEU A C 1
ATOM 5222 O O . LEU A 1 668 ? 24.730 6.308 -21.089 1.00 86.25 668 LEU A O 1
ATOM 5226 N N . VAL A 1 669 ? 23.880 5.112 -19.395 1.00 84.00 669 VAL A N 1
ATOM 5227 C CA . VAL A 1 669 ? 22.939 6.144 -18.929 1.00 84.00 669 VAL A CA 1
ATOM 5228 C C . VAL A 1 669 ? 23.698 7.391 -18.475 1.00 84.00 669 VAL A C 1
ATOM 5230 O O . VAL A 1 669 ? 23.385 8.500 -18.896 1.00 84.00 669 VAL A O 1
ATOM 5233 N N . SER A 1 670 ? 24.762 7.226 -17.689 1.00 82.81 670 SER A N 1
ATOM 5234 C CA . SER A 1 670 ? 25.554 8.360 -17.197 1.00 82.81 670 SER A CA 1
ATOM 5235 C C . SER A 1 670 ? 26.201 9.157 -18.337 1.00 82.81 670 SER A C 1
ATOM 5237 O O . SER A 1 670 ? 26.192 10.388 -18.319 1.00 82.81 670 SER A O 1
ATOM 5239 N N . SER A 1 671 ? 26.732 8.476 -19.361 1.00 83.31 671 SER A N 1
ATOM 5240 C CA . SER A 1 671 ? 27.376 9.147 -20.500 1.00 83.31 671 SER A CA 1
ATOM 5241 C C . SER A 1 671 ? 26.378 9.891 -21.396 1.00 83.31 671 SER A C 1
ATOM 5243 O O . SER A 1 671 ? 26.660 11.006 -21.839 1.00 83.31 671 SER A O 1
ATOM 5245 N N . THR A 1 672 ? 25.186 9.330 -21.605 1.00 79.06 672 THR A N 1
ATOM 5246 C CA . THR A 1 672 ? 24.126 9.946 -22.420 1.00 79.06 672 THR A CA 1
ATOM 5247 C C . THR A 1 672 ? 23.454 11.129 -21.724 1.00 79.06 672 THR A C 1
ATOM 5249 O O . THR A 1 672 ? 23.246 12.166 -22.360 1.00 79.06 672 THR A O 1
ATOM 5252 N N . VAL A 1 673 ? 23.196 11.038 -20.414 1.00 71.94 673 VAL A N 1
ATOM 5253 C CA . VAL A 1 673 ? 22.658 12.152 -19.612 1.00 71.94 673 VAL A CA 1
ATOM 5254 C C . VAL A 1 673 ? 23.623 13.343 -19.606 1.00 71.94 673 VAL A C 1
ATOM 5256 O O . VAL A 1 673 ? 23.197 14.485 -19.762 1.00 71.94 673 VAL A O 1
ATOM 5259 N N . HIS A 1 674 ? 24.933 13.106 -19.485 1.00 67.50 674 HIS A N 1
ATOM 5260 C CA . HIS A 1 674 ? 25.926 14.186 -19.527 1.00 67.50 674 HIS A CA 1
ATOM 5261 C C . HIS A 1 674 ? 26.053 14.850 -20.905 1.00 67.50 674 HIS A C 1
ATOM 5263 O O . HIS A 1 674 ? 26.281 16.058 -20.971 1.00 67.50 674 HIS A O 1
ATOM 5269 N N . ALA A 1 675 ? 25.873 14.099 -21.994 1.00 63.19 675 ALA A N 1
ATOM 5270 C CA . ALA A 1 675 ? 25.956 14.635 -23.352 1.00 63.19 675 ALA A CA 1
ATOM 5271 C C . ALA A 1 675 ? 24.756 15.528 -23.724 1.00 63.19 675 ALA A C 1
ATOM 5273 O O . ALA A 1 675 ? 24.929 16.526 -24.422 1.00 63.19 675 ALA A O 1
ATOM 5274 N N . GLY A 1 676 ? 23.550 15.200 -23.246 1.00 58.78 676 GLY A N 1
ATOM 5275 C CA . GLY A 1 676 ? 22.319 15.917 -23.600 1.00 58.78 676 GLY A CA 1
ATOM 5276 C C . GLY A 1 676 ? 22.215 17.345 -23.050 1.00 58.78 676 GLY A C 1
ATOM 5277 O O . GLY A 1 676 ? 21.602 18.196 -23.686 1.00 58.78 676 GLY A O 1
ATOM 5278 N N . GLU A 1 677 ? 22.831 17.635 -21.903 1.00 53.44 677 GLU A N 1
ATOM 5279 C CA . GLU A 1 677 ? 22.701 18.939 -21.230 1.00 53.44 677 GLU A CA 1
ATOM 5280 C C . GLU A 1 677 ? 23.774 19.964 -21.629 1.00 53.44 677 GLU A C 1
ATOM 5282 O O . GLU A 1 677 ? 23.622 21.153 -21.354 1.00 53.44 677 GLU A O 1
ATOM 5287 N N . SER A 1 678 ? 24.844 19.549 -22.317 1.00 45.34 678 SER A N 1
ATOM 5288 C CA . SER A 1 678 ? 25.873 20.482 -22.806 1.00 45.34 678 SER A CA 1
ATOM 5289 C C . SER A 1 678 ? 25.374 21.398 -23.938 1.00 45.34 678 SER A C 1
ATOM 5291 O O . SER A 1 678 ? 26.109 22.296 -24.345 1.00 45.34 678 SER A O 1
ATOM 5293 N N . MET A 1 679 ? 24.159 21.185 -24.460 1.00 38.41 679 MET A N 1
ATOM 5294 C CA . MET A 1 679 ? 23.615 21.913 -25.615 1.00 38.41 679 MET A CA 1
ATOM 5295 C C . MET A 1 679 ? 22.445 22.865 -25.303 1.00 38.41 679 MET A C 1
ATOM 5297 O O . MET A 1 679 ? 22.045 23.606 -26.194 1.00 38.41 679 MET A O 1
ATOM 5301 N N . THR A 1 680 ? 21.907 22.910 -24.077 1.00 40.47 680 THR A N 1
ATOM 5302 C CA . THR A 1 680 ? 20.662 23.660 -23.776 1.00 40.47 680 THR A CA 1
ATOM 5303 C C . THR A 1 680 ? 20.792 24.732 -22.691 1.00 40.47 680 THR A C 1
ATOM 5305 O O . THR A 1 680 ? 19.839 24.982 -21.958 1.00 40.47 680 THR A O 1
ATOM 5308 N N . VAL A 1 681 ? 21.937 25.416 -22.592 1.00 32.66 681 VAL A N 1
ATOM 5309 C CA . VAL A 1 681 ? 21.988 26.717 -21.898 1.00 32.66 681 VAL A CA 1
ATOM 5310 C C . VAL A 1 681 ? 22.039 27.818 -22.957 1.00 32.66 681 VAL A C 1
ATOM 5312 O O . VAL A 1 681 ? 23.132 28.162 -23.410 1.00 32.66 681 VAL A O 1
ATOM 5315 N N . PRO A 1 682 ? 20.899 28.392 -23.384 1.00 36.97 682 PRO A N 1
ATOM 5316 C CA . PRO A 1 682 ? 20.950 29.697 -24.012 1.00 36.97 682 PRO A CA 1
ATOM 5317 C C . PRO A 1 682 ? 21.463 30.664 -22.943 1.00 36.97 682 PRO A C 1
ATOM 5319 O O . PRO A 1 682 ? 20.824 30.859 -21.909 1.00 36.97 682 PRO A O 1
ATOM 5322 N N . GLN A 1 683 ? 22.652 31.231 -23.158 1.00 36.88 683 GLN A N 1
ATOM 5323 C CA . GLN A 1 683 ? 23.065 32.432 -22.441 1.00 36.88 683 GLN A CA 1
ATOM 5324 C C . GLN A 1 683 ? 21.978 33.477 -22.689 1.00 36.88 683 GLN A C 1
ATOM 5326 O O . GLN A 1 683 ? 21.890 34.032 -23.783 1.00 36.88 683 GLN A O 1
ATOM 5331 N N . GLY A 1 684 ? 21.128 33.707 -21.689 1.00 37.44 684 GLY A N 1
ATOM 5332 C CA . GLY A 1 684 ? 20.229 34.845 -21.674 1.00 37.44 684 GLY A CA 1
ATOM 5333 C C . GLY A 1 684 ? 21.072 36.105 -21.801 1.00 37.44 684 GLY A C 1
ATOM 5334 O O . GLY A 1 684 ? 21.740 36.510 -20.852 1.00 37.44 684 GLY A O 1
ATOM 5335 N N . HIS A 1 685 ? 21.076 36.679 -23.002 1.00 37.59 685 HIS A N 1
ATOM 5336 C CA . HIS A 1 685 ? 21.396 38.077 -23.219 1.00 37.59 685 HIS A CA 1
ATOM 5337 C C . HIS A 1 685 ? 20.469 38.883 -22.309 1.00 37.59 685 HIS A C 1
ATOM 5339 O O . HIS A 1 685 ? 19.254 38.882 -22.502 1.00 37.59 685 HIS A O 1
ATOM 5345 N N . SER A 1 686 ? 21.041 39.537 -21.302 1.00 37.16 686 SER A N 1
ATOM 5346 C CA . SER A 1 686 ? 20.393 40.619 -20.573 1.00 37.16 686 SER A CA 1
ATOM 5347 C C . SER A 1 686 ? 20.152 41.761 -21.562 1.00 37.16 686 SER A C 1
ATOM 5349 O O . SER A 1 686 ? 21.044 42.568 -21.822 1.00 37.16 686 SER A O 1
ATOM 5351 N N . GLY A 1 687 ? 18.973 41.737 -22.183 1.00 37.41 687 GLY A N 1
ATOM 5352 C CA . GLY A 1 687 ? 18.427 42.815 -22.987 1.00 37.41 687 GLY A CA 1
ATOM 5353 C C . GLY A 1 687 ? 18.041 43.971 -22.079 1.00 37.41 687 GLY A C 1
ATOM 5354 O O . GLY A 1 687 ? 17.122 43.867 -21.275 1.00 37.41 687 GLY A O 1
ATOM 5355 N N . ASP A 1 688 ? 18.834 45.017 -22.218 1.00 44.88 688 ASP A N 1
ATOM 5356 C CA . ASP A 1 688 ? 18.654 46.387 -21.778 1.00 44.88 688 ASP A CA 1
ATOM 5357 C C . ASP A 1 688 ? 17.324 46.962 -22.304 1.00 44.88 688 ASP A C 1
ATOM 5359 O O . ASP A 1 688 ? 17.151 47.128 -23.511 1.00 44.88 688 ASP A O 1
ATOM 5363 N N . GLU A 1 689 ? 16.384 47.259 -21.402 1.00 41.75 689 GLU A N 1
ATOM 5364 C CA . GLU A 1 689 ? 15.267 48.171 -21.659 1.00 41.75 689 GLU A CA 1
ATOM 5365 C C . GLU A 1 689 ? 15.143 49.171 -20.498 1.00 41.75 689 GLU A C 1
ATOM 5367 O O . GLU A 1 689 ? 14.561 48.897 -19.454 1.00 41.75 689 GLU A O 1
ATOM 5372 N N . GLY A 1 690 ? 15.715 50.356 -20.716 1.00 37.66 690 GLY A N 1
ATOM 5373 C CA . GLY A 1 690 ? 14.985 51.619 -20.622 1.00 37.66 690 GLY A CA 1
ATOM 5374 C C . GLY A 1 690 ? 14.512 52.087 -19.244 1.00 37.66 690 GLY A C 1
ATOM 5375 O O . GLY A 1 690 ? 13.352 51.913 -18.885 1.00 37.66 690 GLY A O 1
ATOM 5376 N N . MET A 1 691 ? 15.336 52.900 -18.580 1.00 35.72 691 MET A N 1
ATOM 5377 C CA . MET A 1 691 ? 14.828 54.038 -17.808 1.00 35.72 691 MET A CA 1
ATOM 5378 C C . MET A 1 691 ? 15.571 55.309 -18.212 1.00 35.72 691 MET A C 1
ATOM 5380 O O . MET A 1 691 ? 16.741 55.500 -17.898 1.00 35.72 691 MET A O 1
ATOM 5384 N N . GLY A 1 692 ? 14.862 56.170 -18.940 1.00 37.22 692 GLY A N 1
ATOM 5385 C CA . GLY A 1 692 ? 15.169 57.589 -19.015 1.00 37.22 692 GLY A CA 1
ATOM 5386 C C . GLY A 1 692 ? 14.376 58.331 -17.944 1.00 37.22 692 GLY A C 1
ATOM 5387 O O . GLY A 1 692 ? 13.223 57.985 -17.691 1.00 37.22 692 GLY A O 1
ATOM 5388 N N . GLY A 1 693 ? 14.975 59.366 -17.356 1.00 33.84 693 GLY A N 1
ATOM 5389 C CA . GLY A 1 693 ? 14.227 60.351 -16.581 1.00 33.84 693 GLY A CA 1
ATOM 5390 C C . GLY A 1 693 ? 14.993 60.975 -15.423 1.00 33.84 693 GLY A C 1
ATOM 5391 O O . GLY A 1 693 ? 14.836 60.531 -14.296 1.00 33.84 693 GLY A O 1
ATOM 5392 N N . ASN A 1 694 ? 15.691 62.062 -15.753 1.00 35.47 694 ASN A N 1
ATOM 5393 C CA . ASN A 1 694 ? 15.955 63.248 -14.933 1.00 35.47 694 ASN A CA 1
ATOM 5394 C C . ASN A 1 694 ? 16.845 63.102 -13.691 1.00 35.47 694 ASN A C 1
ATOM 5396 O O . ASN A 1 694 ? 16.378 62.846 -12.583 1.00 35.47 694 ASN A O 1
ATOM 5400 N N . ASP A 1 695 ? 18.117 63.431 -13.913 1.00 39.66 695 ASP A N 1
ATOM 5401 C CA . ASP A 1 695 ? 18.946 64.141 -12.948 1.00 39.66 695 AS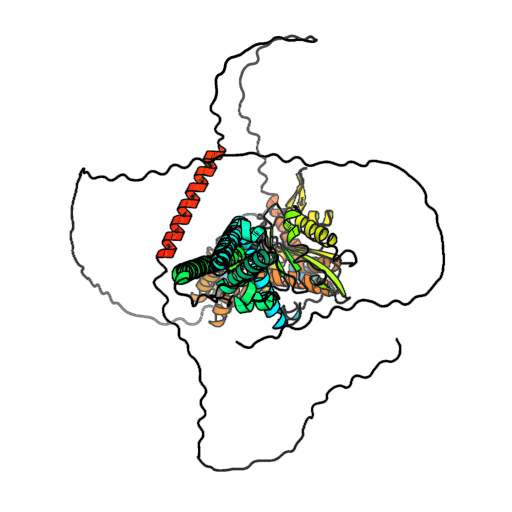P A CA 1
ATOM 5402 C C . ASP A 1 695 ? 18.430 65.585 -12.832 1.00 39.66 695 ASP A C 1
ATOM 5404 O O . ASP A 1 695 ? 18.329 66.274 -13.845 1.00 39.66 695 ASP A O 1
ATOM 5408 N N . ASP A 1 696 ? 18.112 66.024 -11.618 1.00 49.72 696 ASP A N 1
ATOM 5409 C CA . ASP A 1 696 ? 18.277 67.412 -11.195 1.00 49.72 696 ASP A CA 1
ATOM 5410 C C . ASP A 1 696 ? 18.708 67.401 -9.721 1.00 49.72 696 ASP A C 1
ATOM 5412 O O . ASP A 1 696 ? 18.105 66.755 -8.859 1.00 49.72 696 ASP A O 1
ATOM 5416 N N . ASP A 1 697 ? 19.826 68.085 -9.531 1.00 42.31 697 ASP A N 1
ATOM 5417 C CA . ASP A 1 697 ? 20.563 68.466 -8.334 1.00 42.31 697 ASP A CA 1
ATOM 5418 C C . ASP A 1 697 ? 19.704 68.803 -7.096 1.00 42.31 697 ASP A C 1
ATOM 5420 O O . ASP A 1 697 ? 18.664 69.447 -7.201 1.00 42.31 697 ASP A O 1
ATOM 5424 N N . ASP A 1 698 ? 20.168 68.434 -5.896 1.00 45.78 698 ASP A N 1
ATOM 5425 C CA . ASP A 1 698 ? 20.683 69.427 -4.940 1.00 45.78 698 ASP A CA 1
ATOM 5426 C C . ASP A 1 698 ? 21.122 68.811 -3.597 1.00 45.78 698 ASP A C 1
ATOM 5428 O O . ASP A 1 698 ? 20.800 67.687 -3.213 1.00 45.78 698 ASP A O 1
ATOM 5432 N N . GLU A 1 699 ? 21.958 69.599 -2.939 1.00 40.06 699 GLU A N 1
ATOM 5433 C CA . GLU A 1 699 ? 22.868 69.330 -1.839 1.00 40.06 699 GLU A CA 1
ATOM 5434 C C . GLU A 1 699 ? 22.228 69.083 -0.446 1.00 40.06 699 GLU A C 1
ATOM 5436 O O . GLU A 1 699 ? 21.055 69.340 -0.191 1.00 40.06 699 GLU A O 1
ATOM 5441 N N . VAL A 1 700 ? 23.130 68.755 0.496 1.00 41.03 700 VAL A N 1
ATOM 5442 C CA . VAL A 1 700 ? 23.150 69.130 1.933 1.00 41.03 700 VAL A CA 1
ATOM 5443 C C . VAL A 1 700 ? 22.855 68.023 2.962 1.00 41.03 700 VAL A C 1
ATOM 5445 O O . VAL A 1 700 ? 21.736 67.764 3.386 1.00 41.03 700 VAL A O 1
ATOM 5448 N N . ASP A 1 701 ? 23.956 67.388 3.370 1.00 37.53 701 ASP A N 1
ATOM 5449 C CA . ASP A 1 701 ? 24.523 67.318 4.731 1.00 37.53 701 ASP A CA 1
ATOM 5450 C C . ASP A 1 701 ? 23.652 67.673 5.965 1.00 37.53 701 ASP A C 1
ATOM 5452 O O . ASP A 1 701 ? 23.138 68.778 6.108 1.00 37.53 701 ASP A O 1
ATOM 5456 N N . GLY A 1 702 ? 23.701 66.789 6.968 1.00 35.00 702 GLY A N 1
ATOM 5457 C CA . GLY A 1 702 ? 23.787 67.208 8.370 1.00 35.00 702 GLY A CA 1
ATOM 5458 C C . GLY A 1 702 ? 22.548 67.053 9.262 1.00 35.00 702 GLY A C 1
ATOM 5459 O O . GLY A 1 702 ? 21.518 67.680 9.056 1.00 35.00 702 GLY A O 1
ATOM 5460 N N . GLY A 1 703 ? 22.745 66.351 10.387 1.00 32.22 703 GLY A N 1
ATOM 5461 C CA . GLY A 1 703 ? 22.239 66.839 11.679 1.00 32.22 703 GLY A CA 1
ATOM 5462 C C . GLY A 1 703 ? 21.142 66.039 12.391 1.00 32.22 703 GLY A C 1
ATOM 5463 O O . GLY A 1 703 ? 19.965 66.311 12.231 1.00 32.22 703 GLY A O 1
ATOM 5464 N N . SER A 1 704 ? 21.580 65.126 13.265 1.00 37.09 704 SER A N 1
ATOM 5465 C CA . SER A 1 704 ? 21.324 65.114 14.723 1.00 37.09 704 SER A CA 1
ATOM 5466 C C . SER A 1 704 ? 19.922 65.391 15.323 1.00 37.09 704 SER A C 1
ATOM 5468 O O . SER A 1 704 ? 19.398 66.489 15.177 1.00 37.09 704 SER A O 1
ATOM 5470 N N . VAL A 1 705 ? 19.562 64.488 16.255 1.00 36.69 705 VAL A N 1
ATOM 5471 C CA . VAL A 1 705 ? 19.014 64.734 17.618 1.00 36.69 705 VAL A CA 1
ATOM 5472 C C . VAL A 1 705 ? 17.485 64.822 17.804 1.00 36.69 705 VAL A C 1
ATOM 5474 O O . VAL A 1 705 ? 16.833 65.743 17.332 1.00 36.69 705 VAL A O 1
ATOM 5477 N N . ASP A 1 706 ? 17.016 63.822 18.561 1.00 37.75 706 ASP A N 1
ATOM 5478 C CA . ASP A 1 706 ? 16.108 63.785 19.722 1.00 37.75 706 ASP A CA 1
ATOM 5479 C C . ASP A 1 706 ? 14.701 64.425 19.726 1.00 37.75 706 ASP A C 1
ATOM 5481 O O . ASP A 1 706 ? 14.500 65.603 19.448 1.00 37.75 706 ASP A O 1
ATOM 5485 N N . ASP A 1 707 ? 13.796 63.576 20.231 1.00 39.97 707 ASP A N 1
ATOM 5486 C CA . ASP A 1 707 ? 12.729 63.795 21.216 1.00 39.97 707 ASP A CA 1
ATOM 5487 C C . ASP A 1 707 ? 11.416 64.545 20.889 1.00 39.97 707 ASP A C 1
ATOM 5489 O O . ASP A 1 707 ? 11.361 65.666 20.392 1.00 39.97 707 ASP A O 1
ATOM 5493 N N . ASP A 1 708 ? 10.367 63.857 21.359 1.00 36.56 708 ASP A N 1
ATOM 5494 C CA . ASP A 1 708 ? 9.084 64.297 21.911 1.00 36.56 708 ASP A CA 1
ATOM 5495 C C . ASP A 1 708 ? 7.906 64.722 21.008 1.00 36.56 708 ASP A C 1
ATOM 5497 O O . ASP A 1 708 ? 7.925 65.703 20.271 1.00 36.56 708 ASP A O 1
ATOM 5501 N N . ASP A 1 709 ? 6.829 63.943 21.204 1.00 38.94 709 ASP A N 1
ATOM 5502 C CA . ASP A 1 709 ? 5.411 64.299 21.332 1.00 38.94 709 ASP A CA 1
ATOM 5503 C C . ASP A 1 709 ? 4.799 65.324 20.370 1.00 38.94 709 ASP A C 1
ATOM 5505 O O . ASP A 1 709 ? 5.117 66.499 20.440 1.00 38.94 709 ASP A O 1
ATOM 5509 N N . VAL A 1 710 ? 3.740 64.926 19.645 1.00 37.34 710 VAL A N 1
ATOM 5510 C CA . VAL A 1 710 ? 2.469 65.685 19.567 1.00 37.34 710 VAL A CA 1
ATOM 5511 C C . VAL A 1 710 ? 1.343 64.802 18.996 1.00 37.34 710 VAL A C 1
ATOM 5513 O O . VAL A 1 710 ? 1.463 64.178 17.944 1.00 37.34 710 VAL A O 1
ATOM 5516 N N . TYR A 1 711 ? 0.215 64.809 19.713 1.00 41.34 711 TYR A N 1
ATOM 5517 C CA . TYR A 1 711 ? -1.104 64.308 19.319 1.00 41.34 711 TYR A CA 1
ATOM 5518 C C . TYR A 1 711 ? -1.607 64.932 18.004 1.00 41.34 711 TYR A C 1
ATOM 5520 O O . TYR A 1 711 ? -1.647 66.154 17.870 1.00 41.34 711 TYR A O 1
ATOM 5528 N N . GLY A 1 712 ? -2.109 64.099 17.088 1.00 33.91 712 GLY A N 1
ATOM 5529 C CA . GLY A 1 712 ? -2.793 64.532 15.868 1.00 33.91 712 GLY A CA 1
ATOM 5530 C C . GLY A 1 712 ? -3.881 63.546 15.454 1.00 33.91 712 GLY A C 1
ATOM 5531 O O . GLY A 1 712 ? -3.626 62.582 14.744 1.00 33.91 712 GLY A O 1
ATOM 5532 N N . GLU A 1 713 ? -5.092 63.801 15.937 1.00 38.38 713 GLU A N 1
ATOM 5533 C CA . GLU A 1 713 ? -6.352 63.143 15.594 1.00 38.38 713 GLU A CA 1
ATOM 5534 C C . GLU A 1 713 ? -6.667 63.344 14.093 1.00 38.38 713 GLU A C 1
ATOM 5536 O O . GLU A 1 713 ? -6.838 64.477 13.636 1.00 38.38 713 GLU A O 1
ATOM 5541 N N . VAL A 1 714 ? -6.732 62.257 13.311 1.00 35.06 714 VAL A N 1
ATOM 5542 C CA . VAL A 1 714 ? -7.183 62.267 11.907 1.00 35.06 714 VAL A CA 1
ATOM 5543 C C . VAL A 1 714 ? -8.325 61.269 11.730 1.00 35.06 714 VAL A C 1
ATOM 5545 O O . VAL A 1 714 ? -8.299 60.154 12.239 1.00 35.06 714 VAL A O 1
ATOM 5548 N N . LYS A 1 715 ? -9.341 61.772 11.029 1.00 32.81 715 LYS A N 1
ATOM 5549 C CA . LYS A 1 715 ? -10.686 61.251 10.803 1.00 32.81 715 LYS A CA 1
ATOM 5550 C C . LYS A 1 715 ? -10.733 59.909 10.073 1.00 32.81 715 LYS A C 1
ATOM 5552 O O . LYS A 1 715 ? -9.945 59.654 9.168 1.00 32.81 715 LYS A O 1
ATOM 5557 N N . ASP A 1 716 ? -11.766 59.153 10.431 1.00 34.59 716 ASP A N 1
ATOM 5558 C CA . ASP A 1 716 ? -12.261 57.945 9.781 1.00 34.59 716 ASP A CA 1
ATOM 5559 C C . ASP A 1 716 ? -12.589 58.150 8.291 1.00 34.59 716 ASP A C 1
ATOM 5561 O O . ASP A 1 716 ? -13.512 58.887 7.941 1.00 34.59 716 ASP A O 1
ATOM 5565 N N . GLU A 1 717 ? -11.911 57.396 7.427 1.00 35.72 717 GLU A N 1
ATOM 5566 C CA . GLU A 1 717 ? -12.480 56.856 6.191 1.00 35.72 717 GLU A CA 1
ATOM 5567 C C . GLU A 1 717 ? -12.190 55.348 6.182 1.00 35.72 717 GLU A C 1
ATOM 5569 O O . GLU A 1 717 ? -11.035 54.927 6.180 1.00 35.72 717 GLU A O 1
ATOM 5574 N N . GLN A 1 718 ? -13.243 54.527 6.245 1.00 34.69 718 GLN A N 1
ATOM 5575 C CA . GLN A 1 718 ? -13.152 53.071 6.115 1.00 34.69 718 GLN A CA 1
ATOM 5576 C C . GLN A 1 718 ? -12.933 52.679 4.645 1.00 34.69 718 GLN A C 1
ATOM 5578 O O . GLN A 1 718 ? -13.788 53.001 3.816 1.00 34.69 718 GLN A O 1
ATOM 5583 N N . PRO A 1 719 ? -11.886 51.903 4.309 1.00 36.25 719 PRO A N 1
ATOM 5584 C CA . PRO A 1 719 ? -11.885 51.073 3.119 1.00 36.25 719 PRO A CA 1
ATOM 5585 C C . PRO A 1 719 ? -12.375 49.655 3.448 1.00 36.25 719 PRO A C 1
ATOM 5587 O O . PRO A 1 719 ? -12.015 49.049 4.456 1.00 36.25 719 PRO A O 1
ATOM 5590 N N . ASP A 1 720 ? -13.216 49.157 2.550 1.00 43.38 720 ASP A N 1
ATOM 5591 C CA . ASP A 1 720 ? -13.798 47.821 2.497 1.00 43.38 720 ASP A CA 1
ATOM 5592 C C . ASP A 1 720 ? -12.712 46.725 2.521 1.00 43.38 720 ASP A C 1
ATOM 5594 O O . ASP A 1 720 ? -11.869 46.637 1.625 1.00 43.38 720 ASP A O 1
ATOM 5598 N N . THR A 1 721 ? -12.715 45.895 3.567 1.00 34.88 721 THR A N 1
ATOM 5599 C CA . THR A 1 721 ? -11.818 44.744 3.718 1.00 34.88 721 THR A CA 1
ATOM 5600 C C . THR A 1 721 ? -12.600 43.449 3.517 1.00 34.88 721 THR A C 1
ATOM 5602 O O . THR A 1 721 ? -13.040 42.828 4.484 1.00 34.88 721 THR A O 1
ATOM 5605 N N . THR A 1 722 ? -12.734 43.000 2.269 1.00 43.56 722 THR A N 1
ATOM 5606 C CA . THR A 1 722 ? -12.944 41.572 1.976 1.00 43.56 722 THR A CA 1
ATOM 5607 C C . THR A 1 722 ? -11.689 41.008 1.297 1.00 43.56 722 THR A C 1
ATOM 5609 O O . THR A 1 722 ? -11.305 41.506 0.236 1.00 43.56 722 THR A O 1
ATOM 5612 N N . PRO A 1 723 ? -11.013 39.996 1.876 1.00 44.38 723 PRO A N 1
ATOM 5613 C CA . PRO A 1 723 ? -9.838 39.381 1.267 1.00 44.38 723 PRO A CA 1
ATOM 5614 C C . PRO A 1 723 ? -10.186 38.659 -0.050 1.00 44.38 723 PRO A C 1
ATOM 5616 O O . PRO A 1 723 ? -11.241 38.026 -0.145 1.00 44.38 723 PRO A O 1
ATOM 5619 N N . PRO A 1 724 ? -9.294 38.676 -1.056 1.00 45.81 724 PRO A N 1
ATOM 5620 C CA . PRO A 1 724 ? -9.508 38.009 -2.345 1.00 45.81 724 PRO A CA 1
ATOM 5621 C C . PRO A 1 724 ? -9.638 36.473 -2.256 1.00 45.81 724 PRO A C 1
ATOM 5623 O O . PRO A 1 724 ? -10.102 35.848 -3.211 1.00 45.81 724 PRO A O 1
ATOM 5626 N N . ASP A 1 725 ? -9.316 35.866 -1.111 1.00 48.47 725 ASP A N 1
ATOM 5627 C CA . ASP A 1 725 ? -9.318 34.411 -0.924 1.00 48.47 725 ASP A CA 1
ATOM 5628 C C . ASP A 1 725 ? -10.711 33.802 -0.665 1.00 48.47 725 ASP A C 1
ATOM 5630 O O . ASP A 1 725 ? -10.928 32.619 -0.933 1.00 48.47 725 ASP A O 1
ATOM 5634 N N . GLU A 1 726 ? -11.711 34.587 -0.242 1.00 45.19 726 GLU A N 1
ATOM 5635 C CA . GLU A 1 726 ? -13.078 34.063 -0.049 1.00 45.19 726 GLU A CA 1
ATOM 5636 C C . GLU A 1 726 ? -13.838 33.867 -1.368 1.00 45.19 726 GLU A C 1
ATOM 5638 O O . GLU A 1 726 ? -14.655 32.952 -1.486 1.00 45.19 726 GLU A O 1
ATOM 5643 N N . LYS A 1 727 ? -13.524 34.652 -2.408 1.00 49.03 727 LYS A N 1
ATOM 5644 C CA . LYS A 1 727 ? -14.152 34.498 -3.733 1.00 49.03 727 LYS A CA 1
ATOM 5645 C C . LYS A 1 727 ? -13.649 33.269 -4.488 1.00 49.03 727 LYS A C 1
ATOM 5647 O O . LYS A 1 727 ? -14.389 32.715 -5.297 1.00 49.03 727 LYS A O 1
ATOM 5652 N N . LYS A 1 728 ? -12.422 32.818 -4.209 1.00 54.50 728 LYS A N 1
ATOM 5653 C CA . LYS A 1 728 ? -11.868 31.594 -4.801 1.00 54.50 728 LYS A CA 1
ATOM 5654 C C . LYS A 1 728 ? -12.474 30.341 -4.160 1.00 54.50 728 LYS A C 1
ATOM 5656 O O . LYS A 1 728 ? -12.911 29.447 -4.877 1.00 54.50 728 LYS A O 1
ATOM 5661 N N . ASN A 1 729 ? -12.637 30.350 -2.836 1.00 55.09 729 ASN A N 1
ATOM 5662 C CA . ASN A 1 729 ? -13.277 29.253 -2.104 1.00 55.09 729 ASN A CA 1
ATOM 5663 C C . ASN A 1 729 ? -14.782 29.127 -2.386 1.00 55.09 729 ASN A C 1
ATOM 5665 O O . ASN A 1 729 ? -15.319 28.027 -2.320 1.00 55.09 729 ASN A O 1
ATOM 5669 N N . ALA A 1 730 ? -15.477 30.222 -2.713 1.00 56.72 730 ALA A N 1
ATOM 5670 C CA . ALA A 1 730 ? -16.882 30.159 -3.121 1.00 56.72 730 ALA A CA 1
ATOM 5671 C C . ALA A 1 730 ? -17.060 29.495 -4.498 1.00 56.72 730 ALA A C 1
ATOM 5673 O O . ALA A 1 730 ? -17.998 28.727 -4.684 1.00 56.72 730 ALA A O 1
ATOM 5674 N N . ARG A 1 731 ? -16.126 29.734 -5.429 1.00 57.53 731 ARG A N 1
ATOM 5675 C CA . ARG A 1 731 ? -16.178 29.189 -6.792 1.00 57.53 731 ARG A CA 1
ATOM 5676 C C . ARG A 1 731 ? -15.789 27.708 -6.856 1.00 57.53 731 ARG A C 1
ATOM 5678 O O . ARG A 1 731 ? -16.473 26.944 -7.521 1.00 57.53 731 ARG A O 1
ATOM 5685 N N . GLU A 1 732 ? -14.779 27.288 -6.089 1.00 67.38 732 GLU A N 1
ATOM 5686 C CA . GLU A 1 732 ? -14.427 25.861 -5.941 1.00 67.38 732 GLU A CA 1
ATOM 5687 C C . GLU A 1 732 ? -15.540 25.061 -5.235 1.00 67.38 732 GLU A C 1
ATOM 5689 O O . GLU A 1 732 ? -15.701 23.864 -5.459 1.00 67.38 732 GLU A O 1
ATOM 5694 N N . ARG A 1 733 ? -16.352 25.720 -4.397 1.00 66.94 733 ARG A N 1
ATOM 5695 C CA . ARG A 1 733 ? -17.484 25.085 -3.712 1.00 66.94 733 ARG A CA 1
ATOM 5696 C C . ARG A 1 733 ? -18.729 24.955 -4.593 1.00 66.94 733 ARG A C 1
ATOM 5698 O O . ARG A 1 733 ? -19.519 24.054 -4.341 1.00 66.94 733 ARG A O 1
ATOM 5705 N N . GLU A 1 734 ? -18.902 25.817 -5.596 1.00 71.19 734 GLU A N 1
ATOM 5706 C CA . GLU A 1 734 ? -19.950 25.663 -6.617 1.00 71.19 734 GLU A CA 1
ATOM 5707 C C . GLU A 1 734 ? -19.595 24.564 -7.631 1.00 71.19 734 GLU A C 1
ATOM 5709 O O . GLU A 1 734 ? -20.448 23.728 -7.905 1.00 71.19 734 GLU A O 1
ATOM 5714 N N . GLU A 1 735 ? -18.335 24.461 -8.080 1.00 74.38 735 GLU A N 1
ATOM 5715 C CA . GLU A 1 735 ? -17.897 23.363 -8.970 1.00 74.38 735 GLU A CA 1
ATOM 5716 C C . GLU A 1 735 ? -18.058 21.977 -8.321 1.00 74.38 735 GLU A C 1
ATOM 5718 O O . GLU A 1 735 ? -18.540 21.046 -8.962 1.00 74.38 735 GLU A O 1
ATOM 5723 N N . LEU A 1 736 ? -17.755 21.845 -7.023 1.00 70.25 736 LEU A N 1
ATOM 5724 C CA . LEU A 1 736 ? -17.959 20.588 -6.290 1.00 70.25 736 LEU A CA 1
ATOM 5725 C C . LEU A 1 736 ? -19.441 20.221 -6.098 1.00 70.25 736 LEU A C 1
ATOM 5727 O O . LEU A 1 736 ? -19.760 19.042 -5.967 1.00 70.25 736 LEU A O 1
ATOM 5731 N N . LEU A 1 737 ? -20.343 21.206 -6.058 1.00 70.62 737 LEU A N 1
ATOM 5732 C CA . LEU A 1 737 ? -21.785 20.964 -5.928 1.00 70.62 737 LEU A CA 1
ATOM 5733 C C . LEU A 1 737 ? -22.435 20.571 -7.259 1.00 70.62 737 LEU A C 1
ATOM 5735 O O . LEU A 1 737 ? -23.461 19.889 -7.247 1.00 70.62 737 LEU A O 1
ATOM 5739 N N . ASP A 1 738 ? -21.854 20.985 -8.384 1.00 70.06 738 ASP A N 1
ATOM 5740 C CA . ASP A 1 738 ? -22.319 20.584 -9.710 1.00 70.06 738 ASP A CA 1
ATOM 5741 C C . ASP A 1 738 ? -21.820 19.170 -10.073 1.00 70.06 738 ASP A C 1
ATOM 5743 O O . ASP A 1 738 ? -22.615 18.367 -10.558 1.00 70.06 738 ASP A O 1
ATOM 5747 N N . GLU A 1 739 ? -20.589 18.788 -9.695 1.00 72.38 739 GLU A N 1
ATOM 5748 C CA . GLU A 1 739 ? -20.113 17.394 -9.824 1.00 72.38 739 GLU A CA 1
ATOM 5749 C C . GLU A 1 739 ? -20.925 16.402 -8.962 1.00 72.38 739 GLU A C 1
ATOM 5751 O O . GLU A 1 739 ? -21.187 15.272 -9.380 1.00 72.38 739 GLU A O 1
ATOM 5756 N N . GLU A 1 740 ? -21.377 16.813 -7.769 1.00 72.25 740 GLU A N 1
ATOM 5757 C CA . GLU A 1 740 ? -22.173 15.950 -6.880 1.00 72.25 740 GLU A CA 1
ATOM 5758 C C . GLU A 1 740 ? -23.601 15.714 -7.417 1.00 72.25 740 GLU A C 1
ATOM 5760 O O . GLU A 1 740 ? -24.166 14.638 -7.211 1.00 72.25 740 GLU A O 1
ATOM 5765 N N . LYS A 1 741 ? -24.166 16.670 -8.174 1.00 65.38 741 LYS A N 1
ATOM 5766 C CA . LYS A 1 741 ? -25.468 16.512 -8.853 1.00 65.38 741 LYS A CA 1
ATOM 5767 C C . LYS A 1 741 ? -25.400 15.600 -10.073 1.00 65.38 741 LYS A C 1
ATOM 5769 O O . LYS A 1 741 ? -26.359 14.868 -10.330 1.00 65.38 741 LYS A O 1
ATOM 5774 N N . ASP A 1 742 ? -24.289 15.616 -10.803 1.00 65.12 742 ASP A N 1
ATOM 5775 C CA . ASP A 1 742 ? -24.098 14.731 -11.954 1.00 65.12 742 ASP A CA 1
ATOM 5776 C C . ASP A 1 742 ? -23.916 13.266 -11.507 1.00 65.12 742 ASP A C 1
ATOM 5778 O O . ASP A 1 742 ? -24.491 12.361 -12.119 1.00 65.12 742 ASP A O 1
ATOM 5782 N N . GLU A 1 743 ? -23.253 13.013 -10.368 1.00 62.69 743 GLU A N 1
ATOM 5783 C CA . GLU A 1 743 ? -23.176 11.665 -9.772 1.00 62.69 743 GLU A CA 1
ATOM 5784 C C . GLU A 1 743 ? -24.522 11.163 -9.205 1.00 62.69 743 GLU A C 1
ATOM 5786 O O . GLU A 1 743 ? -24.767 9.950 -9.174 1.00 62.69 743 GLU A O 1
ATOM 5791 N N . GLU A 1 744 ? -25.402 12.054 -8.735 1.00 61.97 744 GLU A N 1
ATOM 5792 C CA . GLU A 1 744 ? -26.732 11.677 -8.233 1.00 61.97 744 GLU A CA 1
ATOM 5793 C C . GLU A 1 744 ? -27.676 11.291 -9.390 1.00 61.97 744 GLU A C 1
ATOM 5795 O O . GLU A 1 744 ? -28.383 10.285 -9.297 1.00 61.97 744 GLU A O 1
ATOM 5800 N N . ASN A 1 745 ? -27.580 11.982 -10.533 1.00 51.44 745 ASN A N 1
ATOM 5801 C CA . ASN A 1 745 ? -28.312 11.646 -11.762 1.00 51.44 745 ASN A CA 1
ATOM 5802 C C . ASN A 1 745 ? -27.857 10.327 -12.420 1.00 51.44 745 ASN A C 1
ATOM 5804 O O . ASN A 1 745 ? -28.664 9.648 -13.062 1.00 51.44 745 ASN A O 1
ATOM 5808 N N . GLU A 1 746 ? -26.592 9.918 -12.267 1.00 57.81 746 GLU A N 1
ATOM 5809 C CA . GLU A 1 746 ? -26.132 8.601 -12.739 1.00 57.81 746 GLU A CA 1
ATOM 5810 C C . GLU A 1 746 ? -26.619 7.444 -11.850 1.00 57.81 746 GLU A C 1
ATOM 5812 O O . GLU A 1 746 ? -26.796 6.324 -12.337 1.00 57.81 746 GLU A O 1
ATOM 5817 N N . ARG A 1 747 ? -26.895 7.686 -10.559 1.00 50.97 747 ARG A N 1
ATOM 5818 C CA . ARG A 1 747 ? -27.415 6.642 -9.656 1.00 50.97 747 ARG A CA 1
ATOM 5819 C C . ARG A 1 747 ? -28.873 6.301 -9.928 1.00 50.97 747 ARG A C 1
ATOM 5821 O O . ARG A 1 747 ? -29.203 5.114 -9.907 1.00 50.97 747 ARG A O 1
ATOM 5828 N N . ASP A 1 748 ? -29.704 7.287 -10.250 1.00 50.31 748 ASP A N 1
ATOM 5829 C CA . ASP A 1 748 ? -31.130 7.063 -10.521 1.00 50.31 748 ASP A CA 1
ATOM 5830 C C . ASP A 1 748 ? -31.387 6.308 -11.840 1.00 50.31 748 ASP A C 1
ATOM 5832 O O . ASP A 1 748 ? -32.412 5.646 -11.977 1.00 50.31 748 ASP A O 1
ATOM 5836 N N . ASN A 1 749 ? -30.426 6.290 -12.772 1.00 46.41 749 ASN A N 1
ATOM 5837 C CA . ASN A 1 749 ? -30.540 5.560 -14.044 1.00 46.41 749 ASN A CA 1
ATOM 5838 C C . ASN A 1 749 ? -30.034 4.103 -14.001 1.00 46.41 749 ASN A C 1
ATOM 5840 O O . ASN A 1 749 ? -30.040 3.426 -15.027 1.00 46.41 749 ASN A O 1
ATOM 5844 N N . SER A 1 750 ? -29.594 3.599 -12.840 1.00 46.47 750 SER A N 1
ATOM 5845 C CA . SER A 1 750 ? -28.997 2.254 -12.705 1.00 46.47 750 SER A CA 1
ATOM 5846 C C . SER A 1 750 ? -29.820 1.261 -11.870 1.00 46.47 750 SER A C 1
ATOM 5848 O O . SER A 1 750 ? -29.358 0.155 -11.599 1.00 46.47 750 SER A O 1
ATOM 5850 N N . ALA A 1 751 ? -31.035 1.633 -11.455 1.00 44.47 751 ALA A N 1
ATOM 5851 C CA . ALA A 1 751 ? -31.829 0.866 -10.490 1.00 44.47 751 ALA A CA 1
ATOM 5852 C C . ALA A 1 751 ? -32.776 -0.201 -11.086 1.00 44.47 751 ALA A C 1
ATOM 5854 O O . ALA A 1 751 ? -33.433 -0.890 -10.306 1.00 44.47 751 ALA A O 1
ATOM 5855 N N . ASP A 1 752 ? -32.834 -0.380 -12.412 1.00 45.00 752 ASP A N 1
ATOM 5856 C CA . ASP A 1 752 ? -33.829 -1.265 -13.054 1.00 45.00 752 ASP A CA 1
ATOM 5857 C C . ASP A 1 752 ? -33.302 -2.613 -13.586 1.00 45.00 752 ASP A C 1
ATOM 5859 O O . ASP A 1 752 ? -34.100 -3.432 -14.036 1.00 45.00 752 ASP A O 1
ATOM 5863 N N . ASP A 1 753 ? -32.010 -2.922 -13.454 1.00 47.50 753 ASP A N 1
ATOM 5864 C CA . ASP A 1 753 ? -31.457 -4.222 -13.859 1.00 47.50 753 ASP A CA 1
ATOM 5865 C C . ASP A 1 753 ? -30.751 -4.905 -12.679 1.00 47.50 753 ASP A C 1
ATOM 5867 O O . ASP A 1 753 ? -29.586 -4.631 -12.419 1.00 47.50 753 ASP A O 1
ATOM 5871 N N . GLU A 1 754 ? -31.473 -5.766 -11.945 1.00 39.88 754 GLU A N 1
ATOM 5872 C CA . GLU A 1 754 ? -30.977 -7.026 -11.342 1.00 39.88 754 GLU A CA 1
ATOM 5873 C C . GLU A 1 754 ? -32.051 -7.658 -10.418 1.00 39.88 754 GLU A C 1
ATOM 5875 O O . GLU A 1 754 ? -32.058 -7.497 -9.196 1.00 39.88 754 GLU A O 1
ATOM 5880 N N . ILE A 1 755 ? -32.968 -8.437 -11.008 1.00 43.03 755 ILE A N 1
ATOM 5881 C CA . ILE A 1 755 ? -33.734 -9.486 -10.312 1.00 43.03 755 ILE A CA 1
ATOM 5882 C C . ILE A 1 755 ? -33.572 -10.782 -11.103 1.00 43.03 755 ILE A C 1
ATOM 5884 O O . ILE A 1 755 ? -34.269 -10.977 -12.091 1.00 43.03 755 ILE A O 1
ATOM 5888 N N . SER A 1 756 ? -32.689 -11.659 -10.629 1.00 42.03 756 SER A N 1
ATOM 5889 C CA . SER A 1 756 ? -32.885 -13.112 -10.495 1.00 42.03 756 SER A CA 1
ATOM 5890 C C . SER A 1 756 ? -31.516 -13.770 -10.379 1.00 42.03 756 SER A C 1
ATOM 5892 O O . SER A 1 756 ? -30.766 -13.740 -11.345 1.00 42.03 756 SER A O 1
ATOM 5894 N N . ASP A 1 757 ? -31.204 -14.367 -9.231 1.00 41.88 757 ASP A N 1
ATOM 5895 C CA . ASP A 1 757 ? -30.300 -15.515 -9.209 1.00 41.88 757 ASP A CA 1
ATOM 5896 C C . ASP A 1 757 ? -30.586 -16.398 -7.992 1.00 41.88 757 ASP A C 1
ATOM 5898 O O . ASP A 1 757 ? -30.867 -15.939 -6.879 1.00 41.88 757 ASP A O 1
ATOM 5902 N N . ASP A 1 758 ? -30.583 -17.686 -8.299 1.00 42.12 758 ASP A N 1
ATOM 5903 C CA . ASP A 1 758 ? -31.306 -18.769 -7.662 1.00 42.12 758 ASP A CA 1
ATOM 5904 C C . ASP A 1 758 ? -30.738 -19.252 -6.319 1.00 42.12 758 ASP A C 1
ATOM 5906 O O . ASP A 1 758 ? -29.532 -19.292 -6.065 1.00 42.12 758 ASP A O 1
ATOM 5910 N N . VAL A 1 759 ? -31.660 -19.703 -5.465 1.00 38.97 759 VAL A N 1
ATOM 5911 C CA . VAL A 1 759 ? -31.394 -20.523 -4.279 1.00 38.97 759 VAL A CA 1
ATOM 5912 C C . VAL A 1 759 ? -31.535 -21.987 -4.693 1.00 38.97 759 VAL A C 1
ATOM 5914 O O . VAL A 1 759 ? -32.650 -22.484 -4.820 1.00 38.97 759 VAL A O 1
ATOM 5917 N N . GLU A 1 760 ? -30.416 -22.686 -4.880 1.00 39.78 760 GLU A N 1
ATOM 5918 C CA . GLU A 1 760 ? -30.402 -24.144 -5.049 1.00 39.78 760 GLU A CA 1
ATOM 5919 C C . GLU A 1 760 ? -29.946 -24.808 -3.734 1.00 39.78 760 GLU A C 1
ATOM 5921 O O . GLU A 1 760 ? -28.761 -24.857 -3.392 1.00 39.78 760 GLU A O 1
ATOM 5926 N N . GLU A 1 761 ? -30.921 -25.277 -2.949 1.00 36.97 761 GLU A N 1
ATOM 5927 C CA . GLU A 1 761 ? -30.718 -26.181 -1.814 1.00 36.97 761 GLU A CA 1
ATOM 5928 C C . GLU A 1 761 ? -30.660 -27.629 -2.330 1.00 36.97 761 GLU A C 1
ATOM 5930 O O . GLU A 1 761 ? -31.649 -28.177 -2.808 1.00 36.97 761 GLU A O 1
ATOM 5935 N N . GLY A 1 762 ? -29.489 -28.264 -2.233 1.00 32.38 762 GLY A N 1
ATOM 5936 C CA . GLY A 1 762 ? -29.317 -29.684 -2.539 1.00 32.38 762 GLY A CA 1
ATOM 5937 C C . GLY A 1 762 ? -29.639 -30.575 -1.338 1.00 32.38 762 GLY A C 1
ATOM 5938 O O . GLY A 1 762 ? -28.793 -30.758 -0.460 1.00 32.38 762 GLY A O 1
ATOM 5939 N N . GLU A 1 763 ? -30.833 -31.173 -1.326 1.00 34.81 763 GLU A N 1
ATOM 5940 C CA . GLU A 1 763 ? -31.167 -32.340 -0.501 1.00 34.81 763 GLU A CA 1
ATOM 5941 C C . GLU A 1 763 ? -30.705 -33.632 -1.198 1.00 34.81 763 GLU A C 1
ATOM 5943 O O . GLU A 1 763 ? -31.128 -33.958 -2.306 1.00 34.81 763 GLU A O 1
ATOM 5948 N N . ALA A 1 764 ? -29.836 -34.393 -0.532 1.00 32.66 764 ALA A N 1
ATOM 5949 C CA . ALA A 1 764 ? -29.449 -35.734 -0.952 1.00 32.66 764 ALA A CA 1
ATOM 5950 C C . ALA A 1 764 ? -30.473 -36.754 -0.433 1.00 32.66 764 ALA A C 1
ATOM 5952 O O . ALA A 1 764 ? -30.650 -36.891 0.778 1.00 32.66 764 ALA A O 1
ATOM 5953 N N . THR A 1 765 ? -31.113 -37.492 -1.342 1.00 34.19 765 THR A N 1
ATOM 5954 C CA . THR A 1 765 ? -31.905 -38.685 -1.016 1.00 34.19 765 THR A CA 1
ATOM 5955 C C . THR A 1 765 ? -31.281 -39.931 -1.638 1.00 34.19 765 THR A C 1
ATOM 5957 O O . THR A 1 765 ? -30.904 -39.952 -2.808 1.00 34.19 765 THR A O 1
ATOM 5960 N N . ASP A 1 766 ? -31.151 -40.953 -0.793 1.00 39.28 766 ASP A N 1
ATOM 5961 C CA . ASP A 1 766 ? -30.776 -42.327 -1.111 1.00 39.28 766 ASP A CA 1
ATOM 5962 C C . ASP A 1 766 ? -31.768 -42.970 -2.088 1.00 39.28 766 ASP A C 1
ATOM 5964 O O . ASP A 1 766 ? -32.977 -42.943 -1.850 1.00 39.28 766 ASP A O 1
ATOM 5968 N N . VAL A 1 767 ? -31.254 -43.658 -3.112 1.00 38.66 767 VAL A N 1
ATOM 5969 C CA . VAL A 1 767 ? -31.989 -44.710 -3.829 1.00 38.66 767 VAL A CA 1
ATOM 5970 C C . VAL A 1 767 ? -31.046 -45.887 -4.089 1.00 38.66 767 VAL A C 1
ATOM 5972 O O . VAL A 1 767 ? -30.005 -45.751 -4.731 1.00 38.66 767 VAL A O 1
ATOM 5975 N N . LEU A 1 768 ? -31.428 -47.030 -3.519 1.00 43.94 768 LEU A N 1
ATOM 5976 C CA . LEU A 1 768 ? -30.895 -48.370 -3.751 1.00 43.94 768 LEU A CA 1
ATOM 5977 C C . LEU A 1 768 ? -31.471 -48.985 -5.039 1.00 43.94 768 LEU A C 1
ATOM 5979 O O . LEU A 1 768 ? -32.468 -48.498 -5.564 1.00 43.94 768 LEU A O 1
ATOM 5983 N N . ASP A 1 769 ? -30.874 -50.124 -5.409 1.00 35.84 769 ASP A N 1
ATOM 5984 C CA . ASP A 1 769 ? -31.338 -51.162 -6.347 1.00 35.84 769 ASP A CA 1
ATOM 5985 C C . ASP A 1 769 ? -30.996 -50.954 -7.833 1.00 35.84 769 ASP A C 1
ATOM 5987 O O . ASP A 1 769 ? -31.087 -49.862 -8.374 1.00 35.84 769 ASP A O 1
ATOM 5991 N N . GLU A 1 770 ? -30.648 -51.967 -8.627 1.00 36.50 770 GLU A N 1
ATOM 5992 C CA . GLU A 1 770 ? -30.113 -53.323 -8.441 1.00 36.50 770 GLU A CA 1
ATOM 5993 C C . GLU A 1 770 ? -29.876 -53.871 -9.877 1.00 36.50 770 GLU A C 1
ATOM 5995 O O . GLU A 1 770 ? -30.539 -53.444 -10.819 1.00 36.50 770 GLU A O 1
ATOM 6000 N N . GLN A 1 771 ? -29.000 -54.875 -10.016 1.00 31.36 771 GLN A N 1
ATOM 6001 C CA . GLN A 1 771 ? -28.952 -55.884 -11.100 1.00 31.36 771 GLN A CA 1
ATOM 6002 C C . GLN A 1 771 ? -28.360 -55.552 -12.491 1.00 31.36 771 GLN A C 1
ATOM 6004 O O . GLN A 1 771 ? -28.824 -54.690 -13.229 1.00 31.36 771 GLN A O 1
ATOM 6009 N N . GLY A 1 772 ? -27.411 -56.412 -12.911 1.00 29.52 772 GLY A N 1
ATOM 6010 C CA . GLY A 1 772 ? -27.110 -56.660 -14.330 1.00 29.52 772 GLY A CA 1
ATOM 6011 C C . GLY A 1 772 ? -25.719 -57.221 -14.676 1.00 29.52 772 GLY A C 1
ATOM 6012 O O . GLY A 1 772 ? -24.883 -56.469 -15.147 1.00 29.52 772 GLY A O 1
ATOM 6013 N N . GLN A 1 773 ? -25.501 -58.524 -14.426 1.00 30.20 773 GLN A N 1
ATOM 6014 C CA . GLN A 1 773 ? -24.647 -59.541 -15.113 1.00 30.20 773 GLN A CA 1
ATOM 6015 C C . GLN A 1 773 ? -23.785 -59.124 -16.342 1.00 30.20 773 GLN A C 1
ATOM 6017 O O . GLN A 1 773 ? -24.220 -58.309 -17.137 1.00 30.20 773 GLN A O 1
ATOM 6022 N N . ALA A 1 774 ? -22.663 -59.745 -16.748 1.00 33.09 774 ALA A N 1
ATOM 6023 C CA . ALA A 1 774 ? -21.748 -60.816 -16.317 1.00 33.09 774 ALA A CA 1
ATOM 6024 C C . ALA A 1 774 ? -20.634 -60.950 -17.413 1.00 33.09 774 ALA A C 1
ATOM 6026 O O . ALA A 1 774 ? -20.686 -60.254 -18.424 1.00 33.09 774 ALA A O 1
ATOM 6027 N N . THR A 1 775 ? -19.716 -61.922 -17.244 1.00 33.16 775 THR A N 1
ATOM 6028 C CA . THR A 1 775 ? -18.654 -62.457 -18.157 1.00 33.16 775 THR A CA 1
ATOM 6029 C C . THR A 1 775 ? -17.287 -61.739 -18.132 1.00 33.16 775 THR A C 1
ATOM 6031 O O . THR A 1 775 ? -17.203 -60.564 -18.461 1.00 33.16 775 THR A O 1
ATOM 6034 N N . HIS A 1 776 ? -16.272 -62.326 -17.461 1.00 31.67 776 HIS A N 1
ATOM 6035 C CA . HIS A 1 776 ? -15.182 -63.221 -17.964 1.00 31.67 776 HIS A CA 1
ATOM 6036 C C . HIS A 1 776 ? -14.160 -62.443 -18.836 1.00 31.67 776 HIS A C 1
ATOM 6038 O O . HIS A 1 776 ? -14.576 -61.732 -19.732 1.00 31.67 776 HIS A O 1
ATOM 6044 N N . GLU A 1 777 ? -12.832 -62.448 -18.640 1.00 32.22 777 GLU A N 1
ATOM 6045 C CA . GLU A 1 777 ? -11.895 -63.534 -18.312 1.00 32.22 777 GLU A CA 1
ATOM 6046 C C . GLU A 1 777 ? -10.524 -62.990 -17.805 1.00 32.22 777 GLU A C 1
ATOM 6048 O O . GLU A 1 777 ? -10.076 -61.921 -18.203 1.00 32.22 777 GLU A O 1
ATOM 6053 N N . GLU A 1 778 ? -9.921 -63.770 -16.901 1.00 33.88 778 GLU A N 1
ATOM 6054 C CA . GLU A 1 778 ? -8.508 -64.026 -16.532 1.00 33.88 778 GLU A CA 1
ATOM 6055 C C . GLU A 1 778 ? -7.328 -63.068 -16.836 1.00 33.88 778 GLU A C 1
ATOM 6057 O O . GLU A 1 778 ? -7.068 -62.674 -17.968 1.00 33.88 778 GLU A O 1
ATOM 6062 N N . GLY A 1 779 ? -6.455 -62.889 -15.820 1.00 28.91 779 GLY A N 1
ATOM 6063 C CA . GLY A 1 779 ? -5.034 -62.565 -16.043 1.00 28.91 779 GLY A CA 1
ATOM 6064 C C . GLY A 1 779 ? -4.199 -62.050 -14.852 1.00 28.91 779 GLY A C 1
ATOM 6065 O O . GLY A 1 779 ? -3.982 -60.855 -14.735 1.00 28.91 779 GLY A O 1
ATOM 6066 N N . MET A 1 780 ? -3.640 -62.972 -14.052 1.00 30.86 780 MET A N 1
ATOM 6067 C CA . MET A 1 780 ? -2.364 -62.887 -13.287 1.00 30.86 780 MET A CA 1
ATOM 6068 C C . MET A 1 780 ? -2.140 -61.881 -12.121 1.00 30.86 780 MET A C 1
ATOM 6070 O O . MET A 1 780 ? -1.771 -60.728 -12.298 1.00 30.86 780 MET A O 1
ATOM 6074 N N . ILE A 1 781 ? -2.218 -62.431 -10.897 1.00 35.31 781 ILE A N 1
ATOM 6075 C CA . ILE A 1 781 ? -1.177 -62.549 -9.835 1.00 35.31 781 ILE A CA 1
ATOM 6076 C C . ILE A 1 781 ? -0.071 -61.460 -9.760 1.00 35.31 781 ILE A C 1
ATOM 6078 O O . ILE A 1 781 ? 0.756 -61.380 -10.658 1.00 35.31 781 ILE A O 1
ATOM 6082 N N . VAL A 1 782 ? 0.052 -60.760 -8.612 1.00 37.19 782 VAL A N 1
ATOM 6083 C CA . VAL A 1 782 ? 1.190 -60.818 -7.644 1.00 37.19 782 VAL A CA 1
ATOM 6084 C C . VAL A 1 782 ? 0.882 -59.998 -6.366 1.00 37.19 782 VAL A C 1
ATOM 6086 O O . VAL A 1 782 ? 0.231 -58.960 -6.378 1.00 37.19 782 VAL A O 1
ATOM 6089 N N . ASP A 1 783 ? 1.364 -60.559 -5.257 1.00 34.34 783 ASP A N 1
ATOM 6090 C CA . ASP A 1 783 ? 1.206 -60.292 -3.826 1.00 34.34 783 ASP A CA 1
ATOM 6091 C C . ASP A 1 783 ? 1.474 -58.874 -3.254 1.00 34.34 783 ASP A C 1
ATOM 6093 O O . ASP A 1 783 ? 2.432 -58.189 -3.596 1.00 34.34 783 ASP A O 1
ATOM 6097 N N . LYS A 1 784 ? 0.665 -58.568 -2.222 1.00 35.94 784 LYS A N 1
ATOM 6098 C CA . LYS A 1 784 ? 0.980 -58.035 -0.871 1.00 35.94 784 LYS A CA 1
ATOM 6099 C C . LYS A 1 784 ? 2.117 -57.002 -0.710 1.00 35.94 784 LYS A C 1
ATOM 6101 O O . LYS A 1 784 ? 3.286 -57.331 -0.849 1.00 35.94 784 LYS A O 1
ATOM 6106 N N . GLN A 1 785 ? 1.806 -55.876 -0.051 1.00 32.25 785 GLN A N 1
ATOM 6107 C CA . GLN A 1 785 ? 2.098 -55.697 1.389 1.00 32.25 785 GLN A CA 1
ATOM 6108 C C . GLN A 1 785 ? 1.592 -54.359 1.961 1.00 32.25 785 GLN A C 1
ATOM 6110 O O . GLN A 1 785 ? 1.683 -53.292 1.362 1.00 32.25 785 GLN A O 1
ATOM 6115 N N . ALA A 1 786 ? 1.085 -54.460 3.190 1.00 35.34 786 ALA A N 1
ATOM 6116 C CA . ALA A 1 786 ? 0.552 -53.402 4.032 1.00 35.34 786 ALA A CA 1
ATOM 6117 C C . ALA A 1 786 ? 1.632 -52.443 4.572 1.00 35.34 786 ALA A C 1
ATOM 6119 O O . ALA A 1 786 ? 2.680 -52.882 5.043 1.00 35.34 786 ALA A O 1
ATOM 6120 N N . LYS A 1 787 ? 1.327 -51.139 4.645 1.00 35.12 787 LYS A N 1
ATOM 6121 C CA . LYS A 1 787 ? 2.079 -50.169 5.463 1.00 35.12 787 LYS A CA 1
ATOM 6122 C C . LYS A 1 787 ? 1.203 -49.606 6.581 1.00 35.12 787 LYS A C 1
ATOM 6124 O O . LYS A 1 787 ? 0.328 -48.772 6.370 1.00 35.12 787 LYS A O 1
ATOM 6129 N N . LYS A 1 788 ? 1.483 -50.092 7.794 1.00 35.81 788 LYS A N 1
ATOM 6130 C CA . LYS A 1 788 ? 1.019 -49.561 9.081 1.00 35.81 788 LYS A CA 1
ATOM 6131 C C . LYS A 1 788 ? 1.613 -48.172 9.345 1.00 35.81 788 LYS A C 1
ATOM 6133 O O . LYS A 1 788 ? 2.813 -47.960 9.180 1.00 35.81 788 LYS A O 1
ATOM 6138 N N . LYS A 1 789 ? 0.756 -47.277 9.844 1.00 35.31 789 LYS A N 1
ATOM 6139 C CA . LYS A 1 789 ? 1.083 -45.992 10.480 1.00 35.31 789 LYS A CA 1
ATOM 6140 C C . LYS A 1 789 ? 2.053 -46.194 11.657 1.00 35.31 789 LYS A C 1
ATOM 6142 O O . LYS A 1 789 ? 1.807 -47.047 12.508 1.00 35.31 789 LYS A O 1
ATOM 6147 N N . LYS A 1 790 ? 3.113 -45.381 11.727 1.00 35.59 790 LYS A N 1
ATOM 6148 C CA . LYS A 1 790 ? 3.971 -45.208 12.912 1.00 35.59 790 LYS A CA 1
ATOM 6149 C C . LYS A 1 790 ? 3.773 -43.801 13.479 1.00 35.59 790 LYS A C 1
ATOM 6151 O O . LYS A 1 790 ? 4.057 -42.816 12.808 1.00 35.59 790 LYS A O 1
ATOM 6156 N N . THR A 1 791 ? 3.304 -43.750 14.718 1.00 33.03 791 THR A N 1
ATOM 6157 C CA . THR A 1 791 ? 3.342 -42.595 15.624 1.00 33.03 791 THR A CA 1
ATOM 6158 C C . THR A 1 791 ? 4.764 -42.460 16.192 1.00 33.03 791 THR A C 1
ATOM 6160 O O . THR A 1 791 ? 5.338 -43.494 16.546 1.00 33.03 791 THR A O 1
ATOM 6163 N N . PRO A 1 792 ? 5.360 -41.259 16.314 1.00 39.62 792 PRO A N 1
ATOM 6164 C CA . PRO A 1 792 ? 6.646 -41.105 16.983 1.00 39.62 792 PRO A CA 1
ATOM 6165 C C . PRO A 1 792 ? 6.471 -40.986 18.502 1.00 39.62 792 PRO A C 1
ATOM 6167 O O . PRO A 1 792 ? 5.691 -40.171 18.993 1.00 39.62 792 PRO A O 1
ATOM 6170 N N . GLN A 1 793 ? 7.218 -41.818 19.232 1.00 32.78 793 GLN A N 1
ATOM 6171 C CA . GLN A 1 793 ? 7.444 -41.699 20.670 1.00 32.78 793 GLN A CA 1
ATOM 6172 C C . GLN A 1 793 ? 8.413 -40.549 20.959 1.00 32.78 793 GLN A C 1
ATOM 6174 O O . GLN A 1 793 ? 9.450 -40.418 20.312 1.00 32.78 793 GLN A O 1
ATOM 6179 N N . ILE A 1 794 ? 8.061 -39.752 21.964 1.00 38.41 794 ILE A N 1
ATOM 6180 C CA . ILE A 1 794 ? 8.898 -38.734 22.596 1.00 38.41 794 ILE A CA 1
ATOM 6181 C C . ILE A 1 794 ? 9.796 -39.440 23.619 1.00 38.41 794 ILE A C 1
ATOM 6183 O O . ILE A 1 794 ? 9.292 -40.088 24.535 1.00 38.41 794 ILE A O 1
ATOM 6187 N N . THR A 1 795 ? 11.112 -39.309 23.475 1.00 39.00 795 THR A N 1
ATOM 6188 C CA . THR A 1 795 ? 12.097 -39.639 24.517 1.00 39.00 795 THR A CA 1
ATOM 6189 C C . THR A 1 795 ? 12.463 -38.383 25.316 1.00 39.00 795 THR A C 1
ATOM 6191 O O . THR A 1 795 ? 12.633 -37.325 24.707 1.00 39.00 795 THR A O 1
ATOM 6194 N N . PRO A 1 796 ? 12.624 -38.468 26.649 1.00 45.81 796 PRO A N 1
ATOM 6195 C CA . PRO A 1 796 ? 13.088 -37.354 27.466 1.00 45.81 796 PRO A CA 1
ATOM 6196 C C . PRO A 1 796 ? 14.618 -37.248 27.415 1.00 45.81 796 PRO A C 1
ATOM 6198 O O . PRO A 1 796 ? 15.317 -38.257 27.503 1.00 45.81 796 PRO A O 1
ATOM 6201 N N . ASN A 1 797 ? 15.130 -36.024 27.293 1.00 36.28 797 ASN A N 1
ATOM 6202 C CA . ASN A 1 797 ? 16.556 -35.726 27.392 1.00 36.28 797 ASN A CA 1
ATOM 6203 C C . ASN A 1 797 ? 16.910 -35.427 28.865 1.00 36.28 797 ASN A C 1
ATOM 6205 O O . ASN A 1 797 ? 16.293 -34.529 29.444 1.00 36.28 797 ASN A O 1
ATOM 6209 N N . PRO A 1 798 ? 17.851 -36.150 29.496 1.00 48.56 798 PRO A N 1
ATOM 6210 C CA . PRO A 1 798 ? 18.377 -35.797 30.805 1.00 48.56 798 PRO A CA 1
ATOM 6211 C C . PRO A 1 798 ? 19.646 -34.939 30.644 1.00 48.56 798 PRO A C 1
ATOM 6213 O O . PRO A 1 798 ? 20.565 -35.325 29.932 1.00 48.56 798 PRO A O 1
ATOM 6216 N N . PHE A 1 799 ? 19.696 -33.812 31.360 1.00 43.09 799 PHE A N 1
ATOM 6217 C CA . PHE A 1 799 ? 20.837 -32.889 31.488 1.00 43.09 799 PHE A CA 1
ATOM 6218 C C . PHE A 1 799 ? 21.277 -32.127 30.223 1.00 43.09 799 PHE A C 1
ATOM 6220 O O . PHE A 1 799 ? 22.209 -32.533 29.536 1.00 43.09 799 PHE A O 1
ATOM 6227 N N . GLN A 1 800 ? 20.677 -30.952 30.004 1.00 33.78 800 GLN A N 1
ATOM 6228 C CA . GLN A 1 800 ? 21.348 -29.638 29.950 1.00 33.78 800 GLN A CA 1
ATOM 6229 C C . GLN A 1 800 ? 20.316 -28.524 29.780 1.00 33.78 800 GLN A C 1
ATOM 6231 O O . GLN A 1 800 ? 19.361 -28.728 28.995 1.00 33.78 800 GLN A O 1
#

Sequence (800 aa):
MRWWPTSLLGRGRPANTSSGSRSSSSSNGSSSSNGGERQSQEENNDRSDKETDQAATVGYGGVNADVQGEGETGAAHVSPNSSDTNHDTRNSNANGKDGDADNSETELRQLQSVADAASNNNSSLVPASVTSGFSKLHQRLVELNVGRLPRDIVKHEREFGRFNIPLASFVRTRSQAAMQRFVLQAKQFFTPRIVAALSLSATAAFGLGLMEALHITKGQPSVMDVMQEPLLFRFCVSYSLEQMMASFAMVTTPPEAVAHAHMIDPSIVLADMTQPHLAHHLVAAKRCESARITLTQLVTVTQLFRLANLTMRARDELKANIMNGVYAPKDRGERFIRLCGEISDCTALSLERCSINHILPVYEKPTAIKRLVKKVSRDGKLAFYWRVPAGTYGQPESWEQLVGRSITPNSLLRTKSGRRILHIEADATNSEHAVAFRNWSSDLSVMDSIMAFRMIDQQTRLQPAFQDRQFTTMRVYLGYPHQRVWSGGGVKSTVRDFLLEYDQADVVVDAHAVILQHLLRWIKHQAEEHWNVVSFHTDAPEHFESLQKLLKALDITVVDSGTVSGIVREHVLHIVCHHSTMETVHVVETLVRKDIIKPENCLALLDRHDGLAAIRTLNNQGYPVSALCAAEIFDDILRAVRTWTRQDYTPLEIQSELDTQFKDVTTLVSSTVHAGESMTVPQGHSGDEGMGGNDDDDEVDGGSVDDDDVYGEVKDEQPDTTPPDEKKNAREREELLDEEKDEENERDNSADDEISDDVEEGEATDVLDEQGQATHEEGMIVDKQAKKKKTPQITPNPFQ

Secondary structure (DSSP, 8-state):
-------------------------------------------------------------------------------------------------S--SSHHHHHHHHHHHHHHHHHGGG-----TT-TTHHHHHHHHHHH--S-PPP-----HHHHS------HHHHHHHHHHHHHHHHHHHHHHHT-HHHHHHHHHHHHHHHHHHHHHHHHHBTT---HHHHHH-HHHHHHHHHHHHHHHHHHHTT----HHHHHHHTT--HHHHB--TTSGGGHHHHHHHHHHHHHHHHHHHHHHHHHHHHHHHHHHHHHHHHHHHHHTT-SPPPP-SS-EEEE--S--HHHHHHHHHS-TTTEEEEES-TTTTHHHHHHHTTTTTS---EE--TT-TT-THHHHTTTTTS--GGGSEEPTT--EEEEEEEE-PPTT-TT--S-PPPSS-HHHHHHHHHHHHHHHHHSGGGTT---EEEEEEEE-TTSEEE-TT--EEEHHHHHHHTT--SEEEEHHHHHHHHHHHHHHHH--S---EEEEE-S-HHHHHHHHHHHHTTTPEEEETTT--GGGGGGSEEEE--SSHHHHHHHHHHHHHTTSS-GGGEEEEESSHHHHHHHHHHHHTT---EEEEHHHHHHHHHHHHHHHHHTT--HHHHHHHHHHHHHHHHHHHHHHHHHHHTT--------------------------------------PPP---THHHHHHHHHHHHHHHHHHHHHHHHTTSSS-------------------------------------PPPPPPPP--

Foldseek 3Di:
DDDDDDDDDDDDDDDDDDDDDDDDDDDDDDDDDDDDDDDDDDDDDDDDDDDDDDDDDDDDDDDDDDDDDDDDDDDDDDDDDDDDDDDDDDDDDDDDDDDPPVVVVVVVVVVVVVVVVVVVVDDDDDDPPCVCVPVVVVVVLPPPPDPFDDPPLPQLCRLVHNDPPDVVVVVVLVVVLVVLLVVLLVVVCPDVVNVVLVVVLLVLLLVLLLLLLLLFWPPSDDPVRCVVDVLSVVLSNQRSVQLSVQLLVLHHDPSCVSCVVVVHHCVNTGDPCVDPVSVVSVVSSVVSSVVSSVSSVVSNVVVVVVSVVSSVVSVVVLLVCLLFQVAAAAADFEAAEEEAQAHHQLVLVCCVSPPLNHYAYEYADSVSCNVSSCVNCVSSSGRSYHYDHPPCLLPLVSCLNHQPGVDAQRHFFQAPVGAGEHEYEYDQADFLCLLLLDDDHGSQDLVSLLSNQVSNVVSNCPDPRPVPPDHYYAYEYEDAQQHWDADPVRDTDGNVCVCVVVVRHLAYFHSNLLLVVVVVVLCVVPDPPDALEAEEAEPDVSSQVSVQLLSVSVSRHYDYPVPDDDPRQAVHQYEFGYSALVVSLVVLLVCPVVVVYQQSSYEREHAHPVSVVSQVVVVVVVRNHHYDYSSVSVSSLVSVVSSCVSNVDGSVSSNVSSCSSRVVVVVSSNVSVVVVPVPPDDPPDPDDDDDDDDDDDDDDDDDDDDDDDDDDDDDDDDDDDDDPVVVVVVVVVVVVVVVVVVVVVVVVVPPPDDDDDDDDDDDDDDDDDDDDDDDDDDDDDDDDDDDDDDDDDDDDDPDD

Organism: Salpingoeca rosetta (strain ATCC 50818 / BSB-021) (NCBI:txid946362)

Radius of gyration: 42.99 Å; chains: 1; bounding box: 104×134×126 Å

=== Feature glossary ===
Key to the feature types in this record:

— What the protein is —

Primary structure: the covalent order of the twenty standard amino acids along the backbone. Two proteins with the same sequence will (almost always) fold to the same structure; two with 30% identity often share a fold but not the details.

Database cross-references. InterPro integrates a dozen domain/family signature databases into unified entries with residue-range hits. GO terms attach function/process/location labels with evidence codes. CATH codes position the fold in a four-level structural taxonomy. Organism is the NCBI-taxonomy species name.

— Where its atoms are —

The mmCIF block holds the 3D Cartesian coordinates of each backbone atom (N, Cα, C, O) in ångströms. mmCIF is the PDB's canonical archive format — a tagged-loop text representation of the atomic model.

Six rendered views show the 3D structure from the faces of a cube — i.e. along ±x, ±y, ±z. Rendering representation is drawn randomly per protein from cartoon (secondary-structure ribbons), sticks (backbone bonds), or molecular surface; coloring is either N→C rainbow (blue at the N-terminus through red at the C-terminus) or one color per chain.

— Local backbone conformation —

DSSP 8-state secondary structure assigns each residue one of H (α-helix), G (3₁₀-helix), I (π-helix), E (extended β-strand), B (isolated β-bridge), T (hydrogen-bonded turn), S (bend), or '-' (coil). The assignment is computed from backbone hydrogen-bond geometry via 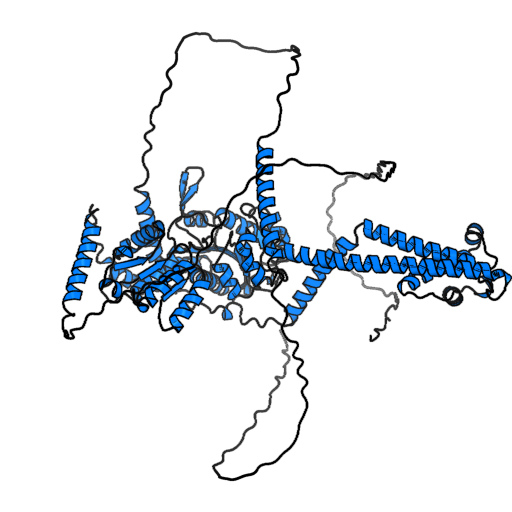the Kabsch–Sander algorithm.

P-SEA three-state annotation labels each residue as helix, strand, or coil based purely on the geometry of the Cα trace. It serves as a fallback when the full backbone (and thus DSSP) is unavailable.

The φ/ψ torsion pair specifies the backbone conformation at each residue. φ rotates about the N–Cα bond, ψ about the Cα–C bond. Steric clashes forbid most of the (φ, ψ) plane — the allowed regions (α-helix basin, β-sheet basin, left-handed helix) are the Ramachandran-allowed regions.

— Global shape and packing —

The geometric summary reports three shape descriptors. Rg (radius of gyration) measures how spread out the Cα atoms are about their centre of mass; compact globular proteins have small Rg, elongated or unfolded ones large. Cα contacts (<8 Å, |i−j|>4) count long-range residue pairs in spatial proximity — high for tightly packed folds, near zero for rods or random coil. The bounding-box extents give the protein's footprint along x, y, z in Å.

Accessible surface area quantifies burial. A residue with SASA near zero is packed into the hydrophobic core; one with SASA >100 Å² sits on the surface. Computed here via the Shrake–Rupley numerical algorithm with a 1.4 Å probe.

Plot images: a contact map (which residues are close in 3D, as an N×N binary image), a Ramachandran scatter (backbone torsion angles, revealing secondary-structure composition at a glance), and — for AlphaFold structures — a PAE heatmap (pairwise prediction confidence).

— Structural neighborhood —

The Foldseek 3Di string encodes local tertiary geometry as a 20-letter alphabet — one character per residue — derived from the relative positions of nearby Cα atoms. Unlike the amino-acid sequence, 3Di is a direct function of the 3D structure, so two proteins with the same fold have similar 3Di strings even at low sequence identity.

Nearest PDB neighbors are the top structural matches found by Foldseek when searching this structure against the entire Protein Data Bank. Each hit reports a TM-score (0 to 1; >0.5 almost always implies the same fold) and an E-value. These are *structural* homologs — they may share no detectable sequence similarity.

— Confidence and disorder —

For AlphaFold models, the B-factor field carries pLDDT — the model's own estimate of local accuracy on a 0–100 scale. Regions with pLDDT<50 should be treated as essentially unmodeled; they often correspond to intrinsically disordered segments.

B-factor (Debye–Waller factor) reflects atomic displacement in the crystal lattice. It is an experimental observable (units Å²), not a prediction; low values mean the atom is pinned down, high values mean it moves or is heterogeneous across the crystal.

Predicted aligned error is AlphaFold's pairwise confidence. Unlike pLDDT (per-residue), PAE is per-residue-pair and captures whether two parts of the structure are correctly placed relative to each other. Units are ångströms of expected positional error.